Protein AF-A0A6B3SY40-F1 (afdb_monomer)

Secondary structure (DSSP, 8-state):
----EEEEEEEETTEEEEEE-SSS-EEEEEEEEE-TTS-EEEPEESS-TTEE-TT-EEEEEPPS--PPTTSS-EEEEEE-TTS-EEEEEEE-S--S----EEEEEEETTEEEEEPS-TT---B---PPP---PPPP------SPPPPPPPP--PPP---------------TT-EEEEEEEEETTEEEEEEEEEPPPTT-------GGGGGHHHHHHHHHHHHHHHHHHHHHHHHHHHS-----TT-------SSS----HHHHHHHHHHHHHHHHHHHHHT-HHHHTSSSPP-STTHHHHHHHHHHIIIIITTTT-S-EEETTSTT-EEETTSS-SHHHHHHHHHHHHH-HHHHHHHHHHHHHHHHHHHHHHIIIIIS---HHHHHHHHHHHHHHHT--S-SSS-SSHHHHHHT-HHHHHHHHHHHHHHHHHHHHHHHS--HHHHHHHHHHHHHH-HHHHHHHHHHHHTHHHH-SSHHHHHHHHHHHHHHHHHHTHHHHHHHHHHGGGS-----------HHHHS-GGGHHHHHHHHHHHHHTTSHHHHHHHTSTTHHHHHHHHHHHHHHHHHHTTGGGGT--GGGTHHHHHHHHHHHHHHHHHHHHTTS-HHHHHHHHHHHHHHHHHHHGGG--HHHHHHHHHHH-GGG-HHHHHHHTTHHHH---TTSPEEEE---GGGGGGTSTTGGGGGGGTTTT--BS--S-GGG-TTHHHHHHHHHHH-SS-----TTS------HHHHHHHHHHTTEEEEEE--HHHHHHHHHTTSEEEEEEETTEEEEEETT----SEE-S---EEEEESTTHHHHHHHHHH-HHHHHH-EEEEE-TTS--GGGG---SSPPPEEEEEE-SSEEEEEES-TTS-EEEEEE--TTEEESSSEEEEEETTTEEEEEESSSEEEEEE---HHHHHHHHHHHHHHHHHHHHHHHHHHH-S--PPP--PPPPHHHHHHHHHHHHHHHHHHHHHHHT-HHHHHHHHHHHHHTT-HHHHHHHHHHHHHH-SSHHHHHHHHHHHHHHHHHHT-HHHHHHHHHHHHHH--SSSHHHHHHHHHHHHHHTT-HHHHHHHHHHHHHHSTTSHHHHHHHT-

pLDDT: mean 79.79, std 22.2, range [21.03, 98.44]

Radius of gyration: 34.77 Å; Cα contacts (8 Å, |Δi|>4): 1954; chains: 1; bounding box: 91×91×104 Å

Structure (mmCIF, N/CA/C/O backbone):
data_AF-A0A6B3SY40-F1
#
_entry.id   AF-A0A6B3SY40-F1
#
loop_
_atom_site.group_PDB
_atom_site.id
_atom_site.type_symbol
_atom_site.label_atom_id
_atom_site.label_alt_id
_atom_site.label_comp_id
_atom_site.label_asym_id
_atom_site.label_entity_id
_atom_site.label_seq_id
_atom_site.pdbx_PDB_ins_code
_atom_site.Cartn_x
_atom_site.Cartn_y
_atom_site.Cartn_z
_atom_site.occupancy
_atom_site.B_iso_or_equiv
_atom_site.auth_seq_id
_atom_site.auth_comp_id
_atom_site.auth_asym_id
_atom_site.auth_atom_id
_atom_site.pdbx_PDB_model_num
ATOM 1 N N . MET A 1 1 ? 34.786 52.051 9.754 1.00 39.97 1 MET A N 1
ATOM 2 C CA . MET A 1 1 ? 33.375 52.284 9.380 1.00 39.97 1 MET A CA 1
ATOM 3 C C . MET A 1 1 ? 32.834 50.963 8.875 1.00 39.97 1 MET A C 1
ATOM 5 O O . MET A 1 1 ? 33.573 50.292 8.169 1.00 39.97 1 MET A O 1
ATOM 9 N N . ALA A 1 2 ? 31.640 50.554 9.300 1.00 38.72 2 ALA A N 1
ATOM 10 C CA . ALA A 1 2 ? 31.011 49.342 8.783 1.00 38.72 2 ALA A CA 1
ATOM 11 C C . ALA A 1 2 ? 30.555 49.556 7.328 1.00 38.72 2 ALA A C 1
ATOM 13 O O . ALA A 1 2 ? 30.269 50.688 6.931 1.00 38.72 2 ALA A O 1
ATOM 14 N N . ASP A 1 3 ? 30.508 48.475 6.553 1.00 42.47 3 ASP A N 1
ATOM 15 C CA . ASP A 1 3 ? 29.925 48.461 5.213 1.00 42.47 3 ASP A CA 1
ATOM 16 C C . ASP A 1 3 ? 28.398 48.584 5.336 1.00 42.47 3 ASP A C 1
ATOM 18 O O . ASP A 1 3 ? 27.732 47.722 5.909 1.00 42.47 3 ASP A O 1
ATOM 22 N N . GLN A 1 4 ? 27.860 49.687 4.829 1.00 45.41 4 GLN A N 1
ATOM 23 C CA . GLN A 1 4 ? 26.457 50.073 4.818 1.00 45.41 4 GLN A CA 1
ATOM 24 C C . GLN A 1 4 ? 25.961 50.135 3.376 1.00 45.41 4 GLN A C 1
ATOM 26 O O . GLN A 1 4 ? 26.571 50.761 2.502 1.00 45.41 4 GLN A O 1
ATOM 31 N N . VAL A 1 5 ? 24.795 49.541 3.145 1.00 49.41 5 VAL A N 1
ATOM 32 C CA . VAL A 1 5 ? 24.039 49.715 1.908 1.00 49.41 5 VAL A CA 1
ATOM 33 C C . VAL A 1 5 ? 22.834 50.591 2.239 1.00 49.41 5 VAL A C 1
ATOM 35 O O . VAL A 1 5 ? 21.989 50.223 3.052 1.00 49.41 5 VAL A O 1
ATOM 38 N N . THR A 1 6 ? 22.769 51.762 1.615 1.00 54.34 6 THR A N 1
ATOM 39 C CA . THR A 1 6 ? 21.707 52.760 1.814 1.00 54.34 6 THR A CA 1
ATOM 40 C C . THR A 1 6 ? 21.142 53.097 0.446 1.00 54.34 6 THR A C 1
ATOM 42 O O . THR A 1 6 ? 21.915 53.202 -0.507 1.00 54.34 6 THR A O 1
ATOM 45 N N . PHE A 1 7 ? 19.828 53.289 0.329 1.00 57.66 7 PHE A N 1
ATOM 46 C CA . PHE A 1 7 ? 19.201 53.715 -0.924 1.00 57.66 7 PHE A CA 1
ATOM 47 C C . PHE A 1 7 ? 18.290 54.926 -0.722 1.00 57.66 7 PHE A C 1
ATOM 49 O O . PHE A 1 7 ? 17.549 54.993 0.260 1.00 57.66 7 PHE A O 1
ATOM 56 N N . ASP A 1 8 ? 18.311 55.827 -1.701 1.00 59.66 8 ASP A N 1
ATOM 57 C CA . ASP A 1 8 ? 17.298 56.855 -1.924 1.00 59.66 8 ASP A CA 1
ATOM 58 C C . ASP A 1 8 ? 16.405 56.428 -3.087 1.00 59.66 8 ASP A C 1
ATOM 60 O O . ASP A 1 8 ? 16.897 55.978 -4.125 1.00 59.66 8 ASP A O 1
ATOM 64 N N . ILE A 1 9 ? 15.094 56.590 -2.937 1.00 59.84 9 ILE A N 1
ATOM 65 C CA . ILE A 1 9 ? 14.118 56.233 -3.967 1.00 59.84 9 ILE A CA 1
ATOM 66 C C . ILE A 1 9 ? 13.338 57.492 -4.321 1.00 59.84 9 ILE A C 1
ATOM 68 O O . ILE A 1 9 ? 12.691 58.082 -3.461 1.00 59.84 9 ILE A O 1
ATOM 72 N N . ALA A 1 10 ? 13.379 57.888 -5.589 1.00 60.66 10 ALA A N 1
ATOM 73 C CA . ALA A 1 10 ? 12.660 59.050 -6.091 1.00 60.66 10 ALA A CA 1
ATOM 74 C C . ALA A 1 10 ? 11.823 58.683 -7.322 1.00 60.66 10 ALA A C 1
ATOM 76 O O . ALA A 1 10 ? 12.243 57.888 -8.163 1.00 60.66 10 ALA A O 1
ATOM 77 N N . GLY A 1 11 ? 10.637 59.280 -7.441 1.00 59.75 11 GLY A N 1
ATOM 78 C CA . GLY A 1 11 ? 9.881 59.280 -8.693 1.00 59.75 11 GLY A CA 1
ATOM 79 C C . GLY A 1 11 ? 10.339 60.435 -9.585 1.00 59.75 11 GLY A C 1
ATOM 80 O O . GLY A 1 11 ? 10.360 61.575 -9.129 1.00 59.75 11 GLY A O 1
ATOM 81 N N . ASP A 1 12 ? 10.684 60.151 -10.840 1.00 58.41 12 ASP A N 1
ATOM 82 C CA . ASP A 1 12 ? 11.101 61.128 -11.858 1.00 58.41 12 ASP A CA 1
ATOM 83 C C . ASP A 1 12 ? 10.268 60.905 -13.136 1.00 58.41 12 ASP A C 1
ATOM 85 O O . ASP A 1 12 ? 10.605 60.098 -14.006 1.00 58.41 12 ASP A O 1
ATOM 89 N N . GLY A 1 13 ? 9.094 61.542 -13.211 1.00 64.69 13 GLY A N 1
ATOM 90 C CA . GLY A 1 13 ? 8.155 61.368 -14.326 1.00 64.69 13 GLY A CA 1
ATOM 91 C C . GLY A 1 13 ? 7.660 59.913 -14.474 1.00 64.69 13 GLY A C 1
ATOM 92 O O . GLY A 1 13 ? 7.088 59.374 -13.524 1.00 64.69 13 GLY A O 1
ATOM 93 N N . PRO A 1 14 ? 7.830 59.250 -15.641 1.00 63.88 14 PRO A N 1
ATOM 94 C CA . PRO A 1 14 ? 7.441 57.849 -15.838 1.00 63.88 14 PRO A CA 1
ATOM 95 C C . PRO A 1 14 ? 8.461 56.843 -15.268 1.00 63.88 14 PRO A C 1
ATOM 97 O O . PRO A 1 14 ? 8.340 55.643 -15.530 1.00 63.88 14 PRO A O 1
ATOM 100 N N . GLN A 1 15 ? 9.485 57.306 -14.544 1.00 65.56 15 GLN A N 1
ATOM 101 C CA . GLN A 1 15 ? 10.587 56.481 -14.058 1.00 65.56 15 GLN A CA 1
ATOM 102 C C . GLN A 1 15 ? 10.675 56.476 -12.531 1.00 65.56 15 GLN A C 1
ATOM 104 O O . GLN A 1 15 ? 10.406 57.473 -11.864 1.00 65.56 15 GLN A O 1
ATOM 109 N N . ILE A 1 16 ? 11.102 55.342 -11.980 1.00 69.81 16 ILE A N 1
ATOM 110 C CA . ILE A 1 16 ? 11.527 55.213 -10.585 1.00 69.81 16 ILE A CA 1
ATOM 111 C C . ILE A 1 16 ? 13.049 55.195 -10.572 1.00 69.81 16 ILE A C 1
ATOM 113 O O . ILE A 1 16 ? 13.654 54.381 -11.266 1.00 69.81 16 ILE A O 1
ATOM 117 N N . VAL A 1 17 ? 13.661 56.076 -9.788 1.00 71.56 17 VAL A N 1
ATOM 118 C CA . VAL A 1 17 ? 15.112 56.188 -9.645 1.00 71.56 17 VAL A CA 1
ATOM 119 C C . VAL A 1 17 ? 15.512 55.678 -8.266 1.00 71.56 17 VAL A C 1
ATOM 121 O O . VAL A 1 17 ? 15.119 56.249 -7.252 1.00 71.56 17 VAL A O 1
ATOM 124 N N . VAL A 1 18 ? 16.303 54.610 -8.228 1.00 71.19 18 VAL A N 1
ATOM 125 C CA . VAL A 1 18 ? 16.872 54.036 -7.003 1.00 71.19 18 VAL A CA 1
ATOM 126 C C . VAL A 1 18 ? 18.354 54.377 -6.967 1.00 71.19 18 VAL A C 1
ATOM 128 O O . VAL A 1 18 ? 19.119 53.869 -7.779 1.00 71.19 18 VAL A O 1
ATOM 131 N N . THR A 1 19 ? 18.761 55.250 -6.050 1.00 71.44 19 THR A N 1
ATOM 132 C CA . THR A 1 19 ? 20.148 55.711 -5.897 1.00 71.44 19 THR A CA 1
ATOM 133 C C . THR A 1 19 ? 20.783 55.059 -4.687 1.00 71.44 19 THR A C 1
ATOM 135 O O . THR A 1 19 ? 20.280 55.215 -3.581 1.00 71.44 19 THR A O 1
ATOM 138 N N . GLN A 1 20 ? 21.898 54.359 -4.862 1.00 67.88 20 GLN A N 1
ATOM 139 C CA . GLN A 1 20 ? 22.667 53.840 -3.737 1.00 67.88 20 GLN A CA 1
ATOM 140 C C . GLN A 1 20 ? 23.423 55.024 -3.085 1.00 67.88 20 GLN A C 1
ATOM 142 O O . GLN A 1 20 ? 24.113 55.787 -3.761 1.00 67.88 20 GLN A O 1
ATOM 147 N N . ARG A 1 21 ? 23.282 55.199 -1.767 1.00 65.69 21 ARG A N 1
ATOM 148 C CA . ARG A 1 21 ? 23.961 56.209 -0.928 1.00 65.69 21 ARG A CA 1
ATOM 149 C C . ARG A 1 21 ? 24.894 55.630 0.139 1.00 65.69 21 ARG A C 1
ATOM 151 O O . ARG A 1 21 ? 25.518 56.393 0.873 1.00 65.69 21 ARG A O 1
ATOM 158 N N . GLY A 1 22 ? 24.934 54.311 0.285 1.00 62.66 22 GLY A N 1
ATOM 159 C CA . GLY A 1 22 ? 25.796 53.629 1.247 1.00 62.66 22 GLY A CA 1
ATOM 160 C C . GLY A 1 22 ? 27.237 53.535 0.748 1.00 62.66 22 GLY A C 1
ATOM 161 O O . GLY A 1 22 ? 27.525 53.814 -0.410 1.00 62.66 22 GLY A O 1
ATOM 162 N N . ASN A 1 23 ? 28.156 53.091 1.592 1.00 58.19 23 ASN A N 1
ATOM 163 C CA . ASN A 1 23 ? 29.564 52.895 1.230 1.00 58.19 23 ASN A CA 1
ATOM 164 C C . ASN A 1 23 ? 29.866 51.492 0.652 1.00 58.19 23 ASN A C 1
ATOM 166 O O . ASN A 1 23 ? 30.999 51.269 0.233 1.00 58.19 23 ASN A O 1
ATOM 170 N N . ALA A 1 24 ? 28.881 50.584 0.570 1.00 59.34 24 ALA A N 1
ATOM 171 C CA . ALA A 1 24 ? 29.034 49.234 0.010 1.00 59.34 24 ALA A CA 1
ATOM 172 C C . ALA A 1 24 ? 28.159 48.974 -1.231 1.00 59.34 24 ALA A C 1
ATOM 174 O O . ALA A 1 24 ? 26.978 49.310 -1.258 1.00 59.34 24 ALA A O 1
ATOM 175 N N . THR A 1 25 ? 28.719 48.342 -2.261 1.00 62.62 25 THR A N 1
ATOM 176 C CA . THR A 1 25 ? 28.027 48.075 -3.531 1.00 62.62 25 THR A CA 1
ATOM 177 C C . THR A 1 25 ? 26.833 47.123 -3.387 1.00 62.62 25 THR A C 1
ATOM 179 O O . THR A 1 25 ? 26.921 46.108 -2.698 1.00 62.62 25 THR A O 1
ATOM 182 N N . ALA A 1 26 ? 25.730 47.417 -4.084 1.00 59.28 26 ALA A N 1
ATOM 183 C CA . ALA A 1 26 ? 24.556 46.545 -4.168 1.00 59.28 26 ALA A CA 1
ATOM 184 C C . ALA A 1 26 ? 24.457 45.874 -5.546 1.00 59.28 26 ALA A C 1
ATOM 186 O O . ALA A 1 26 ? 24.783 46.502 -6.548 1.00 59.28 26 ALA A O 1
ATOM 187 N N . PHE A 1 27 ? 23.968 44.635 -5.627 1.00 59.34 27 PHE A N 1
ATOM 188 C CA . PHE A 1 27 ? 23.836 43.908 -6.896 1.00 59.34 27 PHE A CA 1
ATOM 189 C C . PHE A 1 27 ? 22.349 43.699 -7.259 1.00 59.34 27 PHE A C 1
ATOM 191 O O . PHE A 1 27 ? 21.473 43.657 -6.395 1.00 59.34 27 PHE A O 1
ATOM 198 N N . PHE A 1 28 ? 22.053 43.671 -8.562 1.00 60.50 28 PHE A N 1
ATOM 199 C CA . PHE A 1 28 ? 20.739 43.371 -9.168 1.00 60.50 28 PHE A CA 1
ATOM 200 C C . PHE A 1 28 ? 19.474 43.886 -8.429 1.00 60.50 28 PHE A C 1
ATOM 202 O O . PHE A 1 28 ? 18.610 43.083 -8.060 1.00 60.50 28 PHE A O 1
ATOM 209 N N . PRO A 1 29 ? 19.304 45.205 -8.202 1.00 64.38 29 PRO A N 1
ATOM 210 C CA . PRO A 1 29 ? 18.047 45.712 -7.665 1.00 64.38 29 PRO A CA 1
ATOM 211 C C . PRO A 1 29 ? 16.910 45.494 -8.676 1.00 64.38 29 PRO A C 1
ATOM 213 O O . PRO A 1 29 ? 17.016 45.872 -9.843 1.00 64.38 29 PRO A O 1
ATOM 216 N N . GLU A 1 30 ? 15.804 44.908 -8.225 1.00 70.88 30 GLU A N 1
ATOM 217 C CA . GLU A 1 30 ? 14.584 44.713 -9.014 1.00 70.88 30 GLU A CA 1
ATOM 218 C C . GLU A 1 30 ? 13.439 45.523 -8.416 1.00 70.88 30 GLU A C 1
ATOM 220 O O . GLU A 1 30 ? 13.297 45.589 -7.196 1.00 70.88 30 GLU A O 1
ATOM 225 N N . ALA A 1 31 ? 12.598 46.102 -9.270 1.00 71.12 31 ALA A N 1
ATOM 226 C CA . ALA A 1 31 ? 11.416 46.842 -8.853 1.00 71.12 31 ALA A CA 1
ATOM 227 C C . ALA A 1 31 ? 10.146 46.202 -9.418 1.00 71.12 31 ALA A C 1
ATOM 229 O O . ALA A 1 31 ? 10.122 45.785 -10.576 1.00 71.12 31 ALA A O 1
ATOM 230 N N . PHE A 1 32 ? 9.084 46.161 -8.618 1.00 70.69 32 PHE A N 1
ATOM 231 C CA . PHE A 1 32 ? 7.777 45.636 -8.992 1.00 70.69 32 PHE A CA 1
ATOM 232 C C . PHE A 1 32 ? 6.675 46.609 -8.574 1.00 70.69 32 PHE A C 1
ATOM 234 O O . PHE A 1 32 ? 6.731 47.172 -7.484 1.00 70.69 32 PHE A O 1
ATOM 241 N N . LEU A 1 33 ? 5.647 46.776 -9.404 1.00 65.00 33 LEU A N 1
ATOM 242 C CA . LEU A 1 33 ? 4.432 47.516 -9.049 1.00 65.00 33 LEU A CA 1
ATOM 243 C C . LEU A 1 33 ? 3.253 46.567 -8.913 1.00 65.00 33 LEU A C 1
ATOM 245 O O . LEU A 1 33 ? 3.093 45.672 -9.736 1.00 65.00 33 LEU A O 1
ATOM 249 N N . LEU A 1 34 ? 2.407 46.790 -7.914 1.00 53.75 34 LEU A N 1
ATOM 250 C CA . LEU A 1 34 ? 1.152 46.057 -7.801 1.00 53.75 34 LEU A CA 1
ATOM 251 C C . LEU A 1 34 ? 0.134 46.635 -8.790 1.00 53.75 34 LEU A C 1
ATOM 253 O O . LEU A 1 34 ? -0.147 47.835 -8.766 1.00 53.75 34 LEU A O 1
ATOM 257 N N . ASP A 1 35 ? -0.403 45.799 -9.670 1.00 55.97 35 ASP A N 1
ATOM 258 C CA . ASP A 1 35 ? -1.432 46.206 -10.620 1.00 55.97 35 ASP A CA 1
ATOM 259 C C . ASP A 1 35 ? -2.840 46.225 -10.000 1.00 55.97 35 ASP A C 1
ATOM 261 O O . ASP A 1 35 ? -3.065 45.815 -8.858 1.00 55.97 35 ASP A O 1
ATOM 265 N N . SER A 1 36 ? -3.819 46.707 -10.769 1.00 49.25 36 SER A N 1
ATOM 266 C CA . SER A 1 36 ? -5.226 46.775 -10.352 1.00 49.25 36 SER A CA 1
ATOM 267 C C . SER A 1 36 ? -5.879 45.407 -10.110 1.00 49.25 36 SER A C 1
ATOM 269 O O . SER A 1 36 ? -6.991 45.356 -9.587 1.00 49.25 36 SER A O 1
ATOM 271 N N . HIS A 1 37 ? -5.218 44.310 -10.487 1.00 43.34 37 HIS A N 1
ATOM 272 C CA . HIS A 1 37 ? -5.659 42.933 -10.266 1.00 43.34 37 HIS A CA 1
ATOM 273 C C . HIS A 1 37 ? -4.939 42.272 -9.077 1.00 43.34 37 HIS A C 1
ATOM 275 O O . HIS A 1 37 ? -5.202 41.107 -8.775 1.00 43.34 37 HIS A O 1
ATOM 281 N N . GLY A 1 38 ? -4.070 43.009 -8.376 1.00 45.09 38 GLY A N 1
ATOM 282 C CA . GLY A 1 38 ? -3.326 42.520 -7.220 1.00 45.09 38 GLY A CA 1
ATOM 283 C C . GLY A 1 38 ? -2.104 41.670 -7.579 1.00 45.09 38 GLY A C 1
ATOM 284 O O . GLY A 1 38 ? -1.658 40.891 -6.737 1.00 45.09 38 GLY A O 1
ATOM 285 N N . GLN A 1 39 ? -1.561 41.790 -8.797 1.00 45.47 39 GLN A N 1
ATOM 286 C CA . GLN A 1 39 ? -0.329 41.112 -9.211 1.00 45.47 39 GLN A CA 1
ATOM 287 C C . GLN A 1 39 ? 0.875 42.057 -9.236 1.00 45.47 39 GLN A C 1
ATOM 289 O O . GLN A 1 39 ? 0.775 43.207 -9.657 1.00 45.47 39 GLN A O 1
ATOM 294 N N . TRP A 1 40 ? 2.037 41.568 -8.791 1.00 57.91 40 TRP A N 1
ATOM 295 C CA . TRP A 1 40 ? 3.296 42.315 -8.838 1.00 57.91 40 TRP A CA 1
ATOM 296 C C . TRP A 1 40 ? 3.915 42.239 -10.239 1.00 57.91 40 TRP A C 1
ATOM 298 O O . TRP A 1 40 ? 4.442 41.207 -10.651 1.00 57.91 40 TRP A O 1
ATOM 308 N N . LEU A 1 41 ? 3.879 43.349 -10.969 1.00 59.19 41 LEU A N 1
ATOM 309 C CA . LEU A 1 41 ? 4.477 43.510 -12.289 1.00 59.19 41 LEU A CA 1
ATOM 310 C C . LEU A 1 41 ? 5.916 44.010 -12.169 1.00 59.19 41 LEU A C 1
ATOM 312 O O . LEU A 1 41 ? 6.151 45.119 -11.689 1.00 59.19 41 LEU A O 1
ATOM 316 N N . ARG A 1 42 ? 6.878 43.216 -12.649 1.00 71.50 42 ARG A N 1
ATOM 317 C CA . ARG A 1 42 ? 8.295 43.605 -12.706 1.00 71.50 42 ARG A CA 1
ATOM 318 C C . ARG A 1 42 ? 8.492 44.783 -13.663 1.00 71.50 42 ARG A C 1
ATOM 320 O O . ARG A 1 42 ? 8.010 44.759 -14.794 1.00 71.50 42 ARG A O 1
ATOM 327 N N . LEU A 1 43 ? 9.227 45.796 -13.220 1.00 71.69 43 LEU A N 1
ATOM 328 C CA . LEU A 1 43 ? 9.577 46.964 -14.019 1.00 71.69 43 LEU A CA 1
ATOM 329 C C . LEU A 1 43 ? 10.857 46.717 -14.816 1.00 71.69 43 LEU A C 1
ATOM 331 O O . LEU A 1 43 ? 11.796 46.083 -14.336 1.00 71.69 43 LEU A O 1
ATOM 335 N N . SER A 1 44 ? 10.909 47.251 -16.036 1.00 66.75 44 SER A N 1
ATOM 336 C CA . SER A 1 44 ? 12.101 47.164 -16.885 1.00 66.75 44 SER A CA 1
ATOM 337 C C . SER A 1 44 ? 13.108 48.242 -16.481 1.00 66.75 44 SER A C 1
ATOM 339 O O . SER A 1 44 ? 12.781 49.430 -16.504 1.00 66.75 44 SER A O 1
ATOM 341 N N . GLY A 1 45 ? 14.320 47.837 -16.096 1.00 69.69 45 GLY A N 1
ATOM 342 C CA . GLY A 1 45 ? 15.421 48.762 -15.819 1.00 69.69 45 GLY A CA 1
ATOM 343 C C . GLY A 1 45 ? 16.033 49.326 -17.109 1.00 69.69 45 GLY A C 1
ATOM 344 O O . GLY A 1 45 ? 16.165 48.596 -18.086 1.00 69.69 45 GLY A O 1
ATOM 345 N N . THR A 1 46 ? 16.428 50.602 -17.130 1.00 59.12 46 THR A N 1
ATOM 346 C CA . THR A 1 46 ? 17.048 51.270 -18.298 1.00 59.12 46 THR A CA 1
ATOM 347 C C . THR A 1 46 ? 18.572 51.429 -18.198 1.00 59.12 46 THR A C 1
ATOM 349 O O . THR A 1 46 ? 19.151 52.301 -18.839 1.00 59.12 46 THR A O 1
ATOM 352 N N . GLY A 1 47 ? 19.250 50.570 -17.428 1.00 59.03 47 GLY A N 1
ATOM 353 C CA . GLY A 1 47 ? 20.714 50.550 -17.298 1.00 59.03 47 GLY A CA 1
ATOM 354 C C . GLY A 1 47 ? 21.288 49.132 -17.215 1.00 59.03 47 GLY A C 1
ATOM 355 O O . GLY A 1 47 ? 20.553 48.177 -16.967 1.00 59.03 47 GLY A O 1
ATOM 356 N N . THR A 1 48 ? 22.603 48.985 -17.416 1.00 51.72 48 THR A N 1
ATOM 357 C CA . THR A 1 48 ? 23.351 47.714 -17.318 1.00 51.72 48 THR A CA 1
ATOM 358 C C . THR A 1 48 ? 23.475 47.267 -15.854 1.00 51.72 48 THR A C 1
ATOM 360 O O . THR A 1 48 ? 24.521 47.400 -15.225 1.00 51.72 48 THR A O 1
ATOM 363 N N . GLY A 1 49 ? 22.361 46.809 -15.281 1.00 57.03 49 GLY A N 1
ATOM 364 C CA . GLY A 1 49 ? 22.182 46.523 -13.858 1.00 57.03 49 GLY A CA 1
ATOM 365 C C . GLY A 1 49 ? 22.694 45.160 -13.406 1.00 57.03 49 GLY A C 1
ATOM 366 O O . GLY A 1 49 ? 21.894 44.320 -13.007 1.00 57.03 49 GLY A O 1
ATOM 367 N N . ALA A 1 50 ? 24.010 44.951 -13.435 1.00 56.12 50 ALA A N 1
ATOM 368 C CA . ALA A 1 50 ? 24.623 43.875 -12.652 1.00 56.12 50 ALA A CA 1
ATOM 369 C C . ALA A 1 50 ? 25.100 44.374 -11.276 1.00 56.12 50 ALA A C 1
ATOM 371 O O . ALA A 1 50 ? 25.013 43.651 -10.289 1.00 56.12 50 ALA A O 1
ATOM 372 N N . GLU A 1 51 ? 25.535 45.634 -11.194 1.00 65.19 51 GLU A N 1
ATOM 373 C CA . GLU A 1 51 ? 26.195 46.214 -10.024 1.00 65.19 51 GLU A CA 1
ATOM 374 C C . GLU A 1 51 ? 25.802 47.696 -9.876 1.00 65.19 51 GLU A C 1
ATOM 376 O O . GLU A 1 51 ? 25.835 48.444 -10.853 1.00 65.19 51 GLU A O 1
ATOM 381 N N . LEU A 1 52 ? 25.395 48.115 -8.674 1.00 67.38 52 LEU A N 1
ATOM 382 C CA . LEU A 1 52 ? 25.031 49.489 -8.320 1.00 67.38 52 LEU A CA 1
ATOM 383 C C . LEU A 1 52 ? 25.981 49.997 -7.227 1.00 67.38 52 LEU A C 1
ATOM 385 O O . LEU A 1 52 ? 25.775 49.764 -6.030 1.00 67.38 52 LEU A O 1
ATOM 389 N N . ALA A 1 53 ? 27.056 50.654 -7.663 1.00 73.31 53 ALA A N 1
ATOM 390 C CA . ALA A 1 53 ? 28.108 51.164 -6.789 1.00 73.31 53 ALA A CA 1
ATOM 391 C C . ALA A 1 53 ? 27.643 52.374 -5.951 1.00 73.31 53 ALA A C 1
ATOM 393 O O . ALA A 1 53 ? 26.668 53.040 -6.320 1.00 73.31 53 ALA A O 1
ATOM 394 N N . PRO A 1 54 ? 28.360 52.710 -4.859 1.00 73.75 54 PRO A N 1
ATOM 395 C CA . PRO A 1 54 ? 28.140 53.930 -4.095 1.00 73.75 54 PRO A CA 1
ATOM 396 C C . PRO A 1 54 ? 27.933 55.188 -4.938 1.00 73.75 54 PRO A C 1
ATOM 398 O O . PRO A 1 54 ? 28.800 55.576 -5.718 1.00 73.75 54 PRO A O 1
ATOM 401 N N . GLY A 1 55 ? 26.774 55.831 -4.782 1.00 72.00 55 GLY A N 1
ATOM 402 C CA . GLY A 1 55 ? 26.400 57.055 -5.496 1.00 72.00 55 GLY A CA 1
ATOM 403 C C . GLY A 1 55 ? 25.772 56.855 -6.881 1.00 72.00 55 GLY A C 1
ATOM 404 O O . GLY A 1 55 ? 25.367 57.845 -7.490 1.00 72.00 55 GLY A O 1
ATOM 405 N N . GLN A 1 56 ? 25.666 55.622 -7.390 1.00 76.69 56 GLN A N 1
ATOM 406 C CA . GLN A 1 56 ? 25.019 55.339 -8.676 1.00 76.69 56 GLN A CA 1
ATOM 407 C C . GLN A 1 56 ? 23.504 55.149 -8.540 1.00 76.69 56 GLN A C 1
ATOM 409 O O . GLN A 1 56 ? 22.996 54.733 -7.496 1.00 76.69 56 GLN A O 1
ATOM 414 N N . SER A 1 57 ? 22.780 55.417 -9.631 1.00 74.75 57 SER A N 1
ATOM 415 C CA . SER A 1 57 ? 21.322 55.291 -9.697 1.00 74.75 57 SER A CA 1
ATOM 416 C C . SER A 1 57 ? 20.881 54.302 -10.769 1.00 74.75 57 SER A C 1
ATOM 418 O O . SER A 1 57 ? 21.367 54.348 -11.898 1.00 74.75 57 SER A O 1
ATOM 420 N N . LEU A 1 58 ? 19.900 53.464 -10.442 1.00 75.81 58 LEU A N 1
ATOM 421 C CA . LEU A 1 58 ? 19.195 52.614 -11.394 1.00 75.81 58 LEU A CA 1
ATOM 422 C C . LEU A 1 58 ? 17.804 53.186 -11.664 1.00 75.81 58 LEU A C 1
ATOM 424 O O . LEU A 1 58 ? 17.116 53.621 -10.742 1.00 75.81 58 LEU A O 1
ATOM 428 N N . ARG A 1 59 ? 17.395 53.203 -12.933 1.00 79.38 59 ARG A N 1
ATOM 429 C CA . ARG A 1 59 ? 16.109 53.758 -13.368 1.00 79.38 59 ARG A CA 1
ATOM 430 C C . ARG A 1 59 ? 15.204 52.634 -13.861 1.00 79.38 59 ARG A C 1
ATOM 432 O O . ARG A 1 59 ? 15.646 51.813 -14.660 1.00 79.38 59 ARG A O 1
ATOM 439 N N . PHE A 1 60 ? 13.954 52.607 -13.415 1.00 76.56 60 PHE A N 1
ATOM 440 C CA . PHE A 1 60 ? 12.944 51.629 -13.820 1.00 76.56 60 PHE A CA 1
ATOM 441 C C . PHE A 1 60 ? 11.781 52.325 -14.519 1.00 76.56 60 PHE A C 1
ATOM 443 O O . PHE A 1 60 ? 11.234 53.291 -13.989 1.00 76.56 60 PHE A O 1
ATOM 450 N N . LEU A 1 61 ? 11.393 51.838 -15.697 1.00 69.81 61 LEU A N 1
ATOM 451 C CA . LEU A 1 61 ? 10.259 52.368 -16.452 1.00 69.81 61 LEU A CA 1
ATOM 452 C C . LEU A 1 61 ? 8.936 51.830 -15.908 1.00 69.81 61 LEU A C 1
ATOM 454 O O . LEU A 1 61 ? 8.768 50.623 -15.721 1.00 69.81 61 LEU A O 1
ATOM 458 N N . LYS A 1 62 ? 7.971 52.729 -15.716 1.00 63.78 62 LYS A N 1
ATOM 459 C CA . LYS A 1 62 ? 6.594 52.376 -15.375 1.00 63.78 62 LYS A CA 1
ATOM 460 C C . LYS A 1 62 ? 5.844 51.834 -16.609 1.00 63.78 62 LYS A C 1
ATOM 462 O O . LYS A 1 62 ? 6.009 52.384 -17.699 1.00 63.78 62 LYS A O 1
ATOM 467 N N . PRO A 1 63 ? 4.969 50.819 -16.472 1.00 59.00 63 PRO A N 1
ATOM 468 C CA . PRO A 1 63 ? 4.008 50.478 -17.521 1.00 59.00 63 PRO A CA 1
ATOM 469 C C . PRO A 1 63 ? 3.010 51.635 -17.761 1.00 59.00 63 PRO A C 1
ATOM 471 O O . PRO A 1 63 ? 2.705 52.383 -16.830 1.00 59.00 63 PRO A O 1
ATOM 474 N N . PRO A 1 64 ? 2.470 51.810 -18.982 1.00 55.41 64 PRO A N 1
ATOM 475 C CA . PRO A 1 64 ? 1.609 52.941 -19.336 1.00 55.41 64 PRO A CA 1
ATOM 476 C C . PRO A 1 64 ? 0.197 52.778 -18.743 1.00 55.41 64 PRO A C 1
ATOM 478 O O . PRO A 1 64 ? -0.759 52.480 -19.446 1.00 55.41 64 PRO A O 1
ATOM 481 N N . THR A 1 65 ? 0.056 52.939 -17.426 1.00 52.91 65 THR A N 1
ATOM 482 C CA . THR A 1 65 ? -1.222 52.812 -16.696 1.00 52.91 65 THR A CA 1
ATOM 483 C C . THR A 1 65 ? -1.791 54.152 -16.213 1.00 52.91 65 THR A C 1
ATOM 485 O O . THR A 1 65 ? -2.773 54.176 -15.481 1.00 52.91 65 THR A O 1
ATOM 488 N N . GLY A 1 66 ? -1.207 55.290 -16.610 1.00 51.09 66 GLY A N 1
ATOM 489 C CA . GLY A 1 66 ? -1.780 56.632 -16.404 1.00 51.09 66 GLY A CA 1
ATOM 490 C C . GLY A 1 66 ? -1.803 57.182 -14.964 1.00 51.09 66 GLY A C 1
ATOM 491 O O . GLY A 1 66 ? -2.082 58.362 -14.786 1.00 51.09 66 GLY A O 1
ATOM 492 N N . ALA A 1 67 ? -1.487 56.392 -13.932 1.00 48.81 67 ALA A N 1
ATOM 493 C CA . ALA A 1 67 ? -1.443 56.866 -12.540 1.00 48.81 67 ALA A CA 1
ATOM 494 C C . ALA A 1 67 ? -0.114 57.582 -12.190 1.00 48.81 67 ALA A C 1
ATOM 496 O O . ALA A 1 67 ? 0.947 57.155 -12.645 1.00 48.81 67 ALA A O 1
ATOM 497 N N . ALA A 1 68 ? -0.127 58.612 -11.335 1.00 46.19 68 ALA A N 1
ATOM 498 C CA . ALA A 1 68 ? 1.083 59.280 -10.822 1.00 46.19 68 ALA A CA 1
ATOM 499 C C . ALA A 1 68 ? 1.667 58.563 -9.580 1.00 46.19 68 ALA A C 1
ATOM 501 O O . ALA A 1 68 ? 0.926 57.974 -8.795 1.00 46.19 68 ALA A O 1
ATOM 502 N N . PHE A 1 69 ? 2.991 58.598 -9.378 1.00 45.84 69 PHE A N 1
ATOM 503 C CA . PHE A 1 69 ? 3.622 58.157 -8.118 1.00 45.84 69 PHE A CA 1
ATOM 504 C C . PHE A 1 69 ? 3.332 59.194 -7.010 1.00 45.84 69 PHE A C 1
ATOM 506 O O . PHE A 1 69 ? 3.344 60.384 -7.332 1.00 45.84 69 PHE A O 1
ATOM 513 N N . PRO A 1 70 ? 3.048 58.817 -5.741 1.00 45.78 70 PRO A N 1
ATOM 514 C CA . PRO A 1 70 ? 3.188 57.510 -5.075 1.00 45.78 70 PRO A CA 1
ATOM 515 C C . PRO A 1 70 ? 1.925 56.626 -5.065 1.00 45.78 70 PRO A C 1
ATOM 517 O O . PRO A 1 70 ? 1.824 55.716 -4.253 1.00 45.78 70 PRO A O 1
ATOM 520 N N . ALA A 1 71 ? 0.938 56.850 -5.935 1.00 49.56 71 ALA A N 1
ATOM 521 C CA . ALA A 1 71 ? -0.381 56.206 -5.841 1.00 49.56 71 ALA A CA 1
ATOM 522 C C . ALA A 1 71 ? -0.430 54.695 -6.185 1.00 49.56 71 ALA A C 1
ATOM 524 O O . ALA A 1 71 ? -1.498 54.175 -6.495 1.00 49.56 71 ALA A O 1
ATOM 525 N N . THR A 1 72 ? 0.696 53.974 -6.193 1.00 57.16 72 THR A N 1
ATOM 526 C CA . THR A 1 72 ? 0.760 52.551 -6.573 1.00 57.16 72 THR A CA 1
ATOM 527 C C . THR A 1 72 ? 1.750 51.804 -5.673 1.00 57.16 72 THR A C 1
ATOM 529 O O . THR A 1 72 ? 2.880 52.280 -5.541 1.00 57.16 72 THR A O 1
ATOM 532 N N . PRO A 1 73 ? 1.376 50.653 -5.077 1.00 60.75 73 PRO A N 1
ATOM 533 C CA . PRO A 1 73 ? 2.288 49.884 -4.240 1.00 60.75 73 PRO A CA 1
ATOM 534 C C . PRO A 1 73 ? 3.552 49.461 -4.993 1.00 60.75 73 PRO A C 1
ATOM 536 O O . PRO A 1 73 ? 3.464 49.005 -6.136 1.00 60.75 73 PRO A O 1
ATOM 539 N N . LEU A 1 74 ? 4.712 49.599 -4.350 1.00 60.19 74 LEU A N 1
ATOM 540 C CA . LEU A 1 74 ? 6.040 49.354 -4.925 1.00 60.19 74 LEU A CA 1
ATOM 541 C C . LEU A 1 74 ? 6.789 48.321 -4.085 1.00 60.19 74 LEU A C 1
ATOM 543 O O . LEU A 1 74 ? 6.892 48.475 -2.875 1.00 60.19 74 LEU A O 1
ATOM 547 N N . LEU A 1 75 ? 7.359 47.306 -4.722 1.00 63.84 75 LEU A N 1
ATOM 548 C CA . LEU A 1 75 ? 8.248 46.333 -4.097 1.00 63.84 75 LEU A CA 1
ATOM 549 C C . LEU A 1 75 ? 9.635 46.458 -4.724 1.00 63.84 75 LEU A C 1
ATOM 551 O O . LEU A 1 75 ? 9.770 46.379 -5.942 1.00 63.84 75 LEU A O 1
ATOM 555 N N . LEU A 1 76 ? 10.662 46.627 -3.898 1.00 62.72 76 LEU A N 1
ATOM 556 C CA . LEU A 1 76 ? 12.061 46.556 -4.305 1.00 62.72 76 LEU A CA 1
ATOM 557 C C . LEU A 1 76 ? 12.698 45.299 -3.727 1.00 62.72 76 LEU A C 1
ATOM 559 O O . LEU A 1 76 ? 12.507 45.000 -2.550 1.00 62.72 76 LEU A O 1
ATOM 563 N N . ARG A 1 77 ? 13.474 44.582 -4.536 1.00 65.38 77 ARG A N 1
ATOM 564 C CA . ARG A 1 77 ? 14.231 43.397 -4.123 1.00 65.38 77 ARG A CA 1
ATOM 565 C C . ARG A 1 77 ? 15.712 43.608 -4.405 1.00 65.38 77 ARG A C 1
ATOM 567 O O . ARG A 1 77 ? 16.064 44.141 -5.452 1.00 65.38 77 ARG A O 1
ATOM 574 N N . PHE A 1 78 ? 16.561 43.169 -3.484 1.00 61.78 78 PHE A N 1
ATOM 575 C CA . PHE A 1 78 ? 18.014 43.293 -3.571 1.00 61.78 78 PHE A CA 1
ATOM 576 C C . PHE A 1 78 ? 18.654 41.910 -3.568 1.00 61.78 78 PHE A C 1
ATOM 578 O O . PHE A 1 78 ? 18.237 41.041 -2.793 1.00 61.78 78 PHE A O 1
ATOM 585 N N . GLN A 1 79 ? 19.648 41.710 -4.432 1.00 53.88 79 GLN A N 1
ATOM 586 C CA . GLN A 1 79 ? 20.344 40.435 -4.589 1.00 53.88 79 GLN A CA 1
ATOM 587 C C . GLN A 1 79 ? 21.858 40.634 -4.478 1.00 53.88 79 GLN A C 1
ATOM 589 O O . GLN A 1 79 ? 22.367 41.734 -4.671 1.00 53.88 79 GLN A O 1
ATOM 594 N N . ASP A 1 80 ? 22.596 39.586 -4.136 1.00 51.62 80 ASP A N 1
ATOM 595 C CA . ASP A 1 80 ? 24.057 39.615 -4.168 1.00 51.62 80 ASP A CA 1
ATOM 596 C C . ASP A 1 80 ? 24.606 39.320 -5.578 1.00 51.62 80 ASP A C 1
ATOM 598 O O . ASP A 1 80 ? 23.861 39.120 -6.539 1.00 51.62 80 ASP A O 1
ATOM 602 N N . LYS A 1 81 ? 25.937 39.278 -5.715 1.00 46.56 81 LYS A N 1
ATOM 603 C CA . LYS A 1 81 ? 26.628 39.022 -6.990 1.00 46.56 81 LYS A CA 1
ATOM 604 C C . LYS A 1 81 ? 26.294 37.651 -7.616 1.00 46.56 81 LYS A C 1
ATOM 606 O O . LYS A 1 81 ? 26.532 37.470 -8.807 1.00 46.56 81 LYS A O 1
ATOM 611 N N . ALA A 1 82 ? 25.752 36.705 -6.845 1.00 42.19 82 ALA A N 1
ATOM 612 C CA . ALA A 1 82 ? 25.333 35.379 -7.298 1.00 42.19 82 ALA A CA 1
ATOM 613 C C . ALA A 1 82 ? 23.822 35.294 -7.613 1.00 42.19 82 ALA A C 1
ATOM 615 O O . ALA A 1 82 ? 23.331 34.216 -7.948 1.00 42.19 82 ALA A O 1
ATOM 616 N N . GLY A 1 83 ? 23.084 36.409 -7.525 1.00 44.84 83 GLY A N 1
ATOM 617 C CA . GLY A 1 83 ? 21.635 36.457 -7.745 1.00 44.84 83 GLY A CA 1
ATOM 618 C C . GLY A 1 83 ? 20.811 36.007 -6.533 1.00 44.84 83 GLY A C 1
ATOM 619 O O . GLY A 1 83 ? 19.613 35.736 -6.654 1.00 44.84 83 GLY A O 1
ATOM 620 N N . VAL A 1 84 ? 21.423 35.911 -5.346 1.00 44.31 84 VAL A N 1
ATOM 621 C CA . VAL A 1 84 ? 20.739 35.489 -4.119 1.00 44.31 84 VAL A CA 1
ATOM 622 C C . VAL A 1 84 ? 20.092 36.699 -3.457 1.00 44.31 84 VAL A C 1
ATOM 624 O O . VAL A 1 84 ? 20.766 37.642 -3.048 1.00 44.31 84 VAL A O 1
ATOM 627 N N . GLY A 1 85 ? 18.762 36.681 -3.343 1.00 49.41 85 GLY A N 1
ATOM 628 C CA . GLY A 1 85 ? 18.008 37.751 -2.693 1.00 49.41 85 GLY A CA 1
ATOM 629 C C . GLY A 1 85 ? 18.314 37.834 -1.198 1.00 49.41 85 GLY A C 1
ATOM 630 O O . GLY A 1 85 ? 18.045 36.877 -0.477 1.00 49.41 85 GLY A O 1
ATOM 631 N N . PHE A 1 86 ? 18.821 38.974 -0.729 1.00 44.19 86 PHE A N 1
ATOM 632 C CA . PHE A 1 86 ? 19.139 39.189 0.690 1.00 44.19 86 PHE A CA 1
ATOM 633 C C . PHE A 1 86 ? 18.198 40.184 1.382 1.00 44.19 86 PHE A C 1
ATOM 635 O O . PHE A 1 86 ? 18.228 40.320 2.603 1.00 44.19 86 PHE A O 1
ATOM 642 N N . GLY A 1 87 ? 17.347 40.883 0.627 1.00 48.31 87 GLY A N 1
ATOM 643 C CA . GLY A 1 87 ? 16.387 41.819 1.201 1.00 48.31 87 GLY A CA 1
ATOM 644 C C . GLY A 1 87 ? 15.298 42.238 0.223 1.00 48.31 87 GLY A C 1
ATOM 645 O O . GLY A 1 87 ? 15.494 42.227 -0.993 1.00 48.31 87 GLY A O 1
ATOM 646 N N . GLN A 1 88 ? 14.144 42.623 0.765 1.00 54.91 88 GLN A N 1
ATOM 647 C CA . GLN A 1 88 ? 13.054 43.226 0.003 1.00 54.91 88 GLN A CA 1
ATOM 648 C C . GLN A 1 88 ? 12.321 44.290 0.827 1.00 54.91 88 GLN A C 1
ATOM 650 O O . GLN A 1 88 ? 12.254 44.193 2.052 1.00 54.91 88 GLN A O 1
ATOM 655 N N . ILE A 1 89 ? 11.770 45.295 0.149 1.00 52.19 89 ILE A N 1
ATOM 656 C CA . ILE A 1 89 ? 11.056 46.427 0.748 1.00 52.19 89 ILE A CA 1
ATOM 657 C C . ILE A 1 89 ? 9.763 46.641 -0.030 1.00 52.19 89 ILE A C 1
ATOM 659 O O . ILE A 1 89 ? 9.821 46.897 -1.230 1.00 52.19 89 ILE A O 1
ATOM 663 N N . ALA A 1 90 ? 8.615 46.548 0.642 1.00 50.62 90 ALA A N 1
ATOM 664 C CA . ALA A 1 90 ? 7.305 46.789 0.043 1.00 50.62 90 ALA A CA 1
ATOM 665 C C . ALA A 1 90 ? 6.653 48.050 0.629 1.00 50.62 90 ALA A C 1
ATOM 667 O O . ALA A 1 90 ? 6.489 48.175 1.842 1.00 50.62 90 ALA A O 1
ATOM 668 N N . PHE A 1 91 ? 6.230 48.952 -0.247 1.00 53.25 91 PHE A N 1
ATOM 669 C CA . PHE A 1 91 ? 5.435 50.134 0.054 1.00 53.25 91 PHE A CA 1
ATOM 670 C C . PHE A 1 91 ? 3.993 49.833 -0.355 1.00 53.25 91 PHE A C 1
ATOM 672 O O . PHE A 1 91 ? 3.711 49.724 -1.546 1.00 53.25 91 PHE A O 1
ATOM 679 N N . LEU A 1 92 ? 3.099 49.631 0.616 1.00 46.56 92 LEU A N 1
ATOM 680 C CA . LEU A 1 92 ? 1.705 49.227 0.367 1.00 46.56 92 LEU A CA 1
ATOM 681 C C . LEU A 1 92 ? 0.720 50.409 0.345 1.00 46.56 92 LEU A C 1
ATOM 683 O O . LEU A 1 92 ? -0.386 50.255 -0.167 1.00 46.56 92 LEU A O 1
ATOM 687 N N . GLU A 1 93 ? 1.129 51.586 0.831 1.00 41.84 93 GLU A N 1
ATOM 688 C CA . GLU A 1 93 ? 0.324 52.816 0.837 1.00 41.84 93 GLU A CA 1
ATOM 689 C C . GLU A 1 93 ? 1.027 53.976 0.101 1.00 41.84 93 GLU A C 1
ATOM 691 O O . GLU A 1 93 ? 2.260 54.072 0.149 1.00 41.84 93 GLU A O 1
ATOM 696 N N . PRO A 1 94 ? 0.277 54.891 -0.552 1.00 40.44 94 PRO A N 1
ATOM 697 C CA . PRO A 1 94 ? 0.851 56.057 -1.214 1.00 40.44 94 PRO A CA 1
ATOM 698 C C . PRO A 1 94 ? 1.504 57.007 -0.210 1.00 40.44 94 PRO A C 1
ATOM 700 O O . PRO A 1 94 ? 0.817 57.717 0.518 1.00 40.44 94 PRO A O 1
ATOM 703 N N . THR A 1 95 ? 2.833 57.069 -0.183 1.00 38.50 95 THR A N 1
ATOM 704 C CA . THR A 1 95 ? 3.574 58.035 0.642 1.00 38.50 95 THR A CA 1
ATOM 705 C C . THR A 1 95 ? 4.322 59.019 -0.249 1.00 38.50 95 THR A C 1
ATOM 707 O O . THR A 1 95 ? 5.121 58.634 -1.097 1.00 38.50 95 THR A O 1
ATOM 710 N N . SER A 1 96 ? 4.041 60.316 -0.091 1.00 38.78 96 SER A N 1
ATOM 711 C CA . SER A 1 96 ? 4.569 61.400 -0.938 1.00 38.78 96 SER A CA 1
ATOM 712 C C . SER A 1 96 ? 6.021 61.785 -0.646 1.00 38.78 96 SER A C 1
ATOM 714 O O . SER A 1 96 ? 6.549 62.678 -1.303 1.00 38.78 96 SER A O 1
ATOM 716 N N . VAL A 1 97 ? 6.690 61.115 0.296 1.00 39.88 97 VAL A N 1
ATOM 717 C CA . VAL A 1 97 ? 8.085 61.388 0.660 1.00 39.88 97 VAL A CA 1
ATOM 718 C C . VAL A 1 97 ? 8.767 60.081 1.078 1.00 39.88 97 VAL A C 1
ATOM 720 O O . VAL A 1 97 ? 8.498 59.564 2.159 1.00 39.88 97 VAL A O 1
ATOM 723 N N . VAL A 1 98 ? 9.663 59.549 0.241 1.00 42.22 98 VAL A N 1
ATOM 724 C CA . VAL A 1 98 ? 10.552 58.428 0.593 1.00 42.22 98 VAL A CA 1
ATOM 725 C C . VAL A 1 98 ? 11.971 58.981 0.689 1.00 42.22 98 VAL A C 1
ATOM 727 O O . VAL A 1 98 ? 12.609 59.204 -0.331 1.00 42.22 98 VAL A O 1
ATOM 730 N N . ASN A 1 99 ? 12.469 59.225 1.903 1.00 39.91 99 ASN A N 1
ATOM 731 C CA . ASN A 1 99 ? 13.868 59.605 2.119 1.00 39.91 99 ASN A CA 1
ATOM 732 C C . ASN A 1 99 ? 14.587 58.551 2.974 1.00 39.91 99 ASN A C 1
ATOM 734 O O . ASN A 1 99 ? 14.084 58.179 4.033 1.00 39.91 99 ASN A O 1
ATOM 738 N N . ALA A 1 100 ? 15.756 58.129 2.474 1.00 39.06 100 ALA A N 1
ATOM 739 C CA . ALA A 1 100 ? 16.867 57.382 3.074 1.00 39.06 100 ALA A CA 1
ATOM 740 C C . ALA A 1 100 ? 16.563 56.302 4.138 1.00 39.06 100 ALA A C 1
ATOM 742 O O . ALA A 1 100 ? 16.212 56.598 5.282 1.00 39.06 100 ALA A O 1
ATOM 743 N N . LEU A 1 101 ? 16.863 55.046 3.784 1.00 40.22 101 LEU A N 1
ATOM 744 C CA . LEU A 1 101 ? 16.948 53.888 4.687 1.00 40.22 101 LEU A CA 1
ATOM 745 C C . LEU A 1 101 ? 18.416 53.476 4.870 1.00 40.22 101 LEU A C 1
ATOM 747 O O . LEU A 1 101 ? 19.044 53.042 3.907 1.00 40.22 101 LEU A O 1
ATOM 751 N N . THR A 1 102 ? 18.955 53.601 6.088 1.00 38.84 102 THR A N 1
ATOM 752 C CA . THR A 1 102 ? 20.334 53.193 6.424 1.00 38.84 102 THR A CA 1
ATOM 753 C C . THR A 1 102 ? 20.336 51.793 7.043 1.00 38.84 102 THR A C 1
ATOM 755 O O . THR A 1 102 ? 19.731 51.592 8.099 1.00 38.84 102 THR A O 1
ATOM 758 N N . VAL A 1 103 ? 21.019 50.833 6.411 1.00 40.34 103 VAL A N 1
ATOM 759 C CA . VAL A 1 103 ? 21.256 49.491 6.973 1.00 40.34 103 VAL A CA 1
ATOM 760 C C . VAL A 1 103 ? 22.654 49.456 7.582 1.00 40.34 103 VAL A C 1
ATOM 762 O O . VAL A 1 103 ? 23.639 49.547 6.851 1.00 40.34 103 VAL A O 1
ATOM 765 N N . ASP A 1 104 ? 22.743 49.318 8.907 1.00 38.38 104 ASP A N 1
ATOM 766 C CA . ASP A 1 104 ? 24.011 49.079 9.603 1.00 38.38 104 ASP A CA 1
ATOM 767 C C . ASP A 1 104 ? 24.225 47.577 9.846 1.00 38.38 104 ASP A C 1
ATOM 769 O O . ASP A 1 104 ? 23.276 46.838 10.121 1.00 38.38 104 ASP A O 1
ATOM 773 N N . ARG A 1 105 ? 25.479 47.130 9.708 1.00 39.12 105 ARG A N 1
ATOM 774 C CA . ARG A 1 105 ? 25.912 45.720 9.759 1.00 39.12 105 ARG A CA 1
ATOM 775 C C . ARG A 1 105 ? 25.352 44.962 10.978 1.00 39.12 105 ARG A C 1
ATOM 777 O O . ARG A 1 105 ? 25.263 45.509 12.073 1.00 39.12 105 ARG A O 1
ATOM 784 N N . ALA A 1 106 ? 25.044 43.674 10.796 1.00 34.16 106 ALA A N 1
ATOM 785 C CA . ALA A 1 106 ? 24.664 42.763 11.876 1.00 34.16 106 ALA A CA 1
ATOM 786 C C . ALA A 1 106 ? 25.874 42.427 12.769 1.00 34.16 106 ALA A C 1
ATOM 788 O O . ALA A 1 106 ? 26.793 41.733 12.336 1.00 34.16 106 ALA A O 1
ATOM 789 N N . GLU A 1 107 ? 25.857 42.884 14.019 1.00 32.03 107 GLU A N 1
ATOM 790 C CA . GLU A 1 107 ? 26.723 42.377 15.090 1.00 32.03 107 GLU A CA 1
ATOM 791 C C . GLU A 1 107 ? 25.846 41.644 16.118 1.00 32.03 107 GLU A C 1
ATOM 793 O O . GLU A 1 107 ? 24.793 42.142 16.521 1.00 32.03 107 GLU A O 1
ATOM 798 N N . ASN A 1 108 ? 26.255 40.434 16.516 1.00 29.52 108 ASN A N 1
ATOM 799 C CA . ASN A 1 108 ? 25.568 39.571 17.493 1.00 29.52 108 ASN A CA 1
ATOM 800 C C . ASN A 1 108 ? 24.097 39.247 17.152 1.00 29.52 108 ASN A C 1
ATOM 802 O O . ASN A 1 108 ? 23.223 39.295 18.017 1.00 29.52 108 ASN A O 1
ATOM 806 N N . GLY A 1 109 ? 23.800 38.983 15.873 1.00 30.59 109 GLY A N 1
ATOM 807 C CA . GLY A 1 109 ? 22.458 38.575 15.435 1.00 30.59 109 GLY A CA 1
ATOM 808 C C . GLY A 1 109 ? 21.379 39.662 15.549 1.00 30.59 109 GLY A C 1
ATOM 809 O O . GLY A 1 109 ? 20.195 39.367 15.394 1.00 30.59 109 GLY A O 1
ATOM 810 N N . ARG A 1 110 ? 21.753 40.927 15.800 1.00 27.78 110 ARG A N 1
ATOM 811 C CA . ARG A 1 110 ? 20.825 42.066 15.863 1.00 27.78 110 ARG A CA 1
ATOM 812 C C . ARG A 1 110 ? 20.996 42.993 14.661 1.00 27.78 110 ARG A C 1
ATOM 814 O O . ARG A 1 110 ? 22.070 43.537 14.424 1.00 27.78 110 ARG A O 1
ATOM 821 N N . LEU A 1 111 ? 19.904 43.192 13.922 1.00 33.91 111 LEU A N 1
ATOM 822 C CA . LEU A 1 111 ? 19.789 44.160 12.831 1.00 33.91 111 LEU A CA 1
ATOM 823 C C . LEU A 1 111 ? 19.316 45.506 13.408 1.00 33.91 111 LEU A C 1
ATOM 825 O O . LEU A 1 111 ? 18.189 45.604 13.894 1.00 33.91 111 LEU A O 1
ATOM 829 N N . ASN A 1 112 ? 20.152 46.545 13.367 1.00 34.34 112 ASN A N 1
ATOM 830 C CA . ASN A 1 112 ? 19.778 47.883 13.836 1.00 34.34 112 ASN A CA 1
ATOM 831 C C . ASN A 1 112 ? 19.311 48.745 12.656 1.00 34.34 112 ASN A C 1
ATOM 833 O O . ASN A 1 112 ? 20.120 49.309 11.925 1.00 34.34 112 ASN A O 1
ATOM 837 N N . LEU A 1 113 ? 17.993 48.862 12.482 1.00 35.75 113 LEU A N 1
ATOM 838 C CA . LEU A 1 113 ? 17.379 49.744 11.487 1.00 35.75 113 LEU A CA 1
ATOM 839 C C . LEU A 1 113 ? 17.007 51.078 12.149 1.00 35.75 113 LEU A C 1
ATOM 841 O O . LEU A 1 113 ? 16.237 51.102 13.110 1.00 35.75 113 LEU A O 1
ATOM 845 N N . ARG A 1 114 ? 17.530 52.203 11.648 1.00 37.38 114 ARG A N 1
ATOM 846 C CA . ARG A 1 114 ? 17.129 53.543 12.115 1.00 37.38 114 ARG A CA 1
ATOM 847 C C . ARG A 1 114 ? 16.097 54.155 11.172 1.00 37.38 114 ARG A C 1
ATOM 849 O O . ARG A 1 114 ? 16.369 54.377 9.998 1.00 37.38 114 ARG A O 1
ATOM 856 N N . ARG A 1 115 ? 14.914 54.457 11.717 1.00 36.41 115 ARG A N 1
ATOM 857 C CA . ARG A 1 115 ? 13.839 55.196 11.041 1.00 36.41 115 ARG A CA 1
ATOM 858 C C . ARG A 1 115 ? 14.174 56.690 11.041 1.00 36.41 115 ARG A C 1
ATOM 860 O O . ARG A 1 115 ? 14.430 57.251 12.102 1.00 36.41 115 ARG A O 1
ATOM 867 N N . THR A 1 116 ? 14.147 57.334 9.880 1.00 36.94 116 THR A N 1
ATOM 868 C CA . THR A 1 116 ? 14.390 58.782 9.733 1.00 36.94 116 THR A CA 1
ATOM 869 C C . THR A 1 116 ? 13.103 59.615 9.727 1.00 36.94 116 THR A C 1
ATOM 871 O O . THR A 1 116 ? 13.192 60.822 9.923 1.00 36.94 116 THR A O 1
ATOM 874 N N . ASN A 1 117 ? 11.907 59.013 9.580 1.00 38.81 117 ASN A N 1
ATOM 875 C CA . ASN A 1 117 ? 10.625 59.738 9.638 1.00 38.81 117 ASN A CA 1
ATOM 876 C C . ASN A 1 117 ? 9.428 58.894 10.130 1.00 38.81 117 ASN A C 1
ATOM 878 O O . ASN A 1 117 ? 9.352 57.697 9.858 1.00 38.81 117 ASN A O 1
ATOM 882 N N . ALA A 1 118 ? 8.489 59.525 10.848 1.00 35.72 118 ALA A N 1
ATOM 883 C CA . ALA A 1 118 ? 7.457 58.868 11.667 1.00 35.72 118 ALA A CA 1
ATOM 884 C C . ALA A 1 118 ? 6.181 58.391 10.930 1.00 35.72 118 ALA A C 1
ATOM 886 O O . ALA A 1 118 ? 5.435 57.595 11.504 1.00 35.72 118 ALA A O 1
ATOM 887 N N . ASP A 1 119 ? 5.976 58.769 9.662 1.00 32.81 119 ASP A N 1
ATOM 888 C CA . ASP A 1 119 ? 4.660 58.656 8.997 1.00 32.81 119 ASP A CA 1
ATOM 889 C C . ASP A 1 119 ? 4.565 57.622 7.852 1.00 32.81 119 ASP A C 1
ATOM 891 O O . ASP A 1 119 ? 3.545 57.538 7.177 1.00 32.81 119 ASP A O 1
ATOM 895 N N . ALA A 1 120 ? 5.592 56.796 7.620 1.00 35.75 120 ALA A N 1
ATOM 896 C CA . ALA A 1 120 ? 5.528 55.712 6.626 1.00 35.75 120 ALA A CA 1
ATOM 897 C C . ALA A 1 120 ? 5.123 54.370 7.265 1.00 35.75 120 ALA A C 1
ATOM 899 O O . ALA A 1 120 ? 5.830 53.895 8.160 1.00 35.75 120 ALA A O 1
ATOM 900 N N . VAL A 1 121 ? 4.038 53.744 6.790 1.00 33.19 121 VAL A N 1
ATOM 901 C CA . VAL A 1 121 ? 3.657 52.359 7.130 1.00 33.19 121 VAL A CA 1
ATOM 902 C C . VAL A 1 121 ? 4.445 51.409 6.223 1.00 33.19 121 VAL A C 1
ATOM 904 O O . VAL A 1 121 ? 4.249 51.389 5.009 1.00 33.19 121 VAL A O 1
ATOM 907 N N . MET A 1 122 ? 5.378 50.645 6.796 1.00 36.53 122 MET A N 1
ATOM 908 C CA . MET A 1 122 ? 6.218 49.686 6.067 1.00 36.53 122 MET A CA 1
ATOM 909 C C . MET A 1 122 ? 6.084 48.303 6.700 1.00 36.53 122 MET A C 1
ATOM 911 O O . MET A 1 122 ? 6.341 48.141 7.890 1.00 36.53 122 MET A O 1
ATOM 915 N N . SER A 1 123 ? 5.712 47.297 5.908 1.00 32.91 123 SER A N 1
ATOM 916 C CA . SER A 1 123 ? 5.690 45.899 6.348 1.00 32.91 123 SER A CA 1
ATOM 917 C C . SER A 1 123 ? 6.946 45.184 5.850 1.00 32.91 123 SER A C 1
ATOM 919 O O . SER A 1 123 ? 7.235 45.192 4.654 1.00 32.91 123 SER A O 1
ATOM 921 N N . TRP A 1 124 ? 7.691 44.557 6.760 1.00 38.62 124 TRP A N 1
ATOM 922 C CA . TRP A 1 124 ? 8.953 43.879 6.455 1.00 38.62 124 TRP A CA 1
ATOM 923 C C . TRP A 1 124 ? 8.770 42.363 6.476 1.00 38.62 124 TRP A C 1
ATOM 925 O O . TRP A 1 124 ? 8.190 41.817 7.412 1.00 38.62 124 TRP A O 1
ATOM 935 N N . LEU A 1 125 ? 9.320 41.676 5.476 1.00 34.03 125 LEU A N 1
ATOM 936 C CA . LEU A 1 125 ? 9.495 40.226 5.493 1.00 34.03 125 LEU A CA 1
ATOM 937 C C . LEU A 1 125 ? 10.931 39.923 5.056 1.00 34.03 125 LEU A C 1
ATOM 939 O O . LEU A 1 125 ? 11.270 40.098 3.887 1.00 34.03 125 LEU A O 1
ATOM 943 N N . LEU A 1 126 ? 11.774 39.485 5.988 1.00 33.06 126 LEU A N 1
ATOM 944 C CA . LEU A 1 126 ? 13.087 38.921 5.678 1.00 33.06 126 LEU A CA 1
ATOM 945 C C . LEU A 1 126 ? 12.889 37.426 5.418 1.00 33.06 126 LEU A C 1
ATOM 947 O O . LEU A 1 126 ? 12.755 36.661 6.364 1.00 33.06 126 LEU A O 1
ATOM 951 N N . ALA A 1 127 ? 12.802 37.024 4.149 1.00 30.56 127 ALA A N 1
ATOM 952 C CA . ALA A 1 127 ? 12.689 35.622 3.744 1.00 30.56 127 ALA A CA 1
ATOM 953 C C . ALA A 1 127 ? 14.059 35.060 3.323 1.00 30.56 127 ALA A C 1
ATOM 955 O O . ALA A 1 127 ? 14.819 35.737 2.633 1.00 30.56 127 ALA A O 1
ATOM 956 N N . ALA A 1 128 ? 14.358 33.817 3.710 1.00 24.47 128 ALA A N 1
ATOM 957 C CA . ALA A 1 128 ? 15.463 33.031 3.151 1.00 24.47 128 ALA A CA 1
ATOM 958 C C . ALA A 1 128 ? 15.064 32.455 1.758 1.00 24.47 128 ALA A C 1
ATOM 960 O O . ALA A 1 128 ? 13.896 32.552 1.379 1.00 24.47 128 ALA A O 1
ATOM 961 N N . PRO A 1 129 ? 16.001 31.913 0.955 1.00 26.80 129 PRO A N 1
ATOM 962 C CA . PRO A 1 129 ? 15.918 31.903 -0.507 1.00 26.80 129 PRO A CA 1
ATOM 963 C C . PRO A 1 129 ? 14.808 30.992 -1.055 1.00 26.80 129 PRO A C 1
ATOM 965 O O . PRO A 1 129 ? 14.765 29.805 -0.751 1.00 26.80 129 PRO A O 1
ATOM 968 N N . ILE A 1 130 ? 13.963 31.537 -1.937 1.00 28.23 130 ILE A N 1
ATOM 969 C CA . ILE A 1 130 ? 13.175 30.765 -2.909 1.00 28.23 130 ILE A CA 1
ATOM 970 C C . ILE A 1 130 ? 13.698 31.134 -4.298 1.00 28.23 130 ILE A C 1
ATOM 972 O O . ILE A 1 130 ? 13.680 32.303 -4.701 1.00 28.23 130 ILE A O 1
ATOM 976 N N . SER A 1 131 ? 14.212 30.126 -4.992 1.00 23.97 131 SER A N 1
ATOM 977 C CA . SER A 1 131 ? 14.810 30.193 -6.320 1.00 23.97 131 SER A CA 1
ATOM 978 C C . SER A 1 131 ? 13.765 30.524 -7.398 1.00 23.97 131 SER A C 1
ATOM 980 O O . SER A 1 131 ? 12.757 29.839 -7.515 1.00 23.97 131 SER A O 1
ATOM 982 N N . VAL A 1 132 ? 14.054 31.579 -8.169 1.00 27.11 132 VAL A N 1
ATOM 983 C CA . VAL A 1 132 ? 13.706 31.850 -9.583 1.00 27.11 132 VAL A CA 1
ATOM 984 C C . VAL A 1 132 ? 12.253 31.599 -10.050 1.00 27.11 132 VAL A C 1
ATOM 986 O O . VAL A 1 132 ? 11.868 30.482 -10.368 1.00 27.11 132 VAL A O 1
ATOM 989 N N . MET A 1 133 ? 11.484 32.680 -10.249 1.00 22.23 133 MET A N 1
ATOM 990 C CA . MET A 1 133 ? 10.318 32.702 -11.155 1.00 22.23 133 MET A CA 1
ATOM 991 C C . MET A 1 133 ? 10.760 33.144 -12.564 1.00 22.23 133 MET A C 1
ATOM 993 O O . MET A 1 133 ? 11.257 34.267 -12.691 1.00 22.23 133 MET A O 1
ATOM 997 N N . PRO A 1 134 ? 10.541 32.360 -13.635 1.00 24.08 134 PRO A N 1
ATOM 998 C CA . PRO A 1 134 ? 10.565 32.877 -14.999 1.00 24.08 134 PRO A CA 1
ATOM 999 C C . PRO A 1 134 ? 9.218 33.515 -15.370 1.00 24.08 134 PRO A C 1
ATOM 1001 O O . PRO A 1 134 ? 8.150 33.092 -14.932 1.00 24.08 134 PRO A O 1
ATOM 1004 N N . SER A 1 135 ? 9.286 34.558 -16.193 1.00 22.19 135 SER A N 1
ATOM 1005 C CA . SER A 1 135 ? 8.172 35.375 -16.678 1.00 22.19 135 SER A CA 1
ATOM 1006 C C . SER A 1 135 ? 7.177 34.602 -17.554 1.00 22.19 135 SER A C 1
ATOM 1008 O O . SER A 1 135 ? 7.573 34.022 -18.562 1.00 22.19 135 SER A O 1
ATOM 1010 N N . MET A 1 136 ? 5.882 34.688 -17.233 1.00 25.09 136 MET A N 1
ATOM 1011 C CA . MET A 1 136 ? 4.778 34.213 -18.080 1.00 25.09 136 MET A CA 1
ATOM 1012 C C . MET A 1 136 ? 4.224 35.315 -18.992 1.00 25.09 136 MET A C 1
ATOM 1014 O O . MET A 1 136 ? 4.009 36.436 -18.527 1.00 25.09 136 MET A O 1
ATOM 1018 N N . ARG A 1 137 ? 3.896 34.959 -20.245 1.00 27.03 137 ARG A N 1
ATOM 1019 C CA . ARG A 1 137 ? 2.762 35.478 -21.048 1.00 27.03 137 ARG A CA 1
ATOM 1020 C C . ARG A 1 137 ? 2.532 34.602 -22.310 1.00 27.03 137 ARG A C 1
ATOM 1022 O O . ARG A 1 137 ? 3.435 33.845 -22.647 1.00 27.03 137 ARG A O 1
ATOM 1029 N N . PRO A 1 138 ? 1.337 34.621 -22.945 1.00 41.44 138 PRO A N 1
ATOM 1030 C CA . PRO A 1 138 ? 0.379 33.513 -22.804 1.00 41.44 138 PRO A CA 1
ATOM 1031 C C . PRO A 1 138 ? -0.183 32.969 -24.137 1.00 41.44 138 PRO A C 1
ATOM 1033 O O . PRO A 1 138 ? -0.078 33.634 -25.158 1.00 41.44 138 PRO A O 1
ATOM 1036 N N . GLU A 1 139 ? -0.835 31.801 -24.085 1.00 23.92 139 GLU A N 1
ATOM 1037 C CA . GLU A 1 139 ? -2.199 31.509 -24.594 1.00 23.92 139 GLU A CA 1
ATOM 1038 C C . GLU A 1 139 ? -2.445 29.987 -24.597 1.00 23.92 139 GLU A C 1
ATOM 1040 O O . GLU A 1 139 ? -1.609 29.241 -25.091 1.00 23.92 139 GLU A O 1
ATOM 1045 N N . VAL A 1 140 ? -3.562 29.538 -24.004 1.00 25.19 140 VAL A N 1
ATOM 1046 C CA . VAL A 1 140 ? -4.533 28.526 -24.493 1.00 25.19 140 VAL A CA 1
ATOM 1047 C C . VAL A 1 140 ? -5.537 28.228 -23.359 1.00 25.19 140 VAL A C 1
ATOM 1049 O O . VAL A 1 140 ? -5.198 28.161 -22.180 1.00 25.19 140 VAL A O 1
ATOM 1052 N N . ASP A 1 141 ? -6.804 28.141 -23.753 1.00 24.64 141 ASP A N 1
ATOM 1053 C CA . ASP A 1 141 ? -8.028 28.309 -22.973 1.00 24.64 141 ASP A CA 1
ATOM 1054 C C . ASP A 1 141 ? -8.396 27.235 -21.921 1.00 24.64 141 ASP A C 1
ATOM 1056 O O . ASP A 1 141 ? -8.278 26.031 -22.136 1.00 24.64 141 ASP A O 1
ATOM 1060 N N . ARG A 1 142 ? -9.027 27.750 -20.848 1.00 28.17 142 ARG A N 1
ATOM 1061 C CA . ARG A 1 142 ? -9.932 27.133 -19.844 1.00 28.17 142 ARG A CA 1
ATOM 1062 C C . ARG A 1 142 ? -9.366 26.117 -18.836 1.00 28.17 142 ARG A C 1
ATOM 1064 O O . ARG A 1 142 ? -9.793 24.969 -18.766 1.00 28.17 142 ARG A O 1
ATOM 1071 N N . LEU A 1 143 ? -8.578 26.646 -17.900 1.00 26.78 143 LEU A N 1
ATOM 1072 C CA . LEU A 1 143 ? -8.553 26.225 -16.488 1.00 26.78 143 LEU A CA 1
ATOM 1073 C C . LEU A 1 143 ? -9.522 27.108 -15.663 1.00 26.78 143 LEU A C 1
ATOM 1075 O O . LEU A 1 143 ? -9.793 28.241 -16.076 1.00 26.78 143 LEU A O 1
ATOM 1079 N N . PRO A 1 144 ? -10.080 26.637 -14.526 1.00 25.73 144 PRO A N 1
ATOM 1080 C CA . PRO A 1 144 ? -10.914 27.474 -13.665 1.00 25.73 144 PRO A CA 1
ATOM 1081 C C . PRO A 1 144 ? -10.121 28.707 -13.219 1.00 25.73 144 PRO A C 1
ATOM 1083 O O . PRO A 1 144 ? -8.955 28.599 -12.845 1.00 25.73 144 PRO A O 1
ATOM 1086 N N . ALA A 1 145 ? -10.756 29.876 -13.310 1.00 22.75 145 ALA A N 1
ATOM 1087 C CA . ALA A 1 145 ? -10.134 31.171 -13.068 1.00 22.75 145 ALA A CA 1
ATOM 1088 C C . ALA A 1 145 ? -9.289 31.181 -11.774 1.00 22.75 145 ALA A C 1
ATOM 1090 O O . ALA A 1 145 ? -9.786 30.735 -10.733 1.00 22.75 145 ALA A O 1
ATOM 1091 N N . PRO A 1 146 ? -8.050 31.714 -11.791 1.00 25.44 146 PRO A N 1
ATOM 1092 C CA . PRO A 1 146 ? -7.329 31.988 -10.555 1.00 25.44 146 PRO A CA 1
ATOM 1093 C C . PRO A 1 146 ? -8.172 32.953 -9.716 1.00 25.44 146 PRO A C 1
ATOM 1095 O O . PRO A 1 146 ? -8.527 34.042 -10.174 1.00 25.44 146 PRO A O 1
ATOM 1098 N N . MET A 1 147 ? -8.543 32.544 -8.500 1.00 26.55 147 MET A N 1
ATOM 1099 C CA . MET A 1 147 ? -9.211 33.459 -7.579 1.00 26.55 147 MET A CA 1
ATOM 1100 C C . MET A 1 147 ? -8.263 34.610 -7.207 1.00 26.55 147 MET A C 1
ATOM 1102 O O . MET A 1 147 ? -7.060 34.381 -7.046 1.00 26.55 147 MET A O 1
ATOM 1106 N N . PRO A 1 148 ? -8.788 35.836 -7.034 1.00 22.69 148 PRO A N 1
ATOM 1107 C CA . PRO A 1 148 ? -8.007 36.959 -6.535 1.00 22.69 148 PRO A CA 1
ATOM 1108 C C . PRO A 1 148 ? -7.466 36.635 -5.138 1.00 22.69 148 PRO A C 1
ATOM 1110 O O . PRO A 1 148 ? -8.151 36.007 -4.326 1.00 22.69 148 PRO A O 1
ATOM 1113 N N . ALA A 1 149 ? -6.234 37.067 -4.859 1.00 23.12 149 ALA A N 1
ATOM 1114 C CA . ALA A 1 149 ? -5.616 36.936 -3.546 1.00 23.12 149 ALA A CA 1
ATOM 1115 C C . ALA A 1 149 ? -6.568 37.471 -2.461 1.00 23.12 149 ALA A C 1
ATOM 1117 O O . ALA A 1 149 ? -6.988 38.629 -2.497 1.00 23.12 149 ALA A O 1
ATOM 1118 N N . LEU A 1 150 ? -6.936 36.620 -1.500 1.00 22.39 150 LEU A N 1
ATOM 1119 C CA . LEU A 1 150 ? -7.752 37.038 -0.365 1.00 22.39 150 LEU A CA 1
ATOM 1120 C C . LEU A 1 150 ? -6.943 38.029 0.492 1.00 22.39 150 LEU A C 1
ATOM 1122 O O . LEU A 1 150 ? -5.843 37.683 0.930 1.00 22.39 150 LEU A O 1
ATOM 1126 N N . PRO A 1 151 ? -7.466 39.233 0.785 1.00 22.97 151 PRO A N 1
ATOM 1127 C CA . PRO A 1 151 ? -6.817 40.148 1.711 1.00 22.97 151 PRO A CA 1
ATOM 1128 C C . PRO A 1 151 ? -6.800 39.528 3.112 1.00 22.97 151 PRO A C 1
ATOM 1130 O O . PRO A 1 151 ? -7.847 39.237 3.699 1.00 22.97 151 PRO A O 1
ATOM 1133 N N . ILE A 1 152 ? -5.602 39.329 3.660 1.00 25.69 152 ILE A N 1
ATOM 1134 C CA . ILE A 1 152 ? -5.406 38.835 5.023 1.00 25.69 152 ILE A CA 1
ATOM 1135 C C . ILE A 1 152 ? -5.832 39.947 5.994 1.00 25.69 152 ILE A C 1
ATOM 1137 O O . ILE A 1 152 ? -5.105 40.915 6.197 1.00 25.69 152 ILE A O 1
ATOM 1141 N N . ARG A 1 153 ? -7.020 39.830 6.600 1.00 21.03 153 ARG A N 1
ATOM 1142 C CA . ARG A 1 153 ? -7.449 40.700 7.710 1.00 21.03 153 ARG A CA 1
ATOM 1143 C C . ARG A 1 153 ? -7.123 40.036 9.047 1.00 21.03 153 ARG A C 1
ATOM 1145 O O . ARG A 1 153 ? -7.767 39.055 9.418 1.00 21.03 153 ARG A O 1
ATOM 1152 N N . TRP A 1 154 ? -6.168 40.591 9.789 1.00 30.02 154 TRP A N 1
ATOM 1153 C CA . TRP A 1 154 ? -5.894 40.192 11.173 1.00 30.02 154 TRP A CA 1
ATOM 1154 C C . TRP A 1 154 ? -6.872 40.881 12.139 1.00 30.02 154 TRP A C 1
ATOM 1156 O O . TRP A 1 154 ? -7.152 42.071 12.015 1.00 30.02 154 TRP A O 1
ATOM 1166 N N . ARG A 1 155 ? -7.439 40.106 13.076 1.00 25.72 155 ARG A N 1
ATOM 1167 C CA . ARG A 1 155 ? -8.358 40.579 14.127 1.00 25.72 155 ARG A CA 1
ATOM 1168 C C . ARG A 1 155 ? -7.597 41.314 15.242 1.00 25.72 155 ARG A C 1
ATOM 1170 O O . ARG A 1 155 ? -6.528 40.884 15.657 1.00 25.72 155 ARG A O 1
ATOM 1177 N N . ASP A 1 156 ? -8.245 42.364 15.732 1.00 25.94 156 ASP A N 1
ATOM 1178 C CA . ASP A 1 156 ? -7.883 43.340 16.770 1.00 25.94 156 ASP A CA 1
ATOM 1179 C C . ASP A 1 156 ? -7.401 42.744 18.128 1.00 25.94 156 ASP A C 1
ATOM 1181 O O . ASP A 1 156 ? -8.138 41.948 18.726 1.00 25.94 156 ASP A O 1
ATOM 1185 N N . PRO A 1 157 ? -6.203 43.099 18.656 1.00 32.59 157 PRO A N 1
ATOM 1186 C CA . PRO A 1 157 ? -5.673 42.552 19.905 1.00 32.59 157 PRO A CA 1
ATOM 1187 C C . PRO A 1 157 ? -5.721 43.546 21.083 1.00 32.59 157 PRO A C 1
ATOM 1189 O O . PRO A 1 157 ? -4.711 44.101 21.525 1.00 32.59 157 PRO A O 1
ATOM 1192 N N . GLY A 1 158 ? -6.888 43.673 21.708 1.00 23.20 158 GLY A N 1
ATOM 1193 C CA . GLY A 1 158 ? -7.018 44.229 23.055 1.00 23.20 158 GLY A CA 1
ATOM 1194 C C . GLY A 1 158 ? -6.901 43.159 24.149 1.00 23.20 158 GLY A C 1
ATOM 1195 O O . GLY A 1 158 ? -7.931 42.717 24.649 1.00 23.20 158 GLY A O 1
ATOM 1196 N N . ARG A 1 159 ? -5.680 42.739 24.533 1.00 24.80 159 ARG A N 1
ATOM 1197 C CA . ARG A 1 159 ? -5.298 42.295 25.906 1.00 24.80 159 ARG A CA 1
ATOM 1198 C C . ARG A 1 159 ? -3.844 41.808 25.982 1.00 24.80 159 ARG A C 1
ATOM 1200 O O . ARG A 1 159 ? -3.442 40.887 25.284 1.00 24.80 159 ARG A O 1
ATOM 1207 N N . SER A 1 160 ? -3.069 42.437 26.863 1.00 25.25 160 SER A N 1
ATOM 1208 C CA . SER A 1 160 ? -1.692 42.092 27.229 1.00 25.25 160 SER A CA 1
ATOM 1209 C C . SER A 1 160 ? -1.619 41.015 28.307 1.00 25.25 160 SER A C 1
ATOM 1211 O O . SER A 1 160 ? -2.342 41.116 29.296 1.00 25.25 160 SER A O 1
ATOM 1213 N N . THR A 1 161 ? -0.625 40.135 28.217 1.00 23.70 161 THR A N 1
ATOM 1214 C CA . THR A 1 161 ? 0.082 39.598 29.391 1.00 23.70 161 THR A CA 1
ATOM 1215 C C . THR A 1 161 ? 1.569 39.509 29.055 1.00 23.70 161 THR A C 1
ATOM 1217 O O . THR A 1 161 ? 1.934 38.837 28.093 1.00 23.70 161 THR A O 1
ATOM 1220 N N . GLN A 1 162 ? 2.379 40.252 29.814 1.00 25.20 162 GLN A N 1
ATOM 1221 C CA . GLN A 1 162 ? 3.841 40.178 29.868 1.00 25.20 162 GLN A CA 1
ATOM 1222 C C . GLN A 1 162 ? 4.291 38.777 30.292 1.00 25.20 162 GLN A C 1
ATOM 1224 O O . GLN A 1 162 ? 3.687 38.217 31.204 1.00 25.20 162 GLN A O 1
ATOM 1229 N N . ASP A 1 163 ? 5.371 38.270 29.695 1.00 24.44 163 ASP A N 1
ATOM 1230 C CA . ASP A 1 163 ? 6.441 37.641 30.475 1.00 24.44 163 ASP A CA 1
ATOM 1231 C C . ASP A 1 163 ? 7.750 37.583 29.671 1.00 24.44 163 ASP A C 1
ATOM 1233 O O . ASP A 1 163 ? 7.783 37.123 28.528 1.00 24.44 163 ASP A O 1
ATOM 1237 N N . ASP A 1 164 ? 8.807 38.091 30.302 1.00 25.61 164 ASP A N 1
ATOM 1238 C CA . ASP A 1 164 ? 10.198 38.168 29.855 1.00 25.61 164 ASP A CA 1
ATOM 1239 C C . ASP A 1 164 ? 10.871 36.790 29.930 1.00 25.61 164 ASP A C 1
ATOM 1241 O O . ASP A 1 164 ? 10.960 36.216 31.018 1.00 25.61 164 ASP A O 1
ATOM 1245 N N . ARG A 1 165 ? 11.429 36.296 28.814 1.00 24.31 165 ARG A N 1
ATOM 1246 C CA . ARG A 1 165 ? 12.622 35.425 28.807 1.00 24.31 165 ARG A CA 1
ATOM 1247 C C . ARG A 1 165 ? 13.460 35.695 27.561 1.00 24.31 165 ARG A C 1
ATOM 1249 O O . ARG A 1 165 ? 13.045 35.421 26.440 1.00 24.31 165 ARG A O 1
ATOM 1256 N N . THR A 1 166 ? 14.648 36.225 27.806 1.00 24.36 166 THR A N 1
ATOM 1257 C CA . THR A 1 166 ? 15.748 36.442 26.868 1.00 24.36 166 THR A CA 1
ATOM 1258 C C . THR A 1 166 ? 16.266 35.111 26.317 1.00 24.36 166 THR A C 1
ATOM 1260 O O . THR A 1 166 ? 16.647 34.230 27.088 1.00 24.36 166 THR A O 1
ATOM 1263 N N . VAL A 1 167 ? 16.284 34.968 24.990 1.00 26.56 167 VAL A N 1
ATOM 1264 C CA . VAL A 1 167 ? 17.075 33.955 24.279 1.00 26.56 167 VAL A CA 1
ATOM 1265 C C . VAL A 1 167 ? 18.274 34.693 23.693 1.00 26.56 167 VAL A C 1
ATOM 1267 O O . VAL A 1 167 ? 18.102 35.555 22.832 1.00 26.56 167 VAL A O 1
ATOM 1270 N N . ASP A 1 168 ? 19.458 34.414 24.229 1.00 26.77 168 ASP A N 1
ATOM 1271 C CA . ASP A 1 168 ? 20.726 34.913 23.709 1.00 26.77 168 ASP A CA 1
ATOM 1272 C C . ASP A 1 168 ? 21.168 34.049 22.513 1.00 26.77 168 ASP A C 1
ATOM 1274 O O . ASP A 1 168 ? 21.172 32.822 22.600 1.00 26.77 168 ASP A O 1
ATOM 1278 N N . ASP A 1 169 ? 21.548 34.738 21.432 1.00 29.88 169 ASP A N 1
ATOM 1279 C CA . ASP A 1 169 ? 22.218 34.272 20.203 1.00 29.88 169 ASP A CA 1
ATOM 1280 C C . ASP A 1 169 ? 21.388 33.466 19.163 1.00 29.88 169 ASP A C 1
ATOM 1282 O O . ASP A 1 169 ? 21.354 32.233 19.197 1.00 29.88 169 ASP A O 1
ATOM 1286 N N . PRO A 1 170 ? 20.743 34.131 18.175 1.00 29.91 170 PRO A N 1
ATOM 1287 C CA . PRO A 1 170 ? 20.216 33.462 16.991 1.00 29.91 170 PRO A CA 1
ATOM 1288 C C . PRO A 1 170 ? 21.370 33.201 16.010 1.00 29.91 170 PRO A C 1
ATOM 1290 O O . PRO A 1 170 ? 21.930 34.126 15.417 1.00 29.91 170 PRO A O 1
ATOM 1293 N N . GLY A 1 171 ? 21.739 31.931 15.828 1.00 29.09 171 GLY A N 1
ATOM 1294 C CA . GLY A 1 171 ? 22.760 31.531 14.857 1.00 29.09 171 GLY A CA 1
ATOM 1295 C C . GLY A 1 171 ? 22.445 32.002 13.421 1.00 29.09 171 GLY A C 1
ATOM 1296 O O . GLY A 1 171 ? 21.300 32.340 13.100 1.00 29.09 171 GLY A O 1
ATOM 1297 N N . PRO A 1 172 ? 23.438 32.020 12.511 1.00 26.45 172 PRO A N 1
ATOM 1298 C CA . PRO A 1 172 ? 23.271 32.563 11.167 1.00 26.45 172 PRO A CA 1
ATOM 1299 C C . PRO A 1 172 ? 22.287 31.703 10.361 1.00 26.45 172 PRO A C 1
ATOM 1301 O O . PRO A 1 172 ? 22.630 30.634 9.858 1.00 26.45 172 PRO A O 1
ATOM 1304 N N . GLY A 1 173 ? 21.039 32.167 10.246 1.00 32.00 173 GLY A N 1
ATOM 1305 C CA . GLY A 1 173 ? 20.016 31.513 9.430 1.00 32.00 173 GLY A CA 1
ATOM 1306 C C . GLY A 1 173 ? 18.564 31.612 9.903 1.00 32.00 173 GLY A C 1
ATOM 1307 O O . GLY A 1 173 ? 17.696 31.114 9.191 1.00 32.00 173 GLY A O 1
ATOM 1308 N N . GLU A 1 174 ? 18.240 32.221 11.042 1.00 28.62 174 GLU A N 1
ATOM 1309 C CA . GLU A 1 174 ? 16.834 32.337 11.456 1.00 28.62 174 GLU A CA 1
ATOM 1310 C C . GLU A 1 174 ? 16.057 33.364 10.613 1.00 28.62 174 GLU A C 1
ATOM 1312 O O . GLU A 1 174 ? 16.489 34.495 10.397 1.00 28.62 174 GLU A O 1
ATOM 1317 N N . THR A 1 175 ? 14.882 32.965 10.117 1.00 31.91 175 THR A N 1
ATOM 1318 C CA . THR A 1 175 ? 13.869 33.916 9.637 1.00 31.91 175 THR A CA 1
ATOM 1319 C C . THR A 1 175 ? 13.272 34.576 10.880 1.00 31.91 175 THR A C 1
ATOM 1321 O O . THR A 1 175 ? 12.961 33.890 11.849 1.00 31.91 175 THR A O 1
ATOM 1324 N N . VAL A 1 176 ? 13.103 35.896 10.893 1.00 31.50 176 VAL A N 1
ATOM 1325 C CA . VAL A 1 176 ? 12.507 36.614 12.031 1.00 31.50 176 VAL A CA 1
ATOM 1326 C C . VAL A 1 176 ? 11.264 37.340 11.542 1.00 31.50 176 VAL A C 1
ATOM 1328 O O . VAL A 1 176 ? 11.339 38.124 10.595 1.00 31.50 176 VAL A O 1
ATOM 1331 N N . LEU A 1 177 ? 10.116 37.094 12.181 1.00 32.75 177 LEU A N 1
ATOM 1332 C CA . LEU A 1 177 ? 8.932 37.917 11.954 1.00 32.75 177 LEU A CA 1
ATOM 1333 C C . LEU A 1 177 ? 9.032 39.144 12.868 1.00 32.75 177 LEU A C 1
ATOM 1335 O O . LEU A 1 177 ? 9.048 39.010 14.093 1.00 32.75 177 LEU A O 1
ATOM 1339 N N . LEU A 1 178 ? 9.095 40.335 12.276 1.00 31.81 178 LEU A N 1
ATOM 1340 C CA . LEU A 1 178 ? 8.956 41.601 12.993 1.00 31.81 178 LEU A CA 1
ATOM 1341 C C . LEU A 1 178 ? 7.466 41.919 13.099 1.00 31.81 178 LEU A C 1
ATOM 1343 O O . LEU A 1 178 ? 6.844 42.336 12.123 1.00 31.81 178 LEU A O 1
ATOM 1347 N N . HIS A 1 179 ? 6.880 41.684 14.273 1.00 32.41 179 HIS A N 1
ATOM 1348 C CA . HIS A 1 179 ? 5.491 42.057 14.518 1.00 32.41 179 HIS A CA 1
ATOM 1349 C C . HIS A 1 179 ? 5.429 43.502 15.018 1.00 32.41 179 HIS A C 1
ATOM 1351 O O . HIS A 1 179 ? 6.002 43.835 16.059 1.00 32.41 179 HIS A O 1
ATOM 1357 N N . GLU A 1 180 ? 4.709 44.351 14.289 1.00 34.03 180 GLU A N 1
ATOM 1358 C CA . GLU A 1 180 ? 4.435 45.727 14.690 1.00 34.03 180 GLU A CA 1
ATOM 1359 C C . GLU A 1 180 ? 3.278 45.742 15.696 1.00 34.03 180 GLU A C 1
ATOM 1361 O O . GLU A 1 180 ? 2.178 45.273 15.401 1.00 34.03 180 GLU A O 1
ATOM 1366 N N . MET A 1 181 ? 3.506 46.244 16.911 1.00 31.94 181 MET A N 1
ATOM 1367 C CA . MET A 1 181 ? 2.423 46.536 17.850 1.00 31.94 181 MET A CA 1
ATOM 1368 C C . MET A 1 181 ? 2.374 48.030 18.130 1.00 31.94 181 MET A C 1
ATOM 1370 O O . MET A 1 181 ? 3.352 48.634 18.568 1.00 31.94 181 MET A O 1
ATOM 1374 N N . HIS A 1 182 ? 1.201 48.620 17.910 1.00 33.28 182 HIS A N 1
ATOM 1375 C CA . HIS A 1 182 ? 0.956 50.021 18.210 1.00 33.28 182 HIS A CA 1
ATOM 1376 C C . HIS A 1 182 ? 0.296 50.139 19.587 1.00 33.28 182 HIS A C 1
ATOM 1378 O O . HIS A 1 182 ? -0.853 49.731 19.774 1.00 33.28 182 HIS A O 1
ATOM 1384 N N . ARG A 1 183 ? 1.019 50.673 20.577 1.00 31.91 183 ARG A N 1
ATOM 1385 C CA . ARG A 1 183 ? 0.474 50.968 21.911 1.00 31.91 183 ARG A CA 1
ATOM 1386 C C . ARG A 1 183 ? 0.914 52.346 22.374 1.00 31.91 183 ARG A C 1
ATOM 1388 O O . ARG A 1 183 ? 2.091 52.676 22.350 1.00 31.91 183 ARG A O 1
ATOM 1395 N N . ASN A 1 184 ? -0.045 53.142 22.844 1.00 28.47 184 ASN A N 1
ATOM 1396 C CA . ASN A 1 184 ? 0.198 54.445 23.474 1.00 28.47 184 ASN A CA 1
ATOM 1397 C C . ASN A 1 184 ? 1.082 55.396 22.639 1.00 28.47 184 ASN A C 1
ATOM 1399 O O . ASN A 1 184 ? 1.966 56.058 23.181 1.00 28.47 184 ASN A O 1
ATOM 1403 N N . GLY A 1 185 ? 0.873 55.441 21.318 1.00 29.47 185 GLY A N 1
ATOM 1404 C CA . GLY A 1 185 ? 1.629 56.318 20.413 1.00 29.47 185 GLY A CA 1
ATOM 1405 C C . GLY A 1 185 ? 3.104 55.940 20.236 1.00 29.47 185 GLY A C 1
ATOM 1406 O O . GLY A 1 185 ? 3.876 56.732 19.701 1.00 29.47 185 GLY A O 1
ATOM 1407 N N . LYS A 1 186 ? 3.511 54.745 20.684 1.00 26.64 186 LYS A N 1
ATOM 1408 C CA . LYS A 1 186 ? 4.819 54.153 20.410 1.00 26.64 186 LYS A CA 1
ATOM 1409 C C . LYS A 1 186 ? 4.633 52.849 19.641 1.00 26.64 186 LYS A C 1
ATOM 1411 O O . LYS A 1 186 ? 3.801 52.012 19.995 1.00 26.64 186 LYS A O 1
ATOM 1416 N N . THR A 1 187 ? 5.424 52.688 18.586 1.00 32.94 187 THR A N 1
ATOM 1417 C CA . THR A 1 187 ? 5.551 51.419 17.874 1.00 32.94 187 THR A CA 1
ATOM 1418 C C . THR A 1 187 ? 6.588 50.570 18.599 1.00 32.94 187 THR A C 1
ATOM 1420 O O . THR A 1 187 ? 7.770 50.914 18.612 1.00 32.94 187 THR A O 1
ATOM 1423 N N . GLU A 1 188 ? 6.149 49.480 19.224 1.00 30.88 188 GLU A N 1
ATOM 1424 C CA . GLU A 1 188 ? 7.040 48.463 19.783 1.00 30.88 188 GLU A CA 1
ATOM 1425 C C . GLU A 1 188 ? 7.175 47.322 18.770 1.00 30.88 188 GLU A C 1
ATOM 1427 O O . GLU A 1 188 ? 6.181 46.812 18.246 1.00 30.88 188 GLU A O 1
ATOM 1432 N N . PHE A 1 189 ? 8.416 46.931 18.480 1.00 33.62 189 PHE A N 1
ATOM 1433 C CA . PHE A 1 189 ? 8.722 45.823 17.581 1.00 33.62 189 PHE A CA 1
ATOM 1434 C C . PHE A 1 189 ? 9.036 44.582 18.411 1.00 33.62 189 PHE A C 1
ATOM 1436 O O . PHE A 1 189 ? 10.002 44.573 19.175 1.00 33.62 189 PHE A O 1
ATOM 1443 N N . ALA A 1 190 ? 8.226 43.534 18.266 1.00 31.00 190 ALA A N 1
ATOM 1444 C CA . ALA A 1 190 ? 8.505 42.242 18.879 1.00 31.00 190 ALA A CA 1
ATOM 1445 C C . ALA A 1 190 ? 9.200 41.329 17.861 1.00 31.00 190 ALA A C 1
ATOM 1447 O O . ALA A 1 190 ? 8.667 41.065 16.782 1.00 31.00 190 ALA A O 1
ATOM 1448 N N . ILE A 1 191 ? 10.390 40.851 18.224 1.00 31.61 191 ILE A N 1
ATOM 1449 C CA . ILE A 1 191 ? 11.125 39.806 17.508 1.00 31.61 191 ILE A CA 1
ATOM 1450 C C . ILE A 1 191 ? 10.507 38.475 17.930 1.00 31.61 191 ILE A C 1
ATOM 1452 O O . ILE A 1 191 ? 10.670 38.060 19.077 1.00 31.61 191 ILE A O 1
ATOM 1456 N N . GLN A 1 192 ? 9.779 37.812 17.031 1.00 31.03 192 GLN A N 1
ATOM 1457 C CA . GLN A 1 192 ? 9.430 36.407 17.232 1.00 31.03 192 GLN A CA 1
ATOM 1458 C C . GLN A 1 192 ? 10.461 35.534 16.509 1.00 31.03 192 GLN A C 1
ATOM 1460 O O . GLN A 1 192 ? 10.530 35.602 15.277 1.00 31.03 192 GLN A O 1
ATOM 1465 N N . PRO A 1 193 ? 11.262 34.728 17.234 1.00 29.70 193 PRO A N 1
ATOM 1466 C CA . PRO A 1 193 ? 12.138 33.756 16.598 1.00 29.70 193 PRO A CA 1
ATOM 1467 C C . PRO A 1 193 ? 11.274 32.724 15.872 1.00 29.70 193 PRO A C 1
ATOM 1469 O O . PRO A 1 193 ? 10.417 32.070 16.474 1.00 29.70 193 PRO A O 1
ATOM 1472 N N . ILE A 1 194 ? 11.473 32.601 14.562 1.00 32.56 194 ILE A N 1
ATOM 1473 C CA . ILE A 1 194 ? 10.892 31.518 13.777 1.00 32.56 194 ILE A CA 1
ATOM 1474 C C . ILE A 1 194 ? 11.955 30.434 13.786 1.00 32.56 194 ILE A C 1
ATOM 1476 O O . ILE A 1 194 ? 12.931 30.498 13.040 1.00 32.56 194 ILE A O 1
ATOM 1480 N N . SER A 1 195 ? 11.792 29.444 14.659 1.00 29.14 195 SER A N 1
ATOM 1481 C CA . SER A 1 195 ? 12.669 28.281 14.626 1.00 29.14 195 SER A CA 1
ATOM 1482 C C . SER A 1 195 ? 12.560 27.629 13.243 1.00 29.14 195 SER A C 1
ATOM 1484 O O . SER A 1 195 ? 11.482 27.161 12.863 1.00 29.14 195 SER A O 1
ATOM 1486 N N . ARG A 1 196 ? 13.667 27.598 12.489 1.00 28.62 196 ARG A N 1
ATOM 1487 C CA . ARG A 1 196 ? 13.814 26.769 11.286 1.00 28.62 196 ARG A CA 1
ATOM 1488 C C . ARG A 1 196 ? 13.532 25.305 11.650 1.00 28.62 196 ARG A C 1
ATOM 1490 O O . ARG A 1 196 ? 14.289 24.709 12.409 1.00 28.62 196 ARG A O 1
ATOM 1497 N N . GLN A 1 197 ? 12.505 24.704 11.058 1.00 30.14 197 GLN A N 1
ATOM 1498 C CA . GLN A 1 197 ? 12.594 23.303 10.634 1.00 30.14 197 GLN A CA 1
ATOM 1499 C C . GLN A 1 197 ? 13.006 23.301 9.159 1.00 30.14 197 GLN A C 1
ATOM 1501 O O . GLN A 1 197 ? 12.692 24.247 8.438 1.00 30.14 197 GLN A O 1
ATOM 1506 N N . ALA A 1 198 ? 13.777 22.294 8.751 1.00 27.94 198 ALA A N 1
ATOM 1507 C CA . ALA A 1 198 ? 14.640 22.286 7.566 1.00 27.94 198 ALA A CA 1
ATOM 1508 C C . ALA A 1 198 ? 13.967 22.585 6.204 1.00 27.94 198 ALA A C 1
ATOM 1510 O O . ALA A 1 198 ? 14.685 22.837 5.243 1.00 27.94 198 ALA A O 1
ATOM 1511 N N . ASP A 1 199 ? 12.634 22.679 6.129 1.00 29.23 199 ASP A N 1
ATOM 1512 C CA . ASP A 1 199 ? 11.888 22.647 4.863 1.00 29.23 199 ASP A CA 1
ATOM 1513 C C . ASP A 1 199 ? 11.056 23.912 4.552 1.00 29.23 199 ASP A C 1
ATOM 1515 O O . ASP A 1 199 ? 10.145 23.880 3.731 1.00 29.23 199 ASP A O 1
ATOM 1519 N N . GLY A 1 200 ? 11.352 25.064 5.163 1.00 30.94 200 GLY A N 1
ATOM 1520 C CA . GLY A 1 200 ? 10.983 26.371 4.583 1.00 30.94 200 GLY A CA 1
ATOM 1521 C C . GLY A 1 200 ? 9.502 26.801 4.589 1.00 30.94 200 GLY A C 1
ATOM 1522 O O . GLY A 1 200 ? 9.188 27.832 3.996 1.00 30.94 200 GLY A O 1
ATOM 1523 N N . TYR A 1 201 ? 8.589 26.111 5.283 1.00 31.41 201 TYR A N 1
ATOM 1524 C CA . TYR A 1 201 ? 7.189 26.551 5.416 1.00 31.41 201 TYR A CA 1
ATOM 1525 C C . TYR A 1 201 ? 6.847 27.001 6.841 1.00 31.41 201 TYR A C 1
ATOM 1527 O O . TYR A 1 201 ? 7.098 26.293 7.815 1.00 31.41 201 TYR A O 1
ATOM 1535 N N . PHE A 1 202 ? 6.185 28.157 6.967 1.00 35.69 202 PHE A N 1
ATOM 1536 C CA . PHE A 1 202 ? 5.459 28.506 8.188 1.00 35.69 202 PHE A CA 1
ATOM 1537 C C . PHE A 1 202 ? 4.293 27.529 8.354 1.00 35.69 202 PHE A C 1
ATOM 1539 O O . PHE A 1 202 ? 3.292 27.606 7.636 1.00 35.69 202 PHE A O 1
ATOM 1546 N N . ILE A 1 203 ? 4.416 26.603 9.299 1.00 43.69 203 ILE A N 1
ATOM 1547 C CA . ILE A 1 203 ? 3.333 25.685 9.642 1.00 43.69 203 ILE A CA 1
ATOM 1548 C C . ILE A 1 203 ? 2.476 26.373 10.699 1.00 43.69 203 ILE A C 1
ATOM 1550 O O . ILE A 1 203 ? 2.927 26.614 11.821 1.00 43.69 203 ILE A O 1
ATOM 1554 N N . GLN A 1 204 ? 1.222 26.692 10.363 1.00 49.47 204 GLN A N 1
ATOM 1555 C CA . GLN A 1 204 ? 0.223 27.003 11.386 1.00 49.47 204 GLN A CA 1
ATOM 1556 C C . GLN A 1 204 ? -0.019 25.738 12.211 1.00 49.47 204 GLN A C 1
ATOM 1558 O O . GLN A 1 204 ? -0.892 24.933 11.897 1.00 49.47 204 GLN A O 1
ATOM 1563 N N . GLN A 1 205 ? 0.773 25.549 13.265 1.00 62.03 205 GLN A N 1
ATOM 1564 C CA . GLN A 1 205 ? 0.543 24.487 14.231 1.00 62.03 205 GLN A CA 1
ATOM 1565 C C . GLN A 1 205 ? -0.865 24.654 14.829 1.00 62.03 205 GLN A C 1
ATOM 1567 O O . GLN A 1 205 ? -1.235 25.770 15.221 1.00 62.03 205 GLN A O 1
ATOM 1572 N N . PRO A 1 206 ? -1.664 23.575 14.920 1.00 76.19 206 PRO A N 1
ATOM 1573 C CA . PRO A 1 206 ? -2.946 23.612 15.601 1.00 76.19 206 PRO A CA 1
ATOM 1574 C C . PRO A 1 206 ? -2.804 24.258 16.978 1.00 76.19 206 PRO A C 1
ATOM 1576 O O . PRO A 1 206 ? -1.926 23.892 17.756 1.00 76.19 206 PRO A O 1
ATOM 1579 N N . PHE A 1 207 ? -3.696 25.196 17.303 1.00 79.06 207 PHE A N 1
ATOM 1580 C CA . PHE A 1 207 ? -3.605 25.995 18.530 1.00 79.06 207 PHE A CA 1
ATOM 1581 C C . PHE A 1 207 ? -3.362 25.151 19.787 1.00 79.06 207 PHE A C 1
ATOM 1583 O O . PHE 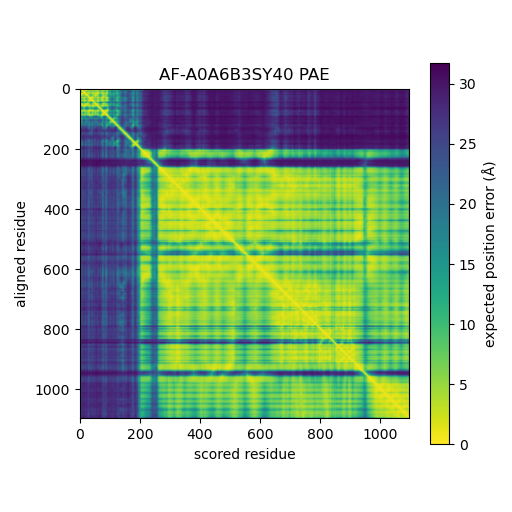A 1 207 ? -2.596 25.560 20.654 1.00 79.06 207 PHE A O 1
ATOM 1590 N N . TRP A 1 208 ? -3.999 23.980 19.887 1.00 85.00 208 TRP A N 1
ATOM 1591 C CA . TRP A 1 208 ? -3.898 23.113 21.057 1.00 85.00 208 TRP A CA 1
ATOM 1592 C C . TRP A 1 208 ? -2.532 22.423 21.201 1.00 85.00 208 TRP A C 1
ATOM 1594 O O . TRP A 1 208 ? -2.147 22.149 22.336 1.00 85.00 208 TRP A O 1
ATOM 1604 N N . LEU A 1 209 ? -1.764 22.216 20.123 1.00 86.06 209 LEU A N 1
ATOM 1605 C CA . LEU A 1 209 ? -0.409 21.647 20.218 1.00 86.06 209 LEU A CA 1
ATOM 1606 C C . LEU A 1 209 ? 0.530 22.558 21.026 1.00 86.06 209 LEU A C 1
ATOM 1608 O O . LEU A 1 209 ? 1.358 22.084 21.798 1.00 86.06 209 LEU A O 1
ATOM 1612 N N . ASN A 1 210 ? 0.299 23.873 20.972 1.00 83.19 210 ASN A N 1
ATOM 1613 C CA . ASN A 1 210 ? 1.065 24.881 21.711 1.00 83.19 210 ASN A CA 1
ATOM 1614 C C . ASN A 1 210 ? 0.525 25.156 23.129 1.00 83.19 210 ASN A C 1
ATOM 1616 O O . ASN A 1 210 ? 0.941 26.112 23.787 1.00 83.19 210 ASN A O 1
ATOM 1620 N N . LYS A 1 211 ? -0.438 24.361 23.618 1.00 86.56 211 LYS A N 1
ATOM 1621 C CA . LYS A 1 211 ? -1.097 24.551 24.927 1.00 86.56 211 LYS A CA 1
ATOM 1622 C C . LYS A 1 211 ? -0.745 23.479 25.952 1.00 86.56 211 LYS A C 1
ATOM 1624 O O . LYS A 1 211 ? -1.495 23.257 26.901 1.00 86.56 211 LYS A O 1
ATOM 1629 N N . THR A 1 212 ? 0.432 22.873 25.831 1.00 84.81 212 THR A N 1
ATOM 1630 C CA . THR A 1 212 ? 0.942 21.864 26.772 1.00 84.81 212 THR A CA 1
ATOM 1631 C C . THR A 1 212 ? 0.842 22.302 28.236 1.00 84.81 212 THR A C 1
ATOM 1633 O O . THR A 1 212 ? 0.318 21.556 29.061 1.00 84.81 212 THR A O 1
ATOM 1636 N N . SER A 1 213 ? 1.247 23.535 28.564 1.00 83.12 213 SER A N 1
ATOM 1637 C CA . SER A 1 213 ? 1.168 24.072 29.932 1.00 83.12 213 SER A CA 1
ATOM 1638 C C . SER A 1 213 ? -0.270 24.166 30.454 1.00 83.12 213 SER A C 1
ATOM 1640 O O . SER A 1 213 ? -0.538 23.822 31.604 1.00 83.12 213 SER A O 1
ATOM 1642 N N . TRP A 1 214 ? -1.227 24.556 29.608 1.00 87.50 214 TRP A N 1
ATOM 1643 C CA . TRP A 1 214 ? -2.648 24.594 29.967 1.00 87.50 214 TRP A CA 1
ATOM 1644 C C . TRP A 1 214 ? -3.184 23.198 30.285 1.00 87.50 214 TRP A C 1
ATOM 1646 O O . TRP A 1 214 ? -3.886 23.016 31.280 1.00 87.50 214 TRP A O 1
ATOM 1656 N N . PHE A 1 215 ? -2.829 22.197 29.478 1.00 90.31 215 PHE A N 1
ATOM 1657 C CA . PHE A 1 215 ? -3.227 20.815 29.732 1.00 90.31 215 PHE A CA 1
ATOM 1658 C C . PHE A 1 215 ? -2.576 20.239 30.996 1.00 90.31 215 PHE A C 1
ATOM 1660 O O . PHE A 1 215 ? -3.243 19.525 31.746 1.00 90.31 215 PHE A O 1
ATOM 1667 N N . GLN A 1 216 ? -1.323 20.591 31.298 1.00 88.12 216 GLN A N 1
ATOM 1668 C CA . GLN A 1 216 ? -0.673 20.227 32.564 1.00 88.12 216 GLN A CA 1
ATOM 1669 C C . GLN A 1 216 ? -1.434 20.802 33.767 1.00 88.12 216 GLN A C 1
ATOM 1671 O O . GLN A 1 216 ? -1.780 20.054 34.684 1.00 88.12 216 GLN A O 1
ATOM 1676 N N . TRP A 1 217 ? -1.792 22.091 33.730 1.00 90.75 217 TRP A N 1
ATOM 1677 C CA . TRP A 1 217 ? -2.613 22.715 34.773 1.00 90.75 217 TRP A CA 1
ATOM 1678 C C . TRP A 1 217 ? -3.976 22.037 34.922 1.00 90.75 217 TRP A C 1
ATOM 1680 O O . TRP A 1 217 ? -4.369 21.693 36.035 1.00 90.75 217 TRP A O 1
ATOM 1690 N N . LEU A 1 218 ? -4.679 21.772 33.816 1.00 89.75 218 LEU A N 1
ATOM 1691 C CA . LEU A 1 218 ? -5.965 21.064 33.837 1.00 89.75 218 LEU A CA 1
ATOM 1692 C C . LEU A 1 218 ? -5.847 19.650 34.419 1.00 89.75 218 LEU A C 1
ATOM 1694 O O . LEU A 1 218 ? -6.748 19.211 35.137 1.00 89.75 218 LEU A O 1
ATOM 1698 N N . THR A 1 219 ? -4.740 18.957 34.149 1.00 91.06 219 THR A N 1
ATOM 1699 C CA . THR A 1 219 ? -4.445 17.630 34.707 1.00 91.06 219 THR A CA 1
ATOM 1700 C C . THR A 1 219 ? -4.307 17.699 36.221 1.00 91.06 219 THR A C 1
ATOM 1702 O O . THR A 1 219 ? -4.975 16.948 36.933 1.00 91.06 219 THR A O 1
ATOM 1705 N N . VAL A 1 220 ? -3.491 18.635 36.719 1.00 90.44 220 VAL A N 1
ATOM 1706 C CA . VAL A 1 220 ? -3.261 18.835 38.156 1.00 90.44 220 VAL A CA 1
ATOM 1707 C C . VAL A 1 220 ? -4.551 19.256 38.859 1.00 90.44 220 VAL A C 1
ATOM 1709 O O . VAL A 1 220 ? -4.929 18.637 39.851 1.00 90.44 220 VAL A O 1
ATOM 1712 N N . LEU A 1 221 ? -5.274 20.246 38.329 1.00 89.50 221 LEU A N 1
ATOM 1713 C CA . LEU A 1 221 ? -6.526 20.740 38.913 1.00 89.50 221 LEU A CA 1
ATOM 1714 C C . LEU A 1 221 ? -7.606 19.651 38.964 1.00 89.50 221 LEU A C 1
ATOM 1716 O O . LEU A 1 221 ? -8.240 19.452 40.003 1.00 89.50 221 LEU A O 1
ATOM 1720 N N . SER A 1 222 ? -7.785 18.902 37.872 1.00 87.44 222 SER A N 1
ATOM 1721 C CA . SER A 1 222 ? -8.754 17.800 37.819 1.00 87.44 222 SER A CA 1
ATOM 1722 C C . SER A 1 222 ? -8.349 16.653 38.749 1.00 87.44 222 SER A C 1
ATOM 1724 O O . SER A 1 222 ? -9.200 16.085 39.436 1.00 87.44 222 SER A O 1
ATOM 1726 N N . GLY A 1 223 ? -7.052 16.342 38.830 1.00 84.12 223 GLY A N 1
ATOM 1727 C CA . GLY A 1 223 ? -6.504 15.336 39.739 1.00 84.12 223 GLY A CA 1
ATOM 1728 C C . GLY A 1 223 ? -6.703 15.699 41.212 1.00 84.12 223 GLY A C 1
ATOM 1729 O O . GLY A 1 223 ? -7.242 14.896 41.975 1.00 84.12 223 GLY A O 1
ATOM 1730 N N . LEU A 1 224 ? -6.354 16.927 41.609 1.00 86.62 224 LEU A N 1
ATOM 1731 C CA . LEU A 1 224 ? -6.575 17.439 42.966 1.00 86.62 224 LEU A CA 1
ATOM 1732 C C . LEU A 1 224 ? -8.066 17.462 43.321 1.00 86.62 224 LEU A C 1
ATOM 1734 O O . LEU A 1 224 ? -8.442 17.037 44.414 1.00 86.62 224 LEU A O 1
ATOM 1738 N N . GLY A 1 225 ? -8.931 17.871 42.388 1.00 83.62 225 GLY A N 1
ATOM 1739 C CA . GLY A 1 225 ? -10.382 17.809 42.565 1.00 83.62 225 GLY A CA 1
ATOM 1740 C C . GLY A 1 225 ? -10.895 16.376 42.765 1.00 83.62 225 GLY A C 1
ATOM 1741 O O . GLY A 1 225 ? -11.718 16.120 43.650 1.00 83.62 225 GLY A O 1
ATOM 1742 N N . ALA A 1 226 ? -10.385 15.407 41.997 1.00 83.75 226 ALA A N 1
ATOM 1743 C CA . ALA A 1 226 ? -10.728 13.997 42.174 1.00 83.75 226 ALA A CA 1
ATOM 1744 C C . ALA A 1 226 ? -10.314 13.489 43.567 1.00 83.75 226 ALA A C 1
ATOM 1746 O O . ALA A 1 226 ? -11.125 12.881 44.265 1.00 83.75 226 ALA A O 1
ATOM 1747 N N . VAL A 1 227 ? -9.095 13.799 44.018 1.00 84.62 227 VAL A N 1
ATOM 1748 C CA . VAL A 1 227 ? -8.611 13.430 45.359 1.00 84.62 227 VAL A CA 1
ATOM 1749 C C . VAL A 1 227 ? -9.450 14.094 46.454 1.00 84.62 227 VAL A C 1
ATOM 1751 O O . VAL A 1 227 ? -9.921 13.410 47.365 1.00 84.62 227 VAL A O 1
ATOM 1754 N N . GLY A 1 228 ? -9.716 15.397 46.346 1.00 80.88 228 GLY A N 1
ATOM 1755 C CA . GLY A 1 228 ? -10.538 16.139 47.303 1.00 80.88 228 GLY A CA 1
ATOM 1756 C C . GLY A 1 228 ? -11.943 15.550 47.439 1.00 80.88 228 GLY A C 1
ATOM 1757 O O . GLY A 1 228 ? -12.407 15.282 48.548 1.00 80.88 228 GLY A O 1
ATOM 1758 N N . THR A 1 229 ? -12.599 15.239 46.318 1.00 82.69 229 THR A N 1
ATOM 1759 C CA . THR A 1 229 ? -13.933 14.619 46.342 1.00 82.69 229 THR A CA 1
ATOM 1760 C C . THR A 1 229 ? -13.926 13.190 46.905 1.00 82.69 229 THR A C 1
ATOM 1762 O O . THR A 1 229 ? -14.918 12.756 47.496 1.00 82.69 229 THR A O 1
ATOM 1765 N N . LEU A 1 230 ? -12.830 12.436 46.772 1.00 79.50 230 LEU A N 1
ATOM 1766 C CA . LEU A 1 230 ? -12.666 11.134 47.431 1.00 79.50 230 LEU A CA 1
ATOM 1767 C C . LEU A 1 230 ? -12.466 11.275 48.951 1.00 79.50 230 LEU A C 1
ATOM 1769 O O . LEU A 1 230 ? -13.054 10.504 49.715 1.00 79.50 230 LEU A O 1
ATOM 1773 N N . LEU A 1 231 ? -11.694 12.271 49.400 1.00 78.94 231 LEU A N 1
ATOM 1774 C CA . LEU A 1 231 ? -11.412 12.534 50.818 1.00 78.94 231 LEU A CA 1
ATOM 1775 C C . LEU A 1 231 ? -12.641 13.047 51.586 1.00 78.94 231 LEU A C 1
ATOM 1777 O O . LEU A 1 231 ? -12.930 12.552 52.679 1.00 78.94 231 LEU A O 1
ATOM 1781 N N . VAL A 1 232 ? -13.408 13.975 51.003 1.00 73.69 232 VAL A N 1
ATOM 1782 C CA . VAL A 1 232 ? -14.645 14.514 51.605 1.00 73.69 232 VAL A CA 1
ATOM 1783 C C . VAL A 1 232 ? -15.682 13.406 51.818 1.00 73.69 232 VAL A C 1
ATOM 1785 O O . VAL A 1 232 ? -16.311 13.324 52.872 1.00 73.69 232 VAL A O 1
ATOM 1788 N N . ASN A 1 233 ? -15.805 12.479 50.865 1.00 61.66 233 ASN A N 1
ATOM 1789 C CA . ASN A 1 233 ? -16.748 11.365 50.966 1.00 61.66 233 ASN A CA 1
ATOM 1790 C C . ASN A 1 233 ? -16.301 10.290 51.985 1.00 61.66 233 ASN A C 1
ATOM 1792 O O . ASN A 1 233 ? -17.132 9.628 52.605 1.00 61.66 233 ASN A O 1
ATOM 1796 N N . ARG A 1 234 ? -14.989 10.143 52.235 1.00 56.84 234 ARG A N 1
ATOM 1797 C CA . ARG A 1 234 ? -14.478 9.296 53.331 1.00 56.84 234 ARG A CA 1
ATOM 1798 C C . ARG A 1 234 ? -14.874 9.845 54.707 1.00 56.84 234 ARG A C 1
ATOM 1800 O O . ARG A 1 234 ? -15.316 9.060 55.540 1.00 56.84 234 ARG A O 1
ATOM 1807 N N . ARG A 1 235 ? -14.797 11.168 54.915 1.00 49.31 235 ARG A N 1
ATOM 1808 C CA . ARG A 1 235 ? -15.260 11.835 56.153 1.00 49.31 235 ARG A CA 1
ATOM 1809 C C . ARG A 1 235 ? -16.778 11.738 56.347 1.00 49.31 235 ARG A C 1
ATOM 1811 O O . ARG A 1 235 ? -17.235 11.522 57.466 1.00 49.31 235 ARG A O 1
ATOM 1818 N N . ALA A 1 236 ? -17.553 11.810 55.265 1.00 46.72 236 ALA A N 1
ATOM 1819 C CA . ALA A 1 236 ? -19.009 11.657 55.312 1.00 46.72 236 ALA A CA 1
ATOM 1820 C C . ALA A 1 236 ? -19.476 10.221 55.641 1.00 46.72 236 ALA A C 1
ATOM 1822 O O . ALA A 1 236 ? -20.594 10.038 56.104 1.00 46.72 236 ALA A O 1
ATOM 1823 N N . ARG A 1 237 ? -18.637 9.190 55.443 1.00 44.31 237 ARG A N 1
ATOM 1824 C CA . ARG A 1 237 ? -18.934 7.804 55.863 1.00 44.31 237 ARG A CA 1
ATOM 1825 C C . ARG A 1 237 ? -18.661 7.529 57.346 1.00 44.31 237 ARG A C 1
ATOM 1827 O O . ARG A 1 237 ? -19.212 6.571 57.877 1.00 44.31 237 ARG A O 1
ATOM 1834 N N . THR A 1 238 ? -17.823 8.332 58.004 1.00 44.69 238 THR A N 1
ATOM 1835 C CA . THR A 1 238 ? -17.491 8.184 59.435 1.00 44.69 238 THR A CA 1
ATOM 1836 C C . THR A 1 238 ? -18.451 8.919 60.370 1.00 44.69 238 THR A C 1
ATOM 1838 O O . THR A 1 238 ? -18.490 8.615 61.556 1.00 44.69 238 THR A O 1
ATOM 1841 N N . GLN A 1 239 ? -19.269 9.837 59.854 1.00 39.66 239 GLN A N 1
ATOM 1842 C CA . GLN A 1 239 ? -20.373 10.439 60.598 1.00 39.66 239 GLN A CA 1
ATOM 1843 C C . GLN A 1 239 ? -21.690 9.860 60.077 1.00 39.66 239 GLN A C 1
ATOM 1845 O O . GLN A 1 239 ? -21.954 9.902 58.879 1.00 39.66 239 GLN A O 1
ATOM 1850 N N . ARG A 1 240 ? -22.527 9.309 60.968 1.00 39.50 240 ARG A N 1
ATOM 1851 C CA . ARG A 1 240 ? -23.934 8.994 60.670 1.00 39.50 240 ARG A CA 1
ATOM 1852 C C . ARG A 1 240 ? -24.676 10.306 60.389 1.00 39.50 240 ARG A C 1
ATOM 1854 O O . ARG A 1 240 ? -25.384 10.814 61.247 1.00 39.50 240 ARG A O 1
ATOM 1861 N N . MET A 1 241 ? -24.512 10.864 59.198 1.00 32.97 241 MET A N 1
ATOM 1862 C CA . MET A 1 241 ? -25.436 11.850 58.657 1.00 32.97 241 MET A CA 1
ATOM 1863 C C . MET A 1 241 ? -26.195 11.202 57.507 1.00 32.97 241 MET A C 1
ATOM 1865 O O . MET A 1 241 ? -25.622 10.528 56.650 1.00 32.97 241 MET A O 1
ATOM 1869 N N . ALA A 1 242 ? -27.516 11.347 57.572 1.00 33.34 242 ALA A N 1
ATOM 1870 C CA . ALA A 1 242 ? -28.480 10.780 56.648 1.00 33.34 242 ALA A CA 1
ATOM 1871 C C . ALA A 1 242 ? -28.146 11.121 55.179 1.00 33.34 242 ALA A C 1
ATOM 1873 O O . ALA A 1 242 ? -27.489 12.126 54.900 1.00 33.34 242 ALA A O 1
ATOM 1874 N N . PRO A 1 243 ? -28.559 10.272 54.223 1.00 39.12 243 PRO A N 1
ATOM 1875 C CA . PRO A 1 243 ? -27.998 10.252 52.883 1.00 39.12 243 PRO A CA 1
ATOM 1876 C C . PRO A 1 243 ? -28.330 11.526 52.109 1.00 39.12 243 PRO A C 1
ATOM 1878 O O . PRO A 1 243 ? -29.463 11.996 52.110 1.00 39.12 243 PRO A O 1
ATOM 1881 N N . TRP A 1 244 ? -27.352 11.988 51.338 1.00 33.97 244 TRP A N 1
ATOM 1882 C CA . TRP A 1 244 ? -27.432 12.918 50.209 1.00 33.97 244 TRP A CA 1
ATOM 1883 C C . TRP A 1 244 ? -28.324 12.367 49.071 1.00 33.97 244 TRP A C 1
ATOM 1885 O O . TRP A 1 244 ? -27.935 12.284 47.910 1.00 33.97 244 TRP A O 1
ATOM 1895 N N . ALA A 1 245 ? -29.562 11.994 49.391 1.00 31.95 245 ALA A N 1
ATOM 1896 C CA . ALA A 1 245 ? -30.575 11.482 48.475 1.00 31.95 245 ALA A CA 1
ATOM 1897 C C . ALA A 1 245 ? -31.159 12.552 47.527 1.00 31.95 245 ALA A C 1
ATOM 1899 O O . ALA A 1 245 ? -32.110 12.266 46.807 1.00 31.95 245 ALA A O 1
ATOM 1900 N N . VAL A 1 246 ? -30.595 13.763 47.480 1.00 33.00 246 VAL A N 1
ATOM 1901 C CA . VAL A 1 246 ? -31.181 14.906 46.754 1.00 33.00 246 VAL A CA 1
ATOM 1902 C C . VAL A 1 246 ? -30.597 15.115 45.345 1.00 33.00 246 VAL A C 1
ATOM 1904 O O . VAL A 1 246 ? -31.155 15.869 44.566 1.00 33.00 246 VAL A O 1
ATOM 1907 N N . TRP A 1 247 ? -29.572 14.363 44.923 1.00 31.55 247 TRP A N 1
ATOM 1908 C CA . TRP A 1 247 ? -29.094 14.376 43.521 1.00 31.55 247 TRP A CA 1
ATOM 1909 C C . TRP A 1 247 ? -29.452 13.098 42.745 1.00 31.55 247 TRP A C 1
ATOM 1911 O O . TRP A 1 247 ? -28.682 12.587 41.931 1.00 31.55 247 TRP A O 1
ATOM 1921 N N . LYS A 1 248 ? -30.659 12.567 42.972 1.00 29.75 248 LYS A N 1
ATOM 1922 C CA . LYS A 1 248 ? -31.391 11.861 41.912 1.00 29.75 248 LYS A CA 1
ATOM 1923 C C . LYS A 1 248 ? -32.191 12.917 41.154 1.00 29.75 248 LYS A C 1
ATOM 1925 O O . LYS A 1 248 ? -33.378 13.083 41.410 1.00 29.75 248 LYS A O 1
ATOM 1930 N N . GLU A 1 249 ? -31.561 13.609 40.209 1.00 35.12 249 GLU A N 1
ATOM 1931 C CA . GLU A 1 249 ? -32.304 14.348 39.185 1.00 35.12 249 GLU A CA 1
ATOM 1932 C C . GLU A 1 249 ? -33.044 13.343 38.292 1.00 35.12 249 GLU A C 1
ATOM 1934 O O . GLU A 1 249 ? -32.604 12.921 37.224 1.00 35.12 249 GLU A O 1
ATOM 1939 N N . GLN A 1 250 ? -34.205 12.918 38.781 1.00 31.22 250 GLN A N 1
ATOM 1940 C CA . GLN A 1 250 ? -35.353 12.674 37.939 1.00 31.22 250 GLN A CA 1
ATOM 1941 C C . GLN A 1 250 ? -35.900 14.051 37.557 1.00 31.22 250 GLN A C 1
ATOM 1943 O O . GLN A 1 250 ? -36.691 14.632 38.292 1.00 31.22 250 GLN A O 1
ATOM 1948 N N . ILE A 1 251 ? -35.497 14.573 36.400 1.00 30.05 251 ILE A N 1
ATOM 1949 C CA . ILE A 1 251 ? -36.227 15.672 35.766 1.00 30.05 251 ILE A CA 1
ATOM 1950 C C . ILE A 1 251 ? -37.569 15.085 35.296 1.00 30.05 251 ILE A C 1
ATOM 1952 O O . ILE A 1 251 ? -37.680 14.480 34.227 1.00 30.05 251 ILE A O 1
ATOM 1956 N N . TYR A 1 252 ? -38.589 15.187 36.153 1.00 31.69 252 TYR A N 1
ATOM 1957 C CA . TYR A 1 252 ? -39.993 15.047 35.778 1.00 31.69 252 TYR A CA 1
ATOM 1958 C C . TYR A 1 252 ? -40.415 16.350 35.091 1.00 31.69 252 TYR A C 1
ATOM 1960 O O . TYR A 1 252 ? -40.932 17.258 35.729 1.00 31.69 252 TYR A O 1
ATOM 1968 N N . LEU A 1 253 ? -40.207 16.433 33.778 1.00 29.70 253 LEU A N 1
ATOM 1969 C CA . LEU A 1 253 ? -41.056 17.271 32.934 1.00 29.70 253 LEU A CA 1
ATOM 1970 C C . LEU A 1 253 ? -42.264 16.421 32.522 1.00 29.70 253 LEU A C 1
ATOM 1972 O O . LEU A 1 253 ? -42.128 15.244 32.160 1.00 29.70 253 LEU A O 1
ATOM 1976 N N . GLY A 1 254 ? -43.453 16.988 32.713 1.00 32.31 254 GLY A N 1
ATOM 1977 C CA . GLY A 1 254 ? -44.735 16.350 32.442 1.00 32.31 254 GLY A CA 1
ATOM 1978 C C . GLY A 1 254 ? -44.868 15.887 30.989 1.00 32.31 254 GLY A C 1
ATOM 1979 O O . GLY A 1 254 ? -44.300 16.472 30.075 1.00 32.31 254 GLY A O 1
ATOM 1980 N N . SER A 1 255 ? -45.660 14.828 30.807 1.00 35.72 255 SER A N 1
ATOM 1981 C CA . SER A 1 255 ? -46.088 14.213 29.540 1.00 35.72 255 SER A CA 1
ATOM 1982 C C . SER A 1 255 ? -45.008 13.553 28.653 1.00 35.72 255 SER A C 1
ATOM 1984 O O . SER A 1 255 ? -44.221 14.186 27.963 1.00 35.72 255 SER A O 1
ATOM 1986 N N . GLY A 1 256 ? -45.026 12.214 28.645 1.00 34.78 256 GLY A N 1
ATOM 1987 C CA . GLY A 1 256 ? -44.836 11.368 27.452 1.00 34.78 256 GLY A CA 1
ATOM 1988 C C . GLY A 1 256 ? -43.459 11.220 26.789 1.00 34.78 256 GLY A C 1
ATOM 1989 O O . GLY A 1 256 ? -43.209 10.163 26.217 1.00 34.78 256 GLY A O 1
ATOM 1990 N N . LEU A 1 257 ? -42.547 12.194 26.872 1.00 34.12 257 LEU A N 1
ATOM 1991 C CA . LEU A 1 257 ? -41.316 12.213 26.065 1.00 34.12 257 LEU A CA 1
ATOM 1992 C C . LEU A 1 257 ? -40.068 12.544 26.913 1.00 34.12 257 LEU A C 1
ATOM 1994 O O . LEU A 1 257 ? -39.458 13.603 26.806 1.00 34.12 257 LEU A O 1
ATOM 1998 N N . ARG A 1 258 ? -39.671 11.640 27.818 1.00 31.95 258 ARG A N 1
ATOM 1999 C CA . ARG A 1 258 ? -38.544 11.888 28.742 1.00 31.95 258 ARG A CA 1
ATOM 2000 C C . ARG A 1 258 ? -37.167 11.628 28.112 1.00 31.95 258 ARG A C 1
ATOM 2002 O O . ARG A 1 258 ? -36.754 10.482 27.961 1.00 31.95 258 ARG A O 1
ATOM 2009 N N . LEU A 1 259 ? -36.458 12.719 27.798 1.00 35.72 259 LEU A N 1
ATOM 2010 C CA . LEU A 1 259 ? -34.994 12.925 27.857 1.00 35.72 259 LEU A CA 1
ATOM 2011 C C . LEU A 1 259 ? -34.089 11.685 27.649 1.00 35.72 259 LEU A C 1
ATOM 2013 O O . LEU A 1 259 ? -33.381 11.241 28.550 1.00 35.72 259 LEU A O 1
ATOM 2017 N N . ARG A 1 260 ? -34.019 11.182 26.410 1.00 41.72 260 ARG A N 1
ATOM 2018 C CA . ARG A 1 260 ? -32.853 10.417 25.903 1.00 41.72 260 ARG A CA 1
ATOM 2019 C C . ARG A 1 260 ? -31.821 11.297 25.177 1.00 41.72 260 ARG A C 1
ATOM 2021 O O . ARG A 1 260 ? -30.722 10.829 24.893 1.00 41.72 260 ARG A O 1
ATOM 2028 N N . LEU A 1 261 ? -32.155 12.566 24.920 1.00 44.31 261 LEU A N 1
ATOM 2029 C CA . LEU A 1 261 ? -31.337 13.515 24.154 1.00 44.31 261 LEU A CA 1
ATOM 2030 C C . LEU A 1 261 ? -30.016 13.902 24.847 1.00 44.31 261 LEU A C 1
ATOM 2032 O O . LEU A 1 261 ? -29.005 14.014 24.168 1.00 44.31 261 LEU A O 1
ATOM 2036 N N . GLY A 1 262 ? -29.973 14.027 26.181 1.00 58.97 262 GLY A N 1
ATOM 2037 C CA . GLY A 1 262 ? -28.774 14.512 26.890 1.00 58.97 262 GLY A CA 1
ATOM 2038 C C . GLY A 1 262 ? -27.556 13.578 26.827 1.00 58.97 262 GLY A C 1
ATOM 2039 O O . GLY A 1 262 ? -26.429 14.035 26.655 1.00 58.97 262 GLY A O 1
ATOM 2040 N N . CYS A 1 263 ? -27.754 12.258 26.918 1.00 66.62 263 CYS A N 1
ATOM 2041 C CA . CYS A 1 263 ? -26.643 11.305 26.812 1.00 66.62 263 CYS A CA 1
ATOM 2042 C C . CYS A 1 263 ? -26.109 11.182 25.382 1.00 66.62 263 CYS A C 1
ATOM 2044 O O . CYS A 1 263 ? -24.896 11.145 25.208 1.00 66.62 263 CYS A O 1
ATOM 2046 N N . ALA A 1 264 ? -27.002 11.137 24.389 1.00 74.50 264 ALA A N 1
ATOM 2047 C CA . ALA A 1 264 ? -26.615 11.066 22.982 1.00 74.50 264 ALA A CA 1
ATOM 2048 C C . ALA A 1 264 ? -25.925 12.361 22.521 1.00 74.50 264 ALA A C 1
ATOM 2050 O O . ALA A 1 264 ? -24.945 12.300 21.789 1.00 74.50 264 ALA A O 1
ATOM 2051 N N . ALA A 1 265 ? -26.381 13.521 23.011 1.00 81.31 265 ALA A N 1
ATOM 2052 C CA . ALA A 1 265 ? -25.721 14.801 22.769 1.00 81.31 265 ALA A CA 1
ATOM 2053 C C . ALA A 1 265 ? -24.293 14.819 23.331 1.00 81.31 265 ALA A C 1
ATOM 2055 O O . ALA A 1 265 ? -23.377 15.238 22.636 1.00 81.31 265 ALA A O 1
ATOM 2056 N N . MET A 1 266 ? -24.076 14.309 24.550 1.00 86.25 266 MET A N 1
ATOM 2057 C CA . MET A 1 266 ? -22.728 14.220 25.123 1.00 86.25 266 MET A CA 1
ATOM 2058 C C . MET A 1 266 ? -21.818 13.265 24.335 1.00 86.25 266 MET A C 1
ATOM 2060 O O . MET A 1 266 ? -20.659 13.589 24.102 1.00 86.25 266 MET A O 1
ATOM 2064 N N . ASP A 1 267 ? -22.332 12.111 23.898 1.00 89.56 267 ASP A N 1
ATOM 2065 C CA . ASP A 1 267 ? -21.568 11.189 23.045 1.00 89.56 267 ASP A CA 1
ATOM 2066 C C . ASP A 1 267 ? -21.178 11.854 21.718 1.00 89.56 267 ASP A C 1
ATOM 2068 O O . ASP A 1 267 ? -20.028 11.751 21.293 1.00 89.56 267 ASP A O 1
ATOM 2072 N N . GLY A 1 268 ? -22.112 12.592 21.110 1.00 90.19 268 GLY A N 1
ATOM 2073 C CA . GLY A 1 268 ? -21.863 13.395 19.915 1.00 90.19 268 GLY A CA 1
ATOM 2074 C C . GLY A 1 268 ? -20.826 14.496 20.142 1.00 90.19 268 GLY A C 1
ATOM 2075 O O . GLY A 1 268 ? -19.948 14.671 19.306 1.00 90.19 268 GLY A O 1
ATOM 2076 N N . LEU A 1 269 ? -20.864 15.189 21.285 1.00 93.00 269 LEU A N 1
ATOM 2077 C CA . LEU A 1 269 ? -19.880 16.216 21.644 1.00 93.00 269 LEU A CA 1
ATOM 2078 C C . LEU A 1 269 ? -18.477 15.632 21.838 1.00 93.00 269 LEU A C 1
ATOM 2080 O O . LEU A 1 269 ? -17.508 16.228 21.380 1.00 93.00 269 LEU A O 1
ATOM 2084 N N . VAL A 1 270 ? -18.350 14.469 22.485 1.00 93.00 270 VAL A N 1
ATOM 2085 C CA . VAL A 1 270 ? -17.049 13.800 22.657 1.00 93.00 270 VAL A CA 1
ATOM 2086 C C . VAL A 1 270 ? -16.515 13.293 21.317 1.00 93.00 270 VAL A C 1
ATOM 2088 O O . VAL A 1 270 ? -15.331 13.461 21.033 1.00 93.00 270 VAL A O 1
ATOM 2091 N N . ALA A 1 271 ? -17.373 12.713 20.475 1.00 94.12 271 ALA A N 1
ATOM 2092 C CA . ALA A 1 271 ? -16.988 12.311 19.124 1.00 94.12 271 ALA A CA 1
ATOM 2093 C C . ALA A 1 271 ? -16.526 13.520 18.292 1.00 94.12 271 ALA A C 1
ATOM 2095 O O . ALA A 1 271 ? -15.469 13.465 17.667 1.00 94.12 271 ALA A O 1
ATOM 2096 N N . LEU A 1 272 ? -17.270 14.630 18.349 1.00 95.69 272 LEU A N 1
ATOM 2097 C CA . LEU A 1 272 ? -16.921 15.881 17.679 1.00 95.69 272 LEU A CA 1
ATOM 2098 C C . LEU A 1 272 ? -15.608 16.465 18.211 1.00 95.69 272 LEU A C 1
ATOM 2100 O O . LEU A 1 272 ? -14.796 16.918 17.417 1.00 95.69 272 LEU A O 1
ATOM 2104 N N . LEU A 1 273 ? -15.366 16.421 19.524 1.00 95.44 273 LEU A N 1
ATOM 2105 C CA . LEU A 1 273 ? -14.114 16.886 20.124 1.00 95.44 273 LEU A CA 1
ATOM 2106 C C . LEU A 1 273 ? -12.906 16.156 19.524 1.00 95.44 273 LEU A C 1
ATOM 2108 O O . LEU A 1 273 ? -11.974 16.811 19.064 1.00 95.44 273 LEU A O 1
ATOM 2112 N N . PHE A 1 274 ? -12.922 14.820 19.494 1.00 97.06 274 PHE A N 1
ATOM 2113 C CA . PHE A 1 274 ? -11.824 14.050 18.900 1.00 97.06 274 PHE A CA 1
ATOM 2114 C C . PHE A 1 274 ? -11.692 14.299 17.396 1.00 97.06 274 PHE A C 1
ATOM 2116 O O . PHE A 1 274 ? -10.576 14.482 16.914 1.00 97.06 274 PHE A O 1
ATOM 2123 N N . ALA A 1 275 ? -12.812 14.376 16.671 1.00 96.38 275 ALA A N 1
ATOM 2124 C CA . ALA A 1 275 ? -12.800 14.707 15.250 1.00 96.38 275 ALA A CA 1
ATOM 2125 C C . ALA A 1 275 ? -12.184 16.092 14.994 1.00 96.38 275 ALA A C 1
ATOM 2127 O O . ALA A 1 275 ? -11.388 16.231 14.077 1.00 96.38 275 ALA A O 1
ATOM 2128 N N . VAL A 1 276 ? -12.479 17.101 15.821 1.00 95.25 276 VAL A N 1
ATOM 2129 C CA . VAL A 1 276 ? -11.899 18.451 15.712 1.00 95.25 276 VAL A CA 1
ATOM 2130 C C . VAL A 1 276 ? -10.407 18.454 16.047 1.00 95.25 276 VAL A C 1
ATOM 2132 O O . VAL A 1 276 ? -9.635 19.095 15.337 1.00 95.25 276 VAL A O 1
ATOM 2135 N N . LEU A 1 277 ? -9.978 17.723 17.083 1.00 94.75 277 LEU A N 1
ATOM 2136 C CA . LEU A 1 277 ? -8.555 17.585 17.414 1.00 94.75 277 LEU A CA 1
ATOM 2137 C C . LEU A 1 277 ? -7.778 16.981 16.238 1.00 94.75 277 LEU A C 1
ATOM 2139 O O . LEU A 1 277 ? -6.773 17.551 15.820 1.00 94.75 277 LEU A O 1
ATOM 2143 N N . ILE A 1 278 ? -8.281 15.894 15.650 1.00 96.50 278 ILE A N 1
ATOM 2144 C CA . ILE A 1 278 ? -7.656 15.248 14.489 1.00 96.50 278 ILE A CA 1
ATOM 2145 C C . ILE A 1 278 ? -7.727 16.151 13.251 1.00 96.50 278 ILE A C 1
ATOM 2147 O O . ILE A 1 278 ? -6.712 16.387 12.606 1.00 96.50 278 ILE A O 1
ATOM 2151 N N . ALA A 1 279 ? -8.898 16.708 12.931 1.00 94.31 279 ALA A N 1
ATOM 2152 C CA . ALA A 1 279 ? -9.074 17.580 11.771 1.00 94.31 279 ALA A CA 1
ATOM 2153 C C . ALA A 1 279 ? -8.147 18.794 11.835 1.00 94.31 279 ALA A C 1
ATOM 2155 O O . ALA A 1 279 ? -7.614 19.200 10.811 1.00 94.31 279 ALA A O 1
ATOM 2156 N N . SER A 1 280 ? -7.912 19.349 13.029 1.00 90.81 280 SER A N 1
ATOM 2157 C CA . SER A 1 280 ? -6.997 20.478 13.190 1.00 90.81 280 SER A CA 1
ATOM 2158 C C . SER A 1 280 ? -5.561 20.133 12.781 1.00 90.81 280 SER A C 1
ATOM 2160 O O . SER A 1 280 ? -4.940 20.952 12.113 1.00 90.81 280 SER A O 1
ATOM 2162 N N . VAL A 1 281 ? -5.078 18.917 13.082 1.00 91.38 281 VAL A N 1
ATOM 2163 C CA . VAL A 1 281 ? -3.773 18.394 12.622 1.00 91.38 281 VAL A CA 1
ATOM 2164 C C . VAL A 1 281 ? -3.733 18.264 11.096 1.00 91.38 281 VAL A C 1
ATOM 2166 O O . VAL A 1 281 ? -2.688 18.450 10.493 1.00 91.38 281 VAL A O 1
ATOM 2169 N N . LEU A 1 282 ? -4.875 18.000 10.460 1.00 92.12 282 LEU A N 1
ATOM 2170 C CA . LEU A 1 282 ? -4.993 17.776 9.017 1.00 92.12 282 LEU A CA 1
ATOM 2171 C C . LEU A 1 282 ? -5.251 19.049 8.190 1.00 92.12 282 LEU A C 1
ATOM 2173 O O . LEU A 1 282 ? -5.527 18.944 6.999 1.00 92.12 282 LEU A O 1
ATOM 2177 N N . HIS A 1 283 ? -5.182 20.241 8.793 1.00 84.44 283 HIS A N 1
ATOM 2178 C CA . HIS A 1 283 ? -5.404 21.533 8.127 1.00 84.44 283 HIS A CA 1
ATOM 2179 C C . HIS A 1 283 ? -6.731 21.609 7.328 1.00 84.44 283 HIS A C 1
ATOM 2181 O O . HIS A 1 283 ? -6.725 21.570 6.095 1.00 84.44 283 HIS A O 1
ATOM 2187 N N . PRO A 1 284 ? -7.892 21.823 7.985 1.00 86.62 284 PRO A N 1
ATOM 2188 C CA . PRO A 1 284 ? -9.212 21.757 7.340 1.00 86.62 284 PRO A CA 1
ATOM 2189 C C . PRO A 1 284 ? -9.412 22.721 6.165 1.00 86.62 284 PRO A C 1
ATOM 2191 O O . PRO A 1 284 ? -10.224 22.464 5.279 1.00 86.62 284 PRO A O 1
ATOM 2194 N N . VAL A 1 285 ? -8.677 23.834 6.141 1.00 84.62 285 VAL A N 1
ATOM 2195 C CA . VAL A 1 285 ? -8.693 24.780 5.016 1.00 84.62 285 VAL A CA 1
ATOM 2196 C C . VAL A 1 285 ? -8.133 24.127 3.747 1.00 84.62 285 VAL A C 1
ATOM 2198 O O . VAL A 1 285 ? -8.721 24.276 2.681 1.00 84.62 285 VAL A O 1
ATOM 2201 N N . LEU A 1 286 ? -7.055 23.345 3.863 1.00 85.06 286 LEU A N 1
ATOM 2202 C CA . LEU A 1 286 ? -6.426 22.643 2.739 1.00 85.06 286 LEU A CA 1
ATOM 2203 C C . LEU A 1 286 ? -7.218 21.404 2.302 1.00 85.06 286 LEU A C 1
ATOM 2205 O O . LEU A 1 286 ? -7.200 21.047 1.126 1.00 85.06 286 LEU A O 1
ATOM 2209 N N . LEU A 1 287 ? -7.975 20.776 3.210 1.00 89.44 287 LEU A N 1
ATOM 2210 C CA . LEU A 1 287 ? -8.912 19.705 2.839 1.00 89.44 287 LEU A CA 1
ATOM 2211 C C . LEU A 1 287 ? -9.979 20.185 1.845 1.00 89.44 287 LEU A C 1
ATOM 2213 O O . LEU A 1 287 ? -10.430 19.410 1.009 1.00 89.44 287 LEU A O 1
ATOM 2217 N N . ASN A 1 288 ? -10.362 21.462 1.921 1.00 86.81 288 ASN A N 1
ATOM 2218 C CA . ASN A 1 288 ? -11.359 22.067 1.039 1.00 86.81 288 ASN A CA 1
ATOM 2219 C C . ASN A 1 288 ? -10.747 22.812 -0.159 1.00 86.81 288 ASN A C 1
ATOM 2221 O O . ASN A 1 288 ? -11.492 23.391 -0.948 1.00 86.81 288 ASN A O 1
ATOM 2225 N N . SER A 1 289 ? -9.417 22.836 -0.312 1.00 84.94 289 SER A N 1
ATOM 2226 C CA . SER A 1 289 ? -8.796 23.476 -1.473 1.00 84.94 289 SER A CA 1
ATOM 2227 C C . SER A 1 289 ? -8.932 22.605 -2.723 1.00 84.94 289 SER A C 1
ATOM 2229 O O . SER A 1 289 ? -8.889 21.373 -2.656 1.00 84.94 289 SER A O 1
ATOM 2231 N N . ALA A 1 290 ? -9.026 23.262 -3.881 1.00 84.88 290 ALA A N 1
ATOM 2232 C CA . ALA A 1 290 ? -9.137 22.615 -5.188 1.00 84.88 290 ALA A CA 1
ATOM 2233 C C . ALA A 1 290 ? -7.824 21.981 -5.693 1.00 84.88 290 ALA A C 1
ATOM 2235 O O . ALA A 1 290 ? -7.815 21.405 -6.774 1.00 84.88 290 ALA A O 1
ATOM 2236 N N . SER A 1 291 ? -6.736 22.084 -4.927 1.00 86.69 291 SER A N 1
ATOM 2237 C CA . SER A 1 291 ? -5.421 21.565 -5.302 1.00 86.69 291 SER A CA 1
ATOM 2238 C C . SER A 1 291 ? -5.340 20.042 -5.201 1.00 86.69 291 SER A C 1
ATOM 2240 O O . SER A 1 291 ? -5.805 19.461 -4.215 1.00 86.69 291 SER A O 1
ATOM 2242 N N . LEU A 1 292 ? -4.749 19.382 -6.192 1.00 92.81 292 LEU A N 1
ATOM 2243 C CA . LEU A 1 292 ? -4.644 17.922 -6.230 1.00 92.81 292 LEU A CA 1
ATOM 2244 C C . LEU A 1 292 ? -3.698 17.409 -5.133 1.00 92.81 292 LEU A C 1
ATOM 2246 O O . LEU A 1 292 ? -2.551 17.851 -5.086 1.00 92.81 292 LEU A O 1
ATOM 2250 N N . PRO A 1 293 ? -4.141 16.499 -4.240 1.00 94.25 293 PRO A N 1
ATOM 2251 C CA . PRO A 1 293 ? -3.318 16.061 -3.116 1.00 94.25 293 PRO A CA 1
ATOM 2252 C C . PRO A 1 293 ? -2.073 15.275 -3.556 1.00 94.25 293 PRO A C 1
ATOM 2254 O O . PRO A 1 293 ? -2.124 14.487 -4.496 1.00 94.25 293 PRO A O 1
ATOM 2257 N N . THR A 1 294 ? -0.970 15.457 -2.829 1.00 91.62 294 THR A N 1
ATOM 2258 C CA . THR A 1 294 ? 0.318 14.769 -3.044 1.00 91.62 294 THR A CA 1
ATOM 2259 C C . THR A 1 294 ? 0.715 13.916 -1.833 1.00 91.62 294 THR A C 1
ATOM 2261 O O . THR A 1 294 ? -0.102 13.685 -0.943 1.00 91.62 294 THR A O 1
ATOM 2264 N N . GLY A 1 295 ? 1.976 13.469 -1.783 1.00 88.75 295 GLY A N 1
ATOM 2265 C CA . GLY A 1 295 ? 2.575 12.775 -0.643 1.00 88.75 295 GLY A CA 1
ATOM 2266 C C . GLY A 1 295 ? 2.423 11.261 -0.682 1.00 88.75 295 GLY A C 1
ATOM 2267 O O . GLY A 1 295 ? 1.329 10.744 -0.899 1.00 88.75 295 GLY A O 1
ATOM 2268 N N . GLY A 1 296 ? 3.534 10.553 -0.466 1.00 88.81 296 GLY A N 1
ATOM 2269 C CA . GLY A 1 296 ? 3.579 9.090 -0.521 1.00 88.81 296 GLY A CA 1
ATOM 2270 C C . GLY A 1 296 ? 2.888 8.535 -1.771 1.00 88.81 296 GLY A C 1
ATOM 2271 O O . GLY A 1 296 ? 3.050 9.066 -2.876 1.00 88.81 296 GLY A O 1
ATOM 2272 N N . ASP A 1 297 ? 2.056 7.521 -1.568 1.00 93.25 297 ASP A N 1
ATOM 2273 C CA . ASP A 1 297 ? 1.262 6.854 -2.599 1.00 93.25 297 ASP A CA 1
ATOM 2274 C C . ASP A 1 297 ? 0.050 7.682 -3.051 1.00 93.25 297 ASP A C 1
ATOM 2276 O O . ASP A 1 297 ? -0.505 7.435 -4.122 1.00 93.25 297 ASP A O 1
ATOM 2280 N N . THR A 1 298 ? -0.352 8.703 -2.284 1.00 93.50 298 THR A N 1
ATOM 2281 C CA . THR A 1 298 ? -1.493 9.574 -2.619 1.00 93.50 298 THR A CA 1
ATOM 2282 C C . THR A 1 298 ? -1.326 10.226 -3.989 1.00 93.50 298 THR A C 1
ATOM 2284 O O . THR A 1 298 ? -2.284 10.289 -4.759 1.00 93.50 298 THR A O 1
ATOM 2287 N N . ALA A 1 299 ? -0.107 10.670 -4.314 1.00 92.94 299 ALA A N 1
ATOM 2288 C CA . ALA A 1 299 ? 0.188 11.304 -5.598 1.00 92.94 299 ALA A CA 1
ATOM 2289 C C . ALA A 1 299 ? -0.069 10.357 -6.785 1.00 92.94 299 ALA A C 1
ATOM 2291 O O . ALA A 1 299 ? -0.553 10.792 -7.823 1.00 92.94 299 ALA A O 1
ATOM 2292 N N . SER A 1 300 ? 0.185 9.058 -6.615 1.00 94.62 300 SER A N 1
ATOM 2293 C CA . SER A 1 300 ? -0.114 8.053 -7.638 1.00 94.62 300 SER A CA 1
ATOM 2294 C C . SER A 1 300 ? -1.598 7.661 -7.639 1.00 94.62 300 SER A C 1
ATOM 2296 O O . SER A 1 300 ? -2.216 7.521 -8.696 1.00 94.62 300 SER A O 1
ATOM 2298 N N . HIS A 1 301 ? -2.231 7.601 -6.457 1.00 96.12 301 HIS A N 1
ATOM 2299 C CA . HIS A 1 301 ? -3.672 7.364 -6.303 1.00 96.12 301 HIS A CA 1
ATOM 2300 C C . HIS A 1 301 ? -4.561 8.338 -7.094 1.00 96.12 301 HIS A C 1
ATOM 2302 O O . HIS A 1 301 ? -5.688 7.959 -7.422 1.00 96.12 301 HIS A O 1
ATOM 2308 N N . LEU A 1 302 ? -4.072 9.539 -7.436 1.00 96.31 302 LEU A N 1
ATOM 2309 C CA . LEU A 1 302 ? -4.780 10.520 -8.266 1.00 96.31 302 LEU A CA 1
ATOM 2310 C C . LEU A 1 302 ? -5.335 9.903 -9.553 1.00 96.31 302 LEU A C 1
ATOM 2312 O O . LEU A 1 302 ? -6.531 10.027 -9.819 1.00 96.31 302 LEU A O 1
ATOM 2316 N N . LEU A 1 303 ? -4.496 9.194 -10.313 1.00 96.06 303 LEU A N 1
ATOM 2317 C CA . LEU A 1 303 ? -4.881 8.604 -11.596 1.00 96.06 303 LEU A CA 1
ATOM 2318 C C . LEU A 1 303 ? -5.986 7.554 -11.416 1.00 96.06 303 LEU A C 1
ATOM 2320 O O . LEU A 1 303 ? -7.007 7.580 -12.102 1.00 96.06 303 LEU A O 1
ATOM 2324 N N . TYR A 1 304 ? -5.810 6.657 -10.446 1.00 96.25 304 TYR A N 1
ATOM 2325 C CA . TYR A 1 304 ? -6.758 5.580 -10.160 1.00 96.25 304 TYR A CA 1
ATOM 2326 C C . TYR A 1 304 ? -8.100 6.111 -9.662 1.00 96.25 304 TYR A C 1
ATOM 2328 O O . TYR A 1 304 ? -9.150 5.658 -10.112 1.00 96.25 304 TYR A O 1
ATOM 2336 N N . ALA A 1 305 ? -8.075 7.080 -8.744 1.00 96.75 305 ALA A N 1
ATOM 2337 C CA . ALA A 1 305 ? -9.282 7.703 -8.223 1.00 96.75 305 ALA A CA 1
ATOM 2338 C C . ALA A 1 305 ? -10.016 8.504 -9.300 1.00 96.75 305 ALA A C 1
ATOM 2340 O O . ALA A 1 305 ? -11.246 8.470 -9.335 1.00 96.75 305 ALA A O 1
ATOM 2341 N N . TRP A 1 306 ? -9.283 9.176 -10.191 1.00 95.94 306 TRP A N 1
ATOM 2342 C CA . TRP A 1 306 ? -9.861 9.920 -11.304 1.00 95.94 306 TRP A CA 1
ATOM 2343 C C . TRP A 1 306 ? -10.574 8.996 -12.288 1.00 95.94 306 TRP A C 1
ATOM 2345 O O . TRP A 1 306 ? -11.777 9.145 -12.498 1.00 95.94 306 TRP A O 1
ATOM 2355 N N . ILE A 1 307 ? -9.866 7.998 -12.828 1.00 94.88 307 ILE A N 1
ATOM 2356 C CA . ILE A 1 307 ? -10.431 7.023 -13.774 1.00 94.88 307 ILE A CA 1
ATOM 2357 C C . ILE A 1 307 ? -11.600 6.270 -13.137 1.00 94.88 307 ILE A C 1
ATOM 2359 O O . ILE A 1 307 ? -12.631 6.040 -13.776 1.00 94.88 307 ILE A O 1
ATOM 2363 N N . PHE A 1 308 ? -11.482 5.903 -11.859 1.00 96.38 308 PHE A N 1
ATOM 2364 C CA . PHE A 1 308 ? -12.575 5.240 -11.170 1.00 96.38 308 PHE A CA 1
ATOM 2365 C C . PHE A 1 308 ? -13.806 6.144 -11.063 1.00 96.38 308 PHE A C 1
ATOM 2367 O O . PHE A 1 308 ? -14.884 5.738 -11.482 1.00 96.38 308 PHE A O 1
ATOM 2374 N N . ALA A 1 309 ? -13.663 7.368 -10.551 1.00 95.38 309 ALA A N 1
ATOM 2375 C CA . ALA A 1 309 ? -14.795 8.266 -10.339 1.00 95.38 309 ALA A CA 1
ATOM 2376 C C . ALA A 1 309 ? -15.441 8.738 -11.652 1.00 95.38 309 ALA A C 1
ATOM 2378 O O . ALA A 1 309 ? -16.666 8.805 -11.739 1.00 95.38 309 ALA A O 1
ATOM 2379 N N . LYS A 1 310 ? -14.630 9.062 -12.666 1.00 92.56 310 LYS A N 1
ATOM 2380 C CA . LYS A 1 310 ? -15.087 9.689 -13.915 1.00 92.56 310 LYS A CA 1
ATOM 2381 C C . LYS A 1 310 ? -15.499 8.704 -14.999 1.00 92.56 310 LYS A C 1
ATOM 2383 O O . LYS A 1 310 ? -16.339 9.055 -15.822 1.00 92.56 310 LYS A O 1
ATOM 2388 N N . GLU A 1 311 ? -14.947 7.493 -14.998 1.00 92.06 311 GLU A N 1
ATOM 2389 C CA . GLU A 1 311 ? -15.200 6.516 -16.060 1.00 92.06 311 GLU A CA 1
ATOM 2390 C C . GLU A 1 311 ? -15.810 5.225 -15.513 1.00 92.06 311 GLU A C 1
ATOM 2392 O O . GLU A 1 311 ? -16.928 4.870 -15.878 1.00 92.06 311 GLU A O 1
ATOM 2397 N N . THR A 1 312 ? -15.117 4.533 -14.604 1.00 92.81 312 THR A N 1
ATOM 2398 C CA . THR A 1 312 ? -15.510 3.170 -14.185 1.00 92.81 312 THR A CA 1
ATOM 2399 C C . THR A 1 312 ? -16.804 3.171 -13.365 1.00 92.81 312 THR A C 1
ATOM 2401 O O . THR A 1 312 ? -17.774 2.500 -13.715 1.00 92.81 312 THR A O 1
ATOM 2404 N N . PHE A 1 313 ? -16.857 3.972 -12.302 1.00 94.38 313 PHE A N 1
ATOM 2405 C CA . PHE A 1 313 ? -18.023 4.083 -11.427 1.00 94.38 313 PHE A CA 1
ATOM 2406 C C . PHE A 1 313 ? -19.195 4.779 -12.126 1.00 94.38 313 PHE A C 1
ATOM 2408 O O . PHE A 1 313 ? -20.344 4.375 -11.950 1.00 9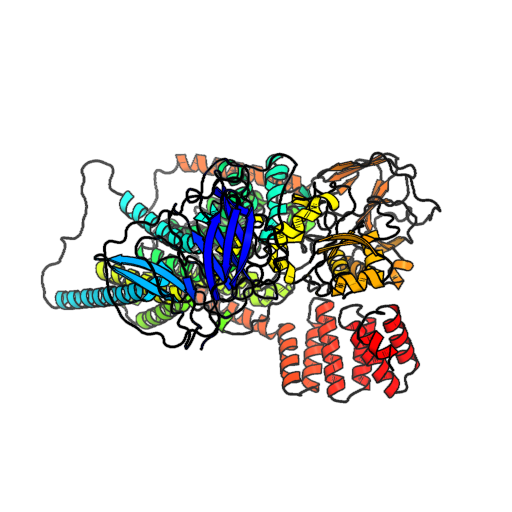4.38 313 PHE A O 1
ATOM 2415 N N . ALA A 1 314 ? -18.911 5.774 -12.974 1.00 90.75 314 ALA A N 1
ATOM 2416 C CA . ALA A 1 314 ? -19.915 6.448 -13.797 1.00 90.75 314 ALA A CA 1
ATOM 2417 C C . ALA A 1 314 ? -20.599 5.489 -14.792 1.00 90.75 314 ALA A C 1
ATOM 2419 O O . ALA A 1 314 ? -21.792 5.630 -15.058 1.00 90.75 314 ALA A O 1
ATOM 2420 N N . ALA A 1 315 ? -19.877 4.476 -15.282 1.00 89.94 315 ALA A N 1
ATOM 2421 C CA . ALA A 1 315 ? -20.423 3.394 -16.103 1.00 89.94 315 ALA A CA 1
ATOM 2422 C C . ALA A 1 315 ? -21.186 2.318 -15.296 1.00 89.94 315 ALA A C 1
ATOM 2424 O O . ALA A 1 315 ? -21.708 1.369 -15.880 1.00 89.94 315 ALA A O 1
ATOM 2425 N N . GLY A 1 316 ? -21.273 2.446 -13.966 1.00 89.81 316 GLY A N 1
ATOM 2426 C CA . GLY A 1 316 ? -21.913 1.464 -13.087 1.00 89.81 316 GLY A CA 1
ATOM 2427 C C . GLY A 1 316 ? -21.057 0.225 -12.810 1.00 89.81 316 GLY A C 1
ATOM 2428 O O . GLY A 1 316 ? -21.584 -0.799 -12.370 1.00 89.81 316 GLY A O 1
ATOM 2429 N N . GLU A 1 317 ? -19.749 0.298 -13.061 1.00 88.44 317 GLU A N 1
ATOM 2430 C CA . GLU A 1 317 ? -18.807 -0.804 -12.876 1.00 88.44 317 GLU A CA 1
ATOM 2431 C C . GLU A 1 317 ? -17.962 -0.617 -11.604 1.00 88.44 317 GLU A C 1
ATOM 2433 O O . GLU A 1 317 ? -17.730 0.496 -11.130 1.00 88.44 317 GLU A O 1
ATOM 2438 N N . LEU A 1 318 ? -17.492 -1.730 -11.029 1.00 89.12 318 LEU A N 1
ATOM 2439 C CA . LEU A 1 318 ? -16.574 -1.728 -9.877 1.00 89.12 318 LEU A CA 1
ATOM 2440 C C . LEU A 1 318 ? -15.116 -1.983 -10.272 1.00 89.12 318 LEU A C 1
ATOM 2442 O O . LEU A 1 318 ? -14.212 -1.665 -9.505 1.00 89.12 318 LEU A O 1
ATOM 2446 N N . THR A 1 319 ? -14.893 -2.587 -11.438 1.00 90.62 319 THR A N 1
ATOM 2447 C CA . THR A 1 319 ? -13.572 -2.943 -11.962 1.00 90.62 319 THR A CA 1
ATOM 2448 C C . THR A 1 319 ? -13.552 -2.708 -13.466 1.00 90.62 319 THR A C 1
ATOM 2450 O O . THR A 1 319 ? -14.584 -2.845 -14.119 1.00 90.62 319 THR A O 1
ATOM 2453 N N . SER A 1 320 ? -12.392 -2.368 -14.019 1.00 90.69 320 SER A N 1
ATOM 2454 C CA . SER A 1 320 ? -12.204 -2.125 -15.455 1.00 90.69 320 SER A CA 1
ATOM 2455 C C . SER A 1 320 ? -10.766 -2.452 -15.872 1.00 90.69 320 SER A C 1
ATOM 2457 O O . SER A 1 320 ? -9.920 -2.746 -15.024 1.00 90.69 320 SER A O 1
ATOM 2459 N N . TRP A 1 321 ? -10.471 -2.453 -17.175 1.00 94.12 321 TRP A N 1
ATOM 2460 C CA . TRP A 1 321 ? -9.086 -2.511 -17.647 1.00 94.12 321 TRP A CA 1
ATOM 2461 C C . TRP A 1 321 ? -8.465 -1.114 -17.684 1.00 94.12 321 TRP A C 1
ATOM 2463 O O . TRP A 1 321 ? -9.087 -0.156 -18.158 1.00 94.12 321 TRP A O 1
ATOM 2473 N N . MET A 1 322 ? -7.223 -1.013 -17.219 1.00 94.25 322 MET A N 1
ATOM 2474 C CA . MET A 1 322 ? -6.479 0.241 -17.150 1.00 94.25 322 MET A CA 1
ATOM 2475 C C . MET A 1 322 ? -5.182 0.146 -17.963 1.00 94.25 322 MET A C 1
ATOM 2477 O O . MET A 1 322 ? -4.188 -0.349 -17.429 1.00 94.25 322 MET A O 1
ATOM 2481 N N . PRO A 1 323 ? -5.181 0.546 -19.253 1.00 94.44 323 PRO A N 1
ATOM 2482 C CA . PRO A 1 323 ? -3.999 0.494 -20.122 1.00 94.44 323 PRO A CA 1
ATOM 2483 C C . PRO A 1 323 ? -2.914 1.536 -19.798 1.00 94.44 323 PRO A C 1
ATOM 2485 O O . PRO A 1 323 ? -1.802 1.417 -20.312 1.00 94.44 323 PRO A O 1
ATOM 2488 N N . GLU A 1 324 ? -3.228 2.546 -18.984 1.00 95.44 324 GLU A N 1
ATOM 2489 C CA . GLU A 1 324 ? -2.411 3.743 -18.750 1.00 95.44 324 GLU A CA 1
ATOM 2490 C C . GLU A 1 324 ? -1.108 3.479 -17.987 1.00 95.44 324 GLU A C 1
ATOM 2492 O O . GLU A 1 324 ? -0.187 4.283 -18.074 1.00 95.44 324 GLU A O 1
ATOM 2497 N N . VAL A 1 325 ? -1.031 2.376 -17.244 1.00 96.00 325 VAL A N 1
ATOM 2498 C CA . VAL A 1 325 ? 0.136 1.988 -16.441 1.00 96.00 325 VAL A CA 1
ATOM 2499 C C . VAL A 1 325 ? 0.374 0.491 -16.563 1.00 96.00 325 VAL A C 1
ATOM 2501 O O . VAL A 1 325 ? -0.542 -0.281 -16.860 1.00 96.00 325 VAL A O 1
ATOM 2504 N N . PHE A 1 326 ? 1.611 0.062 -16.330 1.00 95.75 326 PHE A N 1
ATOM 2505 C CA . PHE A 1 326 ? 2.032 -1.336 -16.347 1.00 95.75 326 PHE A CA 1
ATOM 2506 C C . PHE A 1 326 ? 1.715 -2.119 -17.628 1.00 95.75 326 PHE A C 1
ATOM 2508 O O . PHE A 1 326 ? 1.582 -3.341 -17.615 1.00 95.75 326 PHE A O 1
ATOM 2515 N N . GLY A 1 327 ? 1.550 -1.423 -18.752 1.00 94.12 327 GLY A N 1
ATOM 2516 C CA . GLY A 1 327 ? 1.081 -2.045 -19.984 1.00 94.12 327 GLY A CA 1
ATOM 2517 C C . GLY A 1 327 ? -0.303 -2.688 -19.867 1.00 94.12 327 GLY A C 1
ATOM 2518 O O . GLY A 1 327 ? -0.617 -3.562 -20.670 1.00 94.12 327 GLY A O 1
ATOM 2519 N N . GLY A 1 328 ? -1.131 -2.265 -18.910 1.00 94.12 328 GLY A N 1
ATOM 2520 C CA . GLY A 1 328 ? -2.460 -2.809 -18.667 1.00 94.12 328 GLY A CA 1
ATOM 2521 C C . GLY A 1 328 ? -2.551 -3.645 -17.394 1.00 94.12 328 GLY A C 1
ATOM 2522 O O . GLY A 1 328 ? -1.773 -4.571 -17.197 1.00 94.12 328 GLY A O 1
ATOM 2523 N N . PHE A 1 329 ? -3.534 -3.368 -16.540 1.00 93.31 329 PHE A N 1
ATOM 2524 C CA . PHE A 1 329 ? -3.872 -4.242 -15.413 1.00 93.31 329 PHE A CA 1
ATOM 2525 C C . PHE A 1 329 ? -5.361 -4.094 -15.022 1.00 93.31 329 PHE A C 1
ATOM 2527 O O . PHE A 1 329 ? -6.030 -3.147 -15.459 1.00 93.31 329 PHE A O 1
ATOM 2534 N N . PRO A 1 330 ? -5.919 -5.028 -14.228 1.00 92.44 330 PRO A N 1
ATOM 2535 C CA . PRO A 1 330 ? -7.336 -5.025 -13.880 1.00 92.44 330 PRO A CA 1
ATOM 2536 C C . PRO A 1 330 ? -7.619 -4.115 -12.665 1.00 92.44 330 PRO A C 1
ATOM 2538 O O . PRO A 1 330 ? -7.519 -4.527 -11.504 1.00 92.44 330 PRO A O 1
ATOM 2541 N N . LEU A 1 331 ? -8.005 -2.864 -12.932 1.00 92.75 331 LEU A N 1
ATOM 2542 C CA . LEU A 1 331 ? -8.268 -1.823 -11.934 1.00 92.75 331 LEU A CA 1
ATOM 2543 C C . LEU A 1 331 ? -9.253 -2.300 -10.857 1.00 92.75 331 LEU A C 1
ATOM 2545 O O . LEU A 1 331 ? -10.351 -2.763 -11.167 1.00 92.75 331 LEU A O 1
ATOM 2549 N N . LEU A 1 332 ? -8.837 -2.183 -9.589 1.00 91.12 332 LEU A N 1
ATOM 2550 C CA . LEU A 1 332 ? -9.585 -2.573 -8.381 1.00 91.12 332 LEU A CA 1
ATOM 2551 C C . LEU A 1 332 ? -10.092 -4.029 -8.360 1.00 91.12 332 LEU A C 1
ATOM 2553 O O . LEU A 1 332 ? -10.922 -4.383 -7.526 1.00 91.12 332 LEU A O 1
ATOM 2557 N N . SER A 1 333 ? -9.570 -4.906 -9.226 1.00 90.38 333 SER A N 1
ATOM 2558 C CA . SER A 1 333 ? -9.878 -6.344 -9.159 1.00 90.38 333 SER A CA 1
ATOM 2559 C C . SER A 1 333 ? -9.117 -7.042 -8.030 1.00 90.38 333 SER A C 1
ATOM 2561 O O . SER A 1 333 ? -9.620 -8.004 -7.464 1.00 90.38 333 SER A O 1
ATOM 2563 N N . TYR A 1 334 ? -7.946 -6.514 -7.662 1.00 90.19 334 TYR A N 1
ATOM 2564 C CA . TYR A 1 334 ? -7.110 -6.991 -6.551 1.00 90.19 334 TYR A CA 1
ATOM 2565 C C . TYR A 1 334 ? -6.921 -5.925 -5.455 1.00 90.19 334 TYR A C 1
ATOM 2567 O O . TYR A 1 334 ? -6.066 -6.063 -4.586 1.00 90.19 334 TYR A O 1
ATOM 2575 N N . TYR A 1 335 ? -7.716 -4.849 -5.490 1.00 91.50 335 TYR A N 1
ATOM 2576 C CA . TYR A 1 335 ? -7.653 -3.746 -4.528 1.00 91.50 335 TYR A CA 1
ATOM 2577 C C . TYR A 1 335 ? -9.055 -3.304 -4.095 1.00 91.50 335 TYR A C 1
ATOM 2579 O O . TYR A 1 335 ? -10.051 -3.647 -4.727 1.00 91.50 335 TYR A O 1
ATOM 2587 N N . PHE A 1 336 ? -9.147 -2.572 -2.988 1.00 94.12 336 PHE A N 1
ATOM 2588 C CA . PHE A 1 336 ? -10.400 -2.396 -2.251 1.00 94.12 336 PHE A CA 1
ATOM 2589 C C . PHE A 1 336 ? -11.270 -1.269 -2.826 1.00 94.12 336 PHE A C 1
ATOM 2591 O O . PHE A 1 336 ? -10.811 -0.126 -2.875 1.00 94.12 336 PHE A O 1
ATOM 2598 N N . PRO A 1 337 ? -12.526 -1.535 -3.230 1.00 95.31 337 PRO A N 1
ATOM 2599 C CA . PRO A 1 337 ? -13.319 -0.553 -3.965 1.00 95.31 337 PRO A CA 1
ATOM 2600 C C . PRO A 1 337 ? -13.998 0.506 -3.087 1.00 95.31 337 PRO A C 1
ATOM 2602 O O . PRO A 1 337 ? -14.231 1.615 -3.566 1.00 95.31 337 PRO A O 1
ATOM 2605 N N . LEU A 1 338 ? -14.329 0.225 -1.816 1.00 96.19 338 LEU A N 1
ATOM 2606 C CA . LEU A 1 338 ? -15.159 1.147 -1.022 1.00 96.19 338 LEU A CA 1
ATOM 2607 C C . LEU A 1 338 ? -14.557 2.554 -0.862 1.00 96.19 338 LEU A C 1
ATOM 2609 O O . LEU A 1 338 ? -15.295 3.520 -1.050 1.00 96.19 338 LEU A O 1
ATOM 2613 N N . PRO A 1 339 ? -13.256 2.718 -0.566 1.00 95.50 339 PRO A N 1
ATOM 2614 C CA . PRO A 1 339 ? -12.657 4.045 -0.458 1.00 95.50 339 PRO A CA 1
ATOM 2615 C C . PRO A 1 339 ? -12.773 4.871 -1.751 1.00 95.50 339 PRO A C 1
ATOM 2617 O O . PRO A 1 339 ? -13.051 6.066 -1.693 1.00 95.50 339 PRO A O 1
ATOM 2620 N N . PHE A 1 340 ? -12.650 4.232 -2.920 1.00 97.06 340 PHE A N 1
ATOM 2621 C CA . PHE A 1 340 ? -12.816 4.886 -4.223 1.00 97.06 340 PHE A CA 1
ATOM 2622 C C . PHE A 1 340 ? -14.278 5.224 -4.522 1.00 97.06 340 PHE A C 1
ATOM 2624 O O . PHE A 1 340 ? -14.557 6.282 -5.084 1.00 97.06 340 PHE A O 1
ATOM 2631 N N . ILE A 1 341 ? -15.218 4.375 -4.090 1.00 97.38 341 ILE A N 1
ATOM 2632 C CA . ILE A 1 341 ? -16.657 4.674 -4.136 1.00 97.38 341 ILE A CA 1
ATOM 2633 C C . ILE A 1 341 ? -16.959 5.922 -3.303 1.00 97.38 341 ILE A C 1
ATOM 2635 O O . ILE A 1 341 ? -17.686 6.794 -3.766 1.00 97.38 341 ILE A O 1
ATOM 2639 N N . VAL A 1 342 ? -16.380 6.054 -2.105 1.00 97.62 342 VAL A N 1
ATOM 2640 C CA . VAL A 1 342 ? -16.562 7.263 -1.285 1.00 97.62 342 VAL A CA 1
ATOM 2641 C C . VAL A 1 342 ? -16.033 8.501 -2.012 1.00 97.62 342 VAL A C 1
ATOM 2643 O O . VAL A 1 342 ? -16.750 9.497 -2.077 1.00 97.62 342 VAL A O 1
ATOM 2646 N N . THR A 1 343 ? -14.845 8.437 -2.624 1.00 97.00 343 THR A N 1
ATOM 2647 C CA . THR A 1 343 ? -14.323 9.540 -3.451 1.00 97.00 343 THR A CA 1
ATOM 2648 C C . THR A 1 343 ? -15.287 9.905 -4.582 1.00 97.00 343 THR A C 1
ATOM 2650 O O . THR A 1 343 ? -15.632 11.075 -4.732 1.00 97.00 343 THR A O 1
ATOM 2653 N N . ALA A 1 344 ? -15.774 8.916 -5.336 1.00 97.25 344 ALA A N 1
ATOM 2654 C CA . ALA A 1 344 ? -16.699 9.131 -6.448 1.00 97.25 344 ALA A CA 1
ATOM 2655 C C . ALA A 1 344 ? -18.052 9.716 -6.002 1.00 97.25 344 ALA A C 1
ATOM 2657 O O . ALA A 1 344 ? -18.660 10.488 -6.736 1.00 97.25 344 ALA A O 1
ATOM 2658 N N . LEU A 1 345 ? -18.517 9.391 -4.791 1.00 97.12 345 LEU A N 1
ATOM 2659 C CA . LEU A 1 345 ? -19.746 9.948 -4.220 1.00 97.12 345 LEU A CA 1
ATOM 2660 C C . LEU A 1 345 ? -19.573 11.378 -3.688 1.00 97.12 345 LEU A C 1
ATOM 2662 O O . LEU A 1 345 ? -20.541 12.136 -3.680 1.00 97.12 345 LEU A O 1
ATOM 2666 N N . LEU A 1 346 ? -18.377 11.750 -3.223 1.00 96.69 346 LEU A N 1
ATOM 2667 C CA . LEU A 1 346 ? -18.084 13.100 -2.723 1.00 96.69 346 LEU A CA 1
ATOM 2668 C C . LEU A 1 346 ? -17.745 14.086 -3.846 1.00 96.69 346 LEU A C 1
ATOM 2670 O O . LEU A 1 346 ? -18.012 15.283 -3.712 1.00 96.69 346 LEU A O 1
ATOM 2674 N N . GLU A 1 347 ? -17.175 13.590 -4.943 1.00 95.00 347 GLU A N 1
ATOM 2675 C CA . GLU A 1 347 ? -16.703 14.396 -6.068 1.00 95.00 347 GLU A CA 1
ATOM 2676 C C . GLU A 1 347 ? -17.757 15.374 -6.625 1.00 95.00 347 GLU A C 1
ATOM 2678 O O . GLU A 1 347 ? -17.423 16.554 -6.736 1.00 95.00 347 GLU A O 1
ATOM 2683 N N . PRO A 1 348 ? -19.028 14.989 -6.870 1.00 94.75 348 PRO A N 1
ATOM 2684 C CA . PRO A 1 348 ? -20.033 15.909 -7.410 1.00 94.75 348 PRO A CA 1
ATOM 2685 C C . PRO A 1 348 ? -20.386 17.088 -6.491 1.00 94.75 348 PRO A C 1
ATOM 2687 O O . PRO A 1 348 ? -20.950 18.076 -6.956 1.00 94.75 348 PRO A O 1
ATOM 2690 N N . PHE A 1 349 ? -20.094 16.990 -5.189 1.00 95.44 349 PHE A N 1
ATOM 2691 C CA . PHE A 1 349 ? -20.459 18.004 -4.193 1.00 95.44 349 PHE A CA 1
ATOM 2692 C C . PHE A 1 349 ? -19.288 18.900 -3.791 1.00 95.44 349 PHE A C 1
ATOM 2694 O O . PHE A 1 349 ? -19.494 20.073 -3.486 1.00 95.44 349 PHE A O 1
ATOM 2701 N N . LEU A 1 350 ? -18.074 18.347 -3.752 1.00 94.62 350 LEU A N 1
ATOM 2702 C CA . LEU A 1 350 ? -16.878 19.033 -3.252 1.00 94.62 350 LEU A CA 1
ATOM 2703 C C . LEU A 1 350 ? -15.857 19.340 -4.359 1.00 94.62 350 LEU A C 1
ATOM 2705 O O . LEU A 1 350 ? -14.905 20.080 -4.126 1.00 94.62 350 LEU A O 1
ATOM 2709 N N . GLY A 1 351 ? -16.037 18.775 -5.555 1.00 95.19 351 GLY A N 1
ATOM 2710 C CA . GLY A 1 351 ? -14.997 18.674 -6.575 1.00 95.19 351 GLY A CA 1
ATOM 2711 C C . GLY A 1 351 ? -14.032 17.520 -6.289 1.00 95.19 351 GLY A C 1
ATOM 2712 O O . GLY A 1 351 ? -13.933 17.028 -5.163 1.00 95.19 351 GLY A O 1
ATOM 2713 N N . PHE A 1 352 ? -13.300 17.075 -7.314 1.00 95.44 352 PHE A N 1
ATOM 2714 C CA . PHE A 1 352 ? -12.446 15.883 -7.226 1.00 95.44 352 PHE A CA 1
ATOM 2715 C C . PHE A 1 352 ? -11.362 15.985 -6.149 1.00 95.44 352 PHE A C 1
ATOM 2717 O O . PHE A 1 352 ? -11.248 15.093 -5.312 1.00 95.44 352 PHE A O 1
ATOM 2724 N N . ALA A 1 353 ? -10.607 17.086 -6.128 1.00 94.25 353 ALA A N 1
ATOM 2725 C CA . ALA A 1 353 ? -9.506 17.279 -5.189 1.00 94.25 353 ALA A CA 1
ATOM 2726 C C . ALA A 1 353 ? -9.967 17.232 -3.723 1.00 94.25 353 ALA A C 1
ATOM 2728 O O . ALA A 1 353 ? -9.462 16.431 -2.936 1.00 94.25 353 ALA A O 1
ATOM 2729 N N . ALA A 1 354 ? -10.958 18.051 -3.356 1.00 95.25 354 ALA A N 1
ATOM 2730 C CA . ALA A 1 354 ? -11.493 18.065 -1.998 1.00 95.25 354 ALA A CA 1
ATOM 2731 C C . ALA A 1 354 ? -12.233 16.758 -1.666 1.00 95.25 354 ALA A C 1
ATOM 2733 O O . ALA A 1 354 ? -12.084 16.234 -0.563 1.00 95.25 354 ALA A O 1
ATOM 2734 N N . GLY A 1 355 ? -12.975 16.187 -2.622 1.00 96.81 355 GLY A N 1
ATOM 2735 C CA . GLY A 1 355 ? -13.647 14.896 -2.470 1.00 96.81 355 GLY A CA 1
ATOM 2736 C C . GLY A 1 355 ? -12.677 13.764 -2.129 1.00 96.81 355 GLY A C 1
ATOM 2737 O O . GLY A 1 355 ? -12.926 13.020 -1.181 1.00 96.81 355 GLY A O 1
ATOM 2738 N N . LEU A 1 356 ? -11.537 13.681 -2.825 1.00 97.12 356 LEU A N 1
ATOM 2739 C CA . LEU A 1 356 ? -10.482 12.709 -2.537 1.00 97.12 356 LEU A CA 1
ATOM 2740 C C . LEU A 1 356 ? -9.838 12.958 -1.166 1.00 97.12 356 LEU A C 1
ATOM 2742 O O . LEU A 1 356 ? -9.753 12.030 -0.366 1.00 97.12 356 LEU A O 1
ATOM 2746 N N . LYS A 1 357 ? -9.454 14.203 -0.846 1.00 97.00 357 LYS A N 1
ATOM 2747 C CA . LYS A 1 357 ? -8.870 14.555 0.465 1.00 97.00 357 LYS A CA 1
ATOM 2748 C C . LYS A 1 357 ? -9.786 14.154 1.622 1.00 97.00 357 LYS A C 1
ATOM 2750 O O . LYS A 1 357 ? -9.339 13.517 2.575 1.00 97.00 357 LYS A O 1
ATOM 2755 N N . TRP A 1 358 ? -11.076 14.481 1.527 1.00 96.88 358 TRP A N 1
ATOM 2756 C CA . TRP A 1 358 ? -12.066 14.103 2.534 1.00 96.88 358 TRP A CA 1
ATOM 2757 C C . TRP A 1 358 ? -12.276 12.593 2.601 1.00 96.88 358 TRP A C 1
ATOM 2759 O O . TRP A 1 358 ? -12.285 12.043 3.703 1.00 96.88 358 TRP A O 1
ATOM 2769 N N . ALA A 1 359 ? -12.386 11.914 1.454 1.00 96.94 359 ALA A N 1
ATOM 2770 C CA . ALA A 1 359 ? -12.496 10.460 1.410 1.00 96.94 359 ALA A CA 1
ATOM 2771 C C . ALA A 1 359 ? -11.312 9.783 2.113 1.00 96.94 359 ALA A C 1
ATOM 2773 O O . ALA A 1 359 ? -11.525 8.817 2.843 1.00 96.94 359 ALA A O 1
ATOM 2774 N N . MET A 1 360 ? -10.093 10.307 1.965 1.00 96.00 360 MET A N 1
ATOM 2775 C CA . MET A 1 360 ? -8.903 9.750 2.608 1.00 96.00 360 MET A CA 1
ATOM 2776 C C . MET A 1 360 ? -8.937 9.854 4.140 1.00 96.00 360 MET A C 1
ATOM 2778 O O . MET A 1 360 ? -8.595 8.895 4.833 1.00 96.00 360 MET A O 1
ATOM 2782 N N . VAL A 1 361 ? -9.341 11.007 4.686 1.00 96.94 361 VAL A N 1
ATOM 2783 C CA . VAL A 1 361 ? -9.203 11.298 6.129 1.00 96.94 361 VAL A CA 1
ATOM 2784 C C . VAL A 1 361 ? -10.432 10.942 6.968 1.00 96.94 361 VAL A C 1
ATOM 2786 O O . VAL A 1 361 ? -10.318 10.762 8.184 1.00 96.94 361 VAL A O 1
ATOM 2789 N N . LEU A 1 362 ? -11.605 10.807 6.342 1.00 96.62 362 LEU A N 1
ATOM 2790 C CA . LEU A 1 362 ? -12.873 10.488 7.004 1.00 96.62 362 LEU A CA 1
ATOM 2791 C C . LEU A 1 362 ? -12.805 9.304 7.993 1.00 96.62 362 LEU A C 1
ATOM 2793 O O . LEU A 1 362 ? -13.290 9.464 9.117 1.00 96.62 362 LEU A O 1
ATOM 2797 N N . PRO A 1 363 ? -12.210 8.138 7.664 1.00 97.12 363 PRO A N 1
ATOM 2798 C CA . PRO A 1 363 ? -12.172 7.016 8.601 1.00 97.12 363 PRO A CA 1
ATOM 2799 C C . PRO A 1 363 ? -11.388 7.333 9.878 1.00 97.12 363 PRO A C 1
ATOM 2801 O O . PRO A 1 363 ? -11.851 6.994 10.968 1.00 97.12 363 PRO A O 1
ATOM 2804 N N . ALA A 1 364 ? -10.265 8.051 9.778 1.00 97.00 364 ALA A N 1
ATOM 2805 C CA . ALA A 1 364 ? -9.485 8.466 10.942 1.00 97.00 364 ALA A CA 1
ATOM 2806 C C . ALA A 1 364 ? -10.268 9.452 11.827 1.00 97.00 364 ALA A C 1
ATOM 2808 O O . ALA A 1 364 ? -10.282 9.309 13.049 1.00 97.00 364 ALA A O 1
ATOM 2809 N N . LEU A 1 365 ? -10.988 10.404 11.218 1.00 97.19 365 LEU A N 1
ATOM 2810 C CA . LEU A 1 365 ? -11.849 11.353 11.937 1.00 97.19 365 LEU A CA 1
ATOM 2811 C C . LEU A 1 365 ? -12.994 10.653 12.683 1.00 97.19 365 LEU A C 1
ATOM 2813 O O . LEU A 1 365 ? -13.347 11.040 13.799 1.00 97.19 365 LEU A O 1
ATOM 2817 N N . CYS A 1 366 ? -13.583 9.621 12.075 1.00 97.56 366 CYS A N 1
ATOM 2818 C CA . CYS A 1 366 ? -14.735 8.915 12.629 1.00 97.56 366 CYS A CA 1
ATOM 2819 C C . CYS A 1 366 ? -14.370 7.838 13.662 1.00 97.56 366 CYS A C 1
ATOM 2821 O O . CYS A 1 366 ? -15.211 7.516 14.508 1.00 97.56 366 CYS A O 1
ATOM 2823 N N . LEU A 1 367 ? -13.157 7.276 13.623 1.00 98.12 367 LEU A N 1
ATOM 2824 C CA . LEU A 1 367 ? -12.782 6.096 14.410 1.00 98.12 367 LEU A CA 1
ATOM 2825 C C . LEU A 1 367 ? -12.985 6.262 15.932 1.00 98.12 367 LEU A C 1
ATOM 2827 O O . LEU A 1 367 ? -13.666 5.410 16.515 1.00 98.12 367 LEU A O 1
ATOM 2831 N N . PRO A 1 368 ? -12.543 7.351 16.598 1.00 98.06 368 PRO A N 1
ATOM 2832 C CA . PRO A 1 368 ? -12.807 7.533 18.029 1.00 98.06 368 PRO A CA 1
ATOM 2833 C C . PRO A 1 368 ? -14.306 7.622 18.346 1.00 98.06 368 PRO A C 1
ATOM 2835 O O . PRO A 1 368 ? -14.771 7.073 19.346 1.00 98.06 368 PRO A O 1
ATOM 2838 N N . GLY A 1 369 ? -15.087 8.266 17.473 1.00 96.75 369 GLY A N 1
ATOM 2839 C CA . GLY A 1 369 ? -16.543 8.353 17.595 1.00 96.75 369 GLY A CA 1
ATOM 2840 C C . GLY A 1 369 ? -17.222 6.988 17.468 1.00 96.75 369 GLY A C 1
ATOM 2841 O O . GLY A 1 369 ? -18.086 6.649 18.279 1.00 96.75 369 GLY A O 1
ATOM 2842 N N . VAL A 1 370 ? -16.782 6.159 16.515 1.00 96.62 370 VAL A N 1
ATOM 2843 C CA . VAL A 1 370 ? -17.232 4.764 16.387 1.00 96.62 370 VAL A CA 1
ATOM 2844 C C . VAL A 1 370 ? -16.907 3.977 17.654 1.00 96.62 370 VAL A C 1
ATOM 2846 O O . VAL A 1 370 ? -17.786 3.284 18.167 1.00 96.62 370 VAL A O 1
ATOM 2849 N N . VAL A 1 371 ? -15.713 4.141 18.232 1.00 98.12 371 VAL A N 1
ATOM 2850 C CA . VAL A 1 371 ? -15.353 3.507 19.511 1.00 98.12 371 VAL A CA 1
ATOM 2851 C C . VAL A 1 371 ? -16.308 3.930 20.631 1.00 98.12 371 VAL A C 1
ATOM 2853 O O . VAL A 1 371 ? -16.773 3.059 21.372 1.00 98.12 371 VAL A O 1
ATOM 2856 N N . VAL A 1 372 ? -16.679 5.215 20.741 1.00 96.38 372 VAL A N 1
ATOM 2857 C CA . VAL A 1 372 ? -17.687 5.674 21.721 1.00 96.38 372 VAL A CA 1
ATOM 2858 C C . VAL A 1 372 ? -19.029 4.979 21.490 1.00 96.38 372 VAL A C 1
ATOM 2860 O O . VAL A 1 372 ? -19.584 4.369 22.412 1.00 96.38 372 VAL A O 1
ATOM 2863 N N . LEU A 1 373 ? -19.545 5.047 20.261 1.00 93.00 373 LEU A N 1
ATOM 2864 C CA . LEU A 1 373 ? -20.868 4.534 19.907 1.00 93.00 373 LEU A CA 1
ATOM 2865 C C . LEU A 1 373 ? -20.967 3.025 20.136 1.00 93.00 373 LEU A C 1
ATOM 2867 O O . LEU A 1 373 ? -21.912 2.545 20.764 1.00 93.00 373 LEU A O 1
ATOM 2871 N N . VAL A 1 374 ? -19.966 2.276 19.684 1.00 93.00 374 VAL A N 1
ATOM 2872 C CA . VAL A 1 374 ? -19.901 0.821 19.812 1.00 93.00 374 VAL A CA 1
ATOM 2873 C C . VAL A 1 374 ? -19.754 0.405 21.271 1.00 93.00 374 VAL A C 1
ATOM 2875 O O . VAL A 1 374 ? -20.511 -0.445 21.752 1.00 93.00 374 VAL A O 1
ATOM 2878 N N . SER A 1 375 ? -18.859 1.058 22.016 1.00 94.12 375 SER A N 1
ATOM 2879 C CA . SER A 1 375 ? -18.687 0.799 23.447 1.00 94.12 375 SER A CA 1
ATOM 2880 C C . SER A 1 375 ? -20.009 0.956 24.196 1.00 94.12 375 SER A C 1
ATOM 2882 O O . SER A 1 375 ? -20.380 0.098 24.997 1.00 94.12 375 SER A O 1
ATOM 2884 N N . ARG A 1 376 ? -20.760 2.025 23.922 1.00 88.56 376 ARG A N 1
ATOM 2885 C CA . ARG A 1 376 ? -21.992 2.343 24.653 1.00 88.56 376 ARG A CA 1
ATOM 2886 C C . ARG A 1 376 ? -23.207 1.555 24.193 1.00 88.56 376 ARG A C 1
ATOM 2888 O O . ARG A 1 376 ? -23.927 1.007 25.025 1.00 88.56 376 ARG A O 1
ATOM 2895 N N . HIS A 1 377 ? -23.459 1.531 22.891 1.00 85.19 377 HIS A N 1
ATOM 2896 C CA . HIS A 1 377 ? -24.733 1.079 22.335 1.00 85.19 377 HIS A CA 1
ATOM 2897 C C . HIS A 1 377 ? -24.709 -0.379 21.879 1.00 85.19 377 HIS A C 1
ATOM 2899 O O . HIS A 1 377 ? -25.761 -1.014 21.855 1.00 85.19 377 HIS A O 1
ATOM 2905 N N . VAL A 1 378 ? -23.531 -0.929 21.570 1.00 88.06 378 VAL A N 1
ATOM 2906 C CA . VAL A 1 378 ? -23.376 -2.336 21.164 1.00 88.06 378 VAL A CA 1
ATOM 2907 C C . VAL A 1 378 ? -22.910 -3.185 22.347 1.00 88.06 378 VAL A C 1
ATOM 2909 O O . VAL A 1 378 ? -23.521 -4.207 22.663 1.00 88.06 378 VAL A O 1
ATOM 2912 N N . LEU A 1 379 ? -21.862 -2.737 23.040 1.00 89.12 379 LEU A N 1
ATOM 2913 C CA . LEU A 1 379 ? -21.209 -3.492 24.117 1.00 89.12 379 LEU A CA 1
ATOM 2914 C C . LEU A 1 379 ? -21.767 -3.155 25.510 1.00 89.12 379 LEU A C 1
ATOM 2916 O O . LEU A 1 379 ? -21.586 -3.914 26.465 1.00 89.12 379 LEU A O 1
ATOM 2920 N N . GLY A 1 380 ? -22.509 -2.051 25.630 1.00 85.06 380 GLY A N 1
ATOM 2921 C CA . GLY A 1 380 ? -23.211 -1.668 26.853 1.00 85.06 380 GLY A CA 1
ATOM 2922 C C . GLY A 1 380 ? -22.306 -1.106 27.949 1.00 85.06 380 GLY A C 1
ATOM 2923 O O . GLY A 1 380 ? -22.673 -1.193 29.125 1.00 85.06 380 GLY A O 1
ATOM 2924 N N . PHE A 1 381 ? -21.125 -0.577 27.619 1.00 87.69 381 PHE A N 1
ATOM 2925 C CA . PHE A 1 381 ? -20.260 0.153 28.548 1.00 87.69 381 PHE A CA 1
ATOM 2926 C C . PHE A 1 381 ? -20.887 1.482 28.991 1.00 87.69 381 PHE A C 1
ATOM 2928 O O . PHE A 1 381 ? -21.773 2.040 28.345 1.00 87.69 381 PHE A O 1
ATOM 2935 N N . ARG A 1 382 ? -20.426 1.999 30.136 1.00 88.31 382 ARG A N 1
ATOM 2936 C CA . ARG A 1 382 ? -20.828 3.326 30.626 1.00 88.31 382 ARG A CA 1
ATOM 2937 C C . ARG A 1 382 ? -20.022 4.425 29.930 1.00 88.31 382 ARG A C 1
ATOM 2939 O O . ARG A 1 382 ? -18.918 4.178 29.463 1.00 88.31 382 ARG A O 1
ATOM 2946 N N . SER A 1 383 ? -20.546 5.649 29.954 1.00 88.12 383 SER A N 1
ATOM 2947 C CA . SER A 1 383 ? -19.996 6.840 29.285 1.00 88.12 383 SER A CA 1
ATOM 2948 C C . SER A 1 383 ? -18.497 7.033 29.490 1.00 88.12 383 SER A C 1
ATOM 2950 O O . SER A 1 383 ? -17.745 6.975 28.531 1.00 88.12 383 SER A O 1
ATOM 2952 N N . MET A 1 384 ? -18.047 7.158 30.744 1.00 89.62 384 MET A N 1
ATOM 2953 C CA . MET A 1 384 ? -16.624 7.387 31.040 1.00 89.62 384 MET A CA 1
ATOM 2954 C C . MET A 1 384 ? -15.737 6.250 30.524 1.00 89.62 384 MET A C 1
ATOM 2956 O O . MET A 1 384 ? -14.633 6.486 30.062 1.00 89.62 384 MET A O 1
ATOM 2960 N N . THR A 1 385 ? -16.247 5.015 30.535 1.00 92.38 385 THR A N 1
ATOM 2961 C CA . THR A 1 385 ? -15.531 3.857 29.992 1.00 92.38 385 THR A CA 1
ATOM 2962 C C . THR A 1 385 ? -15.375 3.932 28.478 1.00 92.38 385 THR A C 1
ATOM 2964 O O . THR A 1 385 ? -14.305 3.638 27.960 1.00 92.38 385 THR A O 1
ATOM 2967 N N . ALA A 1 386 ? -16.419 4.370 27.777 1.00 94.50 386 ALA A N 1
ATOM 2968 C CA . ALA A 1 386 ? -16.361 4.606 26.342 1.00 94.50 386 ALA A CA 1
ATOM 2969 C C . ALA A 1 386 ? -15.419 5.770 25.983 1.00 94.50 386 ALA A C 1
ATOM 2971 O O . ALA A 1 386 ? -14.684 5.673 25.008 1.00 94.50 386 ALA A O 1
ATOM 2972 N N . TYR A 1 387 ? -15.391 6.837 26.789 1.00 96.00 387 TYR A N 1
ATOM 2973 C CA . TYR A 1 387 ? -14.526 7.997 26.545 1.00 96.00 387 TYR A CA 1
ATOM 2974 C C . TYR A 1 387 ? -13.045 7.673 26.763 1.00 96.00 387 TYR A C 1
ATOM 2976 O O . TYR A 1 387 ? -12.215 8.079 25.957 1.00 96.00 387 TYR A O 1
ATOM 2984 N N . CYS A 1 388 ? -12.704 6.882 27.787 1.00 96.69 388 CYS A N 1
ATOM 2985 C CA . CYS A 1 388 ? -11.336 6.388 27.970 1.00 96.69 388 CYS A CA 1
ATOM 2986 C C . CYS A 1 388 ? -10.879 5.493 26.801 1.00 96.69 388 CYS A C 1
ATOM 2988 O O . CYS A 1 388 ? -9.726 5.572 26.393 1.00 96.69 388 CYS A O 1
ATOM 2990 N N . ALA A 1 389 ? -11.767 4.669 26.233 1.00 97.50 389 ALA A N 1
ATOM 2991 C CA . ALA A 1 389 ? -11.450 3.870 25.044 1.00 97.50 389 ALA A CA 1
ATOM 2992 C C . ALA A 1 389 ? -11.270 4.723 23.780 1.00 97.50 389 ALA A C 1
ATOM 2994 O O . ALA A 1 389 ? -10.354 4.473 23.001 1.00 97.50 389 ALA A O 1
ATOM 2995 N N . ALA A 1 390 ? -12.094 5.757 23.600 1.00 98.12 390 ALA A N 1
ATOM 2996 C CA . ALA A 1 390 ? -11.927 6.720 22.514 1.00 98.12 390 ALA A CA 1
ATOM 2997 C C . ALA A 1 390 ? -10.612 7.505 22.635 1.00 98.12 390 ALA A C 1
ATOM 2999 O O . ALA A 1 390 ? -9.957 7.741 21.626 1.00 98.12 390 ALA A O 1
ATOM 3000 N N . LEU A 1 391 ? -10.180 7.827 23.860 1.00 98.12 391 LEU A N 1
ATOM 3001 C CA . LEU A 1 391 ? -8.860 8.405 24.113 1.00 98.12 391 LEU A CA 1
ATOM 3002 C C . LEU A 1 391 ? -7.727 7.444 23.721 1.00 98.12 391 LEU A C 1
ATOM 3004 O O . LEU A 1 391 ? -6.762 7.880 23.109 1.00 98.12 391 LEU A O 1
ATOM 3008 N N . GLY A 1 392 ? -7.866 6.142 24.001 1.00 97.38 392 GLY A N 1
ATOM 3009 C CA . GLY A 1 392 ? -6.925 5.120 23.523 1.00 97.38 392 GLY A CA 1
ATOM 3010 C C . GLY A 1 392 ? -6.823 5.050 22.008 1.00 97.38 392 GLY A C 1
ATOM 3011 O O . GLY A 1 392 ? -5.726 5.064 21.455 1.00 97.38 392 GLY A O 1
ATOM 3012 N N . CYS A 1 393 ? -7.968 5.071 21.336 1.00 98.06 393 CYS A N 1
ATOM 3013 C CA . CYS A 1 393 ? -8.026 5.167 19.887 1.00 98.06 393 CYS A CA 1
ATOM 3014 C C . CYS A 1 393 ? -7.373 6.455 19.351 1.00 98.06 393 CYS A C 1
ATOM 3016 O O . CYS A 1 393 ? -6.649 6.400 18.361 1.00 98.06 393 CYS A O 1
ATOM 3018 N N . PHE A 1 394 ? -7.614 7.605 19.985 1.00 98.00 394 PHE A N 1
ATOM 3019 C CA . PHE A 1 394 ? -6.992 8.873 19.601 1.00 98.00 394 PHE A CA 1
ATOM 3020 C C . PHE A 1 394 ? -5.467 8.822 19.750 1.00 98.00 394 PHE A C 1
ATOM 3022 O O . PHE A 1 394 ? -4.763 9.178 18.813 1.00 98.00 394 PHE A O 1
ATOM 3029 N N . SER A 1 395 ? -4.956 8.322 20.881 1.00 96.88 395 SER A N 1
ATOM 3030 C CA . SER A 1 395 ? -3.515 8.154 21.108 1.00 96.88 395 SER A CA 1
ATOM 3031 C C . SER A 1 395 ? -2.858 7.255 20.060 1.00 96.88 395 SER A C 1
ATOM 3033 O O . SER A 1 395 ? -1.740 7.540 19.642 1.00 96.88 395 SER A O 1
ATOM 3035 N N . PHE A 1 396 ? -3.546 6.204 19.608 1.00 96.62 396 PHE A N 1
ATOM 3036 C CA . PHE A 1 396 ? -3.093 5.392 18.479 1.00 96.62 396 PHE A CA 1
ATOM 3037 C C . PHE A 1 396 ? -3.065 6.201 17.172 1.00 96.62 396 PHE A C 1
ATOM 3039 O O . PHE A 1 396 ? -2.067 6.198 16.469 1.00 96.62 396 PHE A O 1
ATOM 3046 N N . LEU A 1 397 ? -4.114 6.954 16.843 1.00 97.44 397 LEU A N 1
ATOM 3047 C CA . LEU A 1 397 ? -4.141 7.692 15.575 1.00 97.44 397 LEU A CA 1
ATOM 3048 C C . LEU A 1 397 ? -3.008 8.721 15.447 1.00 97.44 397 LEU A C 1
ATOM 3050 O O . LEU A 1 397 ? -2.478 8.898 14.356 1.00 97.44 397 LEU A O 1
ATOM 3054 N N . VAL A 1 398 ? -2.632 9.392 16.536 1.00 95.62 398 VAL A N 1
ATOM 3055 C CA . VAL A 1 398 ? -1.675 10.516 16.506 1.00 95.62 398 VAL A CA 1
ATOM 3056 C C . VAL A 1 398 ? -0.211 10.121 16.731 1.00 95.62 398 VAL A C 1
ATOM 3058 O O . VAL A 1 398 ? 0.622 11.002 16.919 1.00 95.62 398 VAL A O 1
ATOM 3061 N N . HIS A 1 399 ? 0.115 8.828 16.780 1.00 92.44 399 HIS A N 1
ATOM 3062 C CA . HIS A 1 399 ? 1.499 8.393 16.985 1.00 92.44 399 HIS A CA 1
ATOM 3063 C C . HIS A 1 399 ? 2.335 8.565 15.702 1.00 92.44 399 HIS A C 1
ATOM 3065 O O . HIS A 1 399 ? 1.807 8.401 14.601 1.00 92.44 399 HIS A O 1
ATOM 3071 N N . GLU A 1 400 ? 3.628 8.870 15.835 1.00 90.69 400 GLU A N 1
ATOM 3072 C CA . GLU A 1 400 ? 4.518 9.243 14.713 1.00 90.69 400 GLU A CA 1
ATOM 3073 C C . GLU A 1 400 ? 5.726 8.299 14.549 1.00 90.69 400 GLU A C 1
ATOM 3075 O O . GLU A 1 400 ? 6.561 8.498 13.675 1.00 90.69 400 GLU A O 1
ATOM 3080 N N . GLU A 1 401 ? 5.815 7.234 15.351 1.00 86.00 401 GLU A N 1
ATOM 3081 C CA . GLU A 1 401 ? 6.946 6.294 15.377 1.00 86.00 401 GLU A CA 1
ATOM 3082 C C . GLU A 1 401 ? 7.118 5.479 14.087 1.00 86.00 401 GLU A C 1
ATOM 3084 O O . GLU A 1 401 ? 8.203 4.969 13.822 1.00 86.00 401 GLU A O 1
ATOM 3089 N N . ASN A 1 402 ? 6.068 5.364 13.274 1.00 82.94 402 ASN A N 1
ATOM 3090 C CA . ASN A 1 402 ? 6.113 4.703 11.977 1.00 82.94 402 ASN A CA 1
ATOM 3091 C C . ASN A 1 402 ? 5.085 5.319 11.023 1.00 82.94 402 ASN A C 1
ATOM 3093 O O . ASN A 1 402 ? 3.963 5.638 11.417 1.00 82.94 402 ASN A O 1
ATOM 3097 N N . ALA A 1 403 ? 5.443 5.400 9.744 1.00 81.69 403 ALA A N 1
ATOM 3098 C CA . ALA A 1 403 ? 4.521 5.767 8.667 1.00 81.69 403 ALA A CA 1
ATOM 3099 C C . ALA A 1 403 ? 4.094 4.557 7.816 1.00 81.69 403 ALA A C 1
ATOM 3101 O O . ALA A 1 403 ? 2.989 4.549 7.293 1.00 81.69 403 ALA A O 1
ATOM 3102 N N . ILE A 1 404 ? 4.937 3.517 7.733 1.00 78.19 404 ILE A N 1
ATOM 3103 C CA . ILE A 1 404 ? 4.780 2.394 6.786 1.00 78.19 404 ILE A CA 1
ATOM 3104 C C . ILE A 1 404 ? 3.826 1.301 7.298 1.00 78.19 404 ILE A C 1
ATOM 3106 O O . ILE A 1 404 ? 3.161 0.640 6.511 1.00 78.19 404 ILE A O 1
ATOM 3110 N N . TRP A 1 405 ? 3.744 1.060 8.615 1.00 84.81 405 TRP A N 1
ATOM 3111 C CA . TRP A 1 405 ? 2.922 -0.057 9.127 1.00 84.81 405 TRP A CA 1
ATOM 3112 C C . TRP A 1 405 ? 1.423 0.220 8.978 1.00 84.81 405 TRP A C 1
ATOM 3114 O O . TRP A 1 405 ? 0.630 -0.694 8.732 1.00 84.81 405 TRP A O 1
ATOM 3124 N N . GLY A 1 406 ? 1.067 1.501 9.059 1.00 85.56 406 GLY A N 1
ATOM 3125 C CA . GLY A 1 406 ? -0.238 2.006 8.689 1.00 85.56 406 GLY A CA 1
ATOM 3126 C C . GLY A 1 406 ? -1.221 2.216 9.819 1.00 85.56 406 GLY A C 1
ATOM 3127 O O . GLY A 1 406 ? -1.063 1.748 10.945 1.00 85.56 406 GLY A O 1
ATOM 3128 N N . GLY A 1 407 ? -2.292 2.924 9.474 1.00 87.31 407 GLY A N 1
ATOM 3129 C CA . GLY A 1 407 ? -3.475 3.084 10.307 1.00 87.31 407 GLY A CA 1
ATOM 3130 C C . GLY A 1 407 ? -3.481 4.290 11.253 1.00 87.31 407 GLY A C 1
ATOM 3131 O O . GLY A 1 407 ? -4.556 4.758 11.632 1.00 87.31 407 GLY A O 1
ATOM 3132 N N . ASN A 1 408 ? -2.316 4.837 11.584 1.00 94.69 408 ASN A N 1
ATOM 3133 C CA . ASN A 1 408 ? -2.186 6.161 12.191 1.00 94.69 408 ASN A CA 1
ATOM 3134 C C . ASN A 1 408 ? -2.324 7.276 11.131 1.00 94.69 408 ASN A C 1
ATOM 3136 O O . ASN A 1 408 ? -2.492 7.015 9.937 1.00 94.69 408 ASN A O 1
ATOM 3140 N N . LEU A 1 409 ? -2.252 8.540 11.559 1.00 95.81 409 LEU A N 1
ATOM 3141 C CA . LEU A 1 409 ? -2.354 9.687 10.653 1.00 95.81 409 LEU A CA 1
ATOM 3142 C C . LEU A 1 409 ? -1.223 9.724 9.620 1.00 95.81 409 LEU A C 1
ATOM 3144 O O . LEU A 1 409 ? -1.494 10.065 8.471 1.00 95.81 409 LEU A O 1
ATOM 3148 N N . LEU A 1 410 ? 0.002 9.328 9.985 1.00 94.25 410 LEU A N 1
ATOM 3149 C CA . LEU A 1 410 ? 1.105 9.248 9.024 1.00 94.25 410 LEU A CA 1
ATOM 3150 C C . LEU A 1 410 ? 0.830 8.218 7.925 1.00 94.25 410 LEU A C 1
ATOM 3152 O O . LEU A 1 410 ? 1.021 8.539 6.761 1.00 94.25 410 LEU A O 1
ATOM 3156 N N . GLY A 1 411 ? 0.305 7.034 8.257 1.00 93.50 411 GLY A N 1
ATOM 3157 C CA . GLY A 1 411 ? -0.091 6.039 7.255 1.00 93.50 411 GLY A CA 1
ATOM 3158 C C . GLY A 1 411 ? -1.211 6.533 6.332 1.00 93.50 411 GLY A C 1
ATOM 3159 O O . GLY A 1 411 ? -1.146 6.352 5.119 1.00 93.50 411 GLY A O 1
ATOM 3160 N N . VAL A 1 412 ? -2.215 7.238 6.873 1.00 95.06 412 VAL A N 1
ATOM 3161 C CA . VAL A 1 412 ? -3.267 7.870 6.049 1.00 95.06 412 VAL A CA 1
ATOM 3162 C C . VAL A 1 412 ? -2.669 8.890 5.077 1.00 95.06 412 VAL A C 1
ATOM 3164 O O . VAL A 1 412 ? -3.023 8.889 3.899 1.00 95.06 412 VAL A O 1
ATOM 3167 N N . LEU A 1 413 ? -1.750 9.735 5.553 1.00 93.88 413 LEU A N 1
ATOM 3168 C CA . LEU A 1 413 ? -1.059 10.740 4.741 1.00 93.88 413 LEU A CA 1
ATOM 3169 C C . LEU A 1 413 ? -0.049 10.114 3.761 1.00 93.88 413 LEU A C 1
ATOM 3171 O O . LEU A 1 413 ? 0.203 10.684 2.704 1.00 93.88 413 LEU A O 1
ATOM 3175 N N . ALA A 1 414 ? 0.476 8.925 4.051 1.00 92.12 414 ALA A N 1
ATOM 3176 C CA . ALA A 1 414 ? 1.296 8.153 3.122 1.00 92.12 414 ALA A CA 1
ATOM 3177 C C . ALA A 1 414 ? 0.483 7.531 1.971 1.00 92.12 414 ALA A C 1
ATOM 3179 O O . ALA A 1 414 ? 1.083 7.067 1.008 1.00 92.12 414 ALA A O 1
ATOM 3180 N N . GLY A 1 415 ? -0.855 7.546 2.034 1.00 92.31 415 GLY A N 1
ATOM 3181 C CA . GLY A 1 415 ? -1.744 6.998 1.002 1.00 92.31 415 GLY A CA 1
ATOM 3182 C C . GLY A 1 415 ? -2.482 5.719 1.410 1.00 92.31 415 GLY A C 1
ATOM 3183 O O . GLY A 1 415 ? -3.272 5.188 0.637 1.00 92.31 415 GLY A O 1
ATOM 3184 N N . GLU A 1 416 ? -2.342 5.249 2.651 1.00 92.19 416 GLU A N 1
ATOM 3185 C CA . GLU A 1 416 ? -2.952 3.997 3.126 1.00 92.19 416 GLU A CA 1
ATOM 3186 C C . GLU A 1 416 ? -4.392 4.180 3.636 1.00 92.19 416 GLU A C 1
ATOM 3188 O O . GLU A 1 416 ? -4.844 3.562 4.607 1.00 92.19 416 GLU A O 1
ATOM 3193 N N . PHE A 1 417 ? -5.155 5.060 2.992 1.00 93.94 417 PHE A N 1
ATOM 3194 C CA . PHE A 1 417 ? -6.495 5.425 3.449 1.00 93.94 417 PHE A CA 1
ATOM 3195 C C . PHE A 1 417 ? -7.474 4.240 3.422 1.00 93.94 417 PHE A C 1
ATOM 3197 O O . PHE A 1 417 ? -8.321 4.129 4.310 1.00 93.94 417 PHE A O 1
ATOM 3204 N N . ALA A 1 418 ? -7.327 3.300 2.479 1.00 95.56 418 ALA A N 1
ATOM 3205 C CA . ALA A 1 418 ? -8.118 2.066 2.444 1.00 95.56 418 ALA A CA 1
ATOM 3206 C C . ALA A 1 418 ? -7.952 1.225 3.722 1.00 95.56 418 ALA A C 1
ATOM 3208 O O . ALA A 1 418 ? -8.927 0.711 4.280 1.00 95.56 418 ALA A O 1
ATOM 3209 N N . TYR A 1 419 ? -6.727 1.158 4.249 1.00 95.94 419 TYR A N 1
ATOM 3210 C CA . TYR A 1 419 ? -6.437 0.464 5.498 1.00 95.94 419 TYR A CA 1
ATOM 3211 C C . TYR A 1 419 ? -7.115 1.136 6.701 1.00 95.94 419 TYR A C 1
ATOM 3213 O O . TYR A 1 419 ? -7.684 0.452 7.555 1.00 95.94 419 TYR A O 1
ATOM 3221 N N . SER A 1 420 ? -7.164 2.472 6.719 1.00 96.19 420 SER A N 1
ATOM 3222 C CA . SER A 1 420 ? -7.886 3.244 7.740 1.00 96.19 420 SER A CA 1
ATOM 3223 C C . SER A 1 420 ? -9.392 2.939 7.754 1.00 96.19 420 SER A C 1
ATOM 3225 O O . SER A 1 420 ? -9.969 2.706 8.821 1.00 96.19 420 SER A O 1
ATOM 3227 N N . TYR A 1 421 ? -10.029 2.814 6.580 1.00 97.69 421 TYR A N 1
ATOM 3228 C CA . TYR A 1 421 ? -11.408 2.310 6.484 1.00 97.69 421 TYR A CA 1
ATOM 3229 C C . TYR A 1 421 ? -11.541 0.879 7.025 1.00 97.69 421 TYR A C 1
ATOM 3231 O O . TYR A 1 421 ? -12.472 0.584 7.779 1.00 97.69 421 TYR A O 1
ATOM 3239 N N . GLY A 1 422 ? -10.601 -0.009 6.683 1.00 97.44 422 GLY A N 1
ATOM 3240 C CA . GLY A 1 422 ? -10.561 -1.377 7.202 1.00 97.44 422 GLY A CA 1
ATOM 3241 C C . GLY A 1 422 ? -10.535 -1.426 8.734 1.00 97.44 422 GLY A C 1
ATOM 3242 O O . GLY A 1 422 ? -11.292 -2.179 9.352 1.00 97.44 422 GLY A O 1
ATOM 3243 N N . MET A 1 423 ? -9.734 -0.573 9.374 1.00 97.12 423 MET A N 1
ATOM 3244 C CA . MET A 1 423 ? -9.677 -0.481 10.836 1.00 97.12 423 MET A CA 1
ATOM 3245 C C . MET A 1 423 ? -10.958 0.092 11.458 1.00 97.12 423 MET A C 1
ATOM 3247 O O . MET A 1 423 ? -11.448 -0.443 12.454 1.00 97.12 423 MET A O 1
ATOM 3251 N N . LEU A 1 424 ? -11.548 1.127 10.851 1.00 97.88 424 LEU A N 1
ATOM 3252 C CA . LEU A 1 424 ? -12.846 1.675 11.264 1.00 97.88 424 LEU A CA 1
ATOM 3253 C C . LEU A 1 424 ? -13.922 0.593 11.325 1.00 97.88 424 LEU A C 1
ATOM 3255 O O . LEU A 1 424 ? -14.596 0.424 12.348 1.00 97.88 424 LEU A O 1
ATOM 3259 N N . PHE A 1 425 ? -14.079 -0.144 10.228 1.00 98.06 425 PHE A N 1
ATOM 3260 C CA . PHE A 1 425 ? -15.112 -1.161 10.140 1.00 98.06 425 PHE A CA 1
ATOM 3261 C C . PHE A 1 425 ? -14.779 -2.400 10.963 1.00 98.06 425 PHE A C 1
ATOM 3263 O O . PHE A 1 425 ? -15.683 -2.935 11.591 1.00 98.06 425 PHE A O 1
ATOM 3270 N N . SER A 1 426 ? -13.520 -2.825 11.063 1.00 97.88 426 SER A N 1
ATOM 3271 C CA . SER A 1 426 ? -13.169 -4.004 11.867 1.00 97.88 426 SER A CA 1
ATOM 3272 C C . SER A 1 426 ? -13.478 -3.824 13.357 1.00 97.88 426 SER A C 1
ATOM 3274 O O . SER A 1 426 ? -14.052 -4.731 13.959 1.00 97.88 426 SER A O 1
ATOM 3276 N N . VAL A 1 427 ? -13.211 -2.652 13.952 1.00 98.00 427 VAL A N 1
ATOM 3277 C CA . VAL A 1 427 ? -13.584 -2.363 15.353 1.00 98.00 427 VAL A CA 1
ATOM 3278 C C . VAL A 1 427 ? -15.098 -2.476 15.556 1.00 98.00 427 VAL A C 1
ATOM 3280 O O . VAL A 1 427 ? -15.564 -3.092 16.522 1.00 98.00 427 VAL A O 1
ATOM 3283 N N . LEU A 1 428 ? -15.878 -1.911 14.631 1.00 97.06 428 LEU A N 1
ATOM 3284 C CA . LEU A 1 428 ? -17.336 -1.997 14.647 1.00 97.06 428 LEU A CA 1
ATOM 3285 C C . LEU A 1 428 ? -17.817 -3.447 14.491 1.00 97.06 428 LEU A C 1
ATOM 3287 O O . LEU A 1 428 ? -18.645 -3.915 15.278 1.00 97.06 428 LEU A O 1
ATOM 3291 N N . THR A 1 429 ? -17.274 -4.173 13.518 1.00 98.19 429 THR A N 1
ATOM 3292 C CA . THR A 1 429 ? -17.662 -5.544 13.192 1.00 98.19 429 THR A CA 1
ATOM 3293 C C . THR A 1 429 ? -17.313 -6.519 14.315 1.00 98.19 429 THR A C 1
ATOM 3295 O O . THR A 1 429 ? -18.169 -7.307 14.709 1.00 98.19 429 THR A O 1
ATOM 3298 N N . LEU A 1 430 ? -16.122 -6.427 14.919 1.00 98.12 430 LEU A N 1
ATOM 3299 C CA . LEU A 1 430 ? -15.722 -7.259 16.064 1.00 98.12 430 LEU A CA 1
ATOM 3300 C C . LEU A 1 430 ? -16.686 -7.102 17.248 1.00 98.12 430 LEU A C 1
ATOM 3302 O O . LEU A 1 430 ? -17.081 -8.083 17.883 1.00 98.12 430 LEU A O 1
ATOM 3306 N N . ALA A 1 431 ? -17.128 -5.878 17.532 1.00 96.06 431 ALA A N 1
ATOM 3307 C CA . ALA A 1 431 ? -18.094 -5.638 18.596 1.00 96.06 431 ALA A CA 1
ATOM 3308 C C . ALA A 1 431 ? -19.504 -6.150 18.261 1.00 96.06 431 ALA A C 1
ATOM 3310 O O . ALA A 1 431 ? -20.200 -6.679 19.137 1.00 96.06 431 ALA A O 1
ATOM 3311 N N . LEU A 1 432 ? -19.933 -6.018 17.001 1.00 95.69 432 LEU A N 1
ATOM 3312 C CA . LEU A 1 432 ? -21.186 -6.604 16.523 1.00 95.69 432 LEU A CA 1
ATOM 3313 C C . LEU A 1 432 ? -21.146 -8.132 16.601 1.00 95.69 432 LEU A C 1
ATOM 3315 O O . LEU A 1 432 ? -22.135 -8.728 17.033 1.00 95.69 432 LEU A O 1
ATOM 3319 N N . TRP A 1 433 ? -20.011 -8.751 16.273 1.00 96.94 433 TRP A N 1
ATOM 3320 C CA . TRP A 1 433 ? -19.803 -10.188 16.409 1.00 96.94 433 TRP A CA 1
ATOM 3321 C C . TRP A 1 433 ? -19.863 -10.651 17.853 1.00 96.94 433 TRP A C 1
ATOM 3323 O O . TRP A 1 433 ? -20.598 -11.593 18.153 1.00 96.94 433 TRP A O 1
ATOM 3333 N N . PHE A 1 434 ? -19.186 -9.948 18.764 1.00 93.75 434 PHE A N 1
ATOM 3334 C CA . PHE A 1 434 ? -19.278 -10.238 20.192 1.00 93.75 434 PHE A CA 1
ATOM 3335 C C . PHE A 1 434 ? -20.740 -10.224 20.665 1.00 93.75 434 PHE A C 1
ATOM 3337 O O . PHE A 1 434 ? -21.204 -11.156 21.326 1.00 93.75 434 PHE A O 1
ATOM 3344 N N . ARG A 1 435 ? -21.506 -9.191 20.282 1.00 89.56 435 ARG A N 1
ATOM 3345 C CA . ARG A 1 435 ? -22.931 -9.085 20.628 1.00 89.56 435 ARG A CA 1
ATOM 3346 C C . ARG A 1 435 ? -23.762 -10.202 19.995 1.00 89.56 435 ARG A C 1
ATOM 3348 O O . ARG A 1 435 ? -24.612 -10.774 20.673 1.00 89.56 435 ARG A O 1
ATOM 3355 N N . ALA A 1 436 ? -23.524 -10.520 18.724 1.00 90.81 436 ALA A N 1
ATOM 3356 C CA . ALA A 1 436 ? -24.251 -11.558 18.004 1.00 90.81 436 ALA A CA 1
ATOM 3357 C C . ALA A 1 436 ? -24.011 -12.950 18.598 1.00 90.81 436 ALA A C 1
ATOM 3359 O O . ALA A 1 436 ? -24.971 -13.692 18.799 1.00 90.81 436 ALA A O 1
ATOM 3360 N N . ALA A 1 437 ? -22.764 -13.273 18.945 1.00 90.50 437 ALA A N 1
ATOM 3361 C CA . ALA A 1 437 ? -22.404 -14.535 19.579 1.00 90.50 437 ALA A CA 1
ATOM 3362 C C . ALA A 1 437 ? -23.007 -14.668 20.988 1.00 90.50 437 ALA A C 1
ATOM 3364 O O . ALA A 1 437 ? -23.495 -15.740 21.345 1.00 90.50 437 ALA A O 1
ATOM 3365 N N . ARG A 1 438 ? -23.032 -13.575 21.765 1.00 84.75 438 ARG A N 1
ATOM 3366 C CA . ARG A 1 438 ? -23.600 -13.560 23.121 1.00 84.75 438 ARG A CA 1
ATOM 3367 C C . ARG A 1 438 ? -25.126 -13.640 23.127 1.00 84.75 438 ARG A C 1
ATOM 3369 O O . ARG A 1 438 ? -25.705 -14.435 23.863 1.00 84.75 438 ARG A O 1
ATOM 3376 N N . ASP A 1 439 ? -25.782 -12.801 22.329 1.00 81.88 439 ASP A N 1
ATOM 3377 C CA . ASP A 1 439 ? -27.236 -12.615 22.381 1.00 81.88 439 ASP A CA 1
ATOM 3378 C C . ASP A 1 439 ? -27.979 -13.560 21.407 1.00 81.88 439 ASP A C 1
ATOM 3380 O O . ASP A 1 439 ? -29.202 -13.698 21.477 1.00 81.88 439 ASP A O 1
ATOM 3384 N N . GLY A 1 440 ? -27.265 -14.199 20.469 1.00 78.88 440 GLY A N 1
ATOM 3385 C CA . GLY A 1 440 ? -27.832 -15.025 19.394 1.00 78.88 440 GLY A CA 1
ATOM 3386 C C . GLY A 1 440 ? -28.632 -14.236 18.350 1.00 78.88 440 GLY A C 1
ATOM 3387 O O . GLY A 1 440 ? -29.395 -14.815 17.577 1.00 78.88 440 GLY A O 1
ATOM 3388 N N . ARG A 1 441 ? -28.523 -12.901 18.351 1.00 80.69 441 ARG A N 1
ATOM 3389 C CA . ARG A 1 441 ? -29.278 -11.977 17.488 1.00 80.69 441 ARG A CA 1
ATOM 3390 C C . ARG A 1 441 ? -28.362 -10.888 16.941 1.00 80.69 441 ARG A C 1
ATOM 3392 O O . ARG A 1 441 ? -27.435 -10.460 17.614 1.00 80.69 441 ARG A O 1
ATOM 3399 N N . GLY A 1 442 ? -28.679 -10.366 15.757 1.00 87.06 442 GLY A N 1
ATOM 3400 C CA . GLY A 1 442 ? -27.898 -9.290 15.127 1.00 87.06 442 GLY A CA 1
ATOM 3401 C C . GLY A 1 442 ? -26.742 -9.766 14.245 1.00 87.06 442 GLY A C 1
ATOM 3402 O O . GLY A 1 442 ? -26.006 -8.925 13.743 1.00 87.06 442 GLY A O 1
ATOM 3403 N N . TRP A 1 443 ? -26.632 -11.077 14.001 1.00 93.81 443 TRP A N 1
ATOM 3404 C CA . TRP A 1 443 ? -25.657 -11.671 13.079 1.00 93.81 443 TRP A CA 1
ATOM 3405 C C . TRP A 1 443 ? -25.786 -11.144 11.639 1.00 93.81 443 TRP A C 1
ATOM 3407 O O . TRP A 1 443 ? -24.786 -11.066 10.942 1.00 93.81 443 TRP A O 1
ATOM 3417 N N . VAL A 1 444 ? -26.984 -10.716 11.208 1.00 95.75 444 VAL A N 1
ATOM 3418 C CA . VAL A 1 444 ? -27.185 -10.084 9.887 1.00 95.75 444 VAL A CA 1
ATOM 3419 C C . VAL A 1 444 ? -26.379 -8.793 9.777 1.00 95.75 444 VAL A C 1
ATOM 3421 O O . VAL A 1 444 ? -25.647 -8.604 8.815 1.00 95.75 444 VAL A O 1
ATOM 3424 N N . TRP A 1 445 ? -26.468 -7.920 10.784 1.00 94.38 445 TRP A N 1
ATOM 3425 C CA . TRP A 1 445 ? -25.700 -6.676 10.797 1.00 94.38 445 TRP A CA 1
ATOM 3426 C C . TRP A 1 445 ? -24.204 -6.937 10.959 1.00 94.38 445 TRP A C 1
ATOM 3428 O O . TRP A 1 445 ? -23.420 -6.260 10.310 1.00 94.38 445 TRP A O 1
ATOM 3438 N N . ALA A 1 446 ? -23.808 -7.931 11.761 1.00 96.00 446 ALA A N 1
ATOM 3439 C CA . ALA A 1 446 ? -22.405 -8.336 11.838 1.00 96.00 446 ALA A CA 1
ATOM 3440 C C . ALA A 1 446 ? -21.870 -8.773 10.459 1.00 96.00 446 ALA A C 1
ATOM 3442 O O . ALA A 1 446 ? -20.844 -8.261 10.032 1.00 96.00 446 ALA A O 1
ATOM 3443 N N . GLY A 1 447 ? -22.619 -9.598 9.716 1.00 97.94 447 GLY A N 1
ATOM 3444 C CA . GLY A 1 447 ? -22.256 -10.012 8.356 1.00 97.94 447 GLY A CA 1
ATOM 3445 C C . GLY A 1 447 ? -22.234 -8.866 7.334 1.00 97.94 447 GLY A C 1
ATOM 3446 O O . GLY A 1 447 ? -21.336 -8.806 6.502 1.00 97.94 447 GLY A O 1
ATOM 3447 N N . VAL A 1 448 ? -23.167 -7.908 7.410 1.00 98.12 448 VAL A N 1
ATOM 3448 C CA . VAL A 1 448 ? -23.148 -6.706 6.546 1.00 98.12 448 VAL A CA 1
ATOM 3449 C C . VAL A 1 448 ? -21.903 -5.858 6.805 1.00 98.12 448 VAL A C 1
ATOM 3451 O O . VAL A 1 448 ? -21.238 -5.438 5.862 1.00 98.12 448 VAL A O 1
ATOM 3454 N N . PHE A 1 449 ? -21.569 -5.605 8.071 1.00 97.75 449 PHE A N 1
ATOM 3455 C CA . PHE A 1 449 ? -20.389 -4.811 8.408 1.00 97.75 449 PHE A CA 1
ATOM 3456 C C . PHE A 1 449 ? -19.078 -5.563 8.152 1.00 97.75 449 PHE A C 1
ATOM 3458 O O . PHE A 1 449 ? -18.089 -4.926 7.802 1.00 97.75 449 PHE A O 1
ATOM 3465 N N . GLU A 1 450 ? -19.072 -6.896 8.220 1.00 98.44 450 GLU A N 1
ATOM 3466 C CA . GLU A 1 450 ? -17.952 -7.714 7.746 1.00 98.44 450 GLU A CA 1
ATOM 3467 C C . GLU A 1 450 ? -17.757 -7.598 6.234 1.00 98.44 450 GLU A C 1
ATOM 3469 O O . GLU A 1 450 ? -16.629 -7.406 5.785 1.00 98.44 450 GLU A O 1
ATOM 3474 N N . ALA A 1 451 ? -18.840 -7.614 5.449 1.00 98.31 451 ALA A N 1
ATOM 3475 C CA . ALA A 1 451 ? -18.757 -7.343 4.017 1.00 98.31 451 ALA A CA 1
ATOM 3476 C C . ALA A 1 451 ? -18.199 -5.937 3.747 1.00 98.31 451 ALA A C 1
ATOM 3478 O O . ALA A 1 451 ? -17.304 -5.780 2.922 1.00 98.31 451 ALA A O 1
ATOM 3479 N N . LEU A 1 452 ? -18.641 -4.918 4.496 1.00 97.56 452 LEU A N 1
ATOM 3480 C CA . LEU A 1 452 ? -18.047 -3.579 4.411 1.00 97.56 452 LEU A CA 1
ATOM 3481 C C . LEU A 1 452 ? -16.564 -3.588 4.796 1.00 97.56 452 LEU A C 1
ATOM 3483 O O . LEU A 1 452 ? -15.776 -2.946 4.114 1.00 97.56 452 LEU A O 1
ATOM 3487 N N . THR A 1 453 ? -16.154 -4.345 5.822 1.00 98.31 453 THR A N 1
ATOM 3488 C CA . THR A 1 453 ? -14.729 -4.514 6.154 1.00 98.31 453 THR A CA 1
ATOM 3489 C C . THR A 1 453 ? -13.956 -5.097 4.964 1.00 98.31 453 THR A C 1
ATOM 3491 O O . THR A 1 453 ? -12.906 -4.564 4.613 1.00 98.31 453 THR A O 1
ATOM 3494 N N . GLY A 1 454 ? -14.496 -6.124 4.298 1.00 96.81 454 GLY A N 1
ATOM 3495 C CA . GLY A 1 454 ? -13.890 -6.742 3.114 1.00 96.81 454 GLY A CA 1
ATOM 3496 C C . GLY A 1 454 ? -13.756 -5.805 1.914 1.00 96.81 454 GLY A C 1
ATOM 3497 O O . GLY A 1 454 ? -12.709 -5.793 1.275 1.00 96.81 454 GLY A O 1
ATOM 3498 N N . LEU A 1 455 ? -14.761 -4.962 1.656 1.00 96.75 455 LEU A N 1
ATOM 3499 C CA . LEU A 1 455 ? -14.701 -3.938 0.602 1.00 96.75 455 LEU A CA 1
ATOM 3500 C C . LEU A 1 455 ? -13.719 -2.795 0.917 1.00 96.75 455 LEU A C 1
ATOM 3502 O O . LEU A 1 455 ? -13.437 -1.988 0.030 1.00 96.75 455 LEU A O 1
ATOM 3506 N N . CYS A 1 456 ? -13.230 -2.700 2.159 1.00 96.38 456 CYS A N 1
ATOM 3507 C CA . CYS A 1 456 ? -12.256 -1.695 2.589 1.00 96.38 456 CYS A CA 1
ATOM 3508 C C . CYS A 1 456 ? -10.824 -2.213 2.610 1.00 96.38 456 CYS A C 1
ATOM 3510 O O . CYS A 1 456 ? -9.926 -1.484 2.199 1.00 96.38 456 CYS A O 1
ATOM 3512 N N . HIS A 1 457 ? -10.596 -3.409 3.169 1.00 95.75 457 HIS A N 1
ATOM 3513 C CA . HIS A 1 457 ? -9.250 -3.960 3.302 1.00 95.75 457 HIS A CA 1
ATOM 3514 C C . HIS A 1 457 ? -9.218 -5.463 3.627 1.00 95.75 457 HIS A C 1
ATOM 3516 O O . HIS A 1 457 ? -9.864 -5.931 4.567 1.00 95.75 457 HIS A O 1
ATOM 3522 N N . GLY A 1 458 ? -8.355 -6.211 2.937 1.00 93.94 458 GLY A N 1
ATOM 3523 C CA . GLY A 1 458 ? -8.194 -7.661 3.090 1.00 93.94 458 GLY A CA 1
ATOM 3524 C C . GLY A 1 458 ? -7.650 -8.061 4.462 1.00 93.94 458 GLY A C 1
ATOM 3525 O O . GLY A 1 458 ? -8.228 -8.911 5.131 1.00 93.94 458 GLY A O 1
ATOM 3526 N N . TYR A 1 459 ? -6.606 -7.384 4.953 1.00 94.88 459 TYR A N 1
ATOM 3527 C CA . TYR A 1 459 ? -6.061 -7.646 6.298 1.00 94.88 459 TYR A CA 1
ATOM 3528 C C . TYR A 1 459 ? -7.095 -7.403 7.408 1.00 94.88 459 TYR A C 1
ATOM 3530 O O . TYR A 1 459 ? -7.158 -8.159 8.376 1.00 94.88 459 TYR A O 1
ATOM 3538 N N . ALA A 1 460 ? -7.960 -6.397 7.242 1.00 97.06 460 ALA A N 1
ATOM 3539 C CA . ALA A 1 460 ? -9.046 -6.138 8.181 1.00 97.06 460 ALA A CA 1
ATOM 3540 C C . ALA A 1 460 ? -10.082 -7.270 8.172 1.00 97.06 460 ALA A C 1
ATOM 3542 O O . ALA A 1 460 ? -10.533 -7.705 9.232 1.00 97.06 460 ALA A O 1
ATOM 3543 N N . LEU A 1 461 ? -10.418 -7.786 6.983 1.00 97.38 461 LEU A N 1
ATOM 3544 C CA . LEU A 1 461 ? -11.310 -8.933 6.826 1.00 97.38 461 LEU A CA 1
ATOM 3545 C C . LEU A 1 461 ? -10.735 -10.192 7.485 1.00 97.38 461 LEU A C 1
ATOM 3547 O O . LEU A 1 461 ? -11.467 -10.881 8.190 1.00 97.38 461 LEU A O 1
ATOM 3551 N N . LEU A 1 462 ? -9.432 -10.457 7.333 1.00 96.75 462 LEU A N 1
ATOM 3552 C CA . LEU A 1 462 ? -8.763 -11.575 8.010 1.00 96.75 462 LEU A CA 1
ATOM 3553 C C . LEU A 1 462 ? -8.846 -11.436 9.538 1.00 96.75 462 LEU A C 1
ATOM 3555 O O . LEU A 1 462 ? -9.201 -12.397 10.222 1.00 96.75 462 LEU A O 1
ATOM 3559 N N . MET A 1 463 ? -8.583 -10.240 10.078 1.00 97.50 463 MET A N 1
ATOM 3560 C CA . MET A 1 463 ? -8.676 -9.985 11.521 1.00 97.50 463 MET A CA 1
ATOM 3561 C C . MET A 1 463 ? -10.097 -10.145 12.059 1.00 97.50 463 MET A C 1
ATOM 3563 O O . MET A 1 463 ? -10.286 -10.736 13.121 1.00 97.50 463 MET A O 1
ATOM 3567 N N . VAL A 1 464 ? -11.109 -9.674 11.330 1.00 98.12 464 VAL A N 1
ATOM 3568 C CA . VAL A 1 464 ? -12.515 -9.864 11.709 1.00 98.12 464 VAL A CA 1
ATOM 3569 C C . VAL A 1 464 ? -12.920 -11.334 11.621 1.00 98.12 464 VAL A C 1
ATOM 3571 O O . VAL A 1 464 ? -13.492 -11.859 12.578 1.00 98.12 464 VAL A O 1
ATOM 3574 N N . GLY A 1 465 ? -12.610 -11.998 10.506 1.00 96.88 465 GLY A N 1
ATOM 3575 C CA . GLY A 1 465 ? -12.969 -13.388 10.246 1.00 96.88 465 GLY A CA 1
ATOM 3576 C C . GLY A 1 465 ? -12.392 -14.316 11.309 1.00 96.88 465 GLY A C 1
ATOM 3577 O O . GLY A 1 465 ? -13.141 -14.893 12.097 1.00 96.88 465 GLY A O 1
ATOM 3578 N N . PHE A 1 466 ? -11.062 -14.391 11.414 1.00 96.62 466 PHE A N 1
ATOM 3579 C CA . PHE A 1 466 ? -10.401 -15.236 12.413 1.00 96.62 466 PHE A CA 1
ATOM 3580 C C . PHE A 1 466 ? -10.646 -14.757 13.846 1.00 96.62 466 PHE A C 1
ATOM 3582 O O . PHE A 1 466 ? -10.858 -15.579 14.737 1.00 96.62 466 PHE A O 1
ATOM 3589 N N . GLY A 1 467 ? -10.684 -13.441 14.077 1.00 96.69 467 GLY A N 1
ATOM 3590 C CA . GLY A 1 467 ? -10.958 -12.878 15.395 1.00 96.69 467 GLY A CA 1
ATOM 3591 C C . GLY A 1 467 ? -12.330 -13.286 15.923 1.00 96.69 467 GLY A C 1
ATOM 3592 O O . GLY A 1 467 ? -12.444 -13.703 17.071 1.00 96.69 467 GLY A O 1
ATOM 3593 N N . SER A 1 468 ? -13.373 -13.255 15.091 1.00 96.62 468 SER A N 1
ATOM 3594 C CA . SER A 1 468 ? -14.727 -13.648 15.498 1.00 96.62 468 SER A CA 1
ATOM 3595 C C . SER A 1 468 ? -14.835 -15.127 15.910 1.00 96.62 468 SER A C 1
ATOM 3597 O O . SER A 1 468 ? -15.575 -15.443 16.846 1.00 96.62 468 SER A O 1
ATOM 3599 N N . LEU A 1 469 ? -14.043 -16.029 15.312 1.00 95.12 469 LEU A N 1
ATOM 3600 C CA . LEU A 1 469 ? -13.994 -17.449 15.692 1.00 95.12 469 LEU A CA 1
ATOM 3601 C C . LEU A 1 469 ? -13.483 -17.652 17.127 1.00 95.12 469 LEU A C 1
ATOM 3603 O O . LEU A 1 469 ? -13.920 -18.582 17.811 1.00 95.12 469 LEU A O 1
ATOM 3607 N N . LEU A 1 470 ? -12.634 -16.748 17.632 1.00 94.44 470 LEU A N 1
ATOM 3608 C CA . LEU A 1 470 ? -12.125 -16.792 19.010 1.00 94.44 470 LEU A CA 1
ATOM 3609 C C . LEU A 1 470 ? -13.241 -16.613 20.050 1.00 94.44 470 LEU A C 1
ATOM 3611 O O . LEU A 1 470 ? -13.079 -17.015 21.201 1.00 94.44 470 LEU A O 1
ATOM 3615 N N . LEU A 1 471 ? -14.415 -16.096 19.664 1.00 92.69 471 LEU A N 1
ATOM 3616 C CA . LEU A 1 471 ? -15.584 -16.035 20.548 1.00 92.69 471 LEU A CA 1
ATOM 3617 C C . LEU A 1 471 ? -16.004 -17.429 21.040 1.00 92.69 471 LEU A C 1
ATOM 3619 O O . LEU A 1 471 ? -16.505 -17.556 22.158 1.00 92.69 471 LEU A O 1
ATOM 3623 N N . LEU A 1 472 ? -15.745 -18.493 20.275 1.00 91.31 472 LEU A N 1
ATOM 3624 C CA . LEU A 1 472 ? -16.071 -19.867 20.676 1.00 91.31 472 LEU A CA 1
ATOM 3625 C C . LEU A 1 472 ? -15.323 -20.326 21.943 1.00 91.31 472 LEU A C 1
ATOM 3627 O O . LEU A 1 472 ? -15.809 -21.223 22.638 1.00 91.31 472 LEU A O 1
ATOM 3631 N N . ILE A 1 473 ? -14.201 -19.684 22.292 1.00 87.25 473 ILE A N 1
ATOM 3632 C CA . ILE A 1 473 ? -13.429 -19.962 23.513 1.00 87.25 473 ILE A CA 1
ATOM 3633 C C . ILE A 1 473 ? -14.278 -19.671 24.761 1.00 87.25 473 ILE A C 1
ATOM 3635 O O . ILE A 1 473 ? -14.383 -20.518 25.656 1.00 87.25 473 ILE A O 1
ATOM 3639 N N . GLY A 1 474 ? -14.916 -18.493 24.804 1.00 79.38 474 GLY A N 1
ATOM 3640 C CA . GLY A 1 474 ? -15.554 -17.943 26.008 1.00 79.38 474 GLY A CA 1
ATOM 3641 C C . GLY A 1 474 ? -17.088 -17.954 26.048 1.00 79.38 474 GLY A C 1
ATOM 3642 O O . GLY A 1 474 ? -17.669 -17.720 27.116 1.00 79.38 474 GLY A O 1
ATOM 3643 N N . MET A 1 475 ? -17.771 -18.206 24.925 1.00 84.56 475 MET A N 1
ATOM 3644 C CA . MET A 1 475 ? -19.243 -18.195 24.880 1.00 84.56 475 MET A CA 1
ATOM 3645 C C . MET A 1 475 ? -19.858 -19.413 25.586 1.00 84.56 475 MET A C 1
ATOM 3647 O O . MET A 1 475 ? -19.373 -20.532 25.442 1.00 84.56 475 MET A O 1
ATOM 3651 N N . GLN A 1 476 ? -20.953 -19.200 26.334 1.00 80.88 476 GLN A N 1
ATOM 3652 C CA . GLN A 1 476 ? -21.654 -20.282 27.058 1.00 80.88 476 GLN A CA 1
ATOM 3653 C C . GLN A 1 476 ? -22.322 -21.263 26.094 1.00 80.88 476 GLN A C 1
ATOM 3655 O O . GLN A 1 476 ? -22.099 -22.466 26.169 1.00 80.88 476 GLN A O 1
ATOM 3660 N N . ASP A 1 477 ? -23.130 -20.744 25.170 1.00 86.12 477 ASP A N 1
ATOM 3661 C CA . ASP A 1 477 ? -23.799 -21.543 24.145 1.00 86.12 477 ASP A CA 1
ATOM 3662 C C . ASP A 1 477 ? -22.953 -21.531 22.865 1.00 86.12 477 ASP A C 1
ATOM 3664 O O . ASP A 1 477 ? -23.214 -20.784 21.918 1.00 86.12 477 ASP A O 1
ATOM 3668 N N . ARG A 1 478 ? -21.891 -22.348 22.860 1.00 89.31 478 ARG A N 1
ATOM 3669 C CA . ARG A 1 478 ? -20.955 -22.458 21.727 1.00 89.31 478 ARG A CA 1
ATOM 3670 C C . ARG A 1 478 ? -21.660 -22.834 20.426 1.00 89.31 478 ARG A C 1
ATOM 3672 O O . ARG A 1 478 ? -21.297 -22.322 19.373 1.00 89.31 478 ARG A O 1
ATOM 3679 N N . LYS A 1 479 ? -22.698 -23.676 20.493 1.00 90.50 479 LYS A N 1
ATOM 3680 C CA . LYS A 1 479 ? -23.478 -24.092 19.319 1.00 90.50 479 LYS A CA 1
ATOM 3681 C C . LYS A 1 479 ? -24.230 -22.908 18.714 1.00 90.50 479 LYS A C 1
ATOM 3683 O O . LYS A 1 479 ? -24.173 -22.697 17.505 1.00 90.50 479 LYS A O 1
ATOM 3688 N N . ARG A 1 480 ? -24.911 -22.103 19.535 1.00 89.69 480 ARG A N 1
ATOM 3689 C CA . ARG A 1 480 ? -25.606 -20.893 19.065 1.00 89.69 480 ARG A CA 1
ATOM 3690 C C . ARG A 1 480 ? -24.646 -19.829 18.548 1.00 89.69 480 ARG A C 1
ATOM 3692 O O . ARG A 1 480 ? -24.960 -19.185 17.543 1.00 89.69 480 ARG A O 1
ATOM 3699 N N . ALA A 1 481 ? -23.502 -19.655 19.209 1.00 91.00 481 ALA A N 1
ATOM 3700 C CA . ALA A 1 481 ? -22.451 -18.756 18.749 1.00 91.00 481 ALA A CA 1
ATOM 3701 C C . ALA A 1 481 ? -21.940 -19.195 17.369 1.00 91.00 481 ALA A C 1
ATOM 3703 O O . ALA A 1 481 ? -22.007 -18.408 16.429 1.00 91.00 481 ALA A O 1
ATOM 3704 N N . PHE A 1 482 ? -21.567 -20.469 17.212 1.00 94.69 482 PHE A N 1
ATOM 3705 C CA . PHE A 1 482 ? -21.135 -21.046 15.937 1.00 94.69 482 PHE A CA 1
ATOM 3706 C C . PHE A 1 482 ? -22.179 -20.869 14.829 1.00 94.69 482 PHE A C 1
ATOM 3708 O O . PHE A 1 482 ? -21.849 -20.405 13.745 1.00 94.69 482 PHE A O 1
ATOM 3715 N N . LEU A 1 483 ? -23.456 -21.160 15.099 1.00 93.56 483 LEU A N 1
ATOM 3716 C CA . LEU A 1 483 ? -24.523 -20.983 14.108 1.00 93.56 483 LEU A CA 1
ATOM 3717 C C . LEU A 1 483 ? -24.730 -19.514 13.714 1.00 93.56 483 LEU A C 1
ATOM 3719 O O . LEU A 1 483 ? -25.042 -19.235 12.559 1.00 93.56 483 LEU A O 1
ATOM 3723 N N . SER A 1 484 ? -24.587 -18.576 14.655 1.00 93.06 484 SER A N 1
ATOM 3724 C CA . SER A 1 484 ? -24.658 -17.137 14.361 1.00 93.06 484 SER A CA 1
ATOM 3725 C C . SER A 1 484 ? -23.483 -16.685 13.496 1.00 93.06 484 SER A C 1
ATOM 3727 O O . SER A 1 484 ? -23.703 -15.976 12.516 1.00 93.06 484 SER A O 1
ATOM 3729 N N . LEU A 1 485 ? -22.269 -17.133 13.836 1.00 95.56 485 LEU A N 1
ATOM 3730 C CA . LEU A 1 485 ? -21.046 -16.877 13.074 1.00 95.56 485 LEU A CA 1
ATOM 3731 C C . LEU A 1 485 ? -21.172 -17.434 11.656 1.00 95.56 485 LEU A C 1
ATOM 3733 O O . LEU A 1 485 ? -21.114 -16.673 10.699 1.00 95.56 485 LEU A O 1
ATOM 3737 N N . ALA A 1 486 ? -21.471 -18.727 11.510 1.00 96.62 486 ALA A N 1
ATOM 3738 C CA . ALA A 1 486 ? -21.606 -19.380 10.211 1.00 96.62 486 ALA A CA 1
ATOM 3739 C C . ALA A 1 486 ? -22.613 -18.659 9.299 1.00 96.62 486 ALA A C 1
ATOM 3741 O O . ALA A 1 486 ? -22.301 -18.355 8.152 1.00 96.62 486 ALA A O 1
ATOM 3742 N N . LYS A 1 487 ? -23.801 -18.311 9.815 1.00 96.31 487 LYS A N 1
ATOM 3743 C CA . LYS A 1 487 ? -24.815 -17.582 9.037 1.00 96.31 487 LYS A CA 1
ATOM 3744 C C . LYS A 1 487 ? -24.343 -16.196 8.603 1.00 96.31 487 LYS A C 1
ATOM 3746 O O . LYS A 1 487 ? -24.582 -15.811 7.462 1.00 96.31 487 LYS A O 1
ATOM 3751 N N . GLY A 1 488 ? -23.714 -15.436 9.501 1.00 97.06 488 GLY A N 1
ATOM 3752 C CA . GLY A 1 488 ? -23.249 -14.089 9.174 1.00 97.06 488 GLY A CA 1
ATOM 3753 C C . GLY A 1 488 ? -22.020 -14.081 8.261 1.00 97.06 488 GLY A C 1
ATOM 3754 O O . GLY A 1 488 ? -21.994 -13.259 7.355 1.00 97.06 488 GLY A O 1
ATOM 3755 N N . HIS A 1 489 ? -21.080 -15.024 8.400 1.00 98.00 489 HIS A N 1
ATOM 3756 C CA . HIS A 1 489 ? -19.952 -15.176 7.470 1.00 98.00 489 HIS A CA 1
ATOM 3757 C C . HIS A 1 489 ? -20.415 -15.615 6.080 1.00 98.00 489 HIS A C 1
ATOM 3759 O O . HIS A 1 489 ? -19.963 -15.053 5.090 1.00 98.00 489 HIS A O 1
ATOM 3765 N N . ILE A 1 490 ? -21.366 -16.556 5.979 1.00 98.12 490 ILE A N 1
ATOM 3766 C CA . ILE A 1 490 ? -21.966 -16.931 4.684 1.00 98.12 490 ILE A CA 1
ATOM 3767 C C . ILE A 1 490 ? -22.639 -15.715 4.043 1.00 98.12 490 ILE A C 1
ATOM 3769 O O . ILE A 1 490 ? -22.474 -15.479 2.846 1.00 98.12 490 ILE A O 1
ATOM 3773 N N . LEU A 1 491 ? -23.368 -14.919 4.832 1.00 98.38 491 LEU A N 1
ATOM 3774 C CA . LEU A 1 491 ? -23.961 -13.676 4.348 1.00 98.38 491 LEU A CA 1
ATOM 3775 C C . LEU A 1 491 ? -22.888 -12.689 3.870 1.00 98.38 491 LEU A C 1
ATOM 3777 O O . LEU A 1 491 ? -23.030 -12.150 2.778 1.00 98.38 491 LEU A O 1
ATOM 3781 N N . ALA A 1 492 ? -21.827 -12.467 4.649 1.00 98.38 492 ALA A N 1
ATOM 3782 C CA . ALA A 1 492 ? -20.737 -11.557 4.300 1.00 98.38 492 ALA A CA 1
ATOM 3783 C C . ALA A 1 492 ? -20.028 -11.991 3.009 1.00 98.38 492 ALA A C 1
ATOM 3785 O O . ALA A 1 492 ? -19.878 -11.192 2.087 1.00 98.38 492 ALA A O 1
ATOM 3786 N N . PHE A 1 493 ? -19.678 -13.275 2.910 1.00 98.25 493 PHE A N 1
ATOM 3787 C CA . PHE A 1 493 ? -19.066 -13.879 1.729 1.00 98.25 493 PHE A CA 1
ATOM 3788 C C . PHE A 1 493 ? -19.963 -13.775 0.491 1.00 98.25 493 PHE A C 1
ATOM 3790 O O . PHE A 1 493 ? -19.468 -13.527 -0.605 1.00 98.25 493 PHE A O 1
ATOM 3797 N N . SER A 1 494 ? -21.281 -13.914 0.667 1.00 98.44 494 SER A N 1
ATOM 3798 C CA . SER A 1 494 ? -22.254 -13.749 -0.419 1.00 98.44 494 SER A CA 1
ATOM 3799 C C . SER A 1 494 ? -22.401 -12.284 -0.831 1.00 98.44 494 SER A C 1
ATOM 3801 O O . SER A 1 494 ? -22.415 -11.996 -2.018 1.00 98.44 494 SER A O 1
ATOM 3803 N N . LEU A 1 495 ? -22.459 -11.340 0.119 1.00 98.38 495 LEU A N 1
ATOM 3804 C CA . LEU A 1 495 ? -22.500 -9.898 -0.167 1.00 98.38 495 LEU A CA 1
ATOM 3805 C C . LEU A 1 495 ? -21.257 -9.444 -0.937 1.00 98.38 495 LEU A C 1
ATOM 3807 O O . LEU A 1 495 ? -21.379 -8.678 -1.890 1.00 98.38 495 LEU A O 1
ATOM 3811 N N . LEU A 1 496 ? -20.089 -9.967 -0.566 1.00 97.19 496 LEU A N 1
ATOM 3812 C CA . LEU A 1 496 ? -18.818 -9.735 -1.249 1.00 97.19 496 LEU A CA 1
ATOM 3813 C C . LEU A 1 496 ? -18.704 -10.455 -2.600 1.00 97.19 496 LEU A C 1
ATOM 3815 O O . LEU A 1 496 ? -17.762 -10.176 -3.336 1.00 97.19 496 LEU A O 1
ATOM 3819 N N . GLY A 1 497 ? -19.634 -11.354 -2.941 1.00 96.38 497 GLY A N 1
ATOM 3820 C CA . GLY A 1 497 ? -19.522 -12.278 -4.069 1.00 96.38 497 GLY A CA 1
ATOM 3821 C C . GLY A 1 497 ? -19.175 -11.620 -5.400 1.00 96.38 497 GLY A C 1
ATOM 3822 O O . GLY A 1 497 ? -18.257 -12.068 -6.078 1.00 96.38 497 GLY A O 1
ATOM 3823 N N . GLY A 1 498 ? -19.841 -10.516 -5.741 1.00 93.12 498 GLY A N 1
ATOM 3824 C CA . GLY A 1 498 ? -19.635 -9.787 -6.994 1.00 93.12 498 GLY A CA 1
ATOM 3825 C C . GLY A 1 498 ? -18.258 -9.132 -7.169 1.00 93.12 498 GLY A C 1
ATOM 3826 O O . GLY A 1 498 ? -17.987 -8.625 -8.252 1.00 93.12 498 GLY A O 1
ATOM 3827 N N . TRP A 1 499 ? -17.406 -9.126 -6.139 1.00 94.38 499 TRP A N 1
ATOM 3828 C CA . TRP A 1 499 ? -16.036 -8.600 -6.201 1.00 94.38 499 TRP A CA 1
ATOM 3829 C C . TRP A 1 499 ? -14.995 -9.604 -5.681 1.00 94.38 499 TRP A C 1
ATOM 3831 O O . TRP A 1 499 ? -13.992 -9.855 -6.343 1.00 94.38 499 TRP A O 1
ATOM 3841 N N . LEU A 1 500 ? -15.241 -10.233 -4.527 1.00 95.44 500 LEU A N 1
ATOM 3842 C CA . LEU A 1 500 ? -14.282 -11.130 -3.879 1.00 95.44 500 LEU A CA 1
ATOM 3843 C C . LEU A 1 500 ? -14.128 -12.466 -4.613 1.00 95.44 500 LEU A C 1
ATOM 3845 O O . LEU A 1 500 ? -13.028 -13.005 -4.642 1.00 95.44 500 LEU A O 1
ATOM 3849 N N . TRP A 1 501 ? -15.192 -13.040 -5.182 1.00 95.31 501 TRP A N 1
ATOM 3850 C CA . TRP A 1 501 ? -15.070 -14.356 -5.824 1.00 95.31 501 TRP A CA 1
ATOM 3851 C C . TRP A 1 501 ? -14.210 -14.307 -7.098 1.00 95.31 501 TRP A C 1
ATOM 3853 O O . TRP A 1 501 ? -13.318 -15.149 -7.210 1.00 95.31 501 TRP A O 1
ATOM 3863 N N . PRO A 1 502 ? -14.379 -13.317 -8.001 1.00 92.19 502 PRO A N 1
ATOM 3864 C CA . PRO A 1 502 ? -13.460 -13.120 -9.127 1.00 92.19 502 PRO A CA 1
ATOM 3865 C C . PRO A 1 502 ? -12.017 -12.858 -8.687 1.00 92.19 502 PRO A C 1
ATOM 3867 O O . PRO A 1 502 ? -11.081 -13.384 -9.284 1.00 92.19 502 PRO A O 1
ATOM 3870 N N . LEU A 1 503 ? -11.825 -12.092 -7.605 1.00 92.25 503 LEU A N 1
ATOM 3871 C CA . LEU A 1 503 ? -10.501 -11.872 -7.017 1.00 92.25 503 LEU A CA 1
ATOM 3872 C C . LEU A 1 503 ? -9.853 -13.207 -6.614 1.00 92.25 503 LEU A C 1
ATOM 3874 O O . LEU A 1 503 ? -8.698 -13.452 -6.953 1.00 92.25 503 LEU A O 1
ATOM 3878 N N . LEU A 1 504 ? -10.593 -14.088 -5.929 1.00 92.81 504 LEU A N 1
ATOM 3879 C CA . LEU A 1 504 ? -10.099 -15.404 -5.502 1.00 92.81 504 LEU A CA 1
ATOM 3880 C C . LEU A 1 504 ? -9.783 -16.328 -6.688 1.00 92.81 504 LEU A C 1
ATOM 3882 O O . LEU A 1 504 ? -8.754 -17.006 -6.670 1.00 92.81 504 LEU A O 1
ATOM 3886 N N . GLU A 1 505 ? -10.636 -16.334 -7.718 1.00 91.69 505 GLU A N 1
ATOM 3887 C CA . GLU A 1 505 ? -10.410 -17.084 -8.963 1.00 91.69 505 GLU A CA 1
ATOM 3888 C C . GLU A 1 505 ? -9.075 -16.686 -9.610 1.00 91.69 505 GLU A C 1
ATOM 3890 O O . GLU A 1 505 ? -8.302 -17.545 -10.036 1.00 91.69 505 GLU A O 1
ATOM 3895 N N . MET A 1 506 ? -8.772 -15.387 -9.622 1.00 87.62 506 MET A N 1
ATOM 3896 C CA . MET A 1 506 ? -7.649 -14.832 -10.376 1.00 87.62 506 MET A CA 1
ATOM 3897 C C . MET A 1 506 ? -6.412 -14.501 -9.527 1.00 87.62 506 MET A C 1
ATOM 3899 O O . MET A 1 506 ? -5.439 -13.962 -10.049 1.00 87.62 506 MET A O 1
ATOM 3903 N N . HIS A 1 507 ? -6.383 -14.858 -8.239 1.00 86.56 507 HIS A N 1
ATOM 3904 C CA . HIS A 1 507 ? -5.283 -14.485 -7.336 1.00 86.56 507 HIS A CA 1
ATOM 3905 C C . HIS A 1 507 ? -3.892 -14.964 -7.812 1.00 86.56 507 HIS A C 1
ATOM 3907 O O . HIS A 1 507 ? -2.883 -14.330 -7.511 1.00 86.56 507 HIS A O 1
ATOM 3913 N N . ALA A 1 508 ? -3.829 -16.042 -8.606 1.00 85.75 508 ALA A N 1
ATOM 3914 C CA . ALA A 1 508 ? -2.592 -16.584 -9.179 1.00 85.75 508 ALA A CA 1
ATOM 3915 C C . ALA A 1 508 ? -1.882 -15.626 -10.164 1.00 85.75 508 ALA A C 1
ATOM 3917 O O . ALA A 1 508 ? -0.749 -15.884 -10.569 1.00 85.75 508 ALA A O 1
ATOM 3918 N N . TYR A 1 509 ? -2.544 -14.534 -10.558 1.00 87.00 509 TYR A N 1
ATOM 3919 C CA . TYR A 1 509 ? -2.019 -13.484 -11.435 1.00 87.00 509 TYR A CA 1
ATOM 3920 C C . TYR A 1 509 ? -1.516 -12.252 -10.672 1.00 87.00 509 TYR A C 1
ATOM 3922 O O . TYR A 1 509 ? -1.284 -11.207 -11.275 1.00 87.00 509 TYR A O 1
ATOM 3930 N N . THR A 1 510 ? -1.343 -12.370 -9.357 1.00 89.25 510 THR A N 1
ATOM 3931 C CA . THR A 1 510 ? -0.729 -11.343 -8.506 1.00 89.25 510 THR A CA 1
ATOM 3932 C C . THR A 1 510 ? 0.689 -11.745 -8.108 1.00 89.25 510 THR A C 1
ATOM 3934 O O . THR A 1 510 ? 1.044 -12.926 -8.120 1.00 89.25 510 THR A O 1
ATOM 3937 N N . ILE A 1 511 ? 1.513 -10.758 -7.768 1.00 86.50 511 ILE A N 1
ATOM 3938 C CA . ILE A 1 511 ? 2.851 -10.964 -7.220 1.00 86.50 511 ILE A CA 1
ATOM 3939 C C . ILE A 1 511 ? 2.729 -10.984 -5.688 1.00 86.50 511 ILE A C 1
ATOM 3941 O O . ILE A 1 511 ? 2.247 -10.006 -5.117 1.00 86.50 511 ILE A O 1
ATOM 3945 N N . PRO A 1 512 ? 3.154 -12.064 -5.005 1.00 81.38 512 PRO A N 1
ATOM 3946 C CA . PRO A 1 512 ? 3.123 -12.122 -3.545 1.00 81.38 512 PRO A CA 1
ATOM 3947 C C . PRO A 1 512 ? 3.993 -11.041 -2.895 1.00 81.38 512 PRO A C 1
ATOM 3949 O O . PRO A 1 512 ? 5.124 -10.821 -3.331 1.00 81.38 512 PRO A O 1
ATOM 3952 N N . ASN A 1 513 ? 3.497 -10.451 -1.805 1.00 76.94 513 ASN A N 1
ATOM 3953 C CA . ASN A 1 513 ? 4.267 -9.558 -0.941 1.00 76.94 513 ASN A CA 1
ATOM 3954 C C . ASN A 1 513 ? 4.820 -10.342 0.253 1.00 76.94 513 ASN A C 1
ATOM 3956 O O . ASN A 1 513 ? 4.189 -10.441 1.306 1.00 76.94 513 ASN A O 1
ATOM 3960 N N . ASP A 1 514 ? 5.984 -10.955 0.064 1.00 68.00 514 ASP A N 1
ATOM 3961 C CA . ASP A 1 514 ? 6.683 -11.757 1.071 1.00 68.00 514 ASP A CA 1
ATOM 3962 C C . ASP A 1 514 ? 7.858 -11.011 1.729 1.00 68.00 514 ASP A C 1
ATOM 3964 O O . ASP A 1 514 ? 8.721 -11.635 2.352 1.00 68.00 514 ASP A O 1
ATOM 3968 N N . GLY A 1 515 ? 7.884 -9.677 1.615 1.00 68.25 515 GLY A N 1
ATOM 3969 C CA . GLY A 1 515 ? 8.849 -8.829 2.306 1.00 68.25 515 GLY A CA 1
ATOM 3970 C C . GLY A 1 515 ? 8.691 -8.903 3.828 1.00 68.25 515 GLY A C 1
ATOM 3971 O O . GLY A 1 515 ? 7.578 -8.951 4.349 1.00 68.25 515 GLY A O 1
ATOM 3972 N N . VAL A 1 516 ? 9.819 -8.899 4.542 1.00 71.44 516 VAL A N 1
ATOM 3973 C CA . VAL A 1 516 ? 9.863 -8.835 6.010 1.00 71.44 516 VAL A CA 1
ATOM 3974 C C . VAL A 1 516 ? 10.411 -7.483 6.415 1.00 71.44 516 VAL A C 1
ATOM 3976 O O . VAL A 1 516 ? 11.480 -7.085 5.953 1.00 71.44 516 VAL A O 1
ATOM 3979 N N . THR A 1 517 ? 9.698 -6.781 7.292 1.00 70.00 517 THR A N 1
ATOM 3980 C CA . THR A 1 517 ? 10.191 -5.505 7.821 1.00 70.00 517 THR A CA 1
ATOM 3981 C C . THR A 1 517 ? 10.966 -5.748 9.113 1.00 70.00 517 THR A C 1
ATOM 3983 O O . THR A 1 517 ? 10.380 -6.230 10.087 1.00 70.00 517 THR A O 1
ATOM 3986 N N . PRO A 1 518 ? 12.272 -5.430 9.168 1.00 67.69 518 PRO A N 1
ATOM 3987 C CA . PRO A 1 518 ? 13.032 -5.571 10.399 1.00 67.69 518 PRO A CA 1
ATOM 3988 C C . PRO A 1 518 ? 12.538 -4.564 11.443 1.00 67.69 518 PRO A C 1
ATOM 3990 O O . PRO A 1 518 ? 12.305 -3.396 11.136 1.00 67.69 518 PRO A O 1
ATOM 3993 N N . VAL A 1 519 ? 12.407 -5.020 12.689 1.00 75.94 519 VAL A N 1
ATOM 3994 C CA . VAL A 1 519 ? 12.184 -4.143 13.844 1.00 75.94 519 VAL A CA 1
ATOM 3995 C C . VAL A 1 519 ? 13.548 -3.727 14.371 1.00 75.94 519 VAL A C 1
ATOM 3997 O O . VAL A 1 519 ? 14.279 -4.564 14.905 1.00 75.94 519 VAL A O 1
ATOM 4000 N N . ASN A 1 520 ? 13.893 -2.447 14.238 1.00 70.00 520 ASN A N 1
ATOM 4001 C CA . ASN A 1 520 ? 15.219 -1.966 14.638 1.00 70.00 520 ASN A CA 1
ATOM 4002 C C . ASN A 1 520 ? 15.263 -1.577 16.122 1.00 70.00 520 ASN A C 1
ATOM 4004 O O . ASN A 1 520 ? 16.328 -1.561 16.740 1.00 70.00 520 ASN A O 1
ATOM 4008 N N . SER A 1 521 ? 14.109 -1.274 16.726 1.00 77.19 521 SER A N 1
ATOM 4009 C CA . SER A 1 521 ? 14.013 -0.906 18.138 1.00 77.19 521 SER A CA 1
ATOM 4010 C C . SER A 1 521 ? 12.717 -1.373 18.790 1.00 77.19 521 SER A C 1
ATOM 4012 O O . SER A 1 521 ? 11.635 -1.252 18.227 1.00 77.19 521 SER A O 1
ATOM 4014 N N . VAL A 1 522 ? 12.790 -1.766 20.067 1.00 78.38 522 VAL A N 1
ATOM 4015 C CA . VAL A 1 522 ? 11.602 -2.019 20.908 1.00 78.38 522 VAL A CA 1
ATOM 4016 C C . VAL A 1 522 ? 10.697 -0.781 21.006 1.00 78.38 522 VAL A C 1
ATOM 4018 O O . VAL A 1 522 ? 9.496 -0.909 21.234 1.00 78.38 522 VAL A O 1
ATOM 4021 N N . ARG A 1 523 ? 11.248 0.425 20.805 1.00 77.62 523 ARG A N 1
ATOM 4022 C CA . ARG A 1 523 ? 10.464 1.668 20.788 1.00 77.62 523 ARG A CA 1
ATOM 4023 C C . ARG A 1 523 ? 9.474 1.727 19.628 1.00 77.62 523 ARG A C 1
ATOM 4025 O O . ARG A 1 523 ? 8.413 2.311 19.812 1.00 77.62 523 ARG A O 1
ATOM 4032 N N . GLU A 1 524 ? 9.777 1.088 18.497 1.00 81.00 524 GLU A N 1
ATOM 4033 C CA . GLU A 1 524 ? 8.839 0.979 17.372 1.00 81.00 524 GLU A CA 1
ATOM 4034 C C . GLU A 1 524 ? 7.590 0.201 17.793 1.00 81.00 524 GLU A C 1
ATOM 4036 O O . GLU A 1 524 ? 6.491 0.569 17.417 1.00 81.00 524 GLU A O 1
ATOM 4041 N N . LEU A 1 525 ? 7.731 -0.807 18.663 1.00 87.12 525 LEU A N 1
ATOM 4042 C CA . LEU A 1 525 ? 6.621 -1.634 19.152 1.00 87.12 525 LEU A CA 1
ATOM 4043 C C . LEU A 1 525 ? 5.772 -0.946 20.238 1.00 87.12 525 LEU A C 1
ATOM 4045 O O . LEU A 1 525 ? 4.653 -1.388 20.513 1.00 87.12 525 LEU A O 1
ATOM 4049 N N . LEU A 1 526 ? 6.282 0.122 20.863 1.00 88.25 526 LEU A N 1
ATOM 4050 C CA . LEU A 1 526 ? 5.662 0.823 21.996 1.00 88.25 526 LEU A CA 1
ATOM 4051 C C . LEU A 1 526 ? 5.606 2.351 21.770 1.00 88.25 526 LEU A C 1
ATOM 4053 O O . LEU A 1 526 ? 6.345 3.097 22.428 1.00 88.25 526 LEU A O 1
ATOM 4057 N N . PRO A 1 527 ? 4.685 2.829 20.905 1.00 90.50 527 PRO A N 1
ATOM 4058 C CA . PRO A 1 527 ? 4.534 4.246 20.586 1.00 90.50 527 PRO A CA 1
ATOM 4059 C C . PRO A 1 527 ? 4.379 5.138 21.825 1.00 90.50 527 PRO A C 1
ATOM 4061 O O . PRO A 1 527 ? 3.601 4.840 22.740 1.00 90.50 527 PRO A O 1
ATOM 4064 N N . GLN A 1 528 ? 5.094 6.262 21.855 1.00 92.00 528 GLN A N 1
ATOM 4065 C CA . GLN A 1 528 ? 5.151 7.194 22.982 1.00 92.00 528 GLN A CA 1
ATOM 4066 C C . GLN A 1 528 ? 3.803 7.826 23.290 1.00 92.00 528 GLN A C 1
ATOM 4068 O O . GLN A 1 528 ? 3.506 8.110 24.453 1.00 92.00 528 GLN A O 1
ATOM 4073 N N . SER A 1 529 ? 2.966 8.036 22.276 1.00 93.06 529 SER A N 1
ATOM 4074 C CA . SER A 1 529 ? 1.628 8.601 22.454 1.00 93.06 529 SER A CA 1
ATOM 4075 C C . SER A 1 529 ? 0.719 7.738 23.344 1.00 93.06 529 SER A C 1
ATOM 4077 O O . SER A 1 529 ? -0.222 8.254 23.955 1.00 93.06 529 SER A O 1
ATOM 4079 N N . LEU A 1 530 ? 1.012 6.436 23.451 1.00 92.88 530 LEU A N 1
ATOM 4080 C CA . LEU A 1 530 ? 0.250 5.459 24.229 1.00 92.88 530 LEU A CA 1
ATOM 4081 C C . LEU A 1 530 ? 0.765 5.302 25.668 1.00 92.88 530 LEU A C 1
ATOM 4083 O O . LEU A 1 530 ? 0.070 4.728 26.509 1.00 92.88 530 LEU A O 1
ATOM 4087 N N . TRP A 1 531 ? 1.943 5.842 26.001 1.00 93.81 531 TRP A N 1
ATOM 4088 C CA . TRP A 1 531 ? 2.557 5.671 27.324 1.00 93.81 531 TRP A CA 1
ATOM 4089 C C . TRP A 1 531 ? 1.687 6.152 28.495 1.00 93.81 531 TRP A C 1
ATOM 4091 O O . TRP A 1 531 ? 1.598 5.411 29.477 1.00 93.81 531 TRP A O 1
ATOM 4101 N N . PRO A 1 532 ? 0.996 7.314 28.440 1.00 92.88 532 PRO A N 1
ATOM 4102 C CA . PRO A 1 532 ? 0.125 7.743 29.536 1.00 92.88 532 PRO A CA 1
ATOM 4103 C C . PRO A 1 532 ? -0.983 6.730 29.836 1.00 92.88 532 PRO A C 1
ATOM 4105 O O . PRO A 1 532 ? -1.320 6.490 30.996 1.00 92.88 532 PRO A O 1
ATOM 4108 N N . LEU A 1 533 ? -1.520 6.093 28.794 1.00 91.56 533 LEU A N 1
ATOM 4109 C CA . LEU A 1 533 ? -2.566 5.086 28.921 1.00 91.56 533 LEU A CA 1
ATOM 4110 C C . LEU A 1 533 ? -2.013 3.770 29.456 1.00 91.56 533 LEU A C 1
ATOM 4112 O O . LEU A 1 533 ? -2.611 3.200 30.364 1.00 91.56 533 LEU A O 1
ATOM 4116 N N . TYR A 1 534 ? -0.868 3.301 28.959 1.00 88.69 534 TYR A N 1
ATOM 4117 C CA . TYR A 1 534 ? -0.237 2.082 29.471 1.00 88.69 534 TYR A CA 1
ATOM 4118 C C . TYR A 1 534 ? 0.239 2.238 30.920 1.00 88.69 534 TYR A C 1
ATOM 4120 O O . TYR A 1 534 ? 0.017 1.344 31.738 1.00 88.69 534 TYR A O 1
ATOM 4128 N N . GLY A 1 535 ? 0.785 3.401 31.284 1.00 88.31 535 GLY A N 1
ATOM 4129 C CA . GLY A 1 535 ? 1.111 3.739 32.670 1.00 88.31 535 GLY A CA 1
ATOM 4130 C C . GLY A 1 535 ? -0.132 3.757 33.564 1.00 88.31 535 GLY A C 1
ATOM 4131 O O . GLY A 1 535 ? -0.152 3.116 34.618 1.00 88.31 535 GLY A O 1
ATOM 4132 N N . ALA A 1 536 ? -1.215 4.404 33.115 1.00 86.94 536 ALA A N 1
ATOM 4133 C CA . ALA A 1 536 ? -2.496 4.382 33.819 1.00 86.94 536 ALA A CA 1
ATOM 4134 C C . ALA A 1 536 ? -3.046 2.951 33.964 1.00 86.94 536 ALA A C 1
ATOM 4136 O O . ALA A 1 536 ? -3.513 2.583 35.042 1.00 86.94 536 ALA A O 1
ATOM 4137 N N . ALA A 1 537 ? -2.928 2.109 32.935 1.00 83.50 537 ALA A N 1
ATOM 4138 C CA . ALA A 1 537 ? -3.314 0.700 32.988 1.00 83.50 537 ALA A CA 1
ATOM 4139 C C . ALA A 1 537 ? -2.537 -0.069 34.063 1.00 83.50 537 ALA A C 1
ATOM 4141 O O . ALA A 1 537 ? -3.146 -0.787 34.854 1.00 83.50 537 ALA A O 1
ATOM 4142 N N . GLY A 1 538 ? -1.217 0.129 34.145 1.00 83.06 538 GLY A N 1
ATOM 4143 C CA . GLY A 1 538 ? -0.374 -0.476 35.178 1.00 83.06 538 GLY A CA 1
ATOM 4144 C C . GLY A 1 538 ? -0.839 -0.105 36.589 1.00 83.06 538 GLY A C 1
ATOM 4145 O O . GLY A 1 538 ? -1.036 -0.981 37.432 1.00 83.06 538 GLY A O 1
ATOM 4146 N N . THR A 1 539 ? -1.134 1.178 36.832 1.00 79.56 539 THR A N 1
ATOM 4147 C CA . THR A 1 539 ? -1.686 1.621 38.129 1.00 79.56 539 THR A CA 1
ATOM 4148 C C . THR A 1 539 ? -3.066 1.029 38.419 1.00 79.56 539 THR A C 1
ATOM 4150 O O . THR A 1 539 ? -3.362 0.678 39.560 1.00 79.56 539 THR A O 1
ATOM 4153 N N . VAL A 1 540 ? -3.898 0.852 37.391 1.00 80.06 540 VAL A N 1
ATOM 4154 C CA . VAL A 1 540 ? -5.215 0.214 37.493 1.00 80.06 540 VAL A CA 1
ATOM 4155 C C . VAL A 1 540 ? -5.097 -1.275 37.820 1.00 80.06 540 VAL A C 1
ATOM 4157 O O . VAL A 1 540 ? -5.861 -1.772 38.646 1.00 80.06 540 VAL A O 1
ATOM 4160 N N . MET A 1 541 ? -4.133 -1.984 37.231 1.00 75.00 541 MET A N 1
ATOM 4161 C CA . MET A 1 541 ? -3.866 -3.389 37.547 1.00 75.00 541 MET A CA 1
ATOM 4162 C C . MET A 1 541 ? -3.408 -3.556 38.999 1.00 75.00 541 MET A C 1
ATOM 4164 O O . MET A 1 541 ? -3.940 -4.414 39.702 1.00 75.00 541 MET A O 1
ATOM 4168 N N . LEU A 1 542 ? -2.513 -2.686 39.480 1.00 76.75 542 LEU A N 1
ATOM 4169 C CA . LEU A 1 542 ? -2.101 -2.650 40.890 1.00 76.75 542 LEU A CA 1
ATOM 4170 C C . LEU A 1 542 ? -3.283 -2.316 41.818 1.00 76.75 542 LEU A C 1
ATOM 4172 O O . LEU A 1 542 ? -3.485 -2.971 42.839 1.00 76.75 542 LEU A O 1
ATOM 4176 N N . ALA A 1 543 ? -4.130 -1.356 41.431 1.00 71.38 543 ALA A N 1
ATOM 4177 C CA . ALA A 1 543 ? -5.355 -1.019 42.156 1.00 71.38 543 ALA A CA 1
ATOM 4178 C C . ALA A 1 543 ? -6.421 -2.134 42.106 1.00 71.38 543 ALA A C 1
ATOM 4180 O O . ALA A 1 543 ? -7.323 -2.172 42.944 1.00 71.38 543 ALA A O 1
ATOM 4181 N N . GLY A 1 544 ? -6.310 -3.084 41.174 1.00 66.44 544 GLY A N 1
ATOM 4182 C CA . GLY A 1 544 ? -7.122 -4.301 41.117 1.00 66.44 544 GLY A CA 1
ATOM 4183 C C . GLY A 1 544 ? -6.967 -5.213 42.342 1.00 66.44 544 GLY A C 1
ATOM 4184 O O . GLY A 1 544 ? -7.824 -6.069 42.565 1.00 66.44 544 GLY A O 1
ATOM 4185 N N . ALA A 1 545 ? -5.940 -4.998 43.177 1.00 61.91 545 ALA A N 1
ATOM 4186 C CA . ALA A 1 545 ? -5.805 -5.634 44.488 1.00 61.91 545 ALA A CA 1
ATOM 4187 C C . ALA A 1 545 ? -6.900 -5.197 45.486 1.00 61.91 545 ALA A C 1
ATOM 4189 O O . ALA A 1 545 ? -7.203 -5.927 46.431 1.00 61.91 545 ALA A O 1
ATOM 4190 N N . PHE A 1 546 ? -7.539 -4.038 45.277 1.00 65.44 546 PHE A N 1
ATOM 4191 C CA . PHE A 1 546 ? -8.618 -3.566 46.143 1.00 65.44 546 PHE A CA 1
ATOM 4192 C C . PHE A 1 546 ? -9.951 -4.274 45.823 1.00 65.44 546 PHE A C 1
ATOM 4194 O O . PHE A 1 546 ? -10.392 -4.268 44.668 1.00 65.44 546 PHE A O 1
ATOM 4201 N N . PRO A 1 547 ? -10.675 -4.815 46.827 1.00 68.50 547 PRO A N 1
ATOM 4202 C CA . PRO A 1 547 ? -11.925 -5.554 46.609 1.00 68.50 547 PRO A CA 1
ATOM 4203 C C . PRO A 1 547 ? -13.018 -4.773 45.860 1.00 68.50 547 PRO A C 1
ATOM 4205 O O . PRO A 1 547 ? -13.777 -5.351 45.078 1.00 68.50 547 PRO A O 1
ATOM 4208 N N . SER A 1 548 ? -13.092 -3.453 46.061 1.00 64.38 548 SER A N 1
ATOM 4209 C CA . SER A 1 548 ? -14.049 -2.562 45.392 1.00 64.38 548 SER A CA 1
ATOM 4210 C C . SER A 1 548 ? -13.806 -2.457 43.884 1.00 64.38 548 SER A C 1
ATOM 4212 O O . SER A 1 548 ? -14.760 -2.517 43.109 1.00 64.38 548 SER A O 1
ATOM 4214 N N . VAL A 1 549 ? -12.540 -2.361 43.470 1.00 66.44 549 VAL A N 1
ATOM 4215 C CA . VAL A 1 549 ? -12.1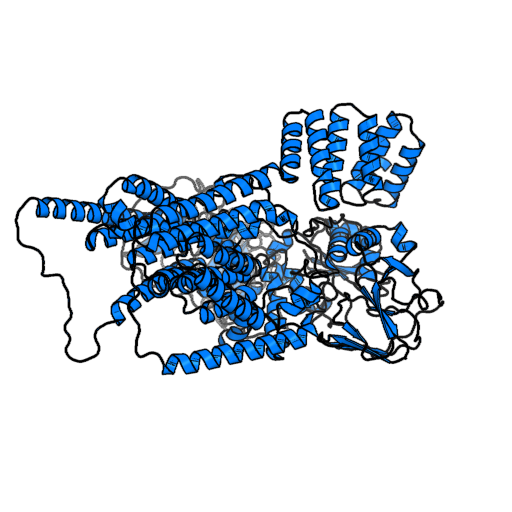21 -2.336 42.060 1.00 66.44 549 VAL A CA 1
ATOM 4216 C C . VAL A 1 549 ? -12.296 -3.723 41.446 1.00 66.44 549 VAL A C 1
ATOM 4218 O O . VAL A 1 549 ? -12.901 -3.864 40.386 1.00 66.44 549 VAL A O 1
ATOM 4221 N N . ARG A 1 550 ? -11.877 -4.772 42.165 1.00 67.81 550 ARG A N 1
ATOM 4222 C CA . ARG A 1 550 ? -12.008 -6.171 41.740 1.00 67.81 550 ARG A CA 1
ATOM 4223 C C . ARG A 1 550 ? -13.455 -6.565 41.434 1.00 67.81 550 ARG A C 1
ATOM 4225 O O . ARG A 1 550 ? -13.717 -7.184 40.407 1.00 67.81 550 ARG A O 1
ATOM 4232 N N . THR A 1 551 ? -14.406 -6.165 42.277 1.00 65.19 551 THR A N 1
ATOM 4233 C CA . THR A 1 551 ? -15.839 -6.460 42.079 1.00 65.19 551 THR A CA 1
ATOM 4234 C C . THR A 1 551 ? -16.379 -5.825 40.794 1.00 65.19 551 THR A C 1
ATOM 4236 O O . THR A 1 551 ? -17.174 -6.435 40.080 1.00 65.19 551 THR A O 1
ATOM 4239 N N . TYR A 1 552 ? -15.923 -4.615 40.463 1.00 62.66 552 TYR A N 1
ATOM 4240 C CA . TYR A 1 552 ? -16.364 -3.901 39.268 1.00 62.66 552 TYR A CA 1
ATOM 4241 C C . TYR A 1 552 ? -15.675 -4.420 37.990 1.00 62.66 552 TYR A C 1
ATOM 4243 O O . TYR A 1 552 ? -16.308 -4.552 36.934 1.00 62.66 552 TYR A O 1
ATOM 4251 N N . CYS A 1 553 ? -14.401 -4.806 38.105 1.00 61.88 553 CYS A N 1
ATOM 4252 C CA . CYS A 1 553 ? -13.629 -5.448 37.043 1.00 61.88 553 CYS A CA 1
ATOM 4253 C C . CYS A 1 553 ? -14.091 -6.885 36.738 1.00 61.88 553 CYS A C 1
ATOM 4255 O O . CYS A 1 553 ? -13.957 -7.318 35.601 1.00 61.88 553 CYS A O 1
ATOM 4257 N N . HIS A 1 554 ? -14.733 -7.593 37.675 1.00 59.47 554 HIS A N 1
ATOM 4258 C CA . HIS A 1 554 ? -15.345 -8.917 37.443 1.00 59.47 554 HIS A CA 1
ATOM 4259 C C . HIS A 1 554 ? -16.749 -8.882 36.801 1.00 59.47 554 HIS A C 1
ATOM 4261 O O . HIS A 1 554 ? -17.469 -9.883 36.794 1.00 59.47 554 HIS A O 1
ATOM 4267 N N . SER A 1 555 ? -17.170 -7.747 36.235 1.00 66.12 555 SER A N 1
ATOM 4268 C CA . SER A 1 555 ? -18.432 -7.677 35.486 1.00 66.12 555 SER A CA 1
ATOM 4269 C C . SER A 1 555 ? -18.379 -8.482 34.178 1.00 66.12 555 SER A C 1
ATOM 4271 O O . SER A 1 555 ? -17.310 -8.683 33.609 1.00 66.12 555 SER A O 1
ATOM 4273 N N . ALA A 1 556 ? -19.540 -8.859 33.627 1.00 64.00 556 ALA A N 1
ATOM 4274 C CA . ALA A 1 556 ? -19.651 -9.522 32.316 1.00 64.00 556 ALA A CA 1
ATOM 4275 C C . ALA A 1 556 ? -18.964 -8.760 31.158 1.00 64.00 556 ALA A C 1
ATOM 4277 O O . ALA A 1 556 ? -18.729 -9.316 30.092 1.00 64.00 556 ALA A O 1
ATOM 4278 N N . ARG A 1 557 ? -18.625 -7.479 31.357 1.00 79.88 557 ARG A N 1
ATOM 4279 C CA . ARG A 1 557 ? -17.941 -6.644 30.364 1.00 79.88 557 ARG A CA 1
ATOM 4280 C C . ARG A 1 557 ? -16.447 -6.945 30.238 1.00 79.88 557 ARG A C 1
ATOM 4282 O O . ARG A 1 557 ? -15.865 -6.591 29.220 1.00 79.88 557 ARG A O 1
ATOM 4289 N N . ILE A 1 558 ? -15.834 -7.620 31.214 1.00 84.81 558 ILE A N 1
ATOM 4290 C CA . ILE A 1 558 ? -14.428 -8.032 31.106 1.00 84.81 558 ILE A CA 1
ATOM 4291 C C . ILE A 1 558 ? -14.225 -9.087 30.009 1.00 84.81 558 ILE A C 1
ATOM 4293 O O . ILE A 1 558 ? -13.154 -9.133 29.421 1.00 84.81 558 ILE A O 1
ATOM 4297 N N . GLU A 1 559 ? -15.259 -9.869 29.659 1.00 86.94 559 GLU A N 1
ATOM 4298 C CA . GLU A 1 559 ? -15.209 -10.776 28.499 1.00 86.94 559 GLU A CA 1
ATOM 4299 C C . GLU A 1 559 ? -14.931 -10.010 27.198 1.00 86.94 559 GLU A C 1
ATOM 4301 O O . GLU A 1 559 ? -14.215 -10.515 26.343 1.00 86.94 559 GLU A O 1
ATOM 4306 N N . VAL A 1 560 ? -15.450 -8.784 27.057 1.00 91.31 560 VAL A N 1
ATOM 4307 C CA . VAL A 1 560 ? -15.212 -7.941 25.874 1.00 91.31 560 VAL A CA 1
ATOM 4308 C C . VAL A 1 560 ? -13.757 -7.481 25.816 1.00 91.31 560 VAL A C 1
ATOM 4310 O O . VAL A 1 560 ? -13.138 -7.524 24.757 1.00 91.31 560 VAL A O 1
ATOM 4313 N N . VAL A 1 561 ? -13.206 -7.067 26.963 1.00 92.38 561 VAL A N 1
ATOM 4314 C CA . VAL A 1 561 ? -11.797 -6.662 27.085 1.00 92.38 561 VAL A CA 1
ATOM 4315 C C . VAL A 1 561 ? -10.889 -7.839 26.732 1.00 92.38 561 VAL A C 1
ATOM 4317 O O . VAL A 1 561 ? -10.002 -7.699 25.899 1.00 92.38 561 VAL A O 1
ATOM 4320 N N . LEU A 1 562 ? -11.153 -9.017 27.310 1.00 91.88 562 LEU A N 1
ATOM 4321 C CA . LEU A 1 562 ? -10.404 -10.239 27.016 1.00 91.88 562 LEU A CA 1
ATOM 4322 C C . LEU A 1 562 ? -10.528 -10.639 25.547 1.00 91.88 562 LEU A C 1
ATOM 4324 O O . LEU A 1 562 ? -9.521 -10.994 24.948 1.00 91.88 562 LEU A O 1
ATOM 4328 N N . PHE A 1 563 ? -11.715 -10.530 24.947 1.00 94.06 563 PHE A N 1
ATOM 4329 C CA . PHE A 1 563 ? -11.912 -10.797 23.526 1.00 94.06 563 PHE A CA 1
ATOM 4330 C C . PHE A 1 563 ? -11.032 -9.893 22.652 1.00 94.06 563 PHE A C 1
ATOM 4332 O O . PHE A 1 563 ? -10.268 -10.406 21.841 1.00 94.06 563 PHE A O 1
ATOM 4339 N N . PHE A 1 564 ? -11.061 -8.572 22.859 1.00 96.50 564 PHE A N 1
ATOM 4340 C CA . PHE A 1 564 ? -10.235 -7.633 22.087 1.00 96.50 564 PHE A CA 1
ATOM 4341 C C . PHE A 1 564 ? -8.734 -7.868 22.294 1.00 96.50 564 PHE A C 1
ATOM 4343 O O . PHE A 1 564 ? -7.985 -7.843 21.323 1.00 96.50 564 PHE A O 1
ATOM 4350 N N . LEU A 1 565 ? -8.291 -8.169 23.521 1.00 96.06 565 LEU A N 1
ATOM 4351 C CA . LEU A 1 565 ? -6.896 -8.549 23.786 1.00 96.06 565 LEU A CA 1
ATOM 4352 C C . LEU A 1 565 ? -6.517 -9.874 23.112 1.00 96.06 565 LEU A C 1
ATOM 4354 O O . LEU A 1 565 ? -5.394 -10.034 22.641 1.00 96.06 565 LEU A O 1
ATOM 4358 N N . THR A 1 566 ? -7.453 -10.818 23.023 1.00 96.06 566 THR A N 1
ATOM 4359 C CA . THR A 1 566 ? -7.239 -12.101 22.342 1.00 96.06 566 THR A CA 1
ATOM 4360 C C . THR A 1 566 ? -7.108 -11.889 20.833 1.00 96.06 566 THR A C 1
ATOM 4362 O O . THR A 1 566 ? -6.207 -12.454 20.226 1.00 96.06 566 THR A O 1
ATOM 4365 N N . VAL A 1 567 ? -7.914 -11.005 20.233 1.00 97.69 567 VAL A N 1
ATOM 4366 C CA . VAL A 1 567 ? -7.771 -10.612 18.817 1.00 97.69 567 VAL A CA 1
ATOM 4367 C C . VAL A 1 567 ? -6.482 -9.812 18.580 1.00 97.69 567 VAL A C 1
ATOM 4369 O O . VAL A 1 567 ? -5.801 -10.044 17.588 1.00 97.69 567 VAL A O 1
ATOM 4372 N N . ALA A 1 568 ? -6.078 -8.938 19.505 1.00 97.69 568 ALA A N 1
ATOM 4373 C CA . ALA A 1 568 ? -4.769 -8.281 19.443 1.00 97.69 568 ALA A CA 1
ATOM 4374 C C . ALA A 1 568 ? -3.615 -9.300 19.480 1.00 97.69 568 ALA A C 1
ATOM 4376 O O . ALA A 1 568 ? -2.638 -9.170 18.751 1.00 97.69 568 ALA A O 1
ATOM 4377 N N . THR A 1 569 ? -3.746 -10.356 20.286 1.00 96.88 569 THR A N 1
ATOM 4378 C CA . THR A 1 569 ? -2.759 -11.446 20.341 1.00 96.88 569 THR A CA 1
ATOM 4379 C C . THR A 1 569 ? -2.759 -12.277 19.055 1.00 96.88 569 THR A C 1
ATOM 4381 O O . THR A 1 569 ? -1.695 -12.681 18.595 1.00 96.88 569 THR A O 1
ATOM 4384 N N . LEU A 1 570 ? -3.925 -12.491 18.433 1.00 97.19 570 LEU A N 1
ATOM 4385 C CA . LEU A 1 570 ? -4.019 -13.095 17.101 1.00 97.19 570 LEU A CA 1
ATOM 4386 C C . LEU A 1 570 ? -3.284 -12.246 16.054 1.00 97.19 570 LEU A C 1
ATOM 4388 O O . LEU A 1 570 ? -2.578 -12.801 15.220 1.00 97.19 570 LEU A O 1
ATOM 4392 N N . ALA A 1 571 ? -3.416 -10.920 16.107 1.00 97.00 571 ALA A N 1
ATOM 4393 C CA . ALA A 1 571 ? -2.696 -10.022 15.208 1.00 97.00 571 ALA A CA 1
ATOM 4394 C C . ALA A 1 571 ? -1.172 -10.122 15.396 1.00 97.00 571 ALA A C 1
ATOM 4396 O O . ALA A 1 571 ? -0.435 -10.189 14.416 1.00 97.00 571 ALA A O 1
ATOM 4397 N N . LEU A 1 572 ? -0.699 -10.231 16.643 1.00 95.12 572 LEU A N 1
ATOM 4398 C CA . LEU A 1 572 ? 0.715 -10.481 16.938 1.00 95.12 572 LEU A CA 1
ATOM 4399 C C . LEU A 1 572 ? 1.187 -11.845 16.402 1.00 95.12 572 LEU A C 1
ATOM 4401 O O . LEU A 1 572 ? 2.258 -11.940 15.814 1.00 95.12 572 LEU A O 1
ATOM 4405 N N . PHE A 1 573 ? 0.375 -12.892 16.566 1.00 94.69 573 PHE A N 1
ATOM 4406 C CA . PHE A 1 573 ? 0.655 -14.215 16.004 1.00 94.69 573 PHE A CA 1
ATOM 4407 C C . PHE A 1 573 ? 0.737 -14.181 14.472 1.00 94.69 573 PHE A C 1
ATOM 4409 O O . PHE A 1 573 ? 1.653 -14.763 13.894 1.00 94.69 573 PHE A O 1
ATOM 4416 N N . ALA A 1 574 ? -0.189 -13.473 13.819 1.00 94.31 574 ALA A N 1
ATOM 4417 C CA . ALA A 1 574 ? -0.193 -13.297 12.372 1.00 94.31 574 ALA A CA 1
ATOM 4418 C C . ALA A 1 574 ? 1.044 -12.524 11.895 1.00 94.31 574 ALA A C 1
ATOM 4420 O O . ALA A 1 574 ? 1.693 -12.964 10.952 1.00 94.31 574 ALA A O 1
ATOM 4421 N N . TRP A 1 575 ? 1.428 -11.446 12.584 1.00 91.94 575 TRP A N 1
ATOM 4422 C CA . TRP A 1 575 ? 2.666 -10.710 12.308 1.00 91.94 575 TRP A CA 1
ATOM 4423 C C . TRP A 1 575 ? 3.897 -11.633 12.313 1.00 91.94 575 TRP A C 1
ATOM 4425 O O . TRP A 1 575 ? 4.710 -11.574 11.401 1.00 91.94 575 TRP A O 1
ATOM 4435 N N . SER A 1 576 ? 3.998 -12.578 13.255 1.00 89.50 576 SER A N 1
ATOM 4436 C CA . SER A 1 576 ? 5.133 -13.518 13.316 1.00 89.50 576 SER A CA 1
ATOM 4437 C C . SER A 1 576 ? 5.165 -14.594 12.214 1.00 89.50 576 SER A C 1
ATOM 4439 O O . SER A 1 576 ? 6.152 -15.326 12.126 1.00 89.50 576 SER A O 1
ATOM 4441 N N . GLY A 1 577 ? 4.108 -14.748 11.406 1.00 87.50 577 GLY A N 1
ATOM 4442 C CA . GLY A 1 577 ? 3.997 -15.839 10.424 1.00 87.50 577 GLY A CA 1
ATOM 4443 C C . GLY A 1 577 ? 3.469 -15.466 9.035 1.00 87.50 577 GLY A C 1
ATOM 4444 O O . GLY A 1 577 ? 3.481 -16.320 8.151 1.00 87.50 577 GLY A O 1
ATOM 4445 N N . ALA A 1 578 ? 3.006 -14.235 8.822 1.00 87.88 578 ALA A N 1
ATOM 4446 C CA . ALA A 1 578 ? 2.348 -13.791 7.591 1.00 87.88 578 ALA A CA 1
ATOM 4447 C C . ALA A 1 578 ? 3.231 -13.906 6.338 1.00 87.88 578 ALA A C 1
ATOM 4449 O O . ALA A 1 578 ? 2.768 -14.371 5.295 1.00 87.88 578 ALA A O 1
ATOM 4450 N N . ASN A 1 579 ? 4.518 -13.580 6.458 1.00 81.31 579 ASN A N 1
ATOM 4451 C CA . ASN A 1 579 ? 5.481 -13.687 5.361 1.00 81.31 579 ASN A CA 1
ATOM 4452 C C . ASN A 1 579 ? 5.600 -15.124 4.811 1.00 81.31 579 ASN A C 1
ATOM 4454 O O . ASN A 1 579 ? 5.868 -15.328 3.628 1.00 81.31 579 ASN A O 1
ATOM 4458 N N . ARG A 1 580 ? 5.346 -16.144 5.648 1.00 82.19 580 ARG A N 1
ATOM 4459 C CA . ARG A 1 580 ? 5.390 -17.564 5.258 1.00 82.19 580 ARG A CA 1
ATOM 4460 C C . ARG A 1 580 ? 4.270 -17.955 4.300 1.00 82.19 580 ARG A C 1
ATOM 4462 O O . ARG A 1 580 ? 4.379 -18.979 3.635 1.00 82.19 580 ARG A O 1
ATOM 4469 N N . ILE A 1 581 ? 3.208 -17.157 4.244 1.00 83.00 581 ILE A N 1
ATOM 4470 C CA . ILE A 1 581 ? 2.054 -17.358 3.363 1.00 83.00 581 ILE A CA 1
ATOM 4471 C C . ILE A 1 581 ? 1.920 -16.236 2.322 1.00 83.00 581 ILE A C 1
ATOM 4473 O O . ILE A 1 581 ? 0.863 -16.098 1.714 1.00 83.00 581 ILE A O 1
ATOM 4477 N N . GLY A 1 582 ? 2.981 -15.446 2.104 1.00 78.69 582 GLY A N 1
ATOM 4478 C CA . GLY A 1 582 ? 3.021 -14.396 1.081 1.00 78.69 582 GLY A CA 1
ATOM 4479 C C . GLY A 1 582 ? 2.215 -13.138 1.418 1.00 78.69 582 GLY A C 1
ATOM 4480 O O . GLY A 1 582 ? 1.744 -12.465 0.502 1.00 78.69 582 GLY A O 1
ATOM 4481 N N . LEU A 1 583 ? 2.019 -12.853 2.711 1.00 86.38 583 LEU A N 1
ATOM 4482 C CA . LEU A 1 583 ? 1.385 -11.628 3.201 1.00 86.38 583 LEU A CA 1
ATOM 4483 C C . LEU A 1 583 ? 2.407 -10.729 3.909 1.00 86.38 583 LEU A C 1
ATOM 4485 O O . LEU A 1 583 ? 3.245 -11.219 4.667 1.00 86.38 583 LEU A O 1
ATOM 4489 N N . ALA A 1 584 ? 2.253 -9.414 3.749 1.00 85.75 584 ALA A N 1
ATOM 4490 C CA . ALA A 1 584 ? 3.049 -8.411 4.444 1.00 85.75 584 ALA A CA 1
ATOM 4491 C C . ALA A 1 584 ? 2.755 -8.452 5.950 1.00 85.75 584 ALA A C 1
ATOM 4493 O O . ALA A 1 584 ? 1.644 -8.159 6.406 1.00 85.75 584 ALA A O 1
ATOM 4494 N N . ASP A 1 585 ? 3.766 -8.810 6.732 1.00 86.88 585 ASP A N 1
ATOM 4495 C CA . ASP A 1 585 ? 3.672 -8.988 8.179 1.00 86.88 585 ASP A CA 1
ATOM 4496 C C . ASP A 1 585 ? 3.266 -7.706 8.915 1.00 86.88 585 ASP A C 1
ATOM 4498 O O . ASP A 1 585 ? 2.343 -7.720 9.737 1.00 86.88 585 ASP A O 1
ATOM 4502 N N . LEU A 1 586 ? 3.895 -6.583 8.572 1.00 87.56 586 LEU A N 1
ATOM 4503 C CA . LEU A 1 586 ? 3.720 -5.267 9.189 1.00 87.56 586 LEU A CA 1
ATOM 4504 C C . LEU A 1 586 ? 2.255 -4.817 9.270 1.00 87.56 586 LEU A C 1
ATOM 4506 O O . LEU A 1 586 ? 1.887 -4.080 10.181 1.00 87.56 586 LEU A O 1
ATOM 4510 N N . ARG A 1 587 ? 1.388 -5.297 8.368 1.00 91.06 587 ARG A N 1
ATOM 4511 C CA . ARG A 1 587 ? -0.035 -4.931 8.305 1.00 91.06 587 ARG A CA 1
ATOM 4512 C C . ARG A 1 587 ? -0.872 -5.531 9.431 1.00 91.06 587 ARG A C 1
ATOM 4514 O O . ARG A 1 587 ? -2.001 -5.101 9.637 1.00 91.06 587 ARG A O 1
ATOM 4521 N N . PHE A 1 588 ? -0.357 -6.506 10.175 1.00 94.25 588 PHE A N 1
ATOM 4522 C CA . PHE A 1 588 ? -1.067 -7.059 11.328 1.00 94.25 588 PHE A CA 1
ATOM 4523 C C . PHE A 1 588 ? -0.773 -6.286 12.618 1.00 94.25 588 PHE A C 1
ATOM 4525 O O . PHE A 1 588 ? -1.651 -6.160 13.471 1.00 94.25 588 PHE A O 1
ATOM 4532 N N . PHE A 1 589 ? 0.421 -5.709 12.767 1.00 93.81 589 PHE A N 1
ATOM 4533 C CA . PHE A 1 589 ? 0.837 -5.103 14.032 1.00 93.81 589 PHE A CA 1
ATOM 4534 C C . PHE A 1 589 ? 0.018 -3.869 14.472 1.00 93.81 589 PHE A C 1
ATOM 4536 O O . PHE A 1 589 ? -0.270 -3.764 15.665 1.00 93.81 589 PHE A O 1
ATOM 4543 N N . PRO A 1 590 ? -0.473 -2.978 13.584 1.00 95.50 590 PRO A N 1
ATOM 4544 C CA . PRO A 1 590 ? -1.329 -1.863 14.003 1.00 95.50 590 PRO A CA 1
ATOM 4545 C C . PRO A 1 590 ? -2.607 -2.293 14.740 1.00 95.50 590 PRO A C 1
ATOM 4547 O O . PRO A 1 590 ? -3.097 -1.560 15.600 1.00 95.50 590 PRO A O 1
ATOM 4550 N N . TYR A 1 591 ? -3.122 -3.505 14.489 1.00 97.00 591 TYR A N 1
ATOM 4551 C CA . TYR A 1 591 ? -4.231 -4.064 15.271 1.00 97.00 591 TYR A CA 1
ATOM 4552 C C . TYR A 1 591 ? -3.837 -4.377 16.712 1.00 97.00 591 TYR A C 1
ATOM 4554 O O . TYR A 1 591 ? -4.680 -4.262 17.604 1.00 97.00 591 TYR A O 1
ATOM 4562 N N . VAL A 1 592 ? -2.572 -4.728 16.962 1.00 95.94 592 VAL A N 1
ATOM 4563 C CA . VAL A 1 592 ? -2.039 -4.864 18.321 1.00 95.94 592 VAL A CA 1
ATOM 4564 C C . VAL A 1 592 ? -2.191 -3.526 19.035 1.00 95.94 592 VAL A C 1
ATOM 4566 O O . VAL A 1 592 ? -2.837 -3.482 20.079 1.00 95.94 592 VAL A O 1
ATOM 4569 N N . TRP A 1 593 ? -1.707 -2.420 18.461 1.00 95.38 593 TRP A N 1
ATOM 4570 C CA . TRP A 1 593 ? -1.831 -1.094 19.080 1.00 95.38 593 TRP A CA 1
ATOM 4571 C C . TRP A 1 593 ? -3.277 -0.643 19.251 1.00 95.38 593 TRP A C 1
ATOM 4573 O O . TRP A 1 593 ? -3.681 -0.303 20.361 1.00 95.38 593 TRP A O 1
ATOM 4583 N N . LEU A 1 594 ? -4.075 -0.668 18.184 1.00 97.25 594 LEU A N 1
ATOM 4584 C CA . LEU A 1 594 ? -5.442 -0.158 18.215 1.00 97.25 594 LEU A CA 1
ATOM 4585 C C . LEU A 1 594 ? -6.311 -0.925 19.221 1.00 97.25 594 LEU A C 1
ATOM 4587 O O . LEU A 1 594 ? -6.974 -0.322 20.070 1.00 97.25 594 LEU A O 1
ATOM 4591 N N . LEU A 1 595 ? -6.310 -2.261 19.154 1.00 97.88 595 LEU A N 1
ATOM 4592 C CA . LEU A 1 595 ? -7.184 -3.082 19.992 1.00 97.88 595 LEU A CA 1
ATOM 4593 C C . LEU A 1 595 ? -6.716 -3.103 21.452 1.00 97.88 595 LEU A C 1
ATOM 4595 O O . LEU A 1 595 ? -7.561 -3.069 22.351 1.00 97.88 595 LEU A O 1
ATOM 4599 N N . THR A 1 596 ? -5.402 -3.102 21.712 1.00 96.50 596 THR A N 1
ATOM 4600 C CA . THR A 1 596 ? -4.884 -2.991 23.088 1.00 96.50 596 THR A CA 1
ATOM 4601 C C . THR A 1 596 ? -5.155 -1.615 23.682 1.00 96.50 596 THR A C 1
ATOM 4603 O O . THR A 1 596 ? -5.592 -1.547 24.829 1.00 96.50 596 THR A O 1
ATOM 4606 N N . ALA A 1 597 ? -5.005 -0.528 22.919 1.00 96.81 597 ALA A N 1
ATOM 4607 C CA . ALA A 1 597 ? -5.308 0.824 23.383 1.00 96.81 597 ALA A CA 1
ATOM 4608 C C . ALA A 1 597 ? -6.794 0.989 23.744 1.00 96.81 597 ALA A C 1
ATOM 4610 O O . ALA A 1 597 ? -7.123 1.529 24.805 1.00 96.81 597 ALA A O 1
ATOM 4611 N N . ILE A 1 598 ? -7.702 0.460 22.914 1.00 97.81 598 ILE A N 1
ATOM 4612 C CA . ILE A 1 598 ? -9.144 0.424 23.204 1.00 97.81 598 ILE A CA 1
ATOM 4613 C C . ILE A 1 598 ? -9.423 -0.406 24.469 1.00 97.81 598 ILE A C 1
ATOM 4615 O O . ILE A 1 598 ? -10.132 0.056 25.369 1.00 97.81 598 ILE A O 1
ATOM 4619 N N . ALA A 1 599 ? -8.845 -1.608 24.572 1.00 95.81 599 ALA A N 1
ATOM 4620 C CA . ALA A 1 599 ? -9.035 -2.505 25.711 1.00 95.81 599 ALA A CA 1
ATOM 4621 C C . ALA A 1 599 ? -8.512 -1.905 27.030 1.00 95.81 599 ALA A C 1
ATOM 4623 O O . ALA A 1 599 ? -9.189 -1.977 28.061 1.00 95.81 599 ALA A O 1
ATOM 4624 N N . VAL A 1 600 ? -7.346 -1.256 26.993 1.00 94.56 600 VAL A N 1
ATOM 4625 C CA . VAL A 1 600 ? -6.760 -0.512 28.114 1.00 94.56 600 VAL A CA 1
ATOM 4626 C C . VAL A 1 600 ? -7.659 0.652 28.522 1.00 94.56 600 VAL A C 1
ATOM 4628 O O . VAL A 1 600 ? -7.951 0.814 29.709 1.00 94.56 600 VAL A O 1
ATOM 4631 N N . GLY A 1 601 ? -8.170 1.423 27.560 1.00 95.62 601 GLY A N 1
ATOM 4632 C CA . GLY A 1 601 ? -9.118 2.499 27.834 1.00 95.62 601 GLY A CA 1
ATOM 4633 C C . GLY A 1 601 ? -10.395 1.995 28.518 1.00 95.62 601 GLY A C 1
ATOM 4634 O O . GLY A 1 601 ? -10.849 2.591 29.500 1.00 95.62 601 GLY A O 1
ATOM 4635 N N . TRP A 1 602 ? -10.939 0.850 28.086 1.00 94.12 602 TRP A N 1
ATOM 4636 C CA . TRP A 1 602 ? -12.048 0.205 28.794 1.00 94.12 602 TRP A CA 1
ATOM 4637 C C . TRP A 1 602 ? -11.6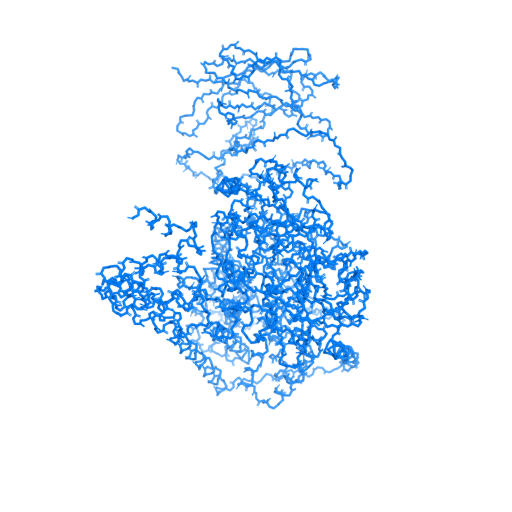74 -0.198 30.219 1.00 94.12 602 TRP A C 1
ATOM 4639 O O . TRP A 1 602 ? -12.450 0.066 31.136 1.00 94.12 602 TRP A O 1
ATOM 4649 N N . LEU A 1 603 ? -10.501 -0.795 30.439 1.00 91.62 603 LEU A N 1
ATOM 4650 C CA . LEU A 1 603 ? -10.056 -1.218 31.769 1.00 91.62 603 LEU A CA 1
ATOM 4651 C C . LEU A 1 603 ? -9.914 -0.029 32.735 1.00 91.62 603 LEU A C 1
ATOM 4653 O O . LEU A 1 603 ? -10.434 -0.074 33.855 1.00 91.62 603 LEU A O 1
ATOM 4657 N N . ILE A 1 604 ? -9.278 1.060 32.293 1.00 91.88 604 ILE A N 1
ATOM 4658 C CA . ILE A 1 604 ? -9.133 2.294 33.081 1.00 91.88 604 ILE A CA 1
ATOM 4659 C C . ILE A 1 604 ? -10.508 2.858 33.431 1.00 91.88 604 ILE A C 1
ATOM 4661 O O . ILE A 1 604 ? -10.828 3.103 34.597 1.00 91.88 604 ILE A O 1
ATOM 4665 N N . GLY A 1 605 ? -11.369 3.000 32.427 1.00 91.69 605 GLY A N 1
ATOM 4666 C CA . GLY A 1 605 ? -12.691 3.556 32.632 1.00 91.69 605 GLY A CA 1
ATOM 4667 C C . GLY A 1 605 ? -13.611 2.655 33.461 1.00 91.69 605 GLY A C 1
ATOM 4668 O O . GLY A 1 605 ? -14.459 3.167 34.186 1.00 91.69 605 GLY A O 1
ATOM 4669 N N . MET A 1 606 ? -13.474 1.325 33.399 1.00 87.62 606 MET A N 1
ATOM 4670 C CA . MET A 1 606 ? -14.158 0.393 34.309 1.00 87.62 606 MET A CA 1
ATOM 4671 C C . MET A 1 606 ? -13.711 0.614 35.753 1.00 87.62 606 MET A C 1
ATOM 4673 O O . MET A 1 606 ? -14.550 0.643 36.651 1.00 87.62 606 MET A O 1
ATOM 4677 N N . THR A 1 607 ? -12.424 0.858 35.977 1.00 86.75 607 THR A N 1
ATOM 4678 C CA . THR A 1 607 ? -11.899 1.179 37.307 1.00 86.75 607 THR A CA 1
ATOM 4679 C C . THR A 1 607 ? -12.439 2.508 37.818 1.00 86.75 607 THR A C 1
ATOM 4681 O O . THR A 1 607 ? -12.936 2.563 38.944 1.00 86.75 607 THR A O 1
ATOM 4684 N N . PHE A 1 608 ? -12.481 3.548 36.977 1.00 87.81 608 PHE A N 1
ATOM 4685 C CA . PHE A 1 608 ? -13.055 4.850 37.343 1.00 87.81 608 PHE A CA 1
ATOM 4686 C C . PHE A 1 608 ? -14.525 4.744 37.771 1.00 87.81 608 PHE A C 1
ATOM 4688 O O . PHE A 1 608 ? -14.978 5.464 38.657 1.00 87.81 608 PHE A O 1
ATOM 4695 N N . GLN A 1 609 ? -15.281 3.802 37.205 1.00 84.81 609 GLN A N 1
ATOM 4696 C CA . GLN A 1 609 ? -16.679 3.570 37.580 1.00 84.81 609 GLN A CA 1
ATOM 4697 C C . GLN A 1 609 ? -16.878 3.013 38.996 1.00 84.81 609 GLN A C 1
ATOM 4699 O O . GLN A 1 609 ? -18.006 3.064 39.492 1.00 84.81 609 GLN A O 1
ATOM 4704 N N . SER A 1 610 ? -15.816 2.521 39.638 1.00 81.81 610 SER A N 1
ATOM 4705 C CA . SER A 1 610 ? -15.831 2.101 41.045 1.00 81.81 610 SER A CA 1
ATOM 4706 C C . SER A 1 610 ? -15.915 3.293 42.006 1.00 81.81 610 SER A C 1
ATOM 4708 O O . SER A 1 610 ? -16.254 3.120 43.177 1.00 81.81 610 SER A O 1
ATOM 4710 N N . PHE A 1 611 ? -15.633 4.505 41.519 1.00 83.00 611 PHE A N 1
ATOM 4711 C CA . PHE A 1 611 ? -15.723 5.748 42.278 1.00 83.00 611 PHE A CA 1
ATOM 4712 C C . PHE A 1 611 ? -17.055 6.473 42.027 1.00 83.00 611 PHE A C 1
ATOM 4714 O O . PHE A 1 611 ? -17.798 6.195 41.079 1.00 83.00 611 PHE A O 1
ATOM 4721 N N . HIS A 1 612 ? -17.381 7.416 42.914 1.00 82.88 612 HIS A N 1
ATOM 4722 C CA . HIS A 1 612 ? -18.596 8.229 42.810 1.00 82.88 612 HIS A CA 1
ATOM 4723 C C . HIS A 1 612 ? -18.553 9.176 41.591 1.00 82.88 612 HIS A C 1
ATOM 4725 O O . HIS A 1 612 ? -17.509 9.358 40.962 1.00 82.88 612 HIS A O 1
ATOM 4731 N N . PHE A 1 613 ? -19.708 9.735 41.205 1.00 83.75 613 PHE A N 1
ATOM 4732 C CA . PHE A 1 613 ? -19.856 10.434 39.920 1.00 83.75 613 PHE A CA 1
ATOM 4733 C C . PHE A 1 613 ? -18.914 11.640 39.733 1.00 83.75 613 PHE A C 1
ATOM 4735 O O . PHE A 1 613 ? -18.247 11.672 38.698 1.00 83.75 613 PHE A O 1
ATOM 4742 N N . PRO A 1 614 ? -18.787 12.579 40.690 1.00 86.69 614 PRO A N 1
ATOM 4743 C CA . PRO A 1 614 ? -17.827 13.675 40.559 1.00 86.69 614 PRO A CA 1
ATOM 4744 C C . PRO A 1 614 ? -16.381 13.196 40.377 1.00 86.69 614 PRO A C 1
ATOM 4746 O O . PRO A 1 614 ? -15.705 13.641 39.452 1.00 86.69 614 PRO A O 1
ATOM 4749 N N . ALA A 1 615 ? -15.925 12.233 41.189 1.00 86.62 615 ALA A N 1
ATOM 4750 C CA . ALA A 1 615 ? -14.552 11.732 41.107 1.00 86.62 615 ALA A CA 1
ATOM 4751 C C . ALA A 1 615 ? -14.270 11.091 39.746 1.00 86.62 615 ALA A C 1
ATOM 4753 O O . ALA A 1 615 ? -13.276 11.423 39.114 1.00 86.62 615 ALA A O 1
ATOM 4754 N N . ARG A 1 616 ? -15.156 10.222 39.242 1.00 88.62 616 ARG A N 1
ATOM 4755 C CA . ARG A 1 616 ? -14.910 9.543 37.957 1.00 88.62 616 ARG A CA 1
ATOM 4756 C C . ARG A 1 616 ? -14.892 10.496 36.759 1.00 88.62 616 ARG A C 1
ATOM 4758 O O . ARG A 1 616 ? -14.161 10.238 35.808 1.00 88.62 616 ARG A O 1
ATOM 4765 N N . VAL A 1 617 ? -15.673 11.581 36.791 1.00 89.88 617 VAL A N 1
ATOM 4766 C CA . VAL A 1 617 ? -15.628 12.623 35.750 1.00 89.88 617 VAL A CA 1
ATOM 4767 C C . VAL A 1 617 ? -14.287 13.348 35.807 1.00 89.88 617 VAL A C 1
ATOM 4769 O O . VAL A 1 617 ? -13.595 13.411 34.797 1.00 89.88 617 VAL A O 1
ATOM 4772 N N . LEU A 1 618 ? -13.879 13.809 36.993 1.00 91.75 618 LEU A N 1
ATOM 4773 C CA . LEU A 1 618 ? -12.610 14.514 37.188 1.00 91.75 618 LEU A CA 1
ATOM 4774 C C . LEU A 1 618 ? -11.393 13.641 36.853 1.00 91.75 618 LEU A C 1
ATOM 4776 O O . LEU A 1 618 ? -10.464 14.118 36.216 1.00 91.75 618 LEU A O 1
ATOM 4780 N N . MET A 1 619 ? -11.418 12.348 37.185 1.00 91.50 619 MET A N 1
ATOM 4781 C CA . MET A 1 619 ? -10.370 11.397 36.790 1.00 91.50 619 MET A CA 1
ATOM 4782 C C . MET A 1 619 ? -10.310 11.200 35.270 1.00 91.50 619 MET A C 1
ATOM 4784 O O . MET A 1 619 ? -9.223 11.119 34.705 1.00 91.50 619 MET A O 1
ATOM 4788 N N . THR A 1 620 ? -11.463 11.153 34.593 1.00 92.94 620 THR A N 1
ATOM 4789 C CA . THR A 1 620 ? -11.519 11.045 33.123 1.00 92.94 620 THR A CA 1
ATOM 4790 C C . THR A 1 620 ? -10.975 12.312 32.459 1.00 92.94 620 THR A C 1
ATOM 4792 O O . THR A 1 620 ? -10.211 12.217 31.504 1.00 92.94 620 THR A O 1
ATOM 4795 N N . LEU A 1 621 ? -11.308 13.492 32.995 1.00 94.25 621 LEU A N 1
ATOM 4796 C CA . LEU A 1 621 ? -10.767 14.774 32.535 1.00 94.25 621 LEU A CA 1
ATOM 4797 C C . LEU A 1 621 ? -9.264 14.895 32.802 1.00 94.25 621 LEU A C 1
ATOM 4799 O O . LEU A 1 621 ? -8.538 15.348 31.924 1.00 94.25 621 LEU A O 1
ATOM 4803 N N . ALA A 1 622 ? -8.788 14.442 33.965 1.00 94.00 622 ALA A N 1
ATOM 4804 C CA . ALA A 1 622 ? -7.364 14.402 34.285 1.00 94.00 622 ALA A CA 1
ATOM 4805 C C . ALA A 1 622 ? -6.602 13.481 33.321 1.00 94.00 622 ALA A C 1
ATOM 4807 O O . ALA A 1 622 ? -5.542 13.855 32.835 1.00 94.00 622 ALA A O 1
ATOM 4808 N N . LEU A 1 623 ? -7.158 12.309 32.992 1.00 95.12 623 LEU A N 1
ATOM 4809 C CA . LEU A 1 623 ? -6.561 11.398 32.014 1.00 95.12 623 LEU A CA 1
ATOM 4810 C C . LEU A 1 623 ? -6.516 12.017 30.610 1.00 95.12 623 LEU A C 1
ATOM 4812 O O . LEU A 1 623 ? -5.483 11.938 29.948 1.00 95.12 623 LEU A O 1
ATOM 4816 N N . LEU A 1 624 ? -7.610 12.648 30.165 1.00 95.69 624 LEU A N 1
ATOM 4817 C CA . LEU A 1 624 ? -7.674 13.348 28.879 1.00 95.69 624 LEU A CA 1
ATOM 4818 C C . LEU A 1 624 ? -6.638 14.474 28.815 1.00 95.69 624 LEU A C 1
ATOM 4820 O O . LEU A 1 624 ? -5.808 14.484 27.912 1.00 95.69 624 LEU A O 1
ATOM 4824 N N . ALA A 1 625 ? -6.650 15.385 29.789 1.00 95.12 625 ALA A N 1
ATOM 4825 C CA . ALA A 1 625 ? -5.719 16.506 29.844 1.00 95.12 625 ALA A CA 1
ATOM 4826 C C . ALA A 1 625 ? -4.264 16.027 29.954 1.00 95.12 625 ALA A C 1
ATOM 4828 O O . ALA A 1 625 ? -3.406 16.549 29.252 1.00 95.12 625 ALA A O 1
ATOM 4829 N N . GLY A 1 626 ? -3.987 14.991 30.751 1.00 95.69 626 GLY A N 1
ATOM 4830 C CA . GLY A 1 626 ? -2.635 14.457 30.918 1.00 95.69 626 GLY A CA 1
ATOM 4831 C C . GLY A 1 626 ? -2.117 13.797 29.644 1.00 95.69 626 GLY A C 1
ATOM 4832 O O . GLY A 1 626 ? -0.963 13.989 29.266 1.00 95.69 626 GLY A O 1
ATOM 4833 N N . THR A 1 627 ? -2.991 13.080 28.934 1.00 95.69 627 THR A N 1
ATOM 4834 C CA . THR A 1 627 ? -2.657 12.479 27.637 1.00 95.69 627 THR A CA 1
ATOM 4835 C C . THR A 1 627 ? -2.423 13.556 26.580 1.00 95.69 627 THR A C 1
ATOM 4837 O O . THR A 1 627 ? -1.447 13.465 25.843 1.00 95.69 627 THR A O 1
ATOM 4840 N N . LEU A 1 628 ? -3.247 14.610 26.530 1.00 95.19 628 LEU A N 1
ATOM 4841 C CA . LEU A 1 628 ? -3.040 15.745 25.619 1.00 95.19 628 LEU A CA 1
ATOM 4842 C C . LEU A 1 628 ? -1.755 16.517 25.945 1.00 95.19 628 LEU A C 1
ATOM 4844 O O . LEU A 1 628 ? -0.986 16.806 25.038 1.00 95.19 628 LEU A O 1
ATOM 4848 N N . ALA A 1 629 ? -1.467 16.777 27.224 1.00 94.88 629 ALA A N 1
ATOM 4849 C CA . ALA A 1 629 ? -0.214 17.398 27.661 1.00 94.88 629 ALA A CA 1
ATOM 4850 C C . ALA A 1 629 ? 1.018 16.579 27.245 1.00 94.88 629 ALA A C 1
ATOM 4852 O O . ALA A 1 629 ? 2.061 17.136 26.917 1.00 94.88 629 ALA A O 1
ATOM 4853 N N . TRP A 1 630 ? 0.908 15.250 27.268 1.00 95.12 630 TRP A N 1
ATOM 4854 C CA . TRP A 1 630 ? 1.988 14.362 26.856 1.00 95.12 630 TRP A CA 1
ATOM 4855 C C . TRP A 1 630 ? 2.142 14.277 25.332 1.00 95.12 630 TRP A C 1
ATOM 4857 O O . TRP A 1 630 ? 3.260 14.299 24.822 1.00 95.12 630 TRP A O 1
ATOM 4867 N N . THR A 1 631 ? 1.033 14.160 24.604 1.00 93.19 631 THR A N 1
ATOM 4868 C CA . THR A 1 631 ? 1.030 13.906 23.153 1.00 93.19 631 THR A CA 1
ATOM 4869 C C . THR A 1 631 ? 1.253 15.164 22.324 1.00 93.19 631 THR A C 1
ATOM 4871 O O . THR A 1 631 ? 2.000 15.100 21.358 1.00 93.19 631 THR A O 1
ATOM 4874 N N . ALA A 1 632 ? 0.689 16.309 22.721 1.00 91.38 632 ALA A N 1
ATOM 4875 C CA . ALA A 1 632 ? 0.787 17.574 21.990 1.00 91.38 632 ALA A CA 1
ATOM 4876 C C . ALA A 1 632 ? 2.215 17.941 21.522 1.00 91.38 632 ALA A C 1
ATOM 4878 O O . ALA A 1 632 ? 2.395 18.132 20.325 1.00 91.38 632 ALA A O 1
ATOM 4879 N N . PRO A 1 633 ? 3.256 17.971 22.382 1.00 88.75 633 PRO A N 1
ATOM 4880 C CA . PRO A 1 633 ? 4.607 18.349 21.944 1.00 88.75 633 PRO A CA 1
ATOM 4881 C C . PRO A 1 633 ? 5.302 17.304 21.050 1.00 88.75 633 PRO A C 1
ATOM 4883 O O . PRO A 1 633 ? 6.371 17.577 20.505 1.00 88.75 633 PRO A O 1
ATOM 4886 N N . ARG A 1 634 ? 4.735 16.096 20.940 1.00 88.88 634 ARG A N 1
ATOM 4887 C CA . ARG A 1 634 ? 5.288 14.971 20.170 1.00 88.88 634 ARG A CA 1
ATOM 4888 C C . ARG A 1 634 ? 4.680 14.840 18.777 1.00 88.88 634 ARG A C 1
ATOM 4890 O O . ARG A 1 634 ? 5.212 14.075 17.990 1.00 88.88 634 ARG A O 1
ATOM 4897 N N . ILE A 1 635 ? 3.589 15.549 18.493 1.00 89.56 635 ILE A N 1
ATOM 4898 C CA . ILE A 1 635 ? 2.969 15.587 17.167 1.00 89.56 635 ILE A CA 1
ATOM 4899 C C . ILE A 1 635 ? 3.654 16.704 16.385 1.00 89.56 635 ILE A C 1
ATOM 4901 O O . ILE A 1 635 ? 3.424 17.883 16.661 1.00 89.56 635 ILE A O 1
ATOM 4905 N N . GLN A 1 636 ? 4.523 16.343 15.447 1.00 84.88 636 GLN A N 1
ATOM 4906 C CA . GLN A 1 636 ? 5.300 17.302 14.660 1.00 84.88 636 GLN A CA 1
ATOM 4907 C C . GLN A 1 636 ? 5.210 17.008 13.165 1.00 84.88 636 GLN A C 1
ATOM 4909 O O . GLN A 1 636 ? 5.009 17.930 12.374 1.00 84.88 636 GLN A O 1
ATOM 4914 N N . VAL A 1 637 ? 5.298 15.735 12.785 1.00 87.94 637 VAL A N 1
ATOM 4915 C CA . VAL A 1 637 ? 5.365 15.290 11.390 1.00 87.94 637 VAL A CA 1
ATOM 4916 C C . VAL A 1 637 ? 3.987 15.300 10.727 1.00 87.94 637 VAL A C 1
ATOM 4918 O O . VAL A 1 637 ? 3.858 15.727 9.581 1.00 87.94 637 VAL A O 1
ATOM 4921 N N . ALA A 1 638 ? 2.925 14.889 11.426 1.00 90.31 638 ALA A N 1
ATOM 4922 C CA . ALA A 1 638 ? 1.596 14.775 10.823 1.00 90.31 638 ALA A CA 1
ATOM 4923 C C . ALA A 1 638 ? 1.027 16.115 10.298 1.00 90.31 638 ALA A C 1
ATOM 4925 O O . ALA A 1 638 ? 0.535 16.124 9.166 1.00 90.31 638 ALA A O 1
ATOM 4926 N N . PRO A 1 639 ? 1.116 17.255 11.024 1.00 86.88 639 PRO A N 1
ATOM 4927 C CA . PRO A 1 639 ? 0.731 18.558 10.476 1.00 86.88 639 PRO A CA 1
ATOM 4928 C C . PRO A 1 639 ? 1.545 18.957 9.239 1.00 86.88 639 PRO A C 1
ATOM 4930 O O . PRO A 1 639 ? 0.986 19.451 8.262 1.00 86.88 639 PRO A O 1
ATOM 4933 N N . GLN A 1 640 ? 2.857 18.695 9.249 1.00 83.19 640 GLN A N 1
ATOM 4934 C CA . GLN A 1 640 ? 3.747 19.006 8.127 1.00 83.19 640 GLN A CA 1
ATOM 4935 C C . GLN A 1 640 ? 3.374 18.216 6.877 1.00 83.19 640 GLN A C 1
ATOM 4937 O O . GLN A 1 640 ? 3.226 18.793 5.802 1.00 83.19 640 GLN A O 1
ATOM 4942 N N . TRP A 1 641 ? 3.165 16.908 7.021 1.00 90.00 641 TRP A N 1
ATOM 4943 C CA . TRP A 1 641 ? 2.737 16.047 5.925 1.00 90.00 641 TRP A CA 1
ATOM 4944 C C . TRP A 1 641 ? 1.352 16.440 5.419 1.00 90.00 641 TRP A C 1
ATOM 4946 O O . TRP A 1 641 ? 1.148 16.525 4.215 1.00 90.00 641 TRP A O 1
ATOM 4956 N N . ALA A 1 642 ? 0.407 16.764 6.304 1.00 89.50 642 ALA A N 1
ATOM 4957 C CA . ALA A 1 642 ? -0.904 17.251 5.885 1.00 89.50 642 ALA A CA 1
ATOM 4958 C C . ALA A 1 642 ? -0.800 18.556 5.079 1.00 89.50 642 ALA A C 1
ATOM 4960 O O . ALA A 1 642 ? -1.442 18.688 4.036 1.00 89.50 642 ALA A O 1
ATOM 4961 N N . GLN A 1 643 ? 0.040 19.502 5.507 1.00 83.12 643 GLN A N 1
ATOM 4962 C CA . GLN A 1 643 ? 0.297 20.728 4.754 1.00 83.12 643 GLN A CA 1
ATOM 4963 C C . GLN A 1 643 ? 0.970 20.443 3.405 1.00 83.12 643 GLN A C 1
ATOM 4965 O O . GLN A 1 643 ? 0.524 20.953 2.373 1.00 83.12 643 GLN A O 1
ATOM 4970 N N . TRP A 1 644 ? 2.013 19.611 3.390 1.00 83.62 644 TRP A N 1
ATOM 4971 C CA . TRP A 1 644 ? 2.718 19.221 2.173 1.00 83.62 644 TRP A CA 1
ATOM 4972 C C . TRP A 1 644 ? 1.773 18.564 1.165 1.00 83.62 644 TRP A C 1
ATOM 4974 O O . TRP A 1 644 ? 1.705 19.013 0.022 1.00 83.62 644 TRP A O 1
ATOM 4984 N N . ASN A 1 645 ? 0.999 17.577 1.611 1.00 90.12 645 ASN A N 1
ATOM 4985 C CA . ASN A 1 645 ? 0.101 16.787 0.781 1.00 90.12 645 ASN A CA 1
ATOM 4986 C C . ASN A 1 645 ? -1.075 17.615 0.269 1.00 90.12 645 ASN A C 1
ATOM 4988 O O . ASN A 1 645 ? -1.377 17.597 -0.920 1.00 90.12 645 ASN A O 1
ATOM 4992 N N . PHE A 1 646 ? -1.765 18.338 1.154 1.00 90.50 646 PHE A N 1
ATOM 4993 C CA . PHE A 1 646 ? -3.024 18.997 0.803 1.00 90.50 646 PHE A CA 1
ATOM 4994 C C . PHE A 1 646 ? -2.847 20.390 0.198 1.00 90.50 646 PHE A C 1
ATOM 4996 O O . PHE A 1 646 ? -3.796 20.899 -0.400 1.00 90.50 646 PHE A O 1
ATOM 5003 N N . SER A 1 647 ? -1.656 20.994 0.295 1.00 82.44 647 SER A N 1
ATOM 5004 C CA . SER A 1 647 ? -1.316 22.174 -0.517 1.00 82.44 647 SER A CA 1
ATOM 5005 C C . SER A 1 647 ? -1.320 21.848 -2.013 1.00 82.44 647 SER A C 1
ATOM 5007 O O . SER A 1 647 ? -1.801 22.663 -2.794 1.00 82.44 647 SER A O 1
ATOM 5009 N N . GLY A 1 648 ? -0.942 20.617 -2.366 1.00 83.19 648 GLY A N 1
ATOM 5010 C CA . GLY A 1 648 ? -1.154 19.991 -3.667 1.00 83.19 648 GLY A CA 1
ATOM 5011 C C . GLY A 1 648 ? -0.060 20.231 -4.706 1.00 83.19 648 GLY A C 1
ATOM 5012 O O . GLY A 1 648 ? 0.926 20.915 -4.433 1.00 83.19 648 GLY A O 1
ATOM 5013 N N . LEU A 1 649 ? -0.218 19.622 -5.886 1.00 83.44 649 LEU A N 1
ATOM 5014 C CA . LEU A 1 649 ? 0.758 19.665 -6.988 1.00 83.44 649 LEU A CA 1
ATOM 5015 C C . LEU A 1 649 ? 1.008 21.086 -7.488 1.00 83.44 649 LEU A C 1
ATOM 5017 O O . LEU A 1 649 ? 2.134 21.475 -7.779 1.00 83.44 649 LEU A O 1
ATOM 5021 N N . GLU A 1 650 ? -0.052 21.882 -7.547 1.00 83.06 650 GLU A N 1
ATOM 5022 C CA . GLU A 1 650 ? -0.073 23.186 -8.196 1.00 83.06 650 GLU A CA 1
ATOM 5023 C C . GLU A 1 650 ? 0.868 24.189 -7.522 1.00 83.06 650 GLU A C 1
ATOM 5025 O O . GLU A 1 650 ? 1.352 25.110 -8.176 1.00 83.06 650 GLU A O 1
ATOM 5030 N N . VAL A 1 651 ? 1.170 24.002 -6.235 1.00 78.31 651 VAL A N 1
ATOM 5031 C CA . VAL A 1 651 ? 2.096 24.873 -5.500 1.00 78.31 651 VAL A CA 1
ATOM 5032 C C . VAL A 1 651 ? 3.547 24.390 -5.548 1.00 78.31 651 VAL A C 1
ATOM 5034 O O . VAL A 1 651 ? 4.428 25.094 -5.055 1.00 78.31 651 VAL A O 1
ATOM 5037 N N . LYS A 1 652 ? 3.818 23.195 -6.091 1.00 79.81 652 LYS A N 1
ATOM 5038 C CA . LYS A 1 652 ? 5.171 22.629 -6.131 1.00 79.81 652 LYS A CA 1
ATOM 5039 C C . LYS A 1 652 ? 5.965 23.287 -7.267 1.00 79.81 652 LYS A C 1
ATOM 5041 O O . LYS A 1 652 ? 5.543 23.196 -8.421 1.00 79.81 652 LYS A O 1
ATOM 5046 N N . PRO A 1 653 ? 7.119 23.927 -6.996 1.00 80.12 653 PRO A N 1
ATOM 5047 C CA . PRO A 1 653 ? 7.868 24.640 -8.031 1.00 80.12 653 PRO A CA 1
ATOM 5048 C C . PRO A 1 653 ? 8.281 23.742 -9.199 1.00 80.12 653 PRO A C 1
ATOM 5050 O O . PRO A 1 653 ? 8.032 24.087 -10.351 1.00 80.12 653 PRO A O 1
ATOM 5053 N N . GLN A 1 654 ? 8.835 22.559 -8.915 1.00 85.38 654 GLN A N 1
ATOM 5054 C CA . GLN A 1 654 ? 9.268 21.650 -9.979 1.00 85.38 654 GLN A CA 1
ATOM 5055 C C . GLN A 1 654 ? 8.105 21.054 -10.769 1.00 85.38 654 GLN A C 1
ATOM 5057 O O . GLN A 1 654 ? 8.287 20.693 -11.927 1.00 85.38 654 GLN A O 1
ATOM 5062 N N . TRP A 1 655 ? 6.901 20.994 -10.191 1.00 88.06 655 TRP A N 1
ATOM 5063 C CA . TRP A 1 655 ? 5.717 20.577 -10.936 1.00 88.06 655 TRP A CA 1
ATOM 5064 C C . TRP A 1 655 ? 5.396 21.594 -12.030 1.00 88.06 655 TRP A C 1
ATOM 5066 O O . TRP A 1 655 ? 5.191 21.217 -13.179 1.00 88.06 655 TRP A O 1
ATOM 5076 N N . GLN A 1 656 ? 5.454 22.889 -11.708 1.00 86.31 656 GLN A N 1
ATOM 5077 C CA . GLN A 1 656 ? 5.262 23.954 -12.695 1.00 86.31 656 GLN A CA 1
ATOM 5078 C C . GLN A 1 656 ? 6.322 23.894 -13.799 1.00 86.31 656 GLN A C 1
ATOM 5080 O O . GLN A 1 656 ? 5.986 23.993 -14.976 1.00 86.31 656 GLN A O 1
ATOM 5085 N N . VAL A 1 657 ? 7.584 23.641 -13.440 1.00 88.81 657 VAL A N 1
ATOM 5086 C CA . VAL A 1 657 ? 8.667 23.434 -14.415 1.00 88.81 657 VAL A CA 1
ATOM 5087 C C . VAL A 1 657 ? 8.358 22.247 -15.333 1.00 88.81 657 VAL A C 1
ATOM 5089 O O . VAL A 1 657 ? 8.368 22.402 -16.553 1.00 88.81 657 VAL A O 1
ATOM 5092 N N . LEU A 1 658 ? 8.005 21.090 -14.770 1.00 92.62 658 LEU A N 1
ATOM 5093 C CA . LEU A 1 658 ? 7.684 19.878 -15.523 1.00 92.62 658 LEU A CA 1
ATOM 5094 C C . LEU A 1 658 ? 6.488 20.069 -16.471 1.00 92.62 658 LEU A C 1
ATOM 5096 O O . LEU A 1 658 ? 6.526 19.594 -17.605 1.00 92.62 658 LEU A O 1
ATOM 5100 N N . THR A 1 659 ? 5.446 20.793 -16.049 1.00 93.12 659 THR A N 1
ATOM 5101 C CA . THR A 1 659 ? 4.241 20.999 -16.877 1.00 93.12 659 THR A CA 1
ATOM 5102 C C . THR A 1 659 ? 4.528 21.717 -18.197 1.00 93.12 659 THR A C 1
ATOM 5104 O O . THR A 1 659 ? 3.801 21.515 -19.169 1.00 93.12 659 THR A O 1
ATOM 5107 N N . THR A 1 660 ? 5.622 22.484 -18.289 1.00 95.25 660 THR A N 1
ATOM 5108 C CA . THR A 1 660 ? 6.051 23.122 -19.548 1.00 95.25 660 THR A CA 1
ATOM 5109 C C . THR A 1 660 ? 6.441 22.111 -20.633 1.00 95.25 660 THR A C 1
ATOM 5111 O O . THR A 1 660 ? 6.374 22.432 -21.817 1.00 95.25 660 THR A O 1
ATOM 5114 N N . LEU A 1 661 ? 6.783 20.875 -20.250 1.00 96.12 661 LEU A N 1
ATOM 5115 C CA . LEU A 1 661 ? 7.122 19.780 -21.162 1.00 96.12 661 LEU A CA 1
ATOM 5116 C C . LEU A 1 661 ? 5.892 18.970 -21.610 1.00 96.12 661 LEU A C 1
ATOM 5118 O O . LEU A 1 661 ? 5.992 18.168 -22.539 1.00 96.12 661 LEU A O 1
ATOM 5122 N N . PHE A 1 662 ? 4.720 19.166 -20.993 1.00 96.31 662 PHE A N 1
ATOM 5123 C CA . PHE A 1 662 ? 3.517 18.380 -21.299 1.00 96.31 662 PHE A CA 1
ATOM 5124 C C . PHE A 1 662 ? 3.052 18.476 -22.755 1.00 96.31 662 PHE A C 1
ATOM 5126 O O . PHE A 1 662 ? 2.665 17.436 -23.290 1.00 96.31 662 PHE A O 1
ATOM 5133 N N . PRO A 1 663 ? 3.113 19.634 -23.444 1.00 94.62 663 PRO A N 1
ATOM 5134 C CA . PRO A 1 663 ? 2.773 19.695 -24.864 1.00 94.62 663 PRO A CA 1
ATOM 5135 C C . PRO A 1 663 ? 3.621 18.751 -25.729 1.00 94.62 663 PRO A C 1
ATOM 5137 O O . PRO A 1 663 ? 3.098 18.154 -26.665 1.00 94.62 663 PRO A O 1
ATOM 5140 N N . THR A 1 664 ? 4.899 18.562 -25.383 1.00 94.81 664 THR A N 1
ATOM 5141 C CA . THR A 1 664 ? 5.808 17.634 -26.077 1.00 94.81 664 THR A CA 1
ATOM 5142 C C . THR A 1 664 ? 5.514 16.176 -25.729 1.00 94.81 664 THR A C 1
ATOM 5144 O O . THR A 1 664 ? 5.619 15.303 -26.584 1.00 94.81 664 THR A O 1
ATOM 5147 N N . LEU A 1 665 ? 5.147 15.909 -24.474 1.00 96.44 665 LEU A N 1
ATOM 5148 C CA . LEU A 1 665 ? 4.936 14.556 -23.951 1.00 96.44 665 LEU A CA 1
ATOM 5149 C C . LEU A 1 665 ? 3.520 14.012 -24.192 1.00 96.44 665 LEU A C 1
ATOM 5151 O O . LEU A 1 665 ? 3.291 12.816 -24.008 1.00 96.44 665 LEU A O 1
ATOM 5155 N N . SER A 1 666 ? 2.562 14.860 -24.562 1.00 96.50 666 SER A N 1
ATOM 5156 C CA . SER A 1 666 ? 1.154 14.479 -24.700 1.00 96.50 666 SER A CA 1
ATOM 5157 C C . SER A 1 666 ? 0.921 13.469 -25.823 1.00 96.50 666 SER A C 1
ATOM 5159 O O . SER A 1 666 ? 1.598 13.463 -26.848 1.00 96.50 666 SER A O 1
ATOM 5161 N N . GLY A 1 667 ? -0.081 12.615 -25.642 1.00 95.06 667 GLY A N 1
ATOM 5162 C CA . GLY A 1 667 ? -0.462 11.604 -26.619 1.00 95.06 667 GLY A CA 1
ATOM 5163 C C . GLY A 1 667 ? -1.857 11.060 -26.346 1.00 95.06 667 GLY A C 1
ATOM 5164 O O . GLY A 1 667 ? -2.674 11.710 -25.704 1.00 95.06 667 GLY A O 1
ATOM 5165 N N . SER A 1 668 ? -2.125 9.859 -26.846 1.00 93.00 668 SER A N 1
ATOM 5166 C CA . SER A 1 668 ? -3.381 9.131 -26.643 1.00 93.00 668 SER A CA 1
ATOM 5167 C C . SER A 1 668 ? -3.112 7.783 -25.974 1.00 93.00 668 SER A C 1
ATOM 5169 O O . SER A 1 668 ? -1.966 7.340 -25.910 1.00 93.00 668 SER A O 1
ATOM 5171 N N . MET A 1 669 ? -4.160 7.067 -25.555 1.00 90.94 669 MET A N 1
ATOM 5172 C CA . MET A 1 669 ? -4.022 5.732 -24.946 1.00 90.94 669 MET A CA 1
ATOM 5173 C C . MET A 1 669 ? -3.310 4.692 -25.829 1.00 90.94 669 MET A C 1
ATOM 5175 O O . MET A 1 669 ? -2.849 3.674 -25.319 1.00 90.94 669 MET A O 1
ATOM 5179 N N . THR A 1 670 ? -3.244 4.906 -27.147 1.00 92.56 670 THR A N 1
ATOM 5180 C CA . THR A 1 670 ? -2.572 4.001 -28.095 1.00 92.56 670 THR A CA 1
ATOM 5181 C C . THR A 1 670 ? -1.186 4.486 -28.509 1.00 92.56 670 THR A C 1
ATOM 5183 O O . THR A 1 670 ? -0.506 3.797 -29.268 1.00 92.56 670 THR A O 1
ATOM 5186 N N . SER A 1 671 ? -0.771 5.667 -28.047 1.00 94.31 671 SER A N 1
ATOM 5187 C CA . SER A 1 671 ? 0.583 6.173 -28.262 1.00 94.31 671 SER A CA 1
ATOM 5188 C C . SER A 1 671 ? 1.611 5.267 -27.569 1.00 94.31 671 SER A C 1
ATOM 5190 O O . SER A 1 671 ? 1.279 4.607 -26.577 1.00 94.31 671 SER A O 1
ATOM 5192 N N . PRO A 1 672 ? 2.865 5.231 -28.054 1.00 95.56 672 PRO A N 1
ATOM 5193 C CA . PRO A 1 672 ? 3.951 4.616 -27.308 1.00 95.56 672 PRO A CA 1
ATOM 5194 C C . PRO A 1 672 ? 4.047 5.188 -25.888 1.00 95.56 672 PRO A C 1
ATOM 5196 O O . PRO A 1 672 ? 3.727 6.355 -25.630 1.00 95.56 672 PRO A O 1
ATOM 5199 N N . ARG A 1 673 ? 4.444 4.328 -24.956 1.00 96.94 673 ARG A N 1
ATOM 5200 C CA . ARG A 1 673 ? 4.475 4.630 -23.528 1.00 96.94 673 ARG A CA 1
ATOM 5201 C C . ARG A 1 673 ? 5.629 5.569 -23.211 1.00 96.94 673 ARG A C 1
ATOM 5203 O O . ARG A 1 673 ? 6.713 5.432 -23.770 1.00 96.94 673 ARG A O 1
ATOM 5210 N N . LEU A 1 674 ? 5.404 6.473 -22.268 1.00 97.62 674 LEU A N 1
ATOM 5211 C CA . LEU A 1 674 ? 6.466 7.284 -21.689 1.00 97.62 674 LEU A CA 1
ATOM 5212 C C . LEU A 1 674 ? 7.117 6.521 -20.526 1.00 97.62 674 LEU A C 1
ATOM 5214 O O . LEU A 1 674 ? 6.438 6.089 -19.590 1.00 97.62 674 LEU A O 1
ATOM 5218 N N . LEU A 1 675 ? 8.436 6.360 -20.582 1.00 97.44 675 LEU A N 1
ATOM 5219 C CA . LEU A 1 675 ? 9.250 5.972 -19.434 1.00 97.44 675 LEU A CA 1
ATOM 5220 C C . LEU A 1 675 ? 9.660 7.237 -18.671 1.00 97.44 675 LEU A C 1
ATOM 5222 O O . LEU A 1 675 ? 9.832 8.303 -19.260 1.00 97.44 675 LEU A O 1
ATOM 5226 N N . PHE A 1 676 ? 9.843 7.136 -17.364 1.00 96.94 676 PHE A N 1
ATOM 5227 C CA . PHE A 1 676 ? 10.448 8.200 -16.578 1.00 96.94 676 PHE A CA 1
ATOM 5228 C C . PHE A 1 676 ? 11.494 7.612 -15.638 1.00 96.94 676 PHE A C 1
ATOM 5230 O O . PHE A 1 676 ? 11.419 6.447 -15.262 1.00 96.94 676 PHE A O 1
ATOM 5237 N N . GLU A 1 677 ? 12.491 8.415 -15.293 1.00 96.12 677 GLU A N 1
ATOM 5238 C CA . GLU A 1 677 ? 13.499 8.049 -14.311 1.00 96.12 677 GLU A CA 1
ATOM 5239 C C . GLU A 1 677 ? 12.902 8.073 -12.904 1.00 96.12 677 GLU A C 1
ATOM 5241 O O . GLU A 1 677 ? 12.249 9.043 -12.493 1.00 96.12 677 GLU A O 1
ATOM 5246 N N . HIS A 1 678 ? 13.193 7.025 -12.139 1.00 94.12 678 HIS A N 1
ATOM 5247 C CA . HIS A 1 678 ? 13.044 7.095 -10.699 1.00 94.12 678 HIS A CA 1
ATOM 5248 C C . HIS A 1 678 ? 14.250 7.815 -10.102 1.00 94.12 678 HIS A C 1
ATOM 5250 O O . HIS A 1 678 ? 15.390 7.379 -10.250 1.00 94.12 678 HIS A O 1
ATOM 5256 N N . ASP A 1 679 ? 13.980 8.893 -9.378 1.00 93.38 679 ASP A N 1
ATOM 5257 C CA . ASP A 1 679 ? 14.985 9.654 -8.655 1.00 93.38 679 ASP A CA 1
ATOM 5258 C C . ASP A 1 679 ? 14.393 10.169 -7.335 1.00 93.38 679 ASP A C 1
ATOM 5260 O O . ASP A 1 679 ? 13.196 10.468 -7.248 1.00 93.38 679 ASP A O 1
ATOM 5264 N N . ALA A 1 680 ? 15.219 10.255 -6.291 1.00 88.50 680 ALA A N 1
ATOM 5265 C CA . ALA A 1 680 ? 14.792 10.753 -4.986 1.00 88.50 680 ALA A CA 1
ATOM 5266 C C . ALA A 1 680 ? 14.371 12.232 -5.044 1.00 88.50 680 ALA A C 1
ATOM 5268 O O . ALA A 1 680 ? 13.442 12.631 -4.336 1.00 88.50 680 ALA A O 1
ATOM 5269 N N . ASP A 1 681 ? 14.977 13.022 -5.933 1.00 88.94 681 ASP A N 1
ATOM 5270 C CA . ASP A 1 681 ? 14.672 14.439 -6.114 1.00 88.94 681 ASP A CA 1
ATOM 5271 C C . ASP A 1 681 ? 13.272 14.665 -6.683 1.00 88.94 681 ASP A C 1
ATOM 5273 O O . ASP A 1 681 ? 12.702 15.734 -6.476 1.00 88.94 681 ASP A O 1
ATOM 5277 N N . ASN A 1 682 ? 12.648 13.651 -7.300 1.00 91.50 682 ASN A N 1
ATOM 5278 C CA . ASN A 1 682 ? 11.233 13.721 -7.677 1.00 91.50 682 ASN A CA 1
ATOM 5279 C C . ASN A 1 682 ? 10.321 13.964 -6.458 1.00 91.50 682 ASN A C 1
ATOM 5281 O O . ASN A 1 682 ? 9.164 14.346 -6.630 1.00 91.50 682 ASN A O 1
ATOM 5285 N N . HIS A 1 683 ? 10.808 13.787 -5.220 1.00 84.88 683 HIS A N 1
ATOM 5286 C CA . HIS A 1 683 ? 10.084 14.177 -4.011 1.00 84.88 683 HIS A CA 1
ATOM 5287 C C . HIS A 1 683 ? 9.593 15.632 -4.060 1.00 84.88 683 HIS A C 1
ATOM 5289 O O . HIS A 1 683 ? 8.474 15.901 -3.621 1.00 84.88 683 HIS A O 1
ATOM 5295 N N . ASP A 1 684 ? 10.365 16.558 -4.640 1.00 83.69 684 ASP A N 1
ATOM 5296 C CA . ASP A 1 684 ? 10.022 17.986 -4.698 1.00 83.69 684 ASP A CA 1
ATOM 5297 C C . ASP A 1 684 ? 8.865 18.332 -5.652 1.00 83.69 684 ASP A C 1
ATOM 5299 O O . ASP A 1 684 ? 8.300 19.428 -5.581 1.00 83.69 684 ASP A O 1
ATOM 5303 N N . LEU A 1 685 ? 8.429 17.366 -6.464 1.00 85.38 685 LEU A N 1
ATOM 5304 C CA . LEU A 1 685 ? 7.183 17.419 -7.224 1.00 85.38 685 LEU A CA 1
ATOM 5305 C C . LEU A 1 685 ? 5.943 17.140 -6.358 1.00 85.38 685 LEU A C 1
ATOM 5307 O O . LEU A 1 685 ? 4.816 17.198 -6.841 1.00 85.38 685 LEU A O 1
ATOM 5311 N N . GLY A 1 686 ? 6.130 16.825 -5.075 1.00 83.56 686 GLY A N 1
ATOM 5312 C CA . GLY A 1 686 ? 5.075 16.479 -4.124 1.00 83.56 686 GLY A CA 1
ATOM 5313 C C . GLY A 1 686 ? 5.119 15.021 -3.667 1.00 83.56 686 GLY A C 1
ATOM 5314 O O . GLY A 1 686 ? 4.562 14.703 -2.615 1.00 83.56 686 GLY A O 1
ATOM 5315 N N . SER A 1 687 ? 5.762 14.141 -4.434 1.00 91.81 687 SER A N 1
ATOM 5316 C CA . SER A 1 687 ? 6.089 12.752 -4.092 1.00 91.81 687 SER A CA 1
ATOM 5317 C C . SER A 1 687 ? 7.012 12.187 -5.170 1.00 91.81 687 SER A C 1
ATOM 5319 O O . SER A 1 687 ? 6.811 12.482 -6.347 1.00 91.81 687 SER A O 1
ATOM 5321 N N . THR A 1 688 ? 7.927 11.287 -4.804 1.00 90.19 688 THR A N 1
ATOM 5322 C CA . THR A 1 688 ? 8.744 10.537 -5.775 1.00 90.19 688 THR A CA 1
ATOM 5323 C C . THR A 1 688 ? 7.897 9.733 -6.766 1.00 90.19 688 THR A C 1
ATOM 5325 O O . THR A 1 688 ? 8.353 9.422 -7.860 1.00 90.19 688 THR A O 1
ATOM 5328 N N . ARG A 1 689 ? 6.639 9.441 -6.408 1.00 92.81 689 ARG A N 1
ATOM 5329 C CA . ARG A 1 689 ? 5.688 8.637 -7.190 1.00 92.81 689 ARG A CA 1
ATOM 5330 C C . ARG A 1 689 ? 4.731 9.444 -8.061 1.00 92.81 689 ARG A C 1
ATOM 5332 O O . ARG A 1 689 ? 3.834 8.877 -8.675 1.00 92.81 689 ARG A O 1
ATOM 5339 N N . VAL A 1 690 ? 4.859 10.770 -8.100 1.00 94.44 690 VAL A N 1
ATOM 5340 C CA . VAL A 1 690 ? 3.910 11.621 -8.835 1.00 94.44 690 VAL A CA 1
ATOM 5341 C C . VAL A 1 690 ? 3.851 11.292 -10.329 1.00 94.44 690 VAL A C 1
ATOM 5343 O O . VAL A 1 690 ? 2.786 11.391 -10.937 1.00 94.44 690 VAL A O 1
ATOM 5346 N N . LEU A 1 691 ? 4.978 10.872 -10.915 1.00 96.31 691 LEU A N 1
ATOM 5347 C CA . LEU A 1 691 ? 5.107 10.653 -12.354 1.00 96.31 691 LEU A CA 1
ATOM 5348 C C . LEU A 1 691 ? 4.255 9.467 -12.841 1.00 96.31 691 LEU A C 1
ATOM 5350 O O . LEU A 1 691 ? 3.811 9.448 -13.985 1.00 96.31 691 LEU A O 1
ATOM 5354 N N . GLU A 1 692 ? 3.905 8.547 -11.939 1.00 96.62 692 GLU A N 1
ATOM 5355 C CA . GLU A 1 692 ? 2.953 7.456 -12.184 1.00 96.62 692 GLU A CA 1
ATOM 5356 C C . GLU A 1 692 ? 1.549 7.974 -12.566 1.00 96.62 692 GLU A C 1
ATOM 5358 O O . GLU A 1 692 ? 0.773 7.273 -13.212 1.00 96.62 692 GLU A O 1
ATOM 5363 N N . SER A 1 693 ? 1.217 9.217 -12.192 1.00 96.56 693 SER A N 1
ATOM 5364 C CA . SER A 1 693 ? -0.068 9.857 -12.496 1.00 96.56 693 SER A CA 1
ATOM 5365 C C . SER A 1 693 ? -0.070 10.704 -13.774 1.00 96.56 693 SER A C 1
ATOM 5367 O O . SER A 1 693 ? -1.121 11.226 -14.149 1.00 96.56 693 SER A O 1
ATOM 5369 N N . LEU A 1 694 ? 1.062 10.806 -14.489 1.00 97.19 694 LEU A N 1
ATOM 5370 C CA . LEU A 1 694 ? 1.184 11.592 -15.724 1.00 97.19 694 LEU A CA 1
ATOM 5371 C C . LEU A 1 694 ? 0.106 11.326 -16.789 1.00 97.19 694 LEU A C 1
ATOM 5373 O O . LEU A 1 694 ? -0.299 12.300 -17.427 1.00 97.19 694 LEU A O 1
ATOM 5377 N N . PRO A 1 695 ? -0.430 10.101 -16.982 1.00 97.19 695 PRO A N 1
ATOM 5378 C CA . PRO A 1 695 ? -1.505 9.880 -17.951 1.00 97.19 695 PRO A CA 1
ATOM 5379 C C . PRO A 1 695 ? -2.729 10.787 -17.745 1.00 97.19 695 PRO A C 1
ATOM 5381 O O . PRO A 1 695 ? -3.408 11.118 -18.717 1.00 97.19 695 PRO A O 1
ATOM 5384 N N . LEU A 1 696 ? -2.973 11.252 -16.511 1.00 95.06 696 LEU A N 1
ATOM 5385 C CA . LEU A 1 696 ? -4.026 12.220 -16.185 1.00 95.06 696 LEU A CA 1
ATOM 5386 C C . LEU A 1 696 ? -3.835 13.570 -16.898 1.00 95.06 696 LEU A C 1
ATOM 5388 O O . LEU A 1 696 ? -4.810 14.258 -17.192 1.00 95.06 696 LEU A O 1
ATOM 5392 N N . PHE A 1 697 ? -2.584 13.945 -17.169 1.00 95.50 697 PHE A N 1
ATOM 5393 C CA . PHE A 1 697 ? -2.196 15.251 -17.701 1.00 95.50 697 PHE A CA 1
ATOM 5394 C C . PHE A 1 697 ? -1.728 15.198 -19.163 1.00 95.50 697 PHE A C 1
ATOM 5396 O O . PHE A 1 697 ? -1.738 16.220 -19.841 1.00 95.50 697 PHE A O 1
ATOM 5403 N N . LEU A 1 698 ? -1.345 14.020 -19.666 1.00 96.88 698 LEU A N 1
ATOM 5404 C CA . LEU A 1 698 ? -0.741 13.830 -20.994 1.00 96.88 698 LEU A CA 1
ATOM 5405 C C . LEU A 1 698 ? -1.733 13.334 -22.060 1.00 96.88 698 LEU A C 1
ATOM 5407 O O . LEU A 1 698 ? -1.372 12.538 -22.929 1.00 96.88 698 LEU A O 1
ATOM 5411 N N . GLY A 1 699 ? -3.001 13.746 -21.976 1.00 91.25 699 GLY A N 1
ATOM 5412 C CA . GLY A 1 699 ? -4.045 13.330 -22.927 1.00 91.25 699 GLY A CA 1
ATOM 5413 C C . GLY A 1 699 ? -4.384 11.831 -22.880 1.00 91.25 699 GLY A C 1
ATOM 5414 O O . GLY A 1 699 ? -4.949 11.289 -23.828 1.00 91.25 699 GLY A O 1
ATOM 5415 N N . GLY A 1 700 ? -4.034 11.145 -21.785 1.00 92.75 700 GLY A N 1
ATOM 5416 C CA . GLY A 1 700 ? -4.185 9.697 -21.647 1.00 92.75 700 GLY A CA 1
ATOM 5417 C C . GLY A 1 700 ? -3.027 8.880 -22.224 1.00 92.75 700 GLY A C 1
ATOM 5418 O O . GLY A 1 700 ? -3.161 7.660 -22.319 1.00 92.75 700 GLY A O 1
ATOM 5419 N N . ARG A 1 701 ? -1.897 9.503 -22.607 1.00 96.62 701 ARG A N 1
ATOM 5420 C CA . ARG A 1 701 ? -0.684 8.757 -22.982 1.00 96.62 701 ARG A CA 1
ATOM 5421 C C . ARG A 1 701 ? -0.251 7.845 -21.827 1.00 96.62 701 ARG A C 1
ATOM 5423 O O . ARG A 1 701 ? -0.042 8.352 -20.723 1.00 96.62 701 ARG A O 1
ATOM 5430 N N . PRO A 1 702 ? -0.092 6.529 -22.052 1.00 97.38 702 PRO A N 1
ATOM 5431 C CA . PRO A 1 702 ? 0.325 5.622 -20.995 1.00 97.38 702 PRO A CA 1
ATOM 5432 C C . PRO A 1 702 ? 1.765 5.875 -20.541 1.00 97.38 702 PRO A C 1
ATOM 5434 O O . PRO A 1 702 ? 2.631 6.233 -21.342 1.00 97.38 702 PRO A O 1
ATOM 5437 N N . VAL A 1 703 ? 2.030 5.585 -19.272 1.00 97.62 703 VAL A N 1
ATOM 5438 C CA . VAL A 1 703 ? 3.377 5.432 -18.713 1.00 97.62 703 VAL A CA 1
ATOM 5439 C C . VAL A 1 703 ? 3.638 3.963 -18.371 1.00 97.62 703 VAL A C 1
ATOM 5441 O O . VAL A 1 703 ? 2.739 3.119 -18.443 1.00 97.62 703 VAL A O 1
ATOM 5444 N N . LEU A 1 704 ? 4.882 3.616 -18.045 1.00 95.31 704 LEU A N 1
ATOM 5445 C CA . LEU A 1 704 ? 5.219 2.240 -17.671 1.00 95.31 704 LEU A CA 1
ATOM 5446 C C . LEU A 1 704 ? 4.923 1.930 -16.198 1.00 95.31 704 LEU A C 1
ATOM 5448 O O . LEU A 1 704 ? 4.263 0.932 -15.917 1.00 95.31 704 LEU A O 1
ATOM 5452 N N . GLU A 1 705 ? 5.374 2.760 -15.263 1.00 92.94 705 GLU A N 1
ATOM 5453 C CA . GLU A 1 705 ? 5.220 2.508 -13.823 1.00 92.94 705 GLU A CA 1
ATOM 5454 C C . GLU A 1 705 ? 3.859 2.951 -13.261 1.00 92.94 705 GLU A C 1
ATOM 5456 O O . GLU A 1 705 ? 3.145 3.758 -13.853 1.00 92.94 705 GLU A O 1
ATOM 5461 N N . GLY A 1 706 ? 3.494 2.407 -12.098 1.00 93.94 706 GLY A N 1
ATOM 5462 C CA . GLY A 1 706 ? 2.247 2.705 -11.399 1.00 93.94 706 GLY A CA 1
ATOM 5463 C C . GLY A 1 706 ? 2.250 2.233 -9.941 1.00 93.94 706 GLY A C 1
ATOM 5464 O O . GLY A 1 706 ? 3.206 1.625 -9.461 1.00 93.94 706 GLY A O 1
ATOM 5465 N N . LEU A 1 707 ? 1.137 2.453 -9.240 1.00 93.12 707 LEU A N 1
ATOM 5466 C CA . LEU A 1 707 ? 0.991 2.156 -7.818 1.00 93.12 707 LEU A CA 1
ATOM 5467 C C . LEU A 1 707 ? 0.887 0.663 -7.505 1.00 93.12 707 LEU A C 1
ATOM 5469 O O . LEU A 1 707 ? 1.633 0.133 -6.683 1.00 93.12 707 LEU A O 1
ATOM 5473 N N . TYR A 1 708 ? -0.068 -0.017 -8.144 1.00 92.69 708 TYR A N 1
ATOM 5474 C CA . TYR A 1 708 ? -0.473 -1.384 -7.799 1.00 92.69 708 TYR A CA 1
ATOM 5475 C C . TYR A 1 708 ? 0.409 -2.452 -8.456 1.00 92.69 708 TYR A C 1
ATOM 5477 O O . TYR A 1 708 ? -0.073 -3.339 -9.160 1.00 92.69 708 TYR A O 1
ATOM 5485 N N . MET A 1 709 ? 1.714 -2.371 -8.213 1.00 91.38 709 MET A N 1
ATOM 5486 C CA . MET A 1 709 ? 2.725 -3.281 -8.760 1.00 91.38 709 MET A CA 1
ATOM 5487 C C . MET A 1 709 ? 2.450 -4.764 -8.482 1.00 91.38 709 MET A C 1
ATOM 5489 O O . MET A 1 709 ? 2.589 -5.593 -9.374 1.00 91.38 709 MET A O 1
ATOM 5493 N N . GLU A 1 710 ? 1.975 -5.109 -7.285 1.00 89.06 710 GLU A N 1
ATOM 5494 C CA . GLU A 1 710 ? 1.651 -6.497 -6.917 1.00 89.06 710 GLU A CA 1
ATOM 5495 C C . GLU A 1 710 ? 0.437 -7.050 -7.674 1.00 89.06 710 GLU A C 1
ATOM 5497 O O . GLU A 1 710 ? 0.243 -8.256 -7.785 1.00 89.06 710 GLU A O 1
ATOM 5502 N N . SER A 1 711 ? -0.386 -6.161 -8.225 1.00 89.56 711 SER A N 1
ATOM 5503 C CA . SER A 1 711 ? -1.576 -6.487 -9.014 1.00 89.56 711 SER A CA 1
ATOM 5504 C C . SER A 1 711 ? -1.300 -6.511 -10.520 1.00 89.56 711 SER A C 1
ATOM 5506 O O . SER A 1 711 ? -2.239 -6.586 -11.315 1.00 89.56 711 SER A O 1
ATOM 5508 N N . SER A 1 712 ? -0.031 -6.403 -10.918 1.00 92.00 712 SER A N 1
ATOM 5509 C CA . SER A 1 712 ? 0.391 -6.239 -12.303 1.00 92.00 712 SER A CA 1
ATOM 5510 C C . SER A 1 712 ? 1.408 -7.302 -12.716 1.00 92.00 712 SER A C 1
ATOM 5512 O O . SER A 1 712 ? 2.458 -7.466 -12.100 1.00 92.00 712 SER A O 1
ATOM 5514 N N . LEU A 1 713 ? 1.122 -7.992 -13.824 1.00 92.38 713 LEU A N 1
ATOM 5515 C CA . LEU A 1 713 ? 1.996 -9.041 -14.359 1.00 92.38 713 LEU A CA 1
ATOM 5516 C C . LEU A 1 713 ? 3.309 -8.509 -14.933 1.00 92.38 713 LEU A C 1
ATOM 5518 O O . LEU A 1 713 ? 4.317 -9.208 -14.890 1.00 92.38 713 LEU A O 1
ATOM 5522 N N . LEU A 1 714 ? 3.295 -7.298 -15.495 1.00 95.12 714 LEU A N 1
ATOM 5523 C CA . LEU A 1 714 ? 4.471 -6.704 -16.131 1.00 95.12 714 LEU A CA 1
ATOM 5524 C C . LEU A 1 714 ? 5.336 -5.908 -15.150 1.00 95.12 714 LEU A C 1
ATOM 5526 O O . LEU A 1 714 ? 6.395 -5.427 -15.547 1.00 95.12 714 LEU A O 1
ATOM 5530 N N . ALA A 1 715 ? 4.926 -5.779 -13.883 1.00 94.69 715 ALA A N 1
ATOM 5531 C CA . ALA A 1 715 ? 5.621 -4.943 -12.911 1.00 94.69 715 ALA A CA 1
ATOM 5532 C C . ALA A 1 715 ? 7.103 -5.319 -12.757 1.00 94.69 715 ALA A C 1
ATOM 5534 O O . ALA A 1 715 ? 7.949 -4.434 -12.786 1.00 94.69 715 ALA A O 1
ATOM 5535 N N . SER A 1 716 ? 7.446 -6.610 -12.677 1.00 92.44 716 SER A N 1
ATOM 5536 C CA . SER A 1 716 ? 8.845 -7.043 -12.536 1.00 92.44 716 SER A CA 1
ATOM 5537 C C . SER A 1 716 ? 9.716 -6.638 -13.730 1.00 92.44 716 SER A C 1
ATOM 5539 O O . SER A 1 716 ? 10.799 -6.092 -13.539 1.00 92.44 716 SER A O 1
ATOM 5541 N N . ALA A 1 717 ? 9.235 -6.833 -14.960 1.00 94.94 717 ALA A N 1
ATOM 5542 C CA . ALA A 1 717 ? 9.938 -6.403 -16.169 1.00 94.94 717 ALA A CA 1
ATOM 5543 C C . ALA A 1 717 ? 10.058 -4.873 -16.258 1.00 94.94 717 ALA A C 1
ATOM 5545 O O . ALA A 1 717 ? 11.089 -4.348 -16.667 1.00 94.94 717 ALA A O 1
ATOM 5546 N N . ILE A 1 718 ? 9.026 -4.149 -15.829 1.00 96.06 718 ILE A N 1
ATOM 5547 C CA . ILE A 1 718 ? 9.017 -2.686 -15.848 1.00 96.06 718 ILE A CA 1
ATOM 5548 C C . ILE A 1 718 ? 9.994 -2.101 -14.827 1.00 96.06 718 ILE A C 1
ATOM 5550 O O . ILE A 1 718 ? 10.751 -1.207 -15.188 1.00 96.06 718 ILE A O 1
ATOM 5554 N N . TYR A 1 719 ? 10.061 -2.633 -13.603 1.00 94.38 719 TYR A N 1
ATOM 5555 C CA . TYR A 1 719 ? 11.066 -2.200 -12.623 1.00 94.38 719 TYR A CA 1
ATOM 5556 C C . TYR A 1 719 ? 12.490 -2.588 -13.026 1.00 94.38 719 TYR A C 1
ATOM 5558 O O . TYR A 1 719 ? 13.435 -1.881 -12.685 1.00 94.38 719 TYR A O 1
ATOM 5566 N N . GLN A 1 720 ? 12.661 -3.671 -13.789 1.00 93.81 720 GLN A N 1
ATOM 5567 C CA . GLN A 1 720 ? 13.947 -3.968 -14.411 1.00 93.81 720 GLN A CA 1
ATOM 5568 C C . GLN A 1 720 ? 14.332 -2.894 -15.437 1.00 93.81 720 GLN A C 1
ATOM 5570 O O . GLN A 1 720 ? 15.431 -2.361 -15.340 1.00 93.81 720 GLN A O 1
ATOM 5575 N N . LEU A 1 721 ? 13.433 -2.521 -16.355 1.00 95.94 721 LEU A N 1
ATOM 5576 C CA . LEU A 1 721 ? 13.698 -1.442 -17.316 1.00 95.94 721 LEU A CA 1
ATOM 5577 C C . LEU A 1 721 ? 13.916 -0.087 -16.625 1.00 95.94 721 LEU A C 1
ATOM 5579 O O . LEU A 1 721 ? 14.810 0.662 -17.011 1.00 95.94 721 LEU A O 1
ATOM 5583 N N . GLN A 1 722 ? 13.144 0.238 -15.588 1.00 95.12 722 GLN A N 1
ATOM 5584 C CA . GLN A 1 722 ? 13.370 1.476 -14.847 1.00 95.12 722 GLN A CA 1
ATOM 5585 C C . GLN A 1 722 ? 14.774 1.503 -14.225 1.00 95.12 722 GLN A C 1
ATOM 5587 O O . GLN A 1 722 ? 15.443 2.540 -14.275 1.00 95.12 722 GLN A O 1
ATOM 5592 N N . ALA A 1 723 ? 15.264 0.363 -13.730 1.00 92.88 723 ALA A N 1
ATOM 5593 C CA . ALA A 1 723 ? 16.619 0.288 -13.209 1.00 92.88 723 ALA A CA 1
ATOM 5594 C C . ALA A 1 723 ? 17.698 0.526 -14.268 1.00 92.88 723 ALA A C 1
ATOM 5596 O O . ALA A 1 723 ? 18.730 1.121 -13.974 1.00 92.88 723 ALA A O 1
ATOM 5597 N N . GLU A 1 724 ? 17.435 0.122 -15.508 1.00 94.50 724 GLU A N 1
ATOM 5598 C CA . GLU A 1 724 ? 18.352 0.288 -16.637 1.00 94.50 724 GLU A CA 1
ATOM 5599 C C . GLU A 1 724 ? 18.466 1.747 -17.112 1.00 94.50 724 GLU A C 1
ATOM 5601 O O . GLU A 1 724 ? 19.443 2.080 -17.783 1.00 94.50 724 GLU A O 1
ATOM 5606 N N . VAL A 1 725 ? 17.521 2.627 -16.750 1.00 95.75 725 VAL A N 1
ATOM 5607 C CA . VAL A 1 725 ? 17.558 4.063 -17.100 1.00 95.75 725 VAL A CA 1
ATOM 5608 C C . VAL A 1 725 ? 17.843 5.000 -15.932 1.00 95.75 725 VAL A C 1
ATOM 5610 O O . VAL A 1 725 ? 18.162 6.161 -16.171 1.00 95.75 725 VAL A O 1
ATOM 5613 N N . SER A 1 726 ? 17.730 4.531 -14.689 1.00 94.50 726 SER A N 1
ATOM 5614 C CA . SER A 1 726 ? 17.803 5.396 -13.507 1.00 94.50 726 SER A CA 1
ATOM 5615 C C . SER A 1 726 ? 19.163 5.318 -12.826 1.00 94.50 726 SER A C 1
ATOM 5617 O O . SER A 1 726 ? 19.715 4.234 -12.634 1.00 94.50 726 SER A O 1
ATOM 5619 N N . ALA A 1 727 ? 19.694 6.465 -12.399 1.00 91.25 727 ALA A N 1
ATOM 5620 C CA . ALA A 1 727 ? 20.909 6.486 -11.583 1.00 91.25 727 ALA A CA 1
ATOM 5621 C C . ALA A 1 727 ? 20.651 5.966 -10.156 1.00 91.25 727 ALA A C 1
ATOM 5623 O O . ALA A 1 727 ? 21.507 5.297 -9.577 1.00 91.25 727 ALA A O 1
ATOM 5624 N N . SER A 1 728 ? 19.459 6.248 -9.617 1.00 88.69 728 SER A N 1
ATOM 5625 C CA . SER A 1 728 ? 19.007 5.825 -8.285 1.00 88.69 728 SER A CA 1
ATOM 5626 C C . SER A 1 728 ? 17.692 5.040 -8.394 1.00 88.69 728 SER A C 1
ATOM 5628 O O . SER A 1 728 ? 16.624 5.563 -8.056 1.00 88.69 728 SER A O 1
ATOM 5630 N N . PRO A 1 729 ? 17.738 3.798 -8.905 1.00 87.31 729 PRO A N 1
ATOM 5631 C CA . PRO A 1 729 ? 16.536 3.060 -9.258 1.00 87.31 729 PRO A CA 1
ATOM 5632 C C . PRO A 1 729 ? 15.729 2.612 -8.040 1.00 87.31 729 PRO A C 1
ATOM 5634 O O . PRO A 1 729 ? 16.270 2.412 -6.950 1.00 87.31 729 PRO A O 1
ATOM 5637 N N . SER A 1 730 ? 14.429 2.392 -8.242 1.00 81.81 730 SER A N 1
ATOM 5638 C CA . SER A 1 730 ? 13.594 1.703 -7.251 1.00 81.81 730 SER A CA 1
ATOM 5639 C C . SER A 1 730 ? 13.427 0.225 -7.598 1.00 81.81 730 SER A C 1
ATOM 5641 O O . SER A 1 730 ? 13.287 -0.155 -8.759 1.00 81.81 730 SER A O 1
ATOM 5643 N N . SER A 1 731 ? 13.428 -0.622 -6.568 1.00 80.94 731 SER A N 1
ATOM 5644 C CA . SER A 1 731 ? 13.211 -2.068 -6.693 1.00 80.94 731 SER A CA 1
ATOM 5645 C C . SER A 1 731 ? 12.227 -2.556 -5.624 1.00 80.94 731 SER A C 1
ATOM 5647 O O . SER A 1 731 ? 12.616 -3.294 -4.715 1.00 80.94 731 SER A O 1
ATOM 5649 N N . PRO A 1 732 ? 10.950 -2.136 -5.676 1.00 82.56 732 PRO A N 1
ATOM 5650 C CA . PRO A 1 732 ? 9.997 -2.409 -4.600 1.00 82.56 732 PRO A CA 1
ATOM 5651 C C . PRO A 1 732 ? 9.547 -3.879 -4.525 1.00 82.56 732 PRO A C 1
ATOM 5653 O O . PRO A 1 732 ? 9.035 -4.317 -3.498 1.00 82.56 732 PRO A O 1
ATOM 5656 N N . LEU A 1 733 ? 9.752 -4.664 -5.588 1.00 84.31 733 LEU A N 1
ATOM 5657 C CA . LEU A 1 733 ? 9.407 -6.084 -5.628 1.00 84.31 733 LEU A CA 1
ATOM 5658 C C . LEU A 1 733 ? 10.559 -6.933 -5.072 1.00 84.31 733 LEU A C 1
ATOM 5660 O O . LEU A 1 733 ? 11.447 -7.351 -5.812 1.00 84.31 733 LEU A O 1
ATOM 5664 N N . THR A 1 734 ? 10.518 -7.246 -3.777 1.00 74.06 734 THR A N 1
ATOM 5665 C CA . THR A 1 734 ? 11.548 -8.036 -3.062 1.00 74.06 734 THR A CA 1
ATOM 5666 C C . THR A 1 734 ? 11.898 -9.363 -3.745 1.00 74.06 734 THR A C 1
ATOM 5668 O O . THR A 1 734 ? 13.052 -9.786 -3.744 1.00 74.06 734 THR A O 1
ATOM 5671 N N . ARG A 1 735 ? 10.910 -10.027 -4.357 1.00 78.44 735 ARG A N 1
ATOM 5672 C CA . ARG A 1 735 ? 11.079 -11.292 -5.090 1.00 78.44 735 ARG A CA 1
ATOM 5673 C C . ARG A 1 735 ? 11.804 -11.135 -6.436 1.00 78.44 735 ARG A C 1
ATOM 5675 O O . ARG A 1 735 ? 12.351 -12.119 -6.936 1.00 78.44 735 ARG A O 1
ATOM 5682 N N . PHE A 1 736 ? 11.809 -9.934 -7.012 1.00 82.44 736 PHE A N 1
ATOM 5683 C CA . PHE A 1 736 ? 12.340 -9.618 -8.341 1.00 82.44 736 PHE A CA 1
ATOM 5684 C C . PHE A 1 736 ? 13.283 -8.403 -8.274 1.00 82.44 736 PHE A C 1
ATOM 5686 O O . PHE A 1 736 ? 12.921 -7.328 -8.750 1.00 82.44 736 PHE A O 1
ATOM 5693 N N . PRO A 1 737 ? 14.484 -8.549 -7.683 1.00 75.69 737 PRO A N 1
ATOM 5694 C CA . PRO A 1 737 ? 15.426 -7.446 -7.550 1.00 75.69 737 PRO A CA 1
ATOM 5695 C C . PRO A 1 737 ? 15.867 -6.972 -8.934 1.00 75.69 737 PRO A C 1
ATOM 5697 O O . PRO A 1 737 ? 16.324 -7.783 -9.752 1.00 75.69 737 PRO A O 1
ATOM 5700 N N . SER A 1 738 ? 15.713 -5.677 -9.197 1.00 78.38 738 SER A N 1
ATOM 5701 C CA . SER A 1 738 ? 16.140 -5.064 -10.452 1.00 78.38 738 SER A CA 1
ATOM 5702 C C . SER A 1 738 ? 17.657 -4.821 -10.483 1.00 78.38 738 SER A C 1
ATOM 5704 O O . SER A 1 738 ? 18.360 -4.973 -9.480 1.00 78.38 738 SER A O 1
ATOM 5706 N N . GLY A 1 739 ? 18.182 -4.573 -11.684 1.00 79.75 739 GLY A N 1
ATOM 5707 C CA . GLY A 1 739 ? 19.599 -4.299 -11.927 1.00 79.75 739 GLY A CA 1
ATOM 5708 C C . GLY A 1 739 ? 20.006 -2.856 -11.616 1.00 79.75 739 GLY A C 1
ATOM 5709 O O . GLY A 1 739 ? 19.549 -2.252 -10.653 1.00 79.75 739 GLY A O 1
ATOM 5710 N N . GLY A 1 740 ? 20.885 -2.308 -12.449 1.00 84.69 740 GLY A N 1
ATOM 5711 C CA . GLY A 1 740 ? 21.274 -0.900 -12.416 1.00 84.69 740 GLY A CA 1
ATOM 5712 C C . GLY A 1 740 ? 21.384 -0.343 -13.831 1.00 84.69 740 GLY A C 1
ATOM 5713 O O . GLY A 1 740 ? 21.059 -1.039 -14.794 1.00 84.69 740 GLY A O 1
ATOM 5714 N N . LEU A 1 741 ? 21.866 0.895 -13.930 1.00 90.31 741 LEU A N 1
ATOM 5715 C CA . LEU A 1 741 ? 21.941 1.667 -15.168 1.00 90.31 741 LEU A CA 1
ATOM 5716 C C . LEU A 1 741 ? 22.624 0.885 -16.307 1.00 90.31 741 LEU A C 1
ATOM 5718 O O . LEU A 1 741 ? 23.786 0.488 -16.204 1.00 90.31 741 LEU A O 1
ATOM 5722 N N . ASP A 1 742 ? 21.896 0.680 -17.402 1.00 92.12 742 ASP A N 1
ATOM 5723 C CA . ASP A 1 742 ? 22.309 -0.109 -18.563 1.00 92.12 742 ASP A CA 1
ATOM 5724 C C . ASP A 1 742 ? 21.601 0.418 -19.828 1.00 92.12 742 ASP A C 1
ATOM 5726 O O . ASP A 1 742 ? 20.588 -0.134 -20.269 1.00 92.12 742 ASP A O 1
ATOM 5730 N N . PRO A 1 743 ? 22.114 1.507 -20.432 1.00 93.94 743 PRO A N 1
ATOM 5731 C CA . PRO A 1 743 ? 21.433 2.183 -21.536 1.00 93.94 743 PRO A CA 1
ATOM 5732 C C . PRO A 1 743 ? 21.208 1.314 -22.783 1.00 93.94 743 PRO A C 1
ATOM 5734 O O . PRO A 1 743 ? 20.252 1.537 -23.526 1.00 93.94 743 PRO A O 1
ATOM 5737 N N . GLU A 1 744 ? 22.077 0.330 -23.035 1.00 92.38 744 GLU A N 1
ATOM 5738 C CA . GLU A 1 744 ? 21.934 -0.565 -24.189 1.00 92.38 744 GLU A CA 1
ATOM 5739 C C . GLU A 1 744 ? 20.784 -1.556 -23.981 1.00 92.38 744 GLU A C 1
ATOM 5741 O O . GLU A 1 744 ? 19.983 -1.781 -24.892 1.00 92.38 744 GLU A O 1
ATOM 5746 N N . LEU A 1 745 ? 20.681 -2.148 -22.785 1.00 92.00 745 LEU A N 1
ATOM 5747 C CA . LEU A 1 745 ? 19.566 -3.038 -22.474 1.00 92.00 745 LEU A CA 1
ATOM 5748 C C . LEU A 1 745 ? 18.252 -2.253 -22.383 1.00 92.00 745 LEU A C 1
ATOM 5750 O O . LEU A 1 745 ? 17.254 -2.694 -22.959 1.00 92.00 745 LEU A O 1
ATOM 5754 N N . ALA A 1 746 ? 18.294 -1.044 -21.808 1.00 95.25 746 ALA A N 1
ATOM 5755 C CA . ALA A 1 746 ? 17.158 -0.131 -21.770 1.00 95.25 746 ALA A CA 1
ATOM 5756 C C . ALA A 1 746 ? 16.588 0.132 -23.170 1.00 95.25 746 ALA A C 1
ATOM 5758 O O . ALA A 1 746 ? 15.383 0.013 -23.367 1.00 95.25 746 ALA A O 1
ATOM 5759 N N . ALA A 1 747 ? 17.429 0.415 -24.174 1.00 95.00 747 ALA A N 1
ATOM 5760 C CA . ALA A 1 747 ? 16.985 0.632 -25.556 1.00 95.00 747 ALA A CA 1
ATOM 5761 C C . ALA A 1 747 ? 16.184 -0.563 -26.121 1.00 95.00 747 ALA A C 1
ATOM 5763 O O . ALA A 1 747 ? 15.137 -0.393 -26.763 1.00 95.00 747 ALA A O 1
ATOM 5764 N N . ARG A 1 748 ? 16.636 -1.792 -25.836 1.00 93.06 748 ARG A N 1
ATOM 5765 C CA . ARG A 1 748 ? 15.953 -3.027 -26.257 1.00 93.06 748 ARG A CA 1
ATOM 5766 C C . ARG A 1 748 ? 14.630 -3.215 -25.513 1.00 93.06 748 ARG A C 1
ATOM 5768 O O . ARG A 1 748 ? 13.606 -3.504 -26.135 1.00 93.06 748 ARG A O 1
ATOM 5775 N N . HIS A 1 749 ? 14.636 -3.031 -24.195 1.00 95.56 749 HIS A N 1
ATOM 5776 C CA . HIS A 1 749 ? 13.458 -3.212 -23.349 1.00 95.56 749 HIS A CA 1
ATOM 5777 C C . HIS A 1 749 ? 12.399 -2.129 -23.537 1.00 95.56 749 HIS A C 1
ATOM 5779 O O . HIS A 1 749 ? 11.212 -2.451 -23.527 1.00 95.56 749 HIS A O 1
ATOM 5785 N N . MET A 1 750 ? 12.796 -0.879 -23.788 1.00 96.56 750 MET A N 1
ATOM 5786 C CA . MET A 1 750 ? 11.881 0.198 -24.168 1.00 96.56 750 MET A CA 1
ATOM 5787 C C . MET A 1 750 ? 11.124 -0.175 -25.435 1.00 96.56 750 MET A C 1
ATOM 5789 O O . MET A 1 750 ? 9.894 -0.169 -25.422 1.00 96.56 750 MET A O 1
ATOM 5793 N N . THR A 1 751 ? 11.833 -0.624 -26.478 1.00 93.50 751 THR A N 1
ATOM 5794 C CA . THR A 1 751 ? 11.185 -1.132 -27.693 1.00 93.50 751 THR A CA 1
ATOM 5795 C C . THR A 1 751 ? 10.220 -2.260 -27.329 1.00 93.50 751 THR A C 1
ATOM 5797 O O . THR A 1 751 ? 9.024 -2.148 -27.584 1.00 93.50 751 THR A O 1
ATOM 5800 N N . MET A 1 752 ? 10.680 -3.309 -26.637 1.00 93.62 752 MET A N 1
ATOM 5801 C CA . MET A 1 752 ? 9.849 -4.457 -26.241 1.00 93.62 752 MET A CA 1
ATOM 5802 C C . MET A 1 752 ? 8.577 -4.071 -25.464 1.00 93.62 752 MET A C 1
ATOM 5804 O O . MET A 1 752 ? 7.527 -4.679 -25.667 1.00 93.62 752 MET A O 1
ATOM 5808 N N . LEU A 1 753 ? 8.647 -3.056 -24.602 1.00 95.56 753 LEU A N 1
ATOM 5809 C CA . LEU A 1 753 ? 7.526 -2.546 -23.809 1.00 95.56 753 LEU A CA 1
ATOM 5810 C C . LEU A 1 753 ? 6.758 -1.408 -24.504 1.00 95.56 753 LEU A C 1
ATOM 5812 O O . LEU A 1 753 ? 5.904 -0.776 -23.879 1.00 95.56 753 LEU A O 1
ATOM 5816 N N . ASN A 1 754 ? 6.986 -1.202 -25.804 1.00 95.81 754 ASN A N 1
ATOM 5817 C CA . ASN A 1 754 ? 6.338 -0.187 -26.635 1.00 95.81 754 ASN A CA 1
ATOM 5818 C C . ASN A 1 754 ? 6.502 1.232 -26.062 1.00 95.81 754 ASN A C 1
ATOM 5820 O O . ASN A 1 754 ? 5.523 1.970 -25.970 1.00 95.81 754 ASN A O 1
ATOM 5824 N N . ALA A 1 755 ? 7.717 1.584 -25.640 1.00 96.44 755 ALA A N 1
ATOM 5825 C CA . ALA A 1 755 ? 8.112 2.902 -25.155 1.00 96.44 755 ALA A CA 1
ATOM 5826 C C . ALA A 1 755 ? 9.142 3.540 -26.102 1.00 96.44 755 ALA A C 1
ATOM 5828 O O . ALA A 1 755 ? 10.051 2.868 -26.590 1.00 96.44 755 ALA A O 1
ATOM 5829 N N . ASP A 1 756 ? 8.996 4.829 -26.398 1.00 95.88 756 ASP A N 1
ATOM 5830 C CA . ASP A 1 756 ? 9.883 5.602 -27.288 1.00 95.88 756 ASP A CA 1
ATOM 5831 C C . ASP A 1 756 ? 10.649 6.710 -26.573 1.00 95.88 756 ASP A C 1
ATOM 5833 O O . ASP A 1 756 ? 11.703 7.122 -27.050 1.00 95.88 756 ASP A O 1
ATOM 5837 N N . GLU A 1 757 ? 10.125 7.209 -25.461 1.00 97.31 757 GLU A N 1
ATOM 5838 C CA . GLU A 1 757 ? 10.659 8.378 -24.775 1.00 97.31 757 GLU A CA 1
ATOM 5839 C C . GLU A 1 757 ? 10.923 8.091 -23.307 1.00 97.31 757 GLU A C 1
ATOM 5841 O O . GLU A 1 757 ? 10.204 7.319 -22.667 1.00 97.31 757 GLU A O 1
ATOM 5846 N N . VAL A 1 758 ? 11.952 8.750 -22.780 1.00 97.88 758 VAL A N 1
ATOM 5847 C CA . VAL A 1 758 ? 12.304 8.737 -21.365 1.00 97.88 758 VAL A CA 1
ATOM 5848 C C . VAL A 1 758 ? 12.424 10.166 -20.834 1.00 97.88 758 VAL A C 1
ATOM 5850 O O . VAL A 1 758 ? 13.160 10.991 -21.380 1.00 97.88 758 VAL A O 1
ATOM 5853 N N . LEU A 1 759 ? 11.676 10.457 -19.771 1.00 98.31 759 LEU A N 1
ATOM 5854 C CA . LEU A 1 759 ? 11.777 11.683 -18.982 1.00 98.31 759 LEU A CA 1
ATOM 5855 C C . LEU A 1 759 ? 12.807 11.477 -17.866 1.00 98.31 759 LEU A C 1
ATOM 5857 O O . LEU A 1 759 ? 12.586 10.672 -16.967 1.00 98.31 759 LEU A O 1
ATOM 5861 N N . LEU A 1 760 ? 13.912 12.213 -17.911 1.00 98.00 760 LEU A N 1
ATOM 5862 C CA . LEU A 1 760 ? 15.006 12.123 -16.946 1.00 98.00 760 LEU A CA 1
ATOM 5863 C C . LEU A 1 760 ? 14.991 13.283 -15.954 1.00 98.00 760 LEU A C 1
ATOM 5865 O O . LEU A 1 760 ? 14.550 14.389 -16.281 1.00 98.00 760 LEU A O 1
ATOM 5869 N N . ARG A 1 761 ? 15.523 13.012 -14.760 1.00 94.69 761 ARG A N 1
ATOM 5870 C CA . ARG A 1 761 ? 15.698 13.957 -13.653 1.00 94.69 761 ARG A CA 1
ATOM 5871 C C . ARG A 1 761 ? 17.172 14.166 -13.303 1.00 94.69 761 ARG A C 1
ATOM 5873 O O . ARG A 1 761 ? 17.554 15.278 -12.948 1.00 94.69 761 ARG A O 1
ATOM 5880 N N . SER A 1 762 ? 17.997 13.123 -13.387 1.00 94.75 762 SER A N 1
ATOM 5881 C CA . SER A 1 762 ? 19.397 13.163 -12.974 1.00 94.75 762 SER A CA 1
ATOM 5882 C C . SER A 1 762 ? 20.341 13.415 -14.153 1.00 94.75 762 SER A C 1
ATOM 5884 O O . SER A 1 762 ? 20.227 12.836 -15.238 1.00 94.75 762 SER A O 1
ATOM 5886 N N . GLU A 1 763 ? 21.363 14.246 -13.929 1.00 94.94 763 GLU A N 1
ATOM 5887 C CA . GLU A 1 763 ? 22.433 14.449 -14.917 1.00 94.94 763 GLU A CA 1
ATOM 5888 C C . GLU A 1 763 ? 23.258 13.176 -15.153 1.00 94.94 763 GLU A C 1
ATOM 5890 O O . GLU A 1 763 ? 23.843 12.997 -16.223 1.00 94.94 763 GLU A O 1
ATOM 5895 N N . THR A 1 764 ? 23.317 12.280 -14.166 1.00 94.75 764 THR A N 1
ATOM 5896 C CA . THR A 1 764 ? 24.044 11.010 -14.266 1.00 94.75 764 THR A CA 1
ATOM 5897 C C . THR A 1 764 ? 23.384 10.086 -15.285 1.00 94.75 764 THR A C 1
ATOM 5899 O O . THR A 1 764 ? 24.057 9.648 -16.222 1.00 94.75 764 THR A O 1
ATOM 5902 N N . ALA A 1 765 ? 22.075 9.841 -15.156 1.00 95.31 765 ALA A N 1
ATOM 5903 C CA . ALA A 1 765 ? 21.325 9.047 -16.125 1.00 95.31 765 ALA A CA 1
ATOM 5904 C C . ALA A 1 765 ? 21.355 9.702 -17.508 1.00 95.31 765 ALA A C 1
ATOM 5906 O O . ALA A 1 765 ? 21.666 9.045 -18.502 1.00 95.31 765 ALA A O 1
ATOM 5907 N N . ARG A 1 766 ? 21.150 11.023 -17.568 1.00 96.56 766 ARG A N 1
ATOM 5908 C CA . ARG A 1 766 ? 21.210 11.793 -18.818 1.00 96.56 766 ARG A CA 1
ATOM 5909 C C . ARG A 1 766 ? 22.524 11.588 -19.566 1.00 96.56 766 ARG A C 1
ATOM 5911 O O . ARG A 1 766 ? 22.510 11.246 -20.748 1.00 96.56 766 ARG A O 1
ATOM 5918 N N . LYS A 1 767 ? 23.665 11.748 -18.891 1.00 96.12 767 LYS A N 1
ATOM 5919 C CA . LYS A 1 767 ? 24.986 11.541 -19.507 1.00 96.12 767 LYS A CA 1
ATOM 5920 C C . LYS A 1 767 ? 25.179 10.104 -19.978 1.00 96.12 767 LYS A C 1
ATOM 5922 O O . LYS A 1 767 ? 25.698 9.909 -21.075 1.00 96.12 767 LYS A O 1
ATOM 5927 N N . ALA A 1 768 ? 24.760 9.118 -19.187 1.00 95.12 768 ALA A N 1
ATOM 5928 C CA . ALA A 1 768 ? 24.891 7.711 -19.549 1.00 95.12 768 ALA A CA 1
ATOM 5929 C C . ALA A 1 768 ? 24.060 7.351 -20.791 1.00 95.12 768 ALA A C 1
ATOM 5931 O O . ALA A 1 768 ? 24.579 6.724 -21.717 1.00 95.12 768 ALA A O 1
ATOM 5932 N N . LEU A 1 769 ? 22.799 7.793 -20.851 1.00 96.56 769 LEU A N 1
ATOM 5933 C CA . LEU A 1 769 ? 21.920 7.524 -21.989 1.00 96.56 769 LEU A CA 1
ATOM 5934 C C . LEU A 1 769 ? 22.427 8.205 -23.265 1.00 96.56 769 LEU A C 1
ATOM 5936 O O . LEU A 1 769 ? 22.477 7.563 -24.312 1.00 96.56 769 LEU A O 1
ATOM 5940 N N . LEU A 1 770 ? 22.890 9.455 -23.191 1.00 96.69 770 LEU A N 1
ATOM 5941 C CA . LEU A 1 770 ? 23.461 10.143 -24.355 1.00 96.69 770 LEU A CA 1
ATOM 5942 C C . LEU A 1 770 ? 24.777 9.509 -24.824 1.00 96.69 770 LEU A C 1
ATOM 5944 O O . LEU A 1 770 ? 24.976 9.323 -26.025 1.00 96.69 770 LEU A O 1
ATOM 5948 N N . ALA A 1 771 ? 25.654 9.118 -23.894 1.00 96.06 771 ALA A N 1
ATOM 5949 C CA . ALA A 1 771 ? 26.922 8.461 -24.217 1.00 96.06 771 ALA A CA 1
ATOM 5950 C C . ALA A 1 771 ? 26.735 7.097 -24.902 1.00 96.06 771 ALA A C 1
ATOM 5952 O O . ALA A 1 771 ? 27.625 6.647 -25.621 1.00 96.06 771 ALA A O 1
ATOM 5953 N N . SER A 1 772 ? 25.581 6.451 -24.714 1.00 94.56 772 SER A N 1
ATOM 5954 C CA . SER A 1 772 ? 25.266 5.165 -25.343 1.00 94.56 772 SER A CA 1
ATOM 5955 C C . SER A 1 772 ? 25.046 5.249 -26.859 1.00 94.56 772 SER A C 1
ATOM 5957 O O . SER A 1 772 ? 25.154 4.239 -27.550 1.00 94.56 772 SER A O 1
ATOM 5959 N N . GLY A 1 773 ? 24.719 6.437 -27.384 1.00 95.31 773 GLY A N 1
ATOM 5960 C CA . GLY A 1 773 ? 24.410 6.647 -28.800 1.00 95.31 773 GLY A CA 1
ATOM 5961 C C . GLY A 1 773 ? 23.024 6.164 -29.251 1.00 95.31 773 GLY A C 1
ATOM 5962 O O . GLY A 1 773 ? 22.705 6.317 -30.432 1.00 95.31 773 GLY A O 1
ATOM 5963 N N . TRP A 1 774 ? 22.195 5.627 -28.347 1.00 95.75 774 TRP A N 1
ATOM 5964 C CA . TRP A 1 774 ? 20.834 5.152 -28.642 1.00 95.75 774 TRP A CA 1
ATOM 5965 C C . TRP A 1 774 ? 19.749 6.225 -28.511 1.00 95.75 774 TRP A C 1
ATOM 5967 O O . TRP A 1 774 ? 18.639 6.015 -28.990 1.00 95.75 774 TRP A O 1
ATOM 5977 N N . PHE A 1 775 ? 20.048 7.365 -27.888 1.00 97.38 775 PHE A N 1
ATOM 5978 C CA . PHE A 1 775 ? 19.050 8.366 -27.511 1.00 97.38 775 PHE A CA 1
ATOM 5979 C C . PHE A 1 775 ? 19.382 9.757 -28.060 1.00 97.38 775 PHE A C 1
ATOM 5981 O O . PHE A 1 775 ? 20.544 10.160 -28.069 1.00 97.38 775 PHE A O 1
ATOM 5988 N N . ASP A 1 776 ? 18.347 10.499 -28.457 1.00 96.75 776 ASP A N 1
ATOM 5989 C CA . ASP A 1 776 ? 18.421 11.901 -28.877 1.00 96.75 776 ASP A CA 1
ATOM 5990 C C . ASP A 1 776 ? 17.608 12.792 -27.935 1.00 96.75 776 ASP A C 1
ATOM 5992 O O . ASP A 1 776 ? 16.496 12.445 -27.542 1.00 96.75 776 ASP A O 1
ATOM 5996 N N . VAL A 1 777 ? 18.136 13.965 -27.588 1.00 97.50 777 VAL A N 1
ATOM 5997 C CA . VAL A 1 777 ? 17.394 14.964 -26.804 1.00 97.50 777 VAL A CA 1
ATOM 5998 C C . VAL A 1 777 ? 16.313 15.596 -27.681 1.00 97.50 777 VAL A C 1
ATOM 6000 O O . VAL A 1 777 ? 16.619 16.084 -28.768 1.00 97.50 777 VAL A O 1
ATOM 6003 N N . ILE A 1 778 ? 15.064 15.621 -27.206 1.00 97.31 778 ILE A N 1
ATOM 6004 C CA . ILE A 1 778 ? 13.939 16.240 -27.931 1.00 97.31 778 ILE A CA 1
ATOM 6005 C C . ILE A 1 778 ? 13.343 17.462 -27.224 1.00 97.31 778 ILE A C 1
ATOM 6007 O O . ILE A 1 778 ? 12.762 18.319 -27.885 1.00 97.31 778 ILE A O 1
ATOM 6011 N N . ALA A 1 779 ? 13.490 17.567 -25.902 1.00 96.88 779 ALA A N 1
ATOM 6012 C CA . ALA A 1 779 ? 13.097 18.740 -25.126 1.00 96.88 779 ALA A CA 1
ATOM 6013 C C . ALA A 1 779 ? 13.873 18.793 -23.808 1.00 96.88 779 ALA A C 1
ATOM 6015 O O . ALA A 1 779 ? 14.202 17.752 -23.241 1.00 96.88 779 ALA A O 1
ATOM 6016 N N . GLU A 1 780 ? 14.134 19.997 -23.303 1.00 94.50 780 GLU A N 1
ATOM 6017 C CA . GLU A 1 780 ? 14.793 20.202 -22.014 1.00 94.50 780 GLU A CA 1
ATOM 6018 C C . GLU A 1 780 ? 14.191 21.396 -21.289 1.00 94.50 780 GLU A C 1
ATOM 6020 O O . GLU A 1 780 ? 13.966 22.454 -21.876 1.00 94.50 780 GLU A O 1
ATOM 6025 N N . GLN A 1 781 ? 13.976 21.214 -19.994 1.00 91.69 781 GLN A N 1
ATOM 6026 C CA . GLN A 1 781 ? 13.650 22.271 -19.059 1.00 91.69 781 GLN A CA 1
ATOM 6027 C C . GLN A 1 781 ? 14.278 21.880 -17.714 1.00 91.69 781 GLN A C 1
ATOM 6029 O O . GLN A 1 781 ? 13.666 21.110 -16.970 1.00 91.69 781 GLN A O 1
ATOM 6034 N N . PRO A 1 782 ? 15.496 22.364 -17.393 1.00 87.94 782 PRO A N 1
ATOM 6035 C CA . PRO A 1 782 ? 16.228 21.921 -16.213 1.00 87.94 782 PRO A CA 1
ATOM 6036 C C . PRO A 1 782 ? 15.380 21.986 -14.931 1.00 87.94 782 PRO A C 1
ATOM 6038 O O . PRO A 1 782 ? 14.708 22.998 -14.707 1.00 87.94 782 PRO A O 1
ATOM 6041 N N . PRO A 1 783 ? 15.410 20.938 -14.087 1.00 93.00 783 PRO A N 1
ATOM 6042 C CA . PRO A 1 783 ? 16.310 19.776 -14.142 1.00 93.00 783 PRO A CA 1
ATOM 6043 C C . PRO A 1 783 ? 15.824 18.609 -15.032 1.00 93.00 783 PRO A C 1
ATOM 6045 O O . PRO A 1 783 ? 16.411 17.536 -14.988 1.00 93.00 783 PRO A O 1
ATOM 6048 N N . PHE A 1 784 ? 14.762 18.782 -15.821 1.00 97.31 784 PHE A N 1
ATOM 6049 C CA . PHE A 1 784 ? 14.191 17.716 -16.646 1.00 97.31 784 PHE A CA 1
ATOM 6050 C C . PHE A 1 784 ? 14.742 17.707 -18.074 1.00 97.31 784 PHE A C 1
ATOM 6052 O O . PHE A 1 784 ? 14.801 18.745 -18.742 1.00 97.31 784 PHE A O 1
ATOM 6059 N N . SER A 1 785 ? 15.033 16.510 -18.580 1.00 97.94 785 SER A N 1
ATOM 6060 C CA . SER A 1 785 ? 15.377 16.278 -19.987 1.00 97.94 785 SER A CA 1
ATOM 6061 C C . SER A 1 785 ? 14.523 15.155 -20.558 1.00 97.94 785 SER A C 1
ATOM 6063 O O . SER A 1 785 ? 14.342 14.121 -19.922 1.00 97.94 785 SER A O 1
ATOM 6065 N N . VAL A 1 786 ? 14.016 15.340 -21.773 1.00 98.25 786 VAL A N 1
ATOM 6066 C CA . VAL A 1 786 ? 13.254 14.323 -22.500 1.00 98.25 786 VAL A CA 1
ATOM 6067 C C . VAL A 1 786 ? 14.104 13.799 -23.645 1.00 98.25 786 VAL A C 1
ATOM 6069 O O . VAL A 1 786 ? 14.518 14.555 -24.530 1.00 98.25 786 VAL A O 1
ATOM 6072 N N . LEU A 1 787 ? 14.362 12.497 -23.617 1.00 98.12 787 LEU A N 1
ATOM 6073 C CA . LEU A 1 787 ? 15.152 11.800 -24.619 1.00 98.12 787 LEU A CA 1
ATOM 6074 C C . LEU A 1 787 ? 14.251 10.841 -25.396 1.00 98.12 787 LEU A C 1
ATOM 6076 O O . LEU A 1 787 ? 13.382 10.190 -24.818 1.00 98.12 787 LEU A O 1
ATOM 6080 N N . ARG A 1 788 ? 14.485 10.725 -26.701 1.00 97.31 788 ARG A N 1
ATOM 6081 C CA . ARG A 1 788 ? 13.804 9.789 -27.596 1.00 97.31 788 ARG A CA 1
ATOM 6082 C C . ARG A 1 788 ? 14.765 8.708 -28.071 1.00 97.31 788 ARG A C 1
ATOM 6084 O O . ARG A 1 788 ? 15.907 8.992 -28.422 1.00 97.31 788 ARG A O 1
ATOM 6091 N N . LEU A 1 789 ? 14.280 7.474 -28.106 1.00 96.69 789 LEU A N 1
ATOM 6092 C CA . LEU A 1 789 ? 14.995 6.314 -28.616 1.00 96.69 789 LEU A CA 1
ATOM 6093 C C . LEU A 1 789 ? 15.138 6.382 -30.146 1.00 96.69 789 LEU A C 1
ATOM 6095 O O . LEU A 1 789 ? 14.159 6.567 -30.876 1.00 96.69 789 LEU A O 1
ATOM 6099 N N . ARG A 1 790 ? 16.360 6.190 -30.648 1.00 92.94 790 ARG A N 1
ATOM 6100 C CA . ARG A 1 790 ? 16.657 6.104 -32.083 1.00 92.94 790 ARG A CA 1
ATOM 6101 C C . ARG A 1 790 ? 16.085 4.826 -32.684 1.00 92.94 790 ARG A C 1
ATOM 6103 O O . ARG A 1 790 ? 16.195 3.758 -32.095 1.00 92.94 790 ARG A O 1
ATOM 6110 N N . GLN A 1 791 ? 15.548 4.936 -33.902 1.00 78.69 791 GLN A N 1
ATOM 6111 C CA . GLN A 1 791 ? 15.055 3.793 -34.689 1.00 78.69 791 GLN A CA 1
ATOM 6112 C C . GLN A 1 791 ? 14.010 2.930 -33.954 1.00 78.69 791 GLN A C 1
ATOM 6114 O O . GLN A 1 791 ? 13.943 1.721 -34.161 1.00 78.69 791 GLN A O 1
ATOM 6119 N N . ALA A 1 792 ? 13.185 3.537 -33.097 1.00 73.19 792 ALA A N 1
ATOM 6120 C CA . ALA A 1 792 ? 12.177 2.803 -32.345 1.00 73.19 792 ALA A CA 1
ATOM 6121 C C . ALA A 1 792 ? 11.085 2.226 -33.275 1.00 73.19 792 ALA A C 1
ATOM 6123 O O . ALA A 1 792 ? 10.270 2.972 -33.819 1.00 73.19 792 ALA A O 1
ATOM 6124 N N . ASP A 1 793 ? 11.035 0.897 -33.436 1.00 78.06 793 ASP A N 1
ATOM 6125 C CA . ASP A 1 793 ? 9.917 0.190 -34.090 1.00 78.06 793 ASP A CA 1
ATOM 6126 C C . ASP A 1 793 ? 8.838 -0.148 -33.050 1.00 78.06 793 ASP A C 1
ATOM 6128 O O . ASP A 1 793 ? 8.653 -1.291 -32.617 1.00 78.06 793 ASP A O 1
ATOM 6132 N N . ASN A 1 794 ? 8.162 0.901 -32.578 1.00 81.69 794 ASN A N 1
ATOM 6133 C CA . ASN A 1 794 ? 7.135 0.793 -31.550 1.00 81.69 794 ASN A CA 1
ATOM 6134 C C . ASN A 1 794 ? 5.773 0.492 -32.166 1.00 81.69 794 ASN A C 1
ATOM 6136 O O . ASN A 1 794 ? 5.123 1.353 -32.762 1.00 81.69 794 ASN A O 1
ATOM 6140 N N . ARG A 1 795 ? 5.339 -0.759 -32.001 1.00 87.19 795 ARG A N 1
ATOM 6141 C CA . ARG A 1 795 ? 4.016 -1.233 -32.405 1.00 87.19 795 ARG A CA 1
ATOM 6142 C C . ARG A 1 795 ? 3.372 -1.962 -31.245 1.00 87.19 795 ARG A C 1
ATOM 6144 O O . ARG A 1 795 ? 3.936 -2.912 -30.707 1.00 87.19 795 ARG A O 1
ATOM 6151 N N . LEU A 1 796 ? 2.154 -1.560 -30.897 1.00 91.25 796 LEU A N 1
ATOM 6152 C CA . LEU A 1 796 ? 1.396 -2.219 -29.835 1.00 91.25 796 LEU A CA 1
ATOM 6153 C C . LEU A 1 796 ? 0.996 -3.657 -30.214 1.00 91.25 796 LEU A C 1
ATOM 6155 O O . LEU A 1 796 ? 0.889 -4.505 -29.330 1.00 91.25 796 LEU A O 1
ATOM 6159 N N . VAL A 1 797 ? 0.811 -3.929 -31.512 1.00 93.94 797 VAL A N 1
ATOM 6160 C CA . VAL A 1 797 ? 0.596 -5.269 -32.078 1.00 93.94 797 VAL A CA 1
ATOM 6161 C C . VAL A 1 797 ? 1.767 -5.608 -32.995 1.00 93.94 797 VAL A C 1
ATOM 6163 O O . VAL A 1 797 ? 1.989 -4.941 -34.005 1.00 93.94 797 VAL A O 1
ATOM 6166 N N . ASP A 1 798 ? 2.501 -6.651 -32.635 1.00 90.19 798 ASP A N 1
ATOM 6167 C CA . ASP A 1 798 ? 3.691 -7.130 -33.322 1.00 90.19 798 ASP A CA 1
ATOM 6168 C C . ASP A 1 798 ? 3.440 -8.537 -33.880 1.00 90.19 798 ASP A C 1
ATOM 6170 O O . ASP A 1 798 ? 3.219 -9.498 -33.146 1.00 90.19 798 ASP A O 1
ATOM 6174 N N . ALA A 1 799 ? 3.451 -8.639 -35.205 1.00 86.94 799 ALA A N 1
ATOM 6175 C CA . ALA A 1 799 ? 3.251 -9.878 -35.951 1.00 86.94 799 ALA A CA 1
ATOM 6176 C C . ALA A 1 799 ? 4.519 -10.289 -36.723 1.00 86.94 799 ALA A C 1
ATOM 6178 O O . ALA A 1 799 ? 4.439 -10.937 -37.770 1.00 86.94 799 ALA A O 1
ATOM 6179 N N . SER A 1 800 ? 5.689 -9.846 -36.255 1.00 82.19 800 SER A N 1
ATOM 6180 C CA . SER A 1 800 ? 6.983 -10.278 -36.780 1.00 82.19 800 SER A CA 1
ATOM 6181 C C . SER A 1 800 ? 7.342 -11.697 -36.316 1.00 82.19 800 SER A C 1
ATOM 6183 O O . SER A 1 800 ? 6.719 -12.277 -35.421 1.00 82.19 800 SER A O 1
ATOM 6185 N N . ALA A 1 801 ? 8.330 -12.299 -36.980 1.00 80.62 801 ALA A N 1
ATOM 6186 C CA . ALA A 1 801 ? 8.818 -13.620 -36.617 1.00 80.62 801 ALA A CA 1
ATOM 6187 C C . ALA A 1 801 ? 9.710 -13.542 -35.374 1.00 80.62 801 ALA A C 1
ATOM 6189 O O . ALA A 1 801 ? 10.774 -12.928 -35.410 1.00 80.62 801 ALA A O 1
ATOM 6190 N N . HIS A 1 802 ? 9.296 -14.232 -34.313 1.00 86.38 802 HIS A N 1
ATOM 6191 C CA . HIS A 1 802 ? 10.067 -14.402 -33.082 1.00 86.38 802 HIS A CA 1
ATOM 6192 C C . HIS A 1 802 ? 10.458 -15.874 -32.894 1.00 86.38 802 HIS A C 1
ATOM 6194 O O . HIS A 1 802 ? 9.726 -16.760 -33.351 1.00 86.38 802 HIS A O 1
ATOM 6200 N N . PRO A 1 803 ? 11.578 -16.170 -32.208 1.00 88.31 803 PRO A N 1
ATOM 6201 C CA . PRO A 1 803 ? 11.996 -17.534 -31.887 1.00 88.31 803 PRO A CA 1
ATOM 6202 C C . PRO A 1 803 ? 11.138 -18.123 -30.751 1.00 88.31 803 PRO A C 1
ATOM 6204 O O . PRO A 1 803 ? 11.605 -18.337 -29.631 1.00 88.31 803 PRO A O 1
ATOM 6207 N N . TRP A 1 804 ? 9.851 -18.350 -31.020 1.00 89.06 804 TRP A N 1
ATOM 6208 C CA . TRP A 1 804 ? 8.887 -18.837 -30.035 1.00 89.06 804 TRP A CA 1
ATOM 6209 C C . TRP A 1 804 ? 9.318 -20.169 -29.418 1.00 89.06 804 TRP A C 1
ATOM 6211 O O . TRP A 1 804 ? 9.688 -21.108 -30.123 1.00 89.06 804 TRP A O 1
ATOM 6221 N N . LYS A 1 805 ? 9.210 -20.275 -28.092 1.00 90.44 805 LYS A N 1
ATOM 6222 C CA . LYS A 1 805 ? 9.520 -21.505 -27.360 1.00 90.44 805 LYS A CA 1
ATOM 6223 C C . LYS A 1 805 ? 8.467 -21.791 -26.304 1.00 90.44 805 LYS A C 1
ATOM 6225 O O . LYS A 1 805 ? 8.354 -21.052 -25.326 1.00 90.44 805 LYS A O 1
ATOM 6230 N N . ILE A 1 806 ? 7.719 -22.880 -26.476 1.00 89.81 806 ILE A N 1
ATOM 6231 C CA . ILE A 1 806 ? 6.724 -23.293 -25.484 1.00 89.81 806 ILE A CA 1
ATOM 6232 C C . ILE A 1 806 ? 7.408 -23.789 -24.209 1.00 89.81 806 ILE A C 1
ATOM 6234 O O . ILE A 1 806 ? 8.349 -24.585 -24.251 1.00 89.81 806 ILE A O 1
ATOM 6238 N N . LYS A 1 807 ? 6.904 -23.325 -23.066 1.00 91.56 807 LYS A N 1
ATOM 6239 C CA . LYS A 1 807 ? 7.323 -23.729 -21.724 1.00 91.56 807 LYS A CA 1
ATOM 6240 C C . LYS A 1 807 ? 6.121 -23.981 -20.819 1.00 91.56 807 LYS A C 1
ATOM 6242 O O . LYS A 1 807 ? 5.010 -23.528 -21.096 1.00 91.56 807 LYS A O 1
ATOM 6247 N N . SER A 1 808 ? 6.372 -24.690 -19.717 1.00 89.75 808 SER A N 1
ATOM 6248 C CA . SER A 1 808 ? 5.364 -24.939 -18.683 1.00 89.75 808 SER A CA 1
ATOM 6249 C C . SER A 1 808 ? 4.880 -23.637 -18.053 1.00 89.75 808 SER A C 1
ATOM 6251 O O . SER A 1 808 ? 5.656 -22.703 -17.854 1.00 89.75 808 SER A O 1
ATOM 6253 N N . ARG A 1 809 ? 3.598 -23.608 -17.685 1.00 89.12 809 ARG A N 1
ATOM 6254 C CA . ARG A 1 809 ? 3.012 -22.518 -16.908 1.00 89.12 809 ARG A CA 1
ATOM 6255 C C . ARG A 1 809 ? 3.520 -22.469 -15.463 1.00 89.12 809 ARG A C 1
ATOM 6257 O O . ARG A 1 809 ? 3.447 -21.416 -14.834 1.00 89.12 809 ARG A O 1
ATOM 6264 N N . ASP A 1 810 ? 4.054 -23.562 -14.937 1.00 88.44 810 ASP A N 1
ATOM 6265 C CA . ASP A 1 810 ? 4.560 -23.603 -13.566 1.00 88.44 810 ASP A CA 1
ATOM 6266 C C . ASP A 1 810 ? 5.839 -22.771 -13.419 1.00 88.44 810 ASP A C 1
ATOM 6268 O O . ASP A 1 810 ? 6.778 -22.895 -14.203 1.00 88.44 810 ASP A O 1
ATOM 6272 N N . GLY A 1 811 ? 5.880 -21.897 -12.408 1.00 86.50 811 GLY A N 1
ATOM 6273 C CA . GLY A 1 811 ? 7.038 -21.032 -12.149 1.00 86.50 811 GLY A CA 1
ATOM 6274 C C . GLY A 1 811 ? 7.295 -19.959 -13.217 1.00 86.50 811 GLY A C 1
ATOM 6275 O O . GLY A 1 811 ? 8.354 -19.328 -13.200 1.00 86.50 811 GLY A O 1
ATOM 6276 N N . TRP A 1 812 ? 6.334 -19.723 -14.120 1.00 90.69 812 TRP A N 1
ATOM 6277 C CA . TRP A 1 812 ? 6.522 -18.884 -15.306 1.00 90.69 812 TRP A CA 1
ATOM 6278 C C . TRP A 1 812 ? 7.031 -17.470 -14.995 1.00 90.69 812 TRP A C 1
ATOM 6280 O O . TRP A 1 812 ? 7.902 -16.992 -15.707 1.00 90.69 812 TRP A O 1
ATOM 6290 N N . MET A 1 813 ? 6.549 -16.804 -13.934 1.00 90.62 813 MET A N 1
ATOM 6291 C CA . MET A 1 813 ? 6.953 -15.421 -13.614 1.00 90.62 813 MET A CA 1
ATOM 6292 C C . MET A 1 813 ? 8.459 -15.314 -13.348 1.00 90.62 813 MET A C 1
ATOM 6294 O O . MET A 1 813 ? 9.098 -14.352 -13.767 1.00 90.62 813 MET A O 1
ATOM 6298 N N . VAL A 1 814 ? 9.035 -16.319 -12.679 1.00 88.12 814 VAL A N 1
ATOM 6299 C CA . VAL A 1 814 ? 10.466 -16.351 -12.353 1.00 88.12 814 VAL A CA 1
ATOM 6300 C C . VAL A 1 814 ? 11.297 -16.647 -13.602 1.00 88.12 814 VAL A C 1
ATOM 6302 O O . VAL A 1 814 ? 12.283 -15.949 -13.833 1.00 88.12 814 VAL A O 1
ATOM 6305 N N . ASP A 1 815 ? 10.903 -17.619 -14.440 1.00 90.81 815 ASP A N 1
ATOM 6306 C CA . ASP A 1 815 ? 11.603 -17.863 -15.717 1.00 90.81 815 ASP A CA 1
ATOM 6307 C C . ASP A 1 815 ? 11.498 -16.655 -16.655 1.00 90.81 815 ASP A C 1
ATOM 6309 O O . ASP A 1 815 ? 12.476 -16.281 -17.295 1.00 90.81 815 ASP A O 1
ATOM 6313 N N . SER A 1 816 ? 10.331 -16.014 -16.685 1.00 93.44 816 SER A N 1
ATOM 6314 C CA . SER A 1 816 ? 10.031 -14.836 -17.495 1.00 93.44 816 SER A CA 1
ATOM 6315 C C . SER A 1 816 ? 10.910 -13.649 -17.115 1.00 93.44 816 SER A C 1
ATOM 6317 O O . SER A 1 816 ? 11.536 -13.042 -17.979 1.00 93.44 816 SER A O 1
ATOM 6319 N N . PHE A 1 817 ? 11.039 -13.370 -15.816 1.00 91.31 817 PHE A N 1
ATOM 6320 C CA . PHE A 1 817 ? 11.926 -12.320 -15.322 1.00 91.31 817 PHE A CA 1
ATOM 6321 C C . PHE A 1 817 ? 13.406 -12.623 -15.607 1.00 91.31 817 PHE A C 1
ATOM 6323 O O . PHE A 1 817 ? 14.143 -11.746 -16.053 1.00 91.31 817 PHE A O 1
ATOM 6330 N N . ARG A 1 818 ? 13.846 -13.878 -15.425 1.00 87.50 818 ARG A N 1
ATOM 6331 C CA . ARG A 1 818 ? 15.218 -14.306 -15.767 1.00 87.50 818 ARG A CA 1
ATOM 6332 C C . ARG A 1 818 ? 15.508 -14.195 -17.263 1.00 87.50 818 ARG A C 1
ATOM 6334 O O . ARG A 1 818 ? 16.604 -13.800 -17.646 1.00 87.50 818 ARG A O 1
ATOM 6341 N N . TRP A 1 819 ? 14.538 -14.544 -18.106 1.00 91.56 819 TRP A N 1
ATOM 6342 C CA . TRP A 1 819 ? 14.623 -14.353 -19.551 1.00 91.56 819 TRP A CA 1
ATOM 6343 C C . TRP A 1 819 ? 14.775 -12.872 -19.897 1.00 91.56 819 TRP A C 1
ATOM 6345 O O . TRP A 1 819 ? 15.710 -12.527 -20.611 1.00 91.56 819 TRP A O 1
ATOM 6355 N N . PHE A 1 820 ? 13.921 -12.014 -19.331 1.00 92.81 820 PHE A N 1
ATOM 6356 C CA . PHE A 1 820 ? 13.924 -10.574 -19.593 1.00 92.81 820 PHE A CA 1
ATOM 6357 C C . PHE A 1 820 ? 15.272 -9.935 -19.232 1.00 92.81 820 PHE A C 1
ATOM 6359 O O . PHE A 1 820 ? 15.766 -9.080 -19.941 1.00 92.81 820 PHE A O 1
ATOM 6366 N N . ARG A 1 821 ? 15.947 -10.408 -18.181 1.00 87.00 821 ARG A N 1
ATOM 6367 C CA . ARG A 1 821 ? 17.276 -9.899 -17.799 1.00 87.00 821 ARG A CA 1
ATOM 6368 C C . ARG A 1 821 ? 18.442 -10.427 -18.640 1.00 87.00 821 ARG A C 1
ATOM 6370 O O . ARG A 1 821 ? 19.550 -9.906 -18.537 1.00 87.00 821 ARG A O 1
ATOM 6377 N N . SER A 1 822 ? 18.247 -11.483 -19.428 1.00 85.00 822 SER A N 1
ATOM 6378 C CA . SER A 1 822 ? 19.346 -12.205 -20.074 1.00 85.00 822 SER A CA 1
ATOM 6379 C C . SER A 1 822 ? 19.529 -11.793 -21.533 1.00 85.00 822 SER A C 1
ATOM 6381 O O . SER A 1 822 ? 18.789 -12.234 -22.411 1.00 85.00 822 SER A O 1
ATOM 6383 N N . ARG A 1 823 ? 20.605 -11.047 -21.821 1.00 86.69 823 ARG A N 1
ATOM 6384 C CA . ARG A 1 823 ? 21.019 -10.665 -23.189 1.00 86.69 823 ARG A CA 1
ATOM 6385 C C . ARG A 1 823 ? 21.076 -11.846 -24.154 1.00 86.69 823 ARG A C 1
ATOM 6387 O O . ARG A 1 823 ? 20.598 -11.743 -25.281 1.00 86.69 823 ARG A O 1
ATOM 6394 N N . ARG A 1 824 ? 21.646 -12.966 -23.700 1.00 84.06 824 ARG A N 1
ATOM 6395 C CA . ARG A 1 824 ? 21.751 -14.201 -24.482 1.00 84.06 824 ARG A CA 1
ATOM 6396 C C . ARG A 1 824 ? 20.373 -14.778 -24.795 1.00 84.06 824 ARG A C 1
ATOM 6398 O O . ARG A 1 824 ? 20.058 -15.009 -25.956 1.00 84.06 824 ARG A O 1
ATOM 6405 N N . ARG A 1 825 ? 19.534 -14.986 -23.772 1.00 87.56 825 ARG A N 1
ATOM 6406 C CA . ARG A 1 825 ? 18.225 -15.627 -23.971 1.00 87.56 825 ARG A CA 1
ATOM 6407 C C . ARG A 1 825 ? 17.281 -14.765 -24.805 1.00 87.56 825 ARG A C 1
ATOM 6409 O O . ARG A 1 825 ? 16.539 -15.327 -25.599 1.00 87.56 825 ARG A O 1
ATOM 6416 N N . LEU A 1 826 ? 17.345 -13.438 -24.670 1.00 88.56 826 LEU A N 1
ATOM 6417 C CA . LEU A 1 826 ? 16.584 -12.497 -25.500 1.00 88.56 826 LEU A CA 1
ATOM 6418 C C . LEU A 1 826 ? 16.867 -12.665 -27.002 1.00 88.56 826 LEU A C 1
ATOM 6420 O O . LEU A 1 826 ? 15.972 -12.450 -27.812 1.00 88.56 826 LEU A O 1
ATOM 6424 N N . ALA A 1 827 ? 18.092 -13.049 -27.378 1.00 85.31 827 ALA A N 1
ATOM 6425 C CA . ALA A 1 827 ? 18.468 -13.279 -28.774 1.00 85.31 827 ALA A CA 1
ATOM 6426 C C . ALA A 1 827 ? 18.094 -14.684 -29.286 1.00 85.31 827 ALA A C 1
ATOM 6428 O O . ALA A 1 827 ? 17.932 -14.876 -30.489 1.00 85.31 827 ALA A O 1
ATOM 6429 N N . GLU A 1 828 ? 17.978 -15.668 -28.391 1.00 89.12 828 GLU A N 1
ATOM 6430 C CA . GLU A 1 828 ? 17.822 -17.087 -28.740 1.00 89.12 828 GLU A CA 1
ATOM 6431 C C . GLU A 1 828 ? 16.373 -17.590 -28.675 1.00 89.12 828 GLU A C 1
ATOM 6433 O O . GLU A 1 828 ? 16.011 -18.507 -29.412 1.00 89.12 828 GLU A O 1
ATOM 6438 N N . GLU A 1 829 ? 15.547 -17.050 -27.773 1.00 91.88 829 GLU A N 1
ATOM 6439 C CA . GLU A 1 829 ? 14.199 -17.563 -27.512 1.00 91.88 829 GLU A CA 1
ATOM 6440 C C . GLU A 1 829 ? 13.210 -16.470 -27.086 1.00 91.88 829 GLU A C 1
ATOM 6442 O O . GLU A 1 829 ? 13.572 -15.513 -26.409 1.00 91.88 829 GLU A O 1
ATOM 6447 N N . TRP A 1 830 ? 11.926 -16.672 -27.395 1.00 92.69 830 TRP A N 1
ATOM 6448 C CA . TRP A 1 830 ? 10.804 -15.950 -26.794 1.00 92.69 830 TRP A CA 1
ATOM 6449 C C . TRP A 1 830 ? 9.844 -16.943 -26.117 1.00 92.69 830 TRP A C 1
ATOM 6451 O O . TRP A 1 830 ? 9.105 -17.655 -26.807 1.00 92.69 830 TRP A O 1
ATOM 6461 N N . PRO A 1 831 ? 9.839 -17.037 -24.774 1.00 94.75 831 PRO A N 1
ATOM 6462 C CA . PRO A 1 831 ? 9.007 -18.001 -24.063 1.00 94.75 831 PRO A CA 1
ATOM 6463 C C . PRO A 1 831 ? 7.501 -17.753 -24.224 1.00 94.75 831 PRO A C 1
ATOM 6465 O O . PRO A 1 831 ? 7.018 -16.632 -24.045 1.00 94.75 831 PRO A O 1
ATOM 6468 N N . VAL A 1 832 ? 6.756 -18.829 -24.484 1.00 93.88 832 VAL A N 1
ATOM 6469 C CA . VAL A 1 832 ? 5.287 -18.883 -24.464 1.00 93.88 832 VAL A CA 1
ATOM 6470 C C . VAL A 1 832 ? 4.861 -19.904 -23.413 1.00 93.88 832 VAL A C 1
ATOM 6472 O O . VAL A 1 832 ? 5.222 -21.076 -23.491 1.00 93.88 832 VAL A O 1
ATOM 6475 N N . TYR A 1 833 ? 4.109 -19.466 -22.408 1.00 93.19 833 TYR A N 1
ATOM 6476 C CA . TYR A 1 833 ? 3.748 -20.280 -21.248 1.00 93.19 833 TYR A CA 1
ATOM 6477 C C . TYR A 1 833 ? 2.343 -20.853 -21.405 1.00 93.19 833 TYR A C 1
ATOM 6479 O O . TYR A 1 833 ? 1.345 -20.153 -21.186 1.00 93.19 833 TYR A O 1
ATOM 6487 N N . ALA A 1 834 ? 2.281 -22.136 -21.748 1.00 87.38 834 ALA A N 1
ATOM 6488 C CA . ALA A 1 834 ? 1.051 -22.846 -22.074 1.00 87.38 834 ALA A CA 1
ATOM 6489 C C . ALA A 1 834 ? 0.824 -24.040 -21.137 1.00 87.38 834 ALA A C 1
ATOM 6491 O O . ALA A 1 834 ? 1.762 -24.618 -20.583 1.00 87.38 834 ALA A O 1
ATOM 6492 N N . ASN A 1 835 ? -0.442 -24.427 -20.976 1.00 81.75 835 ASN A N 1
ATOM 6493 C CA . ASN A 1 835 ? -0.783 -25.696 -20.331 1.00 81.75 835 ASN A CA 1
ATOM 6494 C C . ASN A 1 835 ? -0.553 -26.855 -21.319 1.00 81.75 835 ASN A C 1
ATOM 6496 O O . ASN A 1 835 ? -0.765 -26.656 -22.516 1.00 81.75 835 ASN A O 1
ATOM 6500 N N . PRO A 1 836 ? -0.231 -28.081 -20.858 1.00 71.75 836 PRO A N 1
ATOM 6501 C CA . PRO A 1 836 ? 0.039 -29.226 -21.741 1.00 71.75 836 PRO A CA 1
ATOM 6502 C C . PRO A 1 836 ? -1.073 -29.557 -22.752 1.00 71.75 836 PRO A C 1
ATOM 6504 O O . PRO A 1 836 ? -0.819 -30.212 -23.755 1.00 71.75 836 PRO A O 1
ATOM 6507 N N . ALA A 1 837 ? -2.308 -29.123 -22.483 1.00 67.50 837 ALA A N 1
ATOM 6508 C CA . ALA A 1 837 ? -3.474 -29.349 -23.332 1.00 67.50 837 ALA A CA 1
ATOM 6509 C C . ALA A 1 837 ? -3.662 -28.309 -24.461 1.00 67.50 837 ALA A C 1
ATOM 6511 O O . ALA A 1 837 ? -4.550 -28.491 -25.290 1.00 67.50 837 ALA A O 1
ATOM 6512 N N . GLN A 1 838 ? -2.888 -27.216 -24.496 1.00 70.50 838 GLN A N 1
ATOM 6513 C CA . GLN A 1 838 ? -3.002 -26.199 -25.549 1.00 70.50 838 GLN A CA 1
ATOM 6514 C C . GLN A 1 838 ? -2.190 -26.595 -26.804 1.00 70.50 838 GLN A C 1
ATOM 6516 O O . GLN A 1 838 ? -1.065 -27.079 -26.671 1.00 70.50 838 GLN A O 1
ATOM 6521 N N . PRO A 1 839 ? -2.730 -26.409 -28.024 1.00 65.69 839 PRO A N 1
ATOM 6522 C CA . PRO A 1 839 ? -2.078 -26.837 -29.264 1.00 65.69 839 PRO A CA 1
ATOM 6523 C C . PRO A 1 839 ? -0.839 -25.995 -29.636 1.00 65.69 839 PRO A C 1
ATOM 6525 O O . PRO A 1 839 ? -0.876 -24.773 -29.625 1.00 65.69 839 PRO A O 1
ATOM 6528 N N . ASP A 1 840 ? 0.247 -26.660 -30.054 1.00 68.19 840 ASP A N 1
ATOM 6529 C CA . ASP A 1 840 ? 1.545 -26.055 -30.446 1.00 68.19 840 ASP A CA 1
ATOM 6530 C C . ASP A 1 840 ? 1.725 -25.923 -31.980 1.00 68.19 840 ASP A C 1
ATOM 6532 O O . ASP A 1 840 ? 2.817 -25.773 -32.526 1.00 68.19 840 ASP A O 1
ATOM 6536 N N . THR A 1 841 ? 0.656 -26.064 -32.762 1.00 65.06 841 THR A N 1
ATOM 6537 C CA . THR A 1 841 ? 0.789 -26.140 -34.229 1.00 65.06 841 THR A CA 1
ATOM 6538 C C . THR A 1 841 ? 1.144 -24.797 -34.876 1.00 65.06 841 THR A C 1
ATOM 6540 O O . THR A 1 841 ? 1.715 -24.790 -35.966 1.00 65.06 841 THR A O 1
ATOM 6543 N N . ALA A 1 842 ? 0.873 -23.672 -34.205 1.00 66.06 842 ALA A N 1
ATOM 6544 C CA . ALA A 1 842 ? 1.087 -22.321 -34.731 1.00 66.06 842 ALA A CA 1
ATOM 6545 C C . ALA A 1 842 ? 2.533 -21.801 -34.605 1.00 66.06 842 ALA A C 1
ATOM 6547 O O . ALA A 1 842 ? 2.917 -20.890 -35.336 1.00 66.06 842 ALA A O 1
ATOM 6548 N N . PHE A 1 843 ? 3.352 -22.377 -33.718 1.00 75.94 843 PHE A N 1
ATOM 6549 C CA . PHE A 1 843 ? 4.695 -21.862 -33.401 1.00 75.94 843 PHE A CA 1
ATOM 6550 C C . PHE A 1 843 ? 5.821 -22.512 -34.219 1.00 75.94 843 PHE A C 1
ATOM 6552 O O . PHE A 1 843 ? 6.993 -22.208 -34.024 1.00 75.94 843 PHE A O 1
ATOM 6559 N N . LYS A 1 844 ? 5.472 -23.383 -35.176 1.00 65.25 844 LYS A N 1
ATOM 6560 C CA . LYS A 1 844 ? 6.428 -24.162 -35.986 1.00 65.25 844 LYS A CA 1
ATOM 6561 C C . LYS A 1 844 ? 6.828 -23.507 -37.315 1.00 65.25 844 LYS A C 1
ATOM 6563 O O . LYS A 1 844 ? 7.719 -24.017 -37.986 1.00 65.25 844 LYS A O 1
ATOM 6568 N N . SER A 1 845 ? 6.187 -22.405 -37.715 1.00 57.41 845 SER A N 1
ATOM 6569 C CA . SER A 1 845 ? 6.417 -21.738 -39.007 1.00 57.41 845 SER A CA 1
ATOM 6570 C C . SER A 1 845 ? 6.909 -20.299 -38.820 1.00 57.41 845 SER A C 1
ATOM 6572 O O . SER A 1 845 ? 6.121 -19.416 -38.489 1.00 57.41 845 SER A O 1
ATOM 6574 N N . LEU A 1 846 ? 8.190 -20.044 -39.105 1.00 59.12 846 LEU A N 1
ATOM 6575 C CA . LEU A 1 846 ? 8.774 -18.697 -39.185 1.00 59.12 846 LEU A CA 1
ATOM 6576 C C . LEU A 1 846 ? 8.530 -18.128 -40.596 1.00 59.12 846 LEU A C 1
ATOM 6578 O O . LEU A 1 846 ? 9.043 -18.665 -41.573 1.00 59.12 846 LEU A O 1
ATOM 6582 N N . ALA A 1 847 ? 7.730 -17.067 -40.730 1.00 53.91 847 ALA A N 1
ATOM 6583 C CA . ALA A 1 847 ? 7.528 -16.368 -42.006 1.00 53.91 847 ALA A CA 1
ATOM 6584 C C . ALA A 1 847 ? 8.358 -15.072 -42.064 1.00 53.91 847 ALA A C 1
ATOM 6586 O O . ALA A 1 847 ? 8.501 -14.387 -41.060 1.00 53.91 847 ALA A O 1
ATOM 6587 N N . ALA A 1 848 ? 8.886 -14.725 -43.242 1.00 56.88 848 ALA A N 1
ATOM 6588 C CA . ALA A 1 848 ? 9.965 -13.742 -43.407 1.00 56.88 848 ALA A CA 1
ATOM 6589 C C . ALA A 1 848 ? 9.563 -12.248 -43.393 1.00 56.88 848 ALA A C 1
ATOM 6591 O O . ALA A 1 848 ? 10.447 -11.396 -43.434 1.00 56.88 848 ALA A O 1
ATOM 6592 N N . SER A 1 849 ? 8.272 -11.894 -43.364 1.00 67.31 849 SER A N 1
ATOM 6593 C CA . SER A 1 849 ? 7.830 -10.487 -43.424 1.00 67.31 849 SER A CA 1
ATOM 6594 C C . SER A 1 849 ? 6.756 -10.176 -42.374 1.00 67.31 849 SER A C 1
ATOM 6596 O O . SER A 1 849 ? 5.863 -11.006 -42.182 1.00 67.31 849 SER A O 1
ATOM 6598 N N . PRO A 1 850 ? 6.832 -9.012 -41.694 1.00 72.94 850 PRO A N 1
ATOM 6599 C CA . PRO A 1 850 ? 5.870 -8.620 -40.666 1.00 72.94 850 PRO A CA 1
ATOM 6600 C C . PRO A 1 850 ? 4.477 -8.408 -41.269 1.00 72.94 850 PRO A C 1
ATOM 6602 O O . PRO A 1 850 ? 4.352 -7.805 -42.334 1.00 72.94 850 PRO A O 1
ATOM 6605 N N . ALA A 1 851 ? 3.438 -8.898 -40.586 1.00 81.12 851 ALA A N 1
ATOM 6606 C CA . ALA A 1 851 ? 2.053 -8.723 -41.029 1.00 81.12 851 ALA A CA 1
ATOM 6607 C C . ALA A 1 851 ? 1.627 -7.247 -40.997 1.00 81.12 851 ALA A C 1
ATOM 6609 O O . ALA A 1 851 ? 2.050 -6.486 -40.119 1.00 81.12 851 ALA A O 1
ATOM 6610 N N . HIS A 1 852 ? 0.747 -6.855 -41.919 1.00 87.56 852 HIS A N 1
ATOM 6611 C CA . HIS A 1 852 ? 0.145 -5.527 -41.909 1.00 87.56 852 HIS A CA 1
ATOM 6612 C C . HIS A 1 852 ? -1.061 -5.489 -40.960 1.00 87.56 852 HIS A C 1
ATOM 6614 O O . HIS A 1 852 ? -1.998 -6.278 -41.102 1.00 87.56 852 HIS A O 1
ATOM 6620 N N . ILE A 1 853 ? -1.049 -4.544 -40.012 1.00 91.88 853 ILE A N 1
ATOM 6621 C CA . ILE A 1 853 ? -2.129 -4.316 -39.043 1.00 91.88 853 ILE A CA 1
ATOM 6622 C C . ILE A 1 853 ? -2.844 -3.005 -39.375 1.00 91.88 853 ILE A C 1
ATOM 6624 O O . ILE A 1 853 ? -2.206 -1.960 -39.481 1.00 91.88 853 ILE A O 1
ATOM 6628 N N . SER A 1 854 ? -4.169 -3.047 -39.500 1.00 92.50 854 SER A N 1
ATOM 6629 C CA . SER A 1 854 ? -5.014 -1.871 -39.750 1.00 92.50 854 SER A CA 1
ATOM 6630 C C . SER A 1 854 ? -6.209 -1.807 -38.797 1.00 92.50 854 SER A C 1
ATOM 6632 O O . SER A 1 854 ? -6.515 -2.776 -38.104 1.00 92.50 854 SER A O 1
ATOM 6634 N N . GLU A 1 855 ? -6.888 -0.654 -38.759 1.00 93.62 855 GLU A N 1
ATOM 6635 C CA . GLU A 1 855 ? -8.124 -0.442 -37.978 1.00 93.62 855 GLU A CA 1
ATOM 6636 C C . GLU A 1 855 ? -7.980 -0.779 -36.481 1.00 93.62 855 GLU A C 1
ATOM 6638 O O . GLU A 1 855 ? -8.889 -1.320 -35.849 1.00 93.62 855 GLU A O 1
ATOM 6643 N N . PHE A 1 856 ? -6.815 -0.471 -35.903 1.00 94.44 856 PHE A N 1
ATOM 6644 C CA . PHE A 1 856 ? -6.569 -0.711 -34.487 1.00 94.44 856 PHE A CA 1
ATOM 6645 C C . PHE A 1 856 ? -7.445 0.197 -33.614 1.00 94.44 856 PHE A C 1
ATOM 6647 O O . PHE A 1 856 ? -7.456 1.417 -33.771 1.00 94.44 856 PHE A O 1
ATOM 6654 N N . SER A 1 857 ? -8.143 -0.401 -32.652 1.00 94.81 857 SER A N 1
ATOM 6655 C CA . SER A 1 857 ? -8.933 0.304 -31.648 1.00 94.81 857 SER A CA 1
ATOM 6656 C C . SER A 1 857 ? -8.754 -0.346 -30.281 1.00 94.81 857 SER A C 1
ATOM 6658 O O . SER A 1 857 ? -8.817 -1.571 -30.151 1.00 94.81 857 SER A O 1
ATOM 6660 N N . LEU A 1 858 ? -8.555 0.483 -29.257 1.00 94.12 858 LEU A N 1
ATOM 6661 C CA . LEU A 1 858 ? -8.423 0.070 -27.866 1.00 94.12 858 LEU A CA 1
ATOM 6662 C C . LEU A 1 858 ? -9.414 0.849 -26.999 1.00 94.12 858 LEU A C 1
ATOM 6664 O O . LEU A 1 858 ? -9.449 2.077 -27.019 1.00 94.12 858 LEU A O 1
ATOM 6668 N N . SER A 1 859 ? -10.184 0.120 -26.200 1.00 92.31 859 SER A N 1
ATOM 6669 C CA . SER A 1 859 ? -11.035 0.645 -25.134 1.00 92.31 859 SER A CA 1
ATOM 6670 C C . SER A 1 859 ? -10.803 -0.151 -23.846 1.00 92.31 859 SER A C 1
ATOM 6672 O O . SER A 1 859 ? -10.167 -1.207 -23.859 1.00 92.31 859 SER A O 1
ATOM 6674 N N . ARG A 1 860 ? -11.382 0.293 -22.723 1.00 90.81 860 ARG A N 1
ATOM 6675 C CA . ARG A 1 860 ? -11.313 -0.444 -21.445 1.00 90.81 860 ARG A CA 1
ATOM 6676 C C . ARG A 1 860 ? -11.956 -1.835 -21.488 1.00 90.81 860 ARG A C 1
ATOM 6678 O O . ARG A 1 860 ? -11.726 -2.634 -20.586 1.00 90.81 860 ARG A O 1
ATOM 6685 N N . ARG A 1 861 ? -12.790 -2.129 -22.494 1.00 91.25 861 ARG A N 1
ATOM 6686 C CA . ARG A 1 861 ? -13.518 -3.406 -22.600 1.00 91.25 861 ARG A CA 1
ATOM 6687 C C . ARG A 1 861 ? -13.256 -4.177 -23.884 1.00 91.25 861 ARG A C 1
ATOM 6689 O O . ARG A 1 861 ? -13.711 -5.313 -24.001 1.00 91.25 861 ARG A O 1
ATOM 6696 N N . SER A 1 862 ? -12.551 -3.597 -24.846 1.00 94.50 862 SER A N 1
ATOM 6697 C CA . SER A 1 862 ? -12.303 -4.249 -26.125 1.00 94.50 862 SER A CA 1
ATOM 6698 C C . SER A 1 862 ? -11.006 -3.793 -26.765 1.00 94.50 862 SER A C 1
ATOM 6700 O O . SER A 1 862 ? -10.638 -2.626 -26.679 1.00 94.50 862 SER A O 1
ATOM 6702 N N . LEU A 1 863 ? -10.381 -4.704 -27.497 1.00 96.00 863 LEU A N 1
ATOM 6703 C CA . LEU A 1 863 ? -9.273 -4.419 -28.397 1.00 96.00 863 LEU A CA 1
ATOM 6704 C C . LEU A 1 863 ? -9.608 -5.067 -29.740 1.00 96.00 863 LEU A C 1
ATOM 6706 O O . LEU A 1 863 ? -9.962 -6.245 -29.777 1.00 96.00 863 LEU A O 1
ATOM 6710 N N . SER A 1 864 ? -9.537 -4.315 -30.835 1.00 97.00 864 SER A N 1
ATOM 6711 C CA . SER A 1 864 ? -9.772 -4.854 -32.177 1.00 97.00 864 SER A CA 1
ATOM 6712 C C . SER A 1 864 ? -8.767 -4.350 -33.197 1.00 97.00 864 SER A C 1
ATOM 6714 O O . SER A 1 864 ? -8.306 -3.218 -33.093 1.00 97.00 864 SER A O 1
ATOM 6716 N N . PHE A 1 865 ? -8.453 -5.186 -34.182 1.00 96.81 865 PHE A N 1
ATOM 6717 C CA . PHE A 1 865 ? -7.638 -4.836 -35.344 1.00 96.81 865 PHE A CA 1
ATOM 6718 C C . PHE A 1 865 ? -7.895 -5.811 -36.496 1.00 96.81 865 PHE A C 1
ATOM 6720 O O . PHE A 1 865 ? -8.467 -6.887 -36.304 1.00 96.81 865 PHE A O 1
ATOM 6727 N N . VAL A 1 866 ? -7.446 -5.446 -37.692 1.00 96.94 866 VAL A N 1
ATOM 6728 C CA . VAL A 1 866 ? -7.472 -6.297 -38.884 1.00 96.94 866 VAL A CA 1
ATOM 6729 C C . VAL A 1 866 ? -6.045 -6.700 -39.243 1.00 96.94 866 VAL A C 1
ATOM 6731 O O . VAL A 1 866 ? -5.150 -5.858 -39.255 1.00 96.94 866 VAL A O 1
ATOM 6734 N N . THR A 1 867 ? -5.840 -7.987 -39.527 1.00 94.19 867 THR A N 1
ATOM 6735 C CA . THR A 1 867 ? -4.563 -8.567 -39.968 1.00 94.19 867 THR A CA 1
ATOM 6736 C C . THR A 1 867 ? -4.696 -9.230 -41.338 1.00 94.19 867 THR A C 1
ATOM 6738 O O . THR A 1 867 ? -5.718 -9.842 -41.665 1.00 94.19 867 THR A O 1
ATOM 6741 N N . ASP A 1 868 ? -3.646 -9.134 -42.150 1.00 92.75 868 ASP A N 1
ATOM 6742 C CA . ASP A 1 868 ? -3.521 -9.857 -43.419 1.00 92.75 868 ASP A CA 1
ATOM 6743 C C . ASP A 1 868 ? -2.951 -11.278 -43.265 1.00 92.75 868 ASP A C 1
ATOM 6745 O O . ASP A 1 868 ? -2.965 -12.055 -44.222 1.00 92.75 868 ASP A O 1
ATOM 6749 N N . SER A 1 869 ? -2.504 -11.638 -42.058 1.00 88.62 869 SER A N 1
ATOM 6750 C CA . SER A 1 869 ? -1.748 -12.861 -41.781 1.00 88.62 869 SER A CA 1
ATOM 6751 C C . SER A 1 869 ? -2.412 -13.739 -40.707 1.00 88.62 869 SER A C 1
ATOM 6753 O O . SER A 1 869 ? -1.809 -13.996 -39.661 1.00 88.62 869 SER A O 1
ATOM 6755 N N . PRO A 1 870 ? -3.644 -14.243 -40.926 1.00 90.38 870 PRO A N 1
ATOM 6756 C CA . PRO A 1 870 ? -4.282 -15.162 -39.989 1.00 90.38 870 PRO A CA 1
ATOM 6757 C C . PRO A 1 870 ? -3.476 -16.462 -39.835 1.00 90.38 870 PRO A C 1
ATOM 6759 O O . PRO A 1 870 ? -2.673 -16.839 -40.690 1.00 90.38 870 PRO A O 1
ATOM 6762 N N . LYS A 1 871 ? -3.737 -17.174 -38.740 1.00 88.38 871 LYS A N 1
ATOM 6763 C CA . LYS A 1 871 ? -3.083 -18.414 -38.287 1.00 88.38 871 LYS A CA 1
ATOM 6764 C C . LYS A 1 871 ? -1.622 -18.244 -37.875 1.00 88.38 871 LYS A C 1
ATOM 6766 O O . LYS A 1 871 ? -0.901 -19.231 -37.753 1.00 88.38 871 LYS A O 1
ATOM 6771 N N . ARG A 1 872 ? -1.188 -17.001 -37.648 1.00 87.88 872 ARG A N 1
ATOM 6772 C CA . ARG A 1 872 ? 0.152 -16.661 -37.159 1.00 87.88 872 ARG A CA 1
ATOM 6773 C C . ARG A 1 872 ? 0.091 -15.955 -35.801 1.00 87.88 872 ARG A C 1
ATOM 6775 O O . ARG A 1 872 ? -0.894 -15.264 -35.537 1.00 87.88 872 ARG A O 1
ATOM 6782 N N . PRO A 1 873 ? 1.119 -16.088 -34.950 1.00 91.00 873 PRO A N 1
ATOM 6783 C CA . PRO A 1 873 ? 1.169 -15.382 -33.673 1.00 91.00 873 PRO A CA 1
ATOM 6784 C C . PRO A 1 873 ? 1.238 -13.856 -33.840 1.00 91.00 873 PRO A C 1
ATOM 6786 O O . PRO A 1 873 ? 2.014 -13.348 -34.642 1.00 91.00 873 PRO A O 1
ATOM 6789 N N . HIS A 1 874 ? 0.427 -13.144 -33.060 1.00 93.56 874 HIS A N 1
ATOM 6790 C CA . HIS A 1 874 ? 0.381 -11.689 -32.929 1.00 93.56 874 HIS A CA 1
ATOM 6791 C C . HIS A 1 874 ? 0.623 -11.335 -31.463 1.00 93.56 874 HIS A C 1
ATOM 6793 O O . HIS A 1 874 ? -0.240 -11.560 -30.608 1.00 93.56 874 HIS A O 1
ATOM 6799 N N . LEU A 1 875 ? 1.807 -10.814 -31.163 1.00 94.12 875 LEU A N 1
ATOM 6800 C CA . LEU A 1 875 ? 2.173 -10.352 -29.836 1.00 94.12 875 LEU A CA 1
ATOM 6801 C C . LEU A 1 875 ? 1.557 -8.978 -29.598 1.00 94.12 875 LEU A C 1
ATOM 6803 O O . LEU A 1 875 ? 1.880 -8.005 -30.271 1.00 94.12 875 LEU A O 1
ATOM 6807 N N . ILE A 1 876 ? 0.680 -8.886 -28.613 1.00 95.94 876 ILE A N 1
ATOM 6808 C CA . ILE A 1 876 ? 0.108 -7.622 -28.176 1.00 95.94 876 ILE A CA 1
ATOM 6809 C C . ILE A 1 876 ? 0.921 -7.197 -26.957 1.00 95.94 876 ILE A C 1
ATOM 6811 O O . ILE A 1 876 ? 0.905 -7.879 -25.933 1.00 95.94 876 ILE A O 1
ATOM 6815 N N . ARG A 1 877 ? 1.636 -6.069 -27.057 1.00 95.06 877 ARG A N 1
ATOM 6816 C CA . ARG A 1 877 ? 2.510 -5.514 -26.001 1.00 95.06 877 ARG A CA 1
ATOM 6817 C C . ARG A 1 877 ? 1.686 -4.891 -24.867 1.00 95.06 877 ARG A C 1
ATOM 6819 O O . ARG A 1 877 ? 1.855 -3.725 -24.516 1.00 95.06 877 ARG A O 1
ATOM 6826 N N . MET A 1 878 ? 0.748 -5.665 -24.334 1.00 95.50 878 MET A N 1
ATOM 6827 C CA . MET A 1 878 ? -0.187 -5.371 -23.256 1.00 95.50 878 MET A CA 1
ATOM 6828 C C . MET A 1 878 ? -0.220 -6.586 -22.321 1.00 95.50 878 MET A C 1
ATOM 6830 O O . MET A 1 878 ? -0.060 -7.719 -22.784 1.00 95.50 878 MET A O 1
ATOM 6834 N N . ALA A 1 879 ? -0.402 -6.376 -21.019 1.00 95.69 879 ALA A N 1
ATOM 6835 C CA . ALA A 1 879 ? -0.388 -7.470 -20.058 1.00 95.69 879 ALA A CA 1
ATOM 6836 C C . ALA A 1 879 ? -1.503 -8.488 -20.343 1.00 95.69 879 ALA A C 1
ATOM 6838 O O . ALA A 1 879 ? -2.648 -8.139 -20.648 1.00 95.69 879 ALA A O 1
ATOM 6839 N N . PHE A 1 880 ? -1.165 -9.765 -20.207 1.00 94.81 880 PHE A N 1
ATOM 6840 C CA . PHE A 1 880 ? -2.127 -10.853 -20.257 1.00 94.81 880 PHE A CA 1
ATOM 6841 C C . PHE A 1 880 ? -3.092 -10.777 -19.068 1.00 94.81 880 PHE A C 1
ATOM 6843 O O . PHE A 1 880 ? -2.706 -10.479 -17.942 1.00 94.81 880 PHE A O 1
ATOM 6850 N N . HIS A 1 881 ? -4.354 -11.129 -19.287 1.00 93.31 881 HIS A N 1
ATOM 6851 C CA . HIS A 1 881 ? -5.284 -11.398 -18.196 1.00 93.31 881 HIS A CA 1
ATOM 6852 C C . HIS A 1 881 ? -6.325 -12.421 -18.664 1.00 93.31 881 HIS A C 1
ATOM 6854 O O . HIS A 1 881 ? -6.804 -12.283 -19.788 1.00 93.31 881 HIS A O 1
ATOM 6860 N N . PRO A 1 882 ? -6.752 -13.396 -17.840 1.00 89.62 882 PRO A N 1
ATOM 6861 C CA . PRO A 1 882 ? -7.733 -14.412 -18.258 1.00 89.62 882 PRO A CA 1
ATOM 6862 C C . PRO A 1 882 ? -9.087 -13.855 -18.708 1.00 89.62 882 PRO A C 1
ATOM 6864 O O . PRO A 1 882 ? -9.840 -14.518 -19.416 1.00 89.62 882 PRO A O 1
ATOM 6867 N N . ARG A 1 883 ? -9.413 -12.628 -18.289 1.00 91.62 883 ARG A N 1
ATOM 6868 C CA . ARG A 1 883 ? -10.637 -11.934 -18.716 1.00 91.62 883 ARG A CA 1
ATOM 6869 C C . ARG A 1 883 ? -10.556 -11.398 -20.147 1.00 91.62 883 ARG A C 1
ATOM 6871 O O . ARG A 1 883 ? -11.600 -11.101 -20.712 1.00 91.62 883 ARG A O 1
ATOM 6878 N N . TRP A 1 884 ? -9.367 -11.293 -20.745 1.00 93.56 884 TRP A N 1
ATOM 6879 C CA . TRP A 1 884 ? -9.226 -11.002 -22.171 1.00 93.56 884 TRP A CA 1
ATOM 6880 C C . TRP A 1 884 ? -9.524 -12.258 -22.986 1.00 93.56 884 TRP A C 1
ATOM 6882 O O . TRP A 1 884 ? -8.721 -13.186 -23.039 1.00 93.56 884 TRP A O 1
ATOM 6892 N N . GLN A 1 885 ? -10.692 -12.275 -23.622 1.00 93.19 885 GLN A N 1
ATOM 6893 C CA . GLN A 1 885 ? -11.187 -13.402 -24.406 1.00 93.19 885 GLN A CA 1
ATOM 6894 C C . GLN A 1 885 ? -11.375 -12.984 -25.860 1.00 93.19 885 GLN A C 1
ATOM 6896 O O . GLN A 1 885 ? -11.789 -11.858 -26.144 1.00 93.19 885 GLN A O 1
ATOM 6901 N N . LEU A 1 886 ? -11.088 -13.888 -26.795 1.00 93.69 886 LEU A N 1
ATOM 6902 C CA . LEU A 1 886 ? -11.386 -13.652 -28.201 1.00 93.69 886 LEU A CA 1
ATOM 6903 C C . LEU A 1 886 ? -12.889 -13.805 -28.444 1.00 93.69 886 LEU A C 1
ATOM 6905 O O . LEU A 1 886 ? -13.473 -14.848 -28.175 1.00 93.69 886 LEU A O 1
ATOM 6909 N N . ALA A 1 887 ? -13.502 -12.759 -28.994 1.00 94.75 887 ALA A N 1
ATOM 6910 C CA . ALA A 1 887 ? -14.848 -12.816 -29.566 1.00 94.75 887 ALA A CA 1
ATOM 6911 C C . ALA A 1 887 ? -14.843 -13.336 -31.019 1.00 94.75 887 ALA A C 1
ATOM 6913 O O . ALA A 1 887 ? -15.898 -13.537 -31.610 1.00 94.75 887 ALA A O 1
ATOM 6914 N N . THR A 1 888 ? -13.649 -13.503 -31.587 1.00 95.31 888 THR A N 1
ATOM 6915 C CA . THR A 1 888 ? -13.348 -13.967 -32.953 1.00 95.31 888 THR A CA 1
ATOM 6916 C C . THR A 1 888 ? -12.672 -15.335 -32.868 1.00 95.31 888 THR A C 1
ATOM 6918 O O . THR A 1 888 ? -12.195 -15.719 -31.800 1.00 95.31 888 THR A O 1
ATOM 6921 N N . ALA A 1 889 ? -12.640 -16.110 -33.948 1.00 93.44 889 ALA A N 1
ATOM 6922 C CA . ALA A 1 889 ? -12.032 -17.439 -33.917 1.00 93.44 889 ALA A CA 1
ATOM 6923 C C . ALA A 1 889 ? -10.504 -17.343 -33.733 1.00 93.44 889 ALA A C 1
ATOM 6925 O O . ALA A 1 889 ? -9.822 -16.665 -34.502 1.00 93.44 889 ALA A O 1
ATOM 6926 N N . GLY A 1 890 ? -9.945 -18.040 -32.741 1.00 91.56 890 GLY A N 1
ATOM 6927 C CA . GLY A 1 890 ? -8.509 -18.035 -32.453 1.00 91.56 890 GLY A CA 1
ATOM 6928 C C . GLY A 1 890 ? -8.171 -18.489 -31.039 1.00 91.56 890 GLY A C 1
ATOM 6929 O O . GLY A 1 890 ? -9.058 -18.835 -30.262 1.00 91.56 890 GLY A O 1
ATOM 6930 N N . ASP A 1 891 ? -6.881 -18.440 -30.719 1.00 90.56 891 ASP A N 1
ATOM 6931 C CA . ASP A 1 891 ? -6.334 -18.837 -29.422 1.00 90.56 891 ASP A CA 1
ATOM 6932 C C . ASP A 1 891 ? -5.573 -17.683 -28.753 1.00 90.56 891 ASP A C 1
ATOM 6934 O O . ASP A 1 891 ? -4.958 -16.851 -29.427 1.00 90.56 891 ASP A O 1
ATOM 6938 N N . VAL A 1 892 ? -5.588 -17.655 -27.416 1.00 92.31 892 VAL A N 1
ATOM 6939 C CA . VAL A 1 892 ? -4.873 -16.673 -26.586 1.00 92.31 892 VAL A CA 1
ATOM 6940 C C . VAL A 1 892 ? -3.858 -17.388 -25.694 1.00 92.31 892 VAL A C 1
ATOM 6942 O O . VAL A 1 892 ? -4.192 -18.342 -24.990 1.00 92.31 892 VAL A O 1
ATOM 6945 N N . TYR A 1 893 ? -2.631 -16.879 -25.679 1.00 92.56 893 TYR A N 1
ATOM 6946 C CA . TYR A 1 893 ? -1.494 -17.393 -24.924 1.00 92.56 893 TYR A CA 1
ATOM 6947 C C . TYR A 1 893 ? -0.876 -16.294 -24.050 1.00 92.56 893 TYR A C 1
ATOM 6949 O O . TYR A 1 893 ? -1.032 -15.099 -24.310 1.00 92.56 893 TYR A O 1
ATOM 6957 N N . LEU A 1 894 ? -0.141 -16.715 -23.018 1.00 94.12 894 LEU A N 1
ATOM 6958 C CA . LEU A 1 894 ? 0.763 -15.843 -22.269 1.00 94.12 894 LEU A CA 1
ATOM 6959 C C . LEU A 1 894 ? 2.163 -15.959 -22.865 1.00 94.12 894 LEU A C 1
ATOM 6961 O O . LEU A 1 894 ? 2.736 -17.047 -22.868 1.00 94.12 894 LEU A O 1
ATOM 6965 N N . ALA A 1 895 ? 2.735 -14.842 -23.288 1.00 95.19 895 ALA A N 1
ATOM 6966 C CA . ALA A 1 895 ? 4.134 -14.760 -23.692 1.00 95.19 895 ALA A CA 1
ATOM 6967 C C . ALA A 1 895 ? 4.954 -13.991 -22.654 1.00 95.19 895 ALA A C 1
ATOM 6969 O O . ALA A 1 895 ? 4.423 -13.136 -21.946 1.00 95.19 895 ALA A O 1
ATOM 6970 N N . ALA A 1 896 ? 6.254 -14.260 -22.564 1.00 95.56 896 ALA A N 1
ATOM 6971 C CA . ALA A 1 896 ? 7.153 -13.432 -21.765 1.00 95.56 896 ALA A CA 1
ATOM 6972 C C . ALA A 1 896 ? 7.177 -11.967 -22.286 1.00 95.56 896 ALA A C 1
ATOM 6974 O O . ALA A 1 896 ? 6.929 -11.748 -23.474 1.00 95.56 896 ALA A O 1
ATOM 6975 N N . PRO A 1 897 ? 7.426 -10.955 -21.429 1.00 95.00 897 PRO A N 1
ATOM 6976 C CA . PRO A 1 897 ? 7.587 -11.067 -19.985 1.00 95.00 897 PRO A CA 1
ATOM 6977 C C . PRO A 1 897 ? 6.257 -11.248 -19.224 1.00 95.00 897 PRO A C 1
ATOM 6979 O O . PRO A 1 897 ? 6.258 -11.599 -18.047 1.00 95.00 897 PRO A O 1
ATOM 6982 N N . GLY A 1 898 ? 5.125 -11.052 -19.897 1.00 95.62 898 GLY A N 1
ATOM 6983 C CA . GLY A 1 898 ? 3.773 -11.220 -19.358 1.00 95.62 898 GLY A CA 1
ATOM 6984 C C . GLY A 1 898 ? 2.692 -10.752 -20.340 1.00 95.62 898 GLY A C 1
ATOM 6985 O O . GLY A 1 898 ? 1.637 -10.278 -19.923 1.00 95.62 898 GLY A O 1
ATOM 6986 N N . PHE A 1 899 ? 2.989 -10.800 -21.638 1.00 96.62 899 PHE A N 1
ATOM 6987 C CA . PHE A 1 899 ? 2.185 -10.242 -22.716 1.00 96.62 899 PHE A CA 1
ATOM 6988 C C . PHE A 1 899 ? 1.064 -11.166 -23.173 1.00 96.62 899 PHE A C 1
ATOM 6990 O O . PHE A 1 899 ? 1.124 -12.392 -23.042 1.00 96.62 899 PHE A O 1
ATOM 6997 N N . LEU A 1 900 ? 0.059 -10.542 -23.777 1.00 95.88 900 LEU A N 1
ATOM 6998 C CA . LEU A 1 900 ? -1.000 -11.207 -24.513 1.00 95.88 900 LEU A CA 1
ATOM 6999 C C . LEU A 1 900 ? -0.484 -11.630 -25.900 1.00 95.88 900 LEU A C 1
ATOM 7001 O O . LEU A 1 900 ? -0.022 -10.799 -26.678 1.00 95.88 900 LEU A O 1
ATOM 7005 N N . LEU A 1 901 ? -0.580 -12.915 -26.231 1.00 94.94 901 LEU A N 1
ATOM 7006 C CA . LEU A 1 901 ? -0.210 -13.449 -27.544 1.00 94.94 901 LEU A CA 1
ATOM 7007 C C . LEU A 1 901 ? -1.434 -14.096 -28.187 1.00 94.94 901 LEU A C 1
ATOM 7009 O O . LEU A 1 901 ? -2.041 -14.986 -27.601 1.00 94.94 901 LEU A O 1
ATOM 7013 N N . VAL A 1 902 ? -1.808 -13.652 -29.383 1.00 94.31 902 VAL A N 1
ATOM 7014 C CA . VAL A 1 902 ? -3.017 -14.110 -30.078 1.00 94.31 902 VAL A CA 1
ATOM 7015 C C . VAL A 1 902 ? -2.645 -14.857 -31.349 1.00 94.31 902 VAL A C 1
ATOM 7017 O O . VAL A 1 902 ? -1.829 -14.383 -32.129 1.00 94.31 902 VAL A O 1
ATOM 7020 N N . VAL A 1 903 ? -3.278 -16.001 -31.597 1.00 92.50 903 VAL A N 1
ATOM 7021 C CA . VAL A 1 903 ? -3.218 -16.699 -32.887 1.00 92.50 903 VAL A CA 1
ATOM 7022 C C . VAL A 1 903 ? -4.621 -16.661 -33.500 1.00 92.50 903 VAL A C 1
ATOM 7024 O O . VAL A 1 903 ? -5.454 -17.507 -33.168 1.00 92.50 903 VAL A O 1
ATOM 7027 N N . PRO A 1 904 ? -4.933 -15.669 -34.353 1.00 93.19 904 PRO A N 1
ATOM 7028 C CA . PRO A 1 904 ? -6.266 -15.531 -34.923 1.00 93.19 904 PRO A CA 1
ATOM 7029 C C . PRO A 1 904 ? -6.477 -16.542 -36.055 1.00 93.19 904 PRO A C 1
ATOM 7031 O O . PRO A 1 904 ? -5.546 -16.839 -36.794 1.00 93.19 904 PRO A O 1
ATOM 7034 N N . GLN A 1 905 ? -7.688 -17.062 -36.240 1.00 92.94 905 GLN A N 1
ATOM 7035 C CA . GLN A 1 905 ? -8.045 -17.931 -37.375 1.00 92.94 905 GLN A CA 1
ATOM 7036 C C . GLN A 1 905 ? -8.615 -17.144 -38.563 1.00 92.94 905 GLN A C 1
ATOM 7038 O O . GLN A 1 905 ? -8.657 -17.654 -39.683 1.00 92.94 905 GLN A O 1
ATOM 7043 N N . GLU A 1 906 ? -9.018 -15.897 -38.331 1.00 94.88 906 GLU A N 1
ATOM 7044 C CA . GLU A 1 906 ? -9.636 -14.997 -39.303 1.00 94.88 906 GLU A CA 1
ATOM 7045 C C . GLU A 1 906 ? -8.945 -13.622 -39.328 1.00 94.88 906 GLU A C 1
ATOM 7047 O O . GLU A 1 906 ? -8.094 -13.328 -38.490 1.00 94.88 906 GLU A O 1
ATOM 7052 N N . LYS A 1 907 ? -9.263 -12.787 -40.329 1.00 95.31 907 LYS A N 1
ATOM 7053 C CA . LYS A 1 907 ? -8.603 -11.481 -40.526 1.00 95.31 907 LYS A CA 1
ATOM 7054 C C . LYS A 1 907 ? -8.978 -10.451 -39.465 1.00 95.31 907 LYS A C 1
ATOM 7056 O O . LYS A 1 907 ? -8.154 -9.620 -39.099 1.00 95.31 907 LYS A O 1
ATOM 7061 N N . GLN A 1 908 ? -10.230 -10.464 -39.019 1.00 96.75 908 GLN A N 1
ATOM 7062 C CA . GLN A 1 908 ? -10.707 -9.542 -38.001 1.00 96.75 908 GLN A CA 1
ATOM 7063 C C . GLN A 1 908 ? -10.417 -10.134 -36.627 1.00 96.75 908 GLN A C 1
ATOM 7065 O O . GLN A 1 908 ? -10.891 -11.218 -36.308 1.00 96.75 908 GLN A O 1
ATOM 7070 N N . VAL A 1 909 ? -9.664 -9.415 -35.802 1.00 96.81 909 VAL A N 1
ATOM 7071 C CA . VAL A 1 909 ? -9.377 -9.818 -34.426 1.00 96.81 909 VAL A CA 1
ATOM 7072 C C . VAL A 1 909 ? -10.143 -8.903 -33.494 1.00 96.81 909 VAL A C 1
ATOM 7074 O O . VAL A 1 909 ? -10.030 -7.680 -33.570 1.00 96.81 909 VAL A O 1
ATOM 7077 N N . ARG A 1 910 ? -10.926 -9.496 -32.596 1.00 97.25 910 ARG A N 1
ATOM 7078 C CA . ARG A 1 910 ? -11.629 -8.779 -31.533 1.00 97.25 910 ARG A CA 1
ATOM 7079 C C . ARG A 1 910 ? -11.471 -9.514 -30.214 1.00 97.25 910 ARG A C 1
ATOM 7081 O O . ARG A 1 910 ? -11.976 -10.623 -30.047 1.00 97.25 910 ARG A O 1
ATOM 7088 N N . LEU A 1 911 ? -10.808 -8.855 -29.278 1.00 96.38 911 LEU A N 1
ATOM 7089 C CA . LEU A 1 911 ? -10.701 -9.231 -27.878 1.00 96.38 911 LEU A CA 1
ATOM 7090 C C . LEU A 1 911 ? -11.706 -8.426 -27.058 1.00 96.38 911 LEU A C 1
ATOM 7092 O O . LEU A 1 911 ? -11.898 -7.229 -27.287 1.00 96.38 911 LEU A O 1
ATOM 7096 N N . VAL A 1 912 ? -12.326 -9.078 -26.083 1.00 95.44 912 VAL A N 1
ATOM 7097 C CA . VAL A 1 912 ? -13.245 -8.464 -25.126 1.00 95.44 912 VAL A CA 1
ATOM 7098 C C . VAL A 1 912 ? -12.753 -8.770 -23.721 1.00 95.44 912 VAL A C 1
ATOM 7100 O O . VAL A 1 912 ? -12.423 -9.911 -23.406 1.00 95.44 912 VAL A O 1
ATOM 7103 N N . TYR A 1 913 ? -12.709 -7.743 -22.878 1.00 92.00 913 TYR A N 1
ATOM 7104 C CA . TYR A 1 913 ? -12.468 -7.894 -21.451 1.00 92.00 913 TYR A CA 1
ATOM 7105 C C . TYR A 1 913 ? -13.797 -8.267 -20.777 1.00 92.00 913 TYR A C 1
ATOM 7107 O O . TYR A 1 913 ? -14.669 -7.421 -20.544 1.00 92.00 913 TYR A O 1
ATOM 7115 N N . GLY A 1 914 ? -13.990 -9.573 -20.593 1.00 82.62 914 GLY A N 1
ATOM 7116 C CA . GLY A 1 914 ? -15.260 -10.202 -20.239 1.00 82.62 914 GLY A CA 1
ATOM 7117 C C . GLY A 1 914 ? -15.403 -10.572 -18.765 1.00 82.62 914 GLY A C 1
ATOM 7118 O O . GLY A 1 914 ? -14.499 -10.397 -17.951 1.00 82.62 914 GLY A O 1
ATOM 7119 N N . GLU A 1 915 ? -16.580 -11.076 -18.418 1.00 84.88 915 GLU A N 1
ATOM 7120 C CA . GLU A 1 915 ? -16.895 -11.678 -17.118 1.00 84.88 915 GLU A CA 1
ATOM 7121 C C . GLU A 1 915 ? -16.714 -13.198 -17.202 1.00 84.88 915 GLU A C 1
ATOM 7123 O O . GLU A 1 915 ? -16.912 -13.795 -18.262 1.00 84.88 915 GLU A O 1
ATOM 7128 N N . THR A 1 916 ? -16.318 -13.828 -16.100 1.00 89.19 916 THR A N 1
ATOM 7129 C CA . THR A 1 916 ? -16.256 -15.286 -15.971 1.00 89.19 916 THR A CA 1
ATOM 7130 C C . THR A 1 916 ? -17.574 -15.850 -15.432 1.00 89.19 916 THR A C 1
ATOM 7132 O O . THR A 1 916 ? -18.474 -15.131 -14.989 1.00 89.19 916 THR A O 1
ATOM 7135 N N . ALA A 1 917 ? -17.706 -17.178 -15.418 1.00 91.94 917 ALA A N 1
ATOM 7136 C CA . ALA A 1 917 ? -18.834 -17.822 -14.744 1.00 91.94 917 ALA A CA 1
ATOM 7137 C C . ALA A 1 917 ? -18.869 -17.494 -13.235 1.00 91.94 917 ALA A C 1
ATOM 7139 O O . ALA A 1 917 ? -19.950 -17.390 -12.648 1.00 91.94 917 ALA A O 1
ATOM 7140 N N . VAL A 1 918 ? -17.698 -17.293 -12.617 1.00 93.94 918 VAL A N 1
ATOM 7141 C CA . VAL A 1 918 ? -17.567 -16.917 -11.204 1.00 93.94 918 VAL A CA 1
ATOM 7142 C C . VAL A 1 918 ? -18.024 -15.476 -10.975 1.00 93.94 918 VAL A C 1
ATOM 7144 O O . VAL A 1 918 ? -18.726 -15.236 -9.992 1.00 93.94 918 VAL A O 1
ATOM 7147 N N . ASP A 1 919 ? -17.733 -14.543 -11.892 1.00 90.81 919 ASP A N 1
ATOM 7148 C CA . ASP A 1 919 ? -18.287 -13.177 -11.859 1.00 90.81 919 ASP A CA 1
ATOM 7149 C C . ASP A 1 919 ? -19.822 -13.199 -11.801 1.00 90.81 919 ASP A C 1
ATOM 7151 O O . ASP A 1 919 ? -20.435 -12.578 -10.925 1.00 90.81 919 ASP A O 1
ATOM 7155 N N . HIS A 1 920 ? -20.461 -13.953 -12.701 1.00 93.69 920 HIS A N 1
ATOM 7156 C CA . HIS A 1 920 ? -21.919 -14.059 -12.738 1.00 93.69 920 HIS A CA 1
ATOM 7157 C C . HIS A 1 920 ? -22.487 -14.693 -11.461 1.00 93.69 920 HIS A C 1
ATOM 7159 O O . HIS A 1 920 ? -23.426 -14.151 -10.870 1.00 93.69 920 HIS A O 1
ATOM 7165 N N . ALA A 1 921 ? -21.903 -15.803 -10.999 1.00 96.75 921 ALA A N 1
ATOM 7166 C CA . ALA A 1 921 ? -22.330 -16.473 -9.772 1.00 96.75 921 ALA A CA 1
ATOM 7167 C C . ALA A 1 921 ? -22.189 -15.559 -8.541 1.00 96.75 921 ALA A C 1
ATOM 7169 O O . ALA A 1 921 ? -23.115 -15.460 -7.732 1.00 96.75 921 ALA A O 1
ATOM 7170 N N . GLY A 1 922 ? -21.069 -14.841 -8.439 1.00 96.38 922 GLY A N 1
ATOM 7171 C CA . GLY A 1 922 ? -20.796 -13.891 -7.367 1.00 96.38 922 GLY A CA 1
ATOM 7172 C C . GLY A 1 922 ? -21.794 -12.735 -7.341 1.00 96.38 922 GLY A C 1
ATOM 7173 O O . GLY A 1 922 ? -22.331 -12.412 -6.282 1.00 96.38 922 GLY A O 1
ATOM 7174 N N . ARG A 1 923 ? -22.124 -12.146 -8.497 1.00 94.88 923 ARG A N 1
ATOM 7175 C CA . ARG A 1 923 ? -23.131 -11.071 -8.589 1.00 94.88 923 ARG A CA 1
ATOM 7176 C C . ARG A 1 923 ? -24.530 -11.540 -8.205 1.00 94.88 923 ARG A C 1
ATOM 7178 O O . ARG A 1 923 ? -25.234 -10.820 -7.495 1.00 94.88 923 ARG A O 1
ATOM 7185 N N . ILE A 1 924 ? -24.928 -12.740 -8.631 1.00 97.31 924 ILE A N 1
ATOM 7186 C CA . ILE A 1 924 ? -26.209 -13.340 -8.232 1.00 97.31 924 ILE A CA 1
ATOM 7187 C C . ILE A 1 924 ? -26.234 -13.553 -6.712 1.00 97.31 924 ILE A C 1
ATOM 7189 O O . ILE A 1 924 ? -27.210 -13.176 -6.060 1.00 97.31 924 ILE A O 1
ATOM 7193 N N . ALA A 1 925 ? -25.153 -14.085 -6.130 1.00 98.19 925 ALA A N 1
ATOM 7194 C CA . ALA A 1 925 ? -25.031 -14.265 -4.685 1.00 98.19 925 ALA A CA 1
ATOM 7195 C C . ALA A 1 925 ? -25.135 -12.928 -3.927 1.00 98.19 925 ALA A C 1
ATOM 7197 O O . ALA A 1 925 ? -25.915 -12.829 -2.975 1.00 98.19 925 ALA A O 1
ATOM 7198 N N . SER A 1 926 ? -24.442 -11.883 -4.391 1.00 97.62 926 SER A N 1
ATOM 7199 C CA . SER A 1 926 ? -24.536 -10.530 -3.828 1.00 97.62 926 SER A CA 1
ATOM 7200 C C . SER A 1 926 ? -25.955 -9.972 -3.915 1.00 97.62 926 SER A C 1
ATOM 7202 O O . SER A 1 926 ? -26.470 -9.459 -2.922 1.00 97.62 926 SER A O 1
ATOM 7204 N N . ALA A 1 927 ? -26.626 -10.105 -5.063 1.00 97.44 927 ALA A N 1
ATOM 7205 C CA . ALA A 1 927 ? -27.989 -9.613 -5.252 1.00 97.44 927 ALA A CA 1
ATOM 7206 C C . ALA A 1 927 ? -28.986 -10.310 -4.310 1.00 97.44 927 ALA A C 1
ATOM 7208 O O . ALA A 1 927 ? -29.770 -9.644 -3.629 1.00 97.44 927 ALA A O 1
ATOM 7209 N N . LEU A 1 928 ? -28.921 -11.641 -4.205 1.00 98.06 928 LEU A N 1
ATOM 7210 C CA . LEU A 1 928 ? -29.760 -12.420 -3.290 1.00 98.06 928 LEU A CA 1
ATOM 7211 C C . LEU A 1 928 ? -29.481 -12.074 -1.822 1.00 98.06 928 LEU A C 1
ATOM 7213 O O . LEU A 1 928 ? -30.417 -11.940 -1.030 1.00 98.06 928 LEU A O 1
ATOM 7217 N N . ALA A 1 929 ? -28.214 -11.877 -1.457 1.00 98.06 929 ALA A N 1
ATOM 7218 C CA . ALA A 1 929 ? -27.821 -11.465 -0.115 1.00 98.06 929 ALA A CA 1
ATOM 7219 C C . ALA A 1 929 ? -28.332 -10.053 0.229 1.00 98.06 929 ALA A C 1
ATOM 7221 O O . ALA A 1 929 ? -28.882 -9.846 1.313 1.00 98.06 929 ALA A O 1
ATOM 7222 N N . CYS A 1 930 ? -28.243 -9.098 -0.702 1.00 97.31 930 CYS A N 1
ATOM 7223 C CA . CYS A 1 930 ? -28.817 -7.760 -0.551 1.00 97.31 930 CYS A CA 1
ATOM 7224 C C . CYS A 1 930 ? -30.342 -7.814 -0.367 1.00 97.31 930 CYS A C 1
ATOM 7226 O O . CYS A 1 930 ? -30.873 -7.211 0.570 1.00 97.31 930 CYS A O 1
ATOM 7228 N N . LEU A 1 931 ? -31.050 -8.591 -1.196 1.00 97.06 931 LEU A N 1
ATOM 7229 C CA . LEU A 1 931 ? -32.495 -8.808 -1.061 1.00 97.06 931 LEU A CA 1
ATOM 7230 C C . LEU A 1 931 ? -32.850 -9.424 0.297 1.00 97.06 931 LEU A C 1
ATOM 7232 O O . LEU A 1 931 ? -33.802 -8.984 0.947 1.00 97.06 931 LEU A O 1
ATOM 7236 N N . PHE A 1 932 ? -32.063 -10.397 0.763 1.00 96.94 932 PHE A N 1
ATOM 7237 C CA . PHE A 1 932 ? -32.223 -10.987 2.089 1.00 96.94 932 PHE A CA 1
ATOM 7238 C C . PHE A 1 932 ? -32.076 -9.940 3.203 1.00 96.94 932 PHE A C 1
ATOM 7240 O O . PHE A 1 932 ? -32.929 -9.881 4.092 1.00 96.94 932 PHE A O 1
ATOM 7247 N N . VAL A 1 933 ? -31.048 -9.085 3.154 1.00 96.06 933 VAL A N 1
ATOM 7248 C CA . VAL A 1 933 ? -30.823 -8.019 4.150 1.00 96.06 933 VAL A CA 1
ATOM 7249 C C . VAL A 1 933 ? -31.993 -7.032 4.174 1.00 96.06 933 VAL A C 1
ATOM 7251 O O . VAL A 1 933 ? -32.499 -6.706 5.253 1.00 96.06 933 VAL A O 1
ATOM 7254 N N . VAL A 1 934 ? -32.479 -6.604 3.004 1.00 94.06 934 VAL A N 1
ATOM 7255 C CA . VAL A 1 934 ? -33.637 -5.701 2.888 1.00 94.06 934 VAL A CA 1
ATOM 7256 C C . VAL A 1 934 ? -34.900 -6.358 3.455 1.00 94.06 934 VAL A C 1
ATOM 7258 O O . VAL A 1 934 ? -35.573 -5.775 4.311 1.00 94.06 934 VAL A O 1
ATOM 7261 N N . ALA A 1 935 ? -35.199 -7.598 3.054 1.00 92.88 935 ALA A N 1
ATOM 7262 C CA . ALA A 1 935 ? -36.360 -8.344 3.539 1.00 92.88 935 ALA A CA 1
ATOM 7263 C C . ALA A 1 935 ? -36.307 -8.579 5.059 1.00 92.88 935 ALA A C 1
ATOM 7265 O O . ALA A 1 935 ? -37.322 -8.445 5.755 1.00 92.88 935 ALA A O 1
ATOM 7266 N N . TYR A 1 936 ? -35.119 -8.884 5.591 1.00 90.75 936 TYR A N 1
ATOM 7267 C CA . TYR A 1 936 ? -34.877 -9.008 7.025 1.00 90.75 936 TYR A CA 1
ATOM 7268 C C . TYR A 1 936 ? -35.138 -7.678 7.746 1.00 90.75 936 TYR A C 1
ATOM 7270 O O . TYR A 1 936 ? -35.866 -7.652 8.742 1.00 90.75 936 TYR A O 1
ATOM 7278 N N . GLY A 1 937 ? -34.624 -6.562 7.218 1.00 86.44 937 GLY A N 1
ATOM 7279 C CA . GLY A 1 937 ? -34.835 -5.220 7.762 1.00 86.44 937 GLY A CA 1
ATOM 7280 C C . GLY A 1 937 ? -36.313 -4.816 7.838 1.00 86.44 937 GLY A C 1
ATOM 7281 O O . GLY A 1 937 ? -36.764 -4.324 8.876 1.00 86.44 937 GLY A O 1
ATOM 7282 N N . VAL A 1 938 ? -37.095 -5.082 6.785 1.00 85.00 938 VAL A N 1
ATOM 7283 C CA . VAL A 1 938 ? -38.540 -4.774 6.735 1.00 85.00 938 VAL A CA 1
ATOM 7284 C C . VAL A 1 938 ? -39.332 -5.606 7.747 1.00 85.00 938 VAL A C 1
ATOM 7286 O O . VAL A 1 938 ? -40.140 -5.056 8.501 1.00 85.00 938 VAL A O 1
ATOM 7289 N N . ARG A 1 939 ? -39.083 -6.922 7.824 1.00 83.56 939 ARG A N 1
ATOM 7290 C CA . ARG A 1 939 ? -39.757 -7.806 8.794 1.00 83.56 939 ARG A CA 1
ATOM 7291 C C . ARG A 1 939 ? -39.431 -7.424 10.236 1.00 83.56 939 ARG A C 1
ATOM 7293 O O . ARG A 1 939 ? -40.322 -7.395 11.082 1.00 83.56 939 ARG A O 1
ATOM 7300 N N . HIS A 1 940 ? -38.178 -7.076 10.517 1.00 72.94 940 HIS A N 1
ATOM 7301 C CA . HIS A 1 940 ? -37.740 -6.774 11.877 1.00 72.94 940 HIS A CA 1
ATOM 7302 C C . HIS A 1 940 ? -38.165 -5.376 12.361 1.00 72.94 940 HIS A C 1
ATOM 7304 O O . HIS A 1 940 ? -38.338 -5.185 13.566 1.00 72.94 940 HIS A O 1
ATOM 7310 N N . ARG A 1 941 ? -38.405 -4.416 11.449 1.00 63.31 941 ARG A N 1
ATOM 7311 C CA . ARG A 1 941 ? -39.075 -3.140 11.775 1.00 63.31 941 ARG A CA 1
ATOM 7312 C C . ARG A 1 941 ? -40.527 -3.348 12.217 1.00 63.31 941 ARG A C 1
ATOM 7314 O O . ARG A 1 941 ? -40.976 -2.649 13.116 1.00 63.31 941 ARG A O 1
ATOM 7321 N N . ARG A 1 942 ? -41.231 -4.337 11.652 1.00 54.31 942 ARG A N 1
ATOM 7322 C CA . ARG A 1 942 ? -42.618 -4.681 12.030 1.00 54.31 942 ARG A CA 1
ATOM 7323 C C . ARG A 1 942 ? -42.721 -5.472 13.343 1.00 54.31 942 ARG A C 1
ATOM 7325 O O . ARG A 1 942 ? -43.767 -5.450 13.974 1.00 54.31 942 ARG A O 1
ATOM 7332 N N . ALA A 1 943 ? -41.645 -6.138 13.770 1.00 54.69 943 ALA A N 1
ATOM 7333 C CA . ALA A 1 943 ? -41.619 -6.996 14.962 1.00 54.69 943 ALA A CA 1
ATOM 7334 C C . ALA A 1 943 ? -41.046 -6.330 16.237 1.00 54.69 943 ALA A C 1
ATOM 7336 O O . ALA A 1 943 ? -41.059 -6.933 17.312 1.00 54.69 943 ALA A O 1
ATOM 7337 N N . SER A 1 944 ? -40.525 -5.100 16.160 1.00 43.34 944 SER A N 1
ATOM 7338 C CA . SER A 1 944 ? -39.883 -4.432 17.305 1.00 43.34 944 SER A CA 1
ATOM 7339 C C . SER A 1 944 ? -40.883 -3.674 18.189 1.00 43.34 944 SER A C 1
ATOM 7341 O O . SER A 1 944 ? -40.920 -2.448 18.181 1.00 43.34 944 SER A O 1
ATOM 7343 N N . ALA A 1 945 ? -41.644 -4.415 19.004 1.00 35.31 945 ALA A N 1
ATOM 7344 C CA . ALA A 1 945 ? -42.393 -3.897 20.162 1.00 35.31 945 ALA A CA 1
ATOM 7345 C C . ALA A 1 945 ? -42.025 -4.593 21.495 1.00 35.31 945 ALA A C 1
ATOM 7347 O O . ALA A 1 945 ? -42.670 -4.375 22.515 1.00 35.31 945 ALA A O 1
ATOM 7348 N N . GLY A 1 946 ? -40.959 -5.400 21.537 1.00 40.53 946 GLY A N 1
ATOM 7349 C CA . GLY A 1 946 ? -40.545 -6.082 22.767 1.00 40.53 946 GLY A CA 1
ATOM 7350 C C . GLY A 1 946 ? -39.050 -6.368 22.820 1.00 40.53 946 GLY A C 1
ATOM 7351 O O . GLY A 1 946 ? -38.586 -7.405 22.350 1.00 40.53 946 GLY A O 1
ATOM 7352 N N . THR A 1 947 ? -38.270 -5.470 23.421 1.00 42.41 947 THR A N 1
ATOM 7353 C CA . THR A 1 947 ? -36.873 -5.753 23.776 1.00 42.41 947 THR A CA 1
ATOM 7354 C C . THR A 1 947 ? -36.819 -6.306 25.196 1.00 42.41 947 THR A C 1
ATOM 7356 O O . THR A 1 947 ? -36.877 -5.548 26.167 1.00 42.41 947 THR A O 1
ATOM 7359 N N . GLY A 1 948 ? -36.707 -7.629 25.325 1.00 36.66 948 GLY A N 1
ATOM 7360 C CA . GLY A 1 948 ? -36.333 -8.264 26.588 1.00 36.66 948 GLY A CA 1
ATOM 7361 C C . GLY A 1 948 ? -34.988 -7.715 27.071 1.00 36.66 948 GLY A C 1
ATOM 7362 O O . GLY A 1 948 ? -34.049 -7.577 26.285 1.00 36.66 948 GLY A O 1
ATOM 7363 N N . LYS A 1 949 ? -34.910 -7.352 28.355 1.00 37.03 949 LYS A N 1
ATOM 7364 C CA . LYS A 1 949 ? -33.676 -6.855 28.975 1.00 37.03 949 LYS A CA 1
ATOM 7365 C C . LYS A 1 949 ? -32.594 -7.945 28.897 1.00 37.03 949 LYS A C 1
ATOM 7367 O O . LYS A 1 949 ? -32.881 -9.080 29.273 1.00 37.03 949 LYS A O 1
ATOM 7372 N N . PRO A 1 950 ? -31.360 -7.629 28.470 1.00 41.25 950 PRO A N 1
ATOM 7373 C CA . PRO A 1 950 ? -30.262 -8.585 28.526 1.00 41.25 950 PRO A CA 1
ATOM 7374 C C . PRO A 1 950 ? -29.981 -8.943 29.989 1.00 41.25 950 PRO A C 1
ATOM 7376 O O . PRO A 1 950 ? -29.675 -8.078 30.812 1.00 41.25 950 PRO A O 1
ATOM 7379 N N . THR A 1 951 ? -30.107 -10.220 30.334 1.00 38.12 951 THR A N 1
ATOM 7380 C CA . THR A 1 951 ? -29.732 -10.735 31.652 1.00 38.12 951 THR A CA 1
ATOM 7381 C C . THR A 1 951 ? -28.216 -10.899 31.706 1.00 38.12 951 THR A C 1
ATOM 7383 O O . THR A 1 951 ? -27.673 -11.876 31.198 1.00 38.12 951 THR A O 1
ATOM 7386 N N . CYS A 1 952 ? -27.520 -9.935 32.310 1.00 40.75 952 CYS A N 1
ATOM 7387 C CA . CYS A 1 952 ? -26.094 -10.052 32.620 1.00 40.75 952 CYS A CA 1
ATOM 7388 C C . CYS A 1 952 ? -25.908 -11.019 33.796 1.00 40.75 952 CYS A C 1
ATOM 7390 O O . CYS A 1 952 ? -26.260 -10.679 34.926 1.00 40.75 952 CYS A O 1
ATOM 7392 N N . ARG A 1 953 ? -25.342 -12.202 33.546 1.00 50.66 953 ARG A N 1
ATOM 7393 C CA . ARG A 1 953 ? -24.795 -13.060 34.607 1.00 50.66 953 ARG A CA 1
ATOM 7394 C C . ARG A 1 953 ? -23.299 -12.750 34.790 1.00 50.66 953 ARG A C 1
ATOM 7396 O O . ARG A 1 953 ? -22.643 -12.410 33.804 1.00 50.66 953 ARG A O 1
ATOM 7403 N N . PRO A 1 954 ? -22.763 -12.792 36.021 1.00 53.00 954 PRO A N 1
ATOM 7404 C CA . PRO A 1 954 ? -21.337 -12.582 36.271 1.00 53.00 954 PRO A CA 1
ATOM 7405 C C . PRO A 1 954 ? -20.476 -13.636 35.560 1.00 53.00 954 PRO A C 1
ATOM 7407 O O . PRO A 1 954 ? -20.934 -14.747 35.292 1.00 53.00 954 PRO A O 1
ATOM 7410 N N . LEU A 1 955 ? -19.231 -13.266 35.246 1.00 59.00 955 LEU A N 1
ATOM 7411 C CA . LEU A 1 955 ? -18.282 -14.138 34.561 1.00 59.00 955 LEU A CA 1
ATOM 7412 C C . LEU A 1 955 ? -17.901 -15.327 35.450 1.00 59.00 955 LEU A C 1
ATOM 7414 O O . LEU A 1 955 ? -17.392 -15.137 36.554 1.00 59.00 955 LEU A O 1
ATOM 7418 N N . GLU A 1 956 ? -18.086 -16.549 34.956 1.00 66.75 956 GLU A N 1
ATOM 7419 C CA . GLU A 1 956 ? -17.555 -17.742 35.616 1.00 66.75 956 GLU A CA 1
ATOM 7420 C C . GLU A 1 956 ? -16.024 -17.756 35.528 1.00 66.75 956 GLU A C 1
ATOM 7422 O O . GLU A 1 956 ? -15.453 -17.609 34.446 1.00 66.75 956 GLU A O 1
ATOM 7427 N N . ARG A 1 957 ? -15.349 -17.982 36.664 1.00 68.56 957 ARG A N 1
ATOM 7428 C CA . ARG A 1 957 ? -13.876 -18.015 36.779 1.00 68.56 957 ARG A CA 1
ATOM 7429 C C . ARG A 1 957 ? -13.218 -18.935 35.741 1.00 68.56 957 ARG A C 1
ATOM 7431 O O . ARG A 1 957 ? -12.140 -18.626 35.243 1.00 68.56 957 ARG A O 1
ATOM 7438 N N . GLN A 1 958 ? -13.887 -20.031 35.385 1.00 74.31 958 GLN A N 1
ATOM 7439 C CA . GLN A 1 958 ? -13.422 -20.995 34.390 1.00 74.31 958 GLN A CA 1
ATOM 7440 C C . GLN A 1 958 ? -13.277 -20.381 32.988 1.00 74.31 958 GLN A C 1
ATOM 7442 O O . GLN A 1 958 ? -12.325 -20.688 32.280 1.00 74.31 958 GLN A O 1
ATOM 7447 N N . LYS A 1 959 ? -14.157 -19.456 32.592 1.00 79.31 959 LYS A N 1
ATOM 7448 C CA . LYS A 1 959 ? -14.063 -18.785 31.288 1.00 79.31 959 LYS A CA 1
ATOM 7449 C C . LYS A 1 959 ? -12.890 -17.817 31.194 1.00 79.31 959 LYS A C 1
ATOM 7451 O O . LYS A 1 959 ? -12.278 -17.712 30.138 1.00 79.31 959 LYS A O 1
ATOM 7456 N N . THR A 1 960 ? -12.567 -17.116 32.282 1.00 81.25 960 THR A N 1
ATOM 7457 C CA . THR A 1 960 ? -11.372 -16.258 32.332 1.00 81.25 960 THR A CA 1
ATOM 7458 C C . THR A 1 960 ? -10.113 -17.081 32.070 1.00 81.25 960 THR A C 1
ATOM 7460 O O . THR A 1 960 ? -9.258 -16.648 31.307 1.00 81.25 960 THR A O 1
ATOM 7463 N N . ILE A 1 961 ? -10.032 -18.286 32.648 1.00 84.62 961 ILE A N 1
ATOM 7464 C CA . ILE A 1 961 ? -8.908 -19.208 32.436 1.00 84.62 961 ILE A CA 1
ATOM 7465 C C . ILE A 1 961 ? -8.794 -19.593 30.957 1.00 84.62 961 ILE A C 1
ATOM 7467 O O . ILE A 1 961 ? -7.698 -19.535 30.415 1.00 84.62 961 ILE A O 1
ATOM 7471 N N . TRP A 1 962 ? -9.905 -19.907 30.281 1.00 87.81 962 TRP A N 1
ATOM 7472 C CA . TRP A 1 962 ? -9.887 -20.245 28.852 1.00 87.81 962 TRP A CA 1
ATOM 7473 C C . TRP A 1 962 ? -9.396 -19.100 27.959 1.00 87.81 962 TRP A C 1
ATOM 7475 O O . TRP A 1 962 ? -8.593 -19.339 27.062 1.00 87.81 962 TRP A O 1
ATOM 7485 N N . TRP A 1 963 ? -9.822 -17.859 28.218 1.00 89.81 963 TRP A N 1
ATOM 7486 C CA . TRP A 1 963 ? -9.307 -16.692 27.492 1.00 89.81 963 TRP A CA 1
ATOM 7487 C C . TRP A 1 963 ? -7.801 -16.508 27.695 1.00 89.81 963 TRP A C 1
ATOM 7489 O O . TRP A 1 963 ? -7.063 -16.349 26.727 1.00 89.81 963 TRP A O 1
ATOM 7499 N N . LEU A 1 964 ? -7.339 -16.573 28.948 1.00 89.50 964 LEU A N 1
ATOM 7500 C CA . LEU A 1 964 ? -5.919 -16.431 29.273 1.00 89.50 964 LEU A CA 1
ATOM 7501 C C . LEU A 1 964 ? -5.077 -17.564 28.673 1.00 89.50 964 LEU A C 1
ATOM 7503 O O . LEU A 1 964 ? -3.989 -17.301 28.171 1.00 89.50 964 LEU A O 1
ATOM 7507 N N . ALA A 1 965 ? -5.588 -18.797 28.670 1.00 89.19 965 ALA A N 1
ATOM 7508 C CA . ALA A 1 965 ? -4.942 -19.932 28.018 1.00 89.19 965 ALA A CA 1
ATOM 7509 C C . ALA A 1 965 ? -4.855 -19.740 26.496 1.00 89.19 965 ALA A C 1
ATOM 7511 O O . ALA A 1 965 ? -3.812 -20.020 25.912 1.00 89.19 965 ALA A O 1
ATOM 7512 N N . GLY A 1 966 ? -5.907 -19.210 25.859 1.00 89.81 966 GLY A N 1
ATOM 7513 C CA . GLY A 1 966 ? -5.893 -18.862 24.436 1.00 89.81 966 GLY A CA 1
ATOM 7514 C C . GLY A 1 966 ? -4.834 -17.807 24.100 1.00 89.81 966 GLY A C 1
ATOM 7515 O O . GLY A 1 966 ? -4.050 -18.001 23.174 1.00 89.81 966 GLY A O 1
ATOM 7516 N N . ILE A 1 967 ? -4.757 -16.732 24.894 1.00 92.62 967 ILE A N 1
ATOM 7517 C CA . ILE A 1 967 ? -3.716 -15.698 24.764 1.00 92.62 967 ILE A CA 1
ATOM 7518 C C . ILE A 1 967 ? -2.323 -16.316 24.936 1.00 92.62 967 ILE A C 1
ATOM 7520 O O . ILE A 1 967 ? -1.475 -16.158 24.063 1.00 92.62 967 ILE A O 1
ATOM 7524 N N . ALA A 1 968 ? -2.091 -17.062 26.019 1.00 92.69 968 ALA A N 1
ATOM 7525 C CA . ALA A 1 968 ? -0.800 -17.691 26.289 1.00 92.69 968 ALA A CA 1
ATOM 7526 C C . ALA A 1 968 ? -0.382 -18.655 25.166 1.00 92.69 968 ALA A C 1
ATOM 7528 O O . ALA A 1 968 ? 0.762 -18.620 24.726 1.00 92.69 968 ALA A O 1
ATOM 7529 N N . SER A 1 969 ? -1.313 -19.462 24.651 1.00 92.19 969 SER A N 1
ATOM 7530 C CA . SER A 1 969 ? -1.054 -20.379 23.538 1.00 92.19 969 SER A CA 1
ATOM 7531 C C . SER A 1 969 ? -0.647 -19.643 22.262 1.00 92.19 969 SER A C 1
ATOM 7533 O O . SER A 1 969 ? 0.278 -20.083 21.584 1.00 92.19 969 SER A O 1
ATOM 7535 N N . MET A 1 970 ? -1.311 -18.533 21.923 1.00 94.88 970 MET A N 1
ATOM 7536 C CA . MET A 1 970 ? -0.952 -17.739 20.742 1.00 94.88 970 MET A CA 1
ATOM 7537 C C . MET A 1 970 ? 0.380 -17.009 20.924 1.00 94.88 970 MET A C 1
ATOM 7539 O O . MET A 1 970 ? 1.145 -16.934 19.972 1.00 94.88 970 MET A O 1
ATOM 7543 N N . LEU A 1 971 ? 0.699 -16.535 22.134 1.00 94.12 971 LEU A N 1
ATOM 7544 C CA . LEU A 1 971 ? 2.008 -15.948 22.440 1.00 94.12 971 LEU A CA 1
ATOM 7545 C C . LEU A 1 971 ? 3.139 -16.972 22.310 1.00 94.12 971 LEU A C 1
ATOM 7547 O O . LEU A 1 971 ? 4.166 -16.671 21.710 1.00 94.12 971 LEU A O 1
ATOM 7551 N N . VAL A 1 972 ? 2.940 -18.193 22.819 1.00 94.38 972 VAL A N 1
ATOM 7552 C CA . VAL A 1 972 ? 3.892 -19.297 22.627 1.00 94.38 972 VAL A CA 1
ATOM 7553 C C . VAL A 1 972 ? 4.028 -19.622 21.140 1.00 94.38 972 VAL A C 1
ATOM 7555 O O . VAL A 1 972 ? 5.144 -19.735 20.645 1.00 94.38 972 VAL A O 1
ATOM 7558 N N . GLY A 1 973 ? 2.915 -19.703 20.405 1.00 93.25 973 GLY A N 1
ATOM 7559 C CA . GLY A 1 973 ? 2.929 -19.902 18.955 1.00 93.25 973 GLY A CA 1
ATOM 7560 C C . GLY A 1 973 ? 3.700 -18.808 18.209 1.00 93.25 973 GLY A C 1
ATOM 7561 O O . GLY A 1 973 ? 4.535 -19.123 17.368 1.00 93.25 973 GLY A O 1
ATOM 7562 N N . ALA A 1 974 ? 3.479 -17.538 18.555 1.00 91.00 974 ALA A N 1
ATOM 7563 C CA . ALA A 1 974 ? 4.174 -16.397 17.965 1.00 91.00 974 ALA A CA 1
ATOM 7564 C C . ALA A 1 974 ? 5.682 -16.456 18.249 1.00 91.00 974 ALA A C 1
ATOM 7566 O O . ALA A 1 974 ? 6.486 -16.307 17.334 1.00 91.00 974 ALA A O 1
ATOM 7567 N N . ALA A 1 975 ? 6.072 -16.768 19.490 1.00 90.69 975 ALA A N 1
ATOM 7568 C CA . ALA A 1 975 ? 7.473 -16.935 19.870 1.00 90.69 975 ALA A CA 1
ATOM 7569 C C . ALA A 1 975 ? 8.149 -18.100 19.123 1.00 90.69 975 ALA A C 1
ATOM 7571 O O . ALA A 1 975 ? 9.281 -17.959 18.665 1.00 90.69 975 ALA A O 1
ATOM 7572 N N . LEU A 1 976 ? 7.452 -19.229 18.943 1.00 91.06 976 LEU A N 1
ATOM 7573 C CA . LEU A 1 976 ? 7.952 -20.364 18.160 1.00 91.06 976 LEU A CA 1
ATOM 7574 C C . LEU A 1 976 ? 8.103 -20.013 16.673 1.00 91.06 976 LEU A C 1
ATOM 7576 O O . LEU A 1 976 ? 9.100 -20.381 16.050 1.00 91.06 976 LEU A O 1
ATOM 7580 N N . LEU A 1 977 ? 7.145 -19.286 16.093 1.00 89.19 977 LEU A N 1
ATOM 7581 C CA . LEU A 1 977 ? 7.230 -18.816 14.707 1.00 89.19 977 LEU A CA 1
ATOM 7582 C C . LEU A 1 977 ? 8.369 -17.806 14.517 1.00 89.19 977 LEU A C 1
ATOM 7584 O O . LEU A 1 977 ? 9.116 -17.915 13.546 1.00 89.19 977 LEU A O 1
ATOM 7588 N N . ALA A 1 978 ? 8.551 -16.883 15.460 1.00 85.00 978 ALA A N 1
ATOM 7589 C CA . ALA A 1 978 ? 9.656 -15.932 15.439 1.00 85.00 978 ALA A CA 1
ATOM 7590 C C . ALA A 1 978 ? 11.013 -16.648 15.556 1.00 85.00 978 ALA A C 1
ATOM 7592 O O . ALA A 1 978 ? 11.893 -16.435 14.725 1.00 85.00 978 ALA A O 1
ATOM 7593 N N . GLY A 1 979 ? 11.161 -17.566 16.519 1.00 83.94 979 GLY A N 1
ATOM 7594 C CA . GLY A 1 979 ? 12.406 -18.311 16.738 1.00 83.94 979 GLY A CA 1
ATOM 7595 C C . GLY A 1 979 ? 12.769 -19.276 15.604 1.00 83.94 979 GLY A C 1
ATOM 7596 O O . GLY A 1 979 ? 13.944 -19.527 15.360 1.00 83.94 979 GLY A O 1
ATOM 7597 N N . THR A 1 980 ? 11.779 -19.788 14.865 1.00 86.12 980 THR A N 1
ATOM 7598 C CA . THR A 1 980 ? 11.995 -20.647 13.682 1.00 86.12 980 THR A CA 1
ATOM 7599 C C . THR A 1 980 ? 12.017 -19.870 12.364 1.00 86.12 980 THR A C 1
ATOM 7601 O O . THR A 1 980 ? 12.004 -20.478 11.292 1.00 86.12 980 THR A O 1
ATOM 7604 N N . SER A 1 981 ? 12.017 -18.535 12.404 1.00 86.06 981 SER A N 1
ATOM 7605 C CA . SER A 1 981 ? 12.052 -17.700 11.202 1.00 86.06 981 SER A CA 1
ATOM 7606 C C . SER A 1 981 ? 13.379 -17.867 10.453 1.00 86.06 981 SER A C 1
ATOM 7608 O O . SER A 1 981 ? 14.439 -18.021 11.064 1.00 86.06 981 SER A O 1
ATOM 7610 N N . ALA A 1 982 ? 13.335 -17.858 9.119 1.00 89.12 982 ALA A N 1
ATOM 7611 C CA . ALA A 1 982 ? 14.547 -17.824 8.299 1.00 89.12 982 ALA A CA 1
ATOM 7612 C C . ALA A 1 982 ? 15.289 -16.487 8.475 1.00 89.12 982 ALA A C 1
ATOM 7614 O O . ALA A 1 982 ? 16.514 -16.459 8.545 1.00 89.12 982 ALA A O 1
ATOM 7615 N N . GLU A 1 983 ? 14.538 -15.401 8.680 1.00 87.19 983 GLU A N 1
ATOM 7616 C CA . GLU A 1 983 ? 15.094 -14.071 8.945 1.00 87.19 983 GLU A CA 1
ATOM 7617 C C . GLU A 1 983 ? 15.814 -13.989 10.286 1.00 87.19 983 GLU A C 1
ATOM 7619 O O . GLU A 1 983 ? 16.800 -13.271 10.412 1.00 87.19 983 GLU A O 1
ATOM 7624 N N . HIS A 1 984 ? 15.384 -14.770 11.279 1.00 86.81 984 HIS A N 1
ATOM 7625 C CA . HIS A 1 984 ? 16.106 -14.840 12.543 1.00 86.81 984 HIS A CA 1
ATOM 7626 C C . HIS A 1 984 ? 17.497 -15.464 12.360 1.00 86.81 984 HIS A C 1
ATOM 7628 O O . HIS A 1 984 ? 18.475 -14.932 12.876 1.00 86.81 984 HIS A O 1
ATOM 7634 N N . ALA A 1 985 ? 17.616 -16.535 11.564 1.00 91.69 985 ALA A N 1
ATOM 7635 C CA . ALA A 1 985 ? 18.931 -17.080 11.218 1.00 91.69 985 ALA A CA 1
ATOM 7636 C C . ALA A 1 985 ? 19.761 -16.086 10.402 1.00 91.69 985 ALA A C 1
ATOM 7638 O O . ALA A 1 985 ? 20.941 -15.918 10.683 1.00 91.69 985 ALA A O 1
ATOM 7639 N N . TYR A 1 986 ? 19.155 -15.362 9.461 1.00 92.50 986 TYR A N 1
ATOM 7640 C CA . TYR A 1 986 ? 19.863 -14.317 8.722 1.00 92.50 986 TYR A CA 1
ATOM 7641 C C . TYR A 1 986 ? 20.422 -13.216 9.643 1.00 92.50 986 TYR A C 1
ATOM 7643 O O . TYR A 1 986 ? 21.583 -12.828 9.516 1.00 92.50 986 TYR A O 1
ATOM 7651 N N . GLN A 1 987 ? 19.636 -12.762 10.626 1.00 90.44 987 GLN A N 1
ATOM 7652 C CA . GLN A 1 987 ? 20.074 -11.795 11.641 1.00 90.44 987 GLN A CA 1
ATOM 7653 C C . GLN A 1 987 ? 21.200 -12.343 12.526 1.00 90.44 987 GLN A C 1
ATOM 7655 O O . GLN A 1 987 ? 22.171 -11.632 12.780 1.00 90.44 987 GLN A O 1
ATOM 7660 N N . LEU A 1 988 ? 21.115 -13.608 12.956 1.00 92.50 988 LEU A N 1
ATOM 7661 C CA . LEU A 1 988 ? 22.203 -14.279 13.678 1.00 92.50 988 LEU A CA 1
ATOM 7662 C C . LEU A 1 988 ? 23.472 -14.383 12.820 1.00 92.50 988 LEU A C 1
ATOM 7664 O O . LEU A 1 988 ? 24.575 -14.235 13.343 1.00 92.50 988 LEU A O 1
ATOM 7668 N N . GLY A 1 989 ? 23.325 -14.575 11.506 1.00 95.38 989 GLY A N 1
ATOM 7669 C CA . GLY A 1 989 ? 24.422 -14.516 10.541 1.00 95.38 989 GLY A CA 1
ATOM 7670 C C . GLY A 1 989 ? 25.130 -13.161 10.556 1.00 95.38 989 GLY A C 1
ATOM 7671 O O . GLY A 1 989 ? 26.352 -13.109 10.683 1.00 95.38 989 GLY A O 1
ATOM 7672 N N . TRP A 1 990 ? 24.375 -12.060 10.526 1.00 95.38 990 TRP A N 1
ATOM 7673 C CA . TRP A 1 990 ? 24.919 -10.700 10.625 1.00 95.38 990 TRP A CA 1
ATOM 7674 C C . TRP A 1 990 ? 25.537 -10.371 11.983 1.00 95.38 990 TRP A C 1
ATOM 7676 O O . TRP A 1 990 ? 26.584 -9.720 12.043 1.00 95.38 990 TRP A O 1
ATOM 7686 N N . GLN A 1 991 ? 24.935 -10.842 13.074 1.00 94.69 991 GLN A N 1
ATOM 7687 C CA . GLN A 1 991 ? 25.520 -10.707 14.403 1.00 94.69 991 GLN A CA 1
ATOM 7688 C C . GLN A 1 991 ? 26.868 -11.440 14.469 1.00 94.69 991 GLN A C 1
ATOM 7690 O O . GLN A 1 991 ? 27.876 -10.844 14.839 1.00 94.69 991 GLN A O 1
ATOM 7695 N N . ALA A 1 992 ? 26.923 -12.686 13.991 1.00 96.56 992 ALA A N 1
ATOM 7696 C CA . ALA A 1 992 ? 28.158 -13.459 13.918 1.00 96.56 992 ALA A CA 1
ATOM 7697 C C . ALA A 1 992 ? 29.206 -12.819 12.988 1.00 96.56 992 ALA A C 1
ATOM 7699 O O . ALA A 1 992 ? 30.392 -12.853 13.307 1.00 96.56 992 ALA A O 1
ATOM 7700 N N . MET A 1 993 ? 28.799 -12.205 11.868 1.00 95.94 993 MET A N 1
ATOM 7701 C CA . MET A 1 993 ? 29.698 -11.419 11.007 1.00 95.94 993 MET A CA 1
ATOM 7702 C C . MET A 1 993 ? 30.310 -10.237 11.758 1.00 95.94 993 MET A C 1
ATOM 7704 O O . MET A 1 993 ? 31.516 -10.017 11.670 1.00 95.94 993 MET A O 1
ATOM 7708 N N . THR A 1 994 ? 29.492 -9.502 12.513 1.00 95.38 994 THR A N 1
ATOM 7709 C CA . THR A 1 994 ? 29.924 -8.340 13.306 1.00 95.38 994 THR A CA 1
ATOM 7710 C C . THR A 1 994 ? 30.900 -8.759 14.407 1.00 95.38 994 THR A C 1
ATOM 7712 O O . THR A 1 994 ? 31.930 -8.118 14.605 1.00 95.38 994 THR A O 1
ATOM 7715 N N . ASP A 1 995 ? 30.637 -9.902 15.040 1.00 96.44 995 ASP A N 1
ATOM 7716 C CA . ASP A 1 995 ? 31.488 -10.506 16.070 1.00 96.44 995 ASP A CA 1
ATOM 7717 C C . ASP A 1 995 ? 32.711 -11.252 15.488 1.00 96.44 995 ASP A C 1
ATOM 7719 O O . ASP A 1 995 ? 33.447 -11.915 16.221 1.00 96.44 995 ASP A O 1
ATOM 7723 N N . SER A 1 996 ? 32.946 -11.173 14.170 1.00 96.94 996 SER A N 1
ATOM 7724 C CA . SER A 1 996 ? 34.027 -11.871 13.446 1.00 96.94 996 SER A CA 1
ATOM 7725 C C . SER A 1 996 ? 34.010 -13.407 13.577 1.00 96.94 996 SER A C 1
ATOM 7727 O O . SER A 1 996 ? 35.014 -14.084 13.346 1.00 96.94 996 SER A O 1
ATOM 7729 N N . GLN A 1 997 ? 32.861 -13.997 13.912 1.00 97.81 997 GLN A N 1
ATOM 7730 C CA . GLN A 1 997 ? 32.640 -15.442 14.017 1.00 97.81 997 GLN A CA 1
ATOM 7731 C C . GLN A 1 997 ? 32.240 -16.042 12.659 1.00 97.81 997 GLN A C 1
ATOM 7733 O O . GLN A 1 997 ? 31.150 -16.590 12.482 1.00 97.81 997 GLN A O 1
ATOM 7738 N N . TYR A 1 998 ? 33.140 -15.966 11.677 1.00 97.75 998 TYR A N 1
ATOM 7739 C CA . TYR A 1 998 ? 32.830 -16.257 10.271 1.00 97.75 998 TYR A CA 1
ATOM 7740 C C . TYR A 1 998 ? 32.300 -17.675 9.988 1.00 97.75 998 TYR A C 1
ATOM 7742 O O . TYR A 1 998 ? 31.469 -17.857 9.103 1.00 97.75 998 TYR A O 1
ATOM 7750 N N . ALA A 1 999 ? 32.731 -18.690 10.746 1.00 96.88 999 ALA A N 1
ATOM 7751 C CA . ALA A 1 999 ? 32.213 -20.054 10.588 1.00 96.88 999 ALA A CA 1
ATOM 7752 C C . ALA A 1 999 ? 30.738 -20.172 11.016 1.00 96.88 999 ALA A C 1
ATOM 7754 O O . ALA A 1 999 ? 29.947 -20.824 10.335 1.00 96.88 999 ALA A O 1
ATOM 7755 N N . ALA A 1 1000 ? 30.366 -19.520 12.123 1.00 97.25 1000 ALA A N 1
ATOM 7756 C CA . ALA A 1 1000 ? 28.983 -19.467 12.584 1.00 97.25 1000 ALA A CA 1
ATOM 7757 C C . ALA A 1 1000 ? 28.126 -18.630 11.626 1.00 97.25 1000 ALA A C 1
ATOM 7759 O O . ALA A 1 1000 ? 27.037 -19.057 11.254 1.00 97.25 1000 ALA A O 1
ATOM 7760 N N . ALA A 1 1001 ? 28.655 -17.496 11.151 1.00 97.94 1001 ALA A N 1
ATOM 7761 C CA . ALA A 1 1001 ? 27.993 -16.668 10.148 1.00 97.94 1001 ALA A CA 1
ATOM 7762 C C . ALA A 1 1001 ? 27.654 -17.461 8.876 1.00 97.94 1001 ALA A C 1
ATOM 7764 O O . ALA A 1 1001 ? 26.497 -17.487 8.462 1.00 97.94 1001 ALA A O 1
ATOM 7765 N N . ALA A 1 1002 ? 28.630 -18.176 8.301 1.00 97.69 1002 ALA A N 1
ATOM 7766 C CA . ALA A 1 1002 ? 28.412 -19.013 7.121 1.00 97.69 1002 ALA A CA 1
ATOM 7767 C C . ALA A 1 1002 ? 27.333 -20.084 7.359 1.00 97.69 1002 ALA A C 1
ATOM 7769 O O . ALA A 1 1002 ? 26.465 -20.286 6.510 1.00 97.69 1002 ALA A O 1
ATOM 7770 N N . HIS A 1 1003 ? 27.341 -20.734 8.529 1.00 97.44 1003 HIS A N 1
ATOM 7771 C CA . HIS A 1 1003 ? 26.318 -21.713 8.899 1.00 97.44 1003 HIS A CA 1
ATOM 7772 C C . HIS A 1 1003 ? 24.912 -21.098 8.944 1.00 97.44 1003 HIS A C 1
ATOM 7774 O O . HIS A 1 1003 ? 23.990 -21.637 8.331 1.00 97.44 1003 HIS A O 1
ATOM 7780 N N . TYR A 1 1004 ? 24.755 -19.960 9.622 1.00 97.69 1004 TYR A N 1
ATOM 7781 C CA . TYR A 1 1004 ? 23.465 -19.284 9.745 1.00 97.69 1004 TYR A CA 1
ATOM 7782 C C . TYR A 1 1004 ? 22.939 -18.764 8.405 1.00 97.69 1004 TYR A C 1
ATOM 7784 O O . TYR A 1 1004 ? 21.751 -18.911 8.123 1.00 97.69 1004 TYR A O 1
ATOM 7792 N N . PHE A 1 1005 ? 23.806 -18.225 7.544 1.00 97.94 1005 PHE A N 1
ATOM 7793 C CA . PHE A 1 1005 ? 23.405 -17.801 6.204 1.00 97.94 1005 PHE A CA 1
ATOM 7794 C C . PHE A 1 1005 ? 22.983 -18.980 5.313 1.00 97.94 1005 PHE A C 1
ATOM 7796 O O . PHE A 1 1005 ? 21.985 -18.879 4.606 1.00 97.94 1005 PHE A O 1
ATOM 7803 N N . LEU A 1 1006 ? 23.667 -20.128 5.381 1.00 97.25 1006 LEU A N 1
ATOM 7804 C CA . LEU A 1 1006 ? 23.252 -21.335 4.648 1.00 97.25 1006 LEU A CA 1
ATOM 7805 C C . LEU A 1 1006 ? 21.935 -21.924 5.168 1.00 97.25 1006 LEU A C 1
ATOM 7807 O O . LEU A 1 1006 ? 21.159 -22.485 4.397 1.00 97.25 1006 LEU A O 1
ATOM 7811 N N . ASP A 1 1007 ? 21.679 -21.830 6.470 1.00 96.00 1007 ASP A N 1
ATOM 7812 C CA . ASP A 1 1007 ? 20.395 -22.222 7.049 1.00 96.00 1007 ASP A CA 1
ATOM 7813 C C . ASP A 1 1007 ? 19.268 -21.259 6.628 1.00 96.00 1007 ASP A C 1
ATOM 7815 O O . ASP A 1 1007 ? 18.179 -21.703 6.254 1.00 96.00 1007 ASP A O 1
ATOM 7819 N N . ALA A 1 1008 ? 19.541 -19.950 6.589 1.00 94.56 1008 ALA A N 1
ATOM 7820 C CA . ALA A 1 1008 ? 18.612 -18.954 6.061 1.00 94.56 1008 ALA A CA 1
ATOM 7821 C C . ALA A 1 1008 ? 18.301 -19.189 4.570 1.00 94.56 1008 ALA A C 1
ATOM 7823 O O . ALA A 1 1008 ? 17.129 -19.173 4.195 1.00 94.56 1008 ALA A O 1
ATOM 7824 N N . GLU A 1 1009 ? 19.304 -19.490 3.734 1.00 95.00 1009 GLU A N 1
ATOM 7825 C CA . GLU A 1 1009 ? 19.121 -19.793 2.303 1.00 95.00 1009 GLU A CA 1
ATOM 7826 C C . GLU A 1 1009 ? 18.137 -20.945 2.076 1.00 95.00 1009 GLU A C 1
ATOM 7828 O O . GLU A 1 1009 ? 17.233 -20.835 1.256 1.00 95.00 1009 GLU A O 1
ATOM 7833 N N . LYS A 1 1010 ? 18.236 -22.029 2.848 1.00 93.56 1010 LYS A N 1
ATOM 7834 C CA . LYS A 1 1010 ? 17.341 -23.189 2.690 1.00 93.56 1010 LYS A CA 1
ATOM 7835 C C . LYS A 1 1010 ? 15.893 -22.904 3.085 1.00 93.56 1010 LYS A C 1
ATOM 7837 O O . LYS A 1 1010 ? 14.995 -23.618 2.642 1.00 93.56 1010 LYS A O 1
ATOM 7842 N N . ARG A 1 1011 ? 15.670 -21.926 3.969 1.00 90.38 1011 ARG A N 1
ATOM 7843 C CA . ARG A 1 1011 ? 14.365 -21.659 4.599 1.00 90.38 1011 ARG A CA 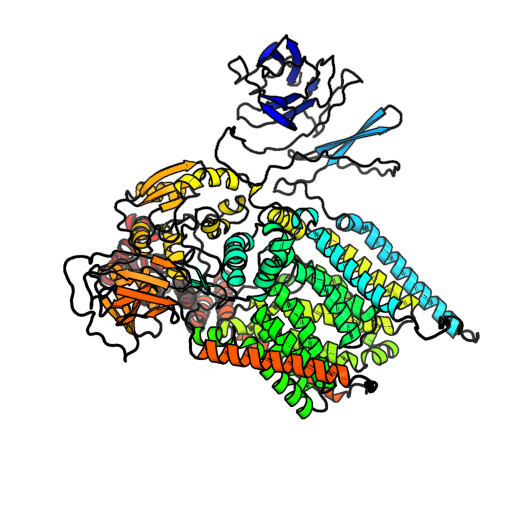1
ATOM 7844 C C . ARG A 1 1011 ? 13.681 -20.386 4.093 1.00 90.38 1011 ARG A C 1
ATOM 7846 O O . ARG A 1 1011 ? 12.494 -20.213 4.356 1.00 90.38 1011 ARG A O 1
ATOM 7853 N N . ARG A 1 1012 ? 14.397 -19.494 3.402 1.00 87.31 1012 ARG A N 1
ATOM 7854 C CA . ARG A 1 1012 ? 13.843 -18.277 2.785 1.00 87.31 1012 ARG A CA 1
ATOM 7855 C C . ARG A 1 1012 ? 12.989 -18.619 1.561 1.00 87.31 1012 ARG A C 1
ATOM 7857 O O . ARG A 1 1012 ? 13.296 -19.549 0.821 1.00 87.31 1012 ARG 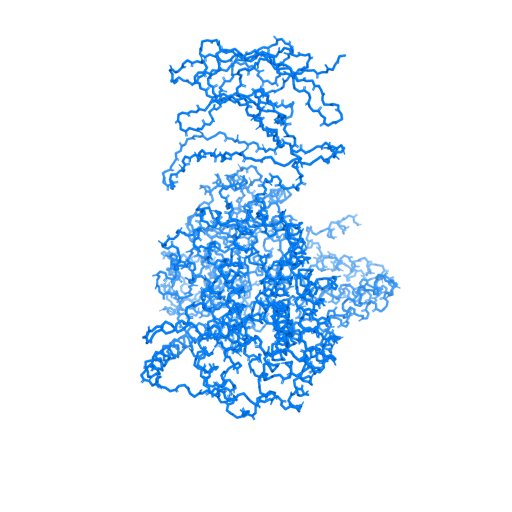A O 1
ATOM 7864 N N . ASN A 1 1013 ? 11.924 -17.845 1.345 1.00 79.00 1013 ASN A N 1
ATOM 7865 C CA . ASN A 1 1013 ? 10.864 -18.162 0.376 1.00 79.00 1013 ASN A CA 1
ATOM 7866 C C . ASN A 1 1013 ? 11.082 -17.591 -1.035 1.00 79.00 1013 ASN A C 1
ATOM 7868 O O . ASN A 1 1013 ? 10.403 -18.025 -1.968 1.00 79.00 1013 ASN A O 1
ATOM 7872 N N . SER A 1 1014 ? 11.978 -16.614 -1.206 1.00 78.81 1014 SER A N 1
ATOM 7873 C CA . SER A 1 1014 ? 12.190 -15.936 -2.488 1.00 78.81 1014 SER A CA 1
ATOM 7874 C C . SER A 1 1014 ? 13.595 -16.206 -3.044 1.00 78.81 1014 SER A C 1
ATOM 7876 O O . SER A 1 1014 ? 14.562 -16.169 -2.280 1.00 78.81 1014 SER A O 1
ATOM 7878 N N . PRO A 1 1015 ? 13.747 -16.422 -4.368 1.00 82.75 1015 PRO A N 1
ATOM 7879 C CA . PRO A 1 1015 ? 15.059 -16.619 -4.987 1.00 82.75 1015 PRO A CA 1
ATOM 7880 C C . PRO A 1 1015 ? 16.054 -15.495 -4.676 1.00 82.75 1015 PRO A C 1
ATOM 7882 O O . PRO A 1 1015 ? 17.227 -15.762 -4.466 1.00 82.75 1015 PRO A O 1
ATOM 7885 N N . ALA A 1 1016 ? 15.580 -14.251 -4.585 1.00 81.25 1016 ALA A N 1
ATOM 7886 C CA . ALA A 1 1016 ? 16.404 -13.093 -4.250 1.00 81.25 1016 ALA A CA 1
ATOM 7887 C C . ALA A 1 1016 ? 16.975 -13.155 -2.823 1.00 81.25 1016 ALA A C 1
ATOM 7889 O O . ALA A 1 1016 ? 18.165 -12.930 -2.612 1.00 81.25 1016 ALA A O 1
ATOM 7890 N N . ALA A 1 1017 ? 16.144 -13.506 -1.836 1.00 86.31 1017 ALA A N 1
ATOM 7891 C CA . ALA A 1 1017 ? 16.586 -13.622 -0.449 1.00 86.31 1017 ALA A CA 1
ATOM 7892 C C . ALA A 1 1017 ? 17.494 -14.848 -0.241 1.00 86.31 1017 ALA A C 1
ATOM 7894 O O . ALA A 1 1017 ? 18.400 -14.814 0.597 1.00 86.31 1017 ALA A O 1
ATOM 7895 N N . GLN A 1 1018 ? 17.259 -15.923 -1.002 1.00 91.06 1018 GLN A N 1
ATOM 7896 C CA . GLN A 1 1018 ? 18.123 -17.105 -1.047 1.00 91.06 1018 GLN A CA 1
ATOM 7897 C C . GLN A 1 1018 ? 19.491 -16.774 -1.659 1.00 91.06 1018 GLN A C 1
ATOM 7899 O O . GLN A 1 1018 ? 20.516 -17.135 -1.084 1.00 91.06 1018 GLN A O 1
ATOM 7904 N N . GLU A 1 1019 ? 19.514 -16.043 -2.777 1.00 91.31 1019 GLU A N 1
ATOM 7905 C CA . GLU A 1 1019 ? 20.731 -15.553 -3.433 1.00 91.31 1019 GLU A CA 1
ATOM 7906 C C . GLU A 1 1019 ? 21.571 -14.690 -2.488 1.00 91.31 1019 GLU A C 1
ATOM 7908 O O . GLU A 1 1019 ? 22.757 -14.958 -2.310 1.00 91.31 1019 GLU A O 1
ATOM 7913 N N . GLU A 1 1020 ? 20.955 -13.702 -1.833 1.00 92.31 1020 GLU A N 1
ATOM 7914 C CA . GLU A 1 1020 ? 21.625 -12.842 -0.851 1.00 92.31 1020 GLU A CA 1
ATOM 7915 C C . GLU A 1 1020 ? 22.233 -13.662 0.298 1.00 92.31 1020 GLU A C 1
ATOM 7917 O O . GLU A 1 1020 ? 23.398 -13.481 0.654 1.00 92.31 1020 GLU A O 1
ATOM 7922 N N . SER A 1 1021 ? 21.468 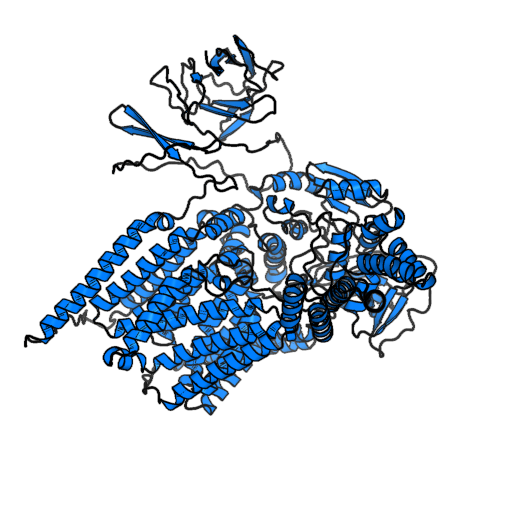-14.597 0.872 1.00 95.25 1021 SER A N 1
ATOM 7923 C CA . SER A 1 1021 ? 21.978 -15.475 1.933 1.00 95.25 1021 SER A CA 1
ATOM 7924 C C . SER A 1 1021 ? 23.150 -16.331 1.448 1.00 95.25 1021 SER A C 1
ATOM 7926 O O . SER A 1 1021 ? 24.145 -16.472 2.156 1.00 95.25 1021 SER A O 1
ATOM 7928 N N . LEU A 1 1022 ? 23.083 -16.866 0.228 1.00 96.88 1022 LEU A N 1
ATOM 7929 C CA . LEU A 1 1022 ? 24.174 -17.654 -0.338 1.00 96.88 1022 LEU A CA 1
ATOM 7930 C C . LEU A 1 1022 ? 25.429 -16.808 -0.594 1.00 96.88 1022 LEU A C 1
ATOM 7932 O O . LEU A 1 1022 ? 26.539 -17.287 -0.354 1.00 96.88 1022 LEU A O 1
ATOM 7936 N N . PHE A 1 1023 ? 25.263 -15.556 -1.030 1.00 97.31 1023 PHE A N 1
ATOM 7937 C CA . PHE A 1 1023 ? 26.365 -14.613 -1.209 1.00 97.31 1023 PHE A CA 1
ATOM 7938 C C . PHE A 1 1023 ? 27.084 -14.359 0.116 1.00 97.31 1023 PHE A C 1
ATOM 7940 O O . PHE A 1 1023 ? 28.299 -14.543 0.212 1.00 97.31 1023 PHE A O 1
ATOM 7947 N N . TRP A 1 1024 ? 26.338 -14.007 1.166 1.00 97.88 1024 TRP A N 1
ATOM 7948 C CA . TRP A 1 1024 ? 26.930 -13.741 2.477 1.00 97.88 1024 TRP A CA 1
ATOM 7949 C C . TRP A 1 1024 ? 27.532 -14.991 3.118 1.00 97.88 1024 TRP A C 1
ATOM 7951 O O . TRP A 1 1024 ? 28.563 -14.891 3.783 1.00 97.88 1024 TRP A O 1
ATOM 7961 N N . ALA A 1 1025 ? 26.976 -16.178 2.855 1.00 98.06 1025 ALA A N 1
ATOM 7962 C CA . ALA A 1 1025 ? 27.609 -17.439 3.231 1.00 98.06 1025 ALA A CA 1
ATOM 7963 C C . ALA A 1 1025 ? 28.970 -17.628 2.538 1.00 98.06 1025 ALA A C 1
ATOM 7965 O O . ALA A 1 1025 ? 29.959 -17.940 3.204 1.00 98.06 1025 ALA A O 1
ATOM 7966 N N . ALA A 1 1026 ? 29.044 -17.405 1.221 1.00 98.06 1026 ALA A N 1
ATOM 7967 C CA . ALA A 1 1026 ? 30.294 -17.486 0.463 1.00 98.06 1026 ALA A CA 1
ATOM 7968 C C . ALA A 1 1026 ? 31.327 -16.472 0.976 1.00 98.06 1026 ALA A C 1
ATOM 7970 O O . ALA A 1 1026 ? 32.491 -16.818 1.193 1.00 98.06 1026 ALA A O 1
ATOM 7971 N N . ARG A 1 1027 ? 30.882 -15.243 1.257 1.00 98.06 1027 ARG A N 1
ATOM 7972 C CA . ARG A 1 1027 ? 31.723 -14.164 1.775 1.00 98.06 1027 ARG A CA 1
ATOM 7973 C C . ARG A 1 1027 ? 32.257 -14.449 3.176 1.00 98.06 1027 ARG A C 1
ATOM 7975 O O . ARG A 1 1027 ? 33.442 -14.240 3.426 1.00 98.06 1027 ARG A O 1
ATOM 7982 N N . ALA A 1 1028 ? 31.424 -14.956 4.082 1.00 97.94 1028 ALA A N 1
ATOM 7983 C CA . ALA A 1 1028 ? 31.853 -15.365 5.417 1.00 97.94 1028 ALA A CA 1
ATOM 7984 C C . ALA A 1 1028 ? 32.902 -16.491 5.341 1.00 97.94 1028 ALA A C 1
ATOM 7986 O O . ALA A 1 1028 ? 33.941 -16.427 5.998 1.00 97.94 1028 ALA A O 1
ATOM 7987 N N . THR A 1 1029 ? 32.691 -17.485 4.475 1.00 98.12 1029 THR A N 1
ATOM 7988 C CA . THR A 1 1029 ? 33.658 -18.571 4.237 1.00 98.12 1029 THR A CA 1
ATOM 7989 C C . THR A 1 1029 ? 34.978 -18.062 3.644 1.00 98.12 1029 THR A C 1
ATOM 7991 O O . THR A 1 1029 ? 36.051 -18.529 4.038 1.00 98.12 1029 THR A O 1
ATOM 7994 N N . GLU A 1 1030 ? 34.928 -17.062 2.757 1.00 97.19 1030 GLU A N 1
ATOM 7995 C CA . GLU A 1 1030 ? 36.117 -16.378 2.231 1.00 97.19 1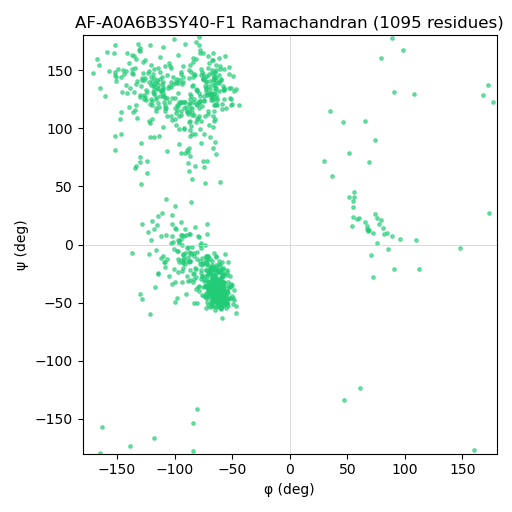030 GLU A CA 1
ATOM 7996 C C . GLU A 1 1030 ? 36.894 -15.675 3.356 1.00 97.19 1030 GLU A C 1
ATOM 7998 O O . GLU A 1 1030 ? 38.104 -15.871 3.475 1.00 97.19 1030 GLU A O 1
ATOM 8003 N N . LEU A 1 1031 ? 36.208 -14.916 4.220 1.00 96.69 1031 LEU A N 1
ATOM 8004 C CA . LEU A 1 1031 ? 36.812 -14.207 5.359 1.00 96.69 1031 LEU A CA 1
ATOM 8005 C C . LEU A 1 1031 ? 37.396 -15.155 6.416 1.00 96.69 1031 LEU A C 1
ATOM 8007 O O . LEU A 1 1031 ? 38.389 -14.823 7.060 1.00 96.69 1031 LEU A O 1
ATOM 8011 N N . ARG A 1 1032 ? 36.834 -16.362 6.557 1.00 96.00 1032 ARG A N 1
ATOM 8012 C CA . ARG A 1 1032 ? 37.399 -17.447 7.377 1.00 96.00 1032 ARG A CA 1
ATOM 8013 C C . ARG A 1 1032 ? 38.733 -17.978 6.824 1.00 96.00 1032 ARG A C 1
ATOM 8015 O O . ARG A 1 1032 ? 39.486 -18.602 7.568 1.00 96.00 1032 ARG A O 1
ATOM 8022 N N . GLY A 1 1033 ? 39.018 -17.765 5.539 1.00 95.06 1033 GLY A N 1
ATOM 8023 C CA . GLY A 1 1033 ? 40.223 -18.240 4.854 1.00 95.06 1033 GLY A CA 1
ATOM 8024 C C . GLY A 1 1033 ? 40.062 -19.563 4.095 1.00 95.06 1033 GLY A C 1
ATOM 8025 O O . GLY A 1 1033 ? 41.042 -20.051 3.534 1.00 95.06 1033 GLY A O 1
ATOM 8026 N N . ASN A 1 1034 ? 38.855 -20.146 4.022 1.00 95.75 1034 ASN A N 1
ATOM 8027 C CA . ASN A 1 1034 ? 38.621 -21.376 3.254 1.00 95.75 1034 ASN A CA 1
ATOM 8028 C C . ASN A 1 1034 ? 38.263 -21.063 1.790 1.00 95.75 1034 ASN A C 1
ATOM 8030 O O . ASN A 1 1034 ? 37.099 -21.071 1.391 1.00 95.75 1034 ASN A O 1
ATOM 8034 N N . LEU A 1 1035 ? 39.282 -20.762 0.982 1.00 95.75 1035 LEU A N 1
ATOM 8035 C CA . LEU A 1 1035 ? 39.096 -20.243 -0.378 1.00 95.75 1035 LEU A CA 1
ATOM 8036 C C . LEU A 1 1035 ? 38.413 -21.230 -1.338 1.00 95.75 1035 LEU A C 1
ATOM 8038 O O . LEU A 1 1035 ? 37.670 -20.789 -2.213 1.00 95.75 1035 LEU A O 1
ATOM 8042 N N . SER A 1 1036 ? 38.646 -22.540 -1.186 1.00 95.69 1036 SER A N 1
ATOM 8043 C CA . SER A 1 1036 ? 38.027 -23.559 -2.050 1.00 95.69 1036 SER A CA 1
ATOM 8044 C C . SER A 1 1036 ? 36.521 -23.631 -1.820 1.00 95.69 1036 SER A C 1
ATOM 8046 O O . SER A 1 1036 ? 35.750 -23.510 -2.766 1.00 95.69 1036 SER A O 1
ATOM 8048 N N . GLU A 1 1037 ? 36.104 -23.744 -0.557 1.00 96.94 1037 GLU A N 1
ATOM 8049 C CA . GLU A 1 1037 ? 34.687 -23.811 -0.187 1.00 96.94 1037 GLU A CA 1
ATOM 8050 C C . GLU A 1 1037 ? 33.952 -22.514 -0.564 1.00 96.94 1037 GLU A C 1
ATOM 8052 O O . GLU A 1 1037 ? 32.851 -22.557 -1.107 1.00 96.94 1037 GLU A O 1
ATOM 8057 N N . ALA A 1 1038 ? 34.582 -21.351 -0.360 1.00 97.62 1038 ALA A N 1
ATOM 8058 C CA . ALA A 1 1038 ? 34.024 -20.076 -0.804 1.00 97.62 1038 ALA A CA 1
ATOM 8059 C C . ALA A 1 1038 ? 33.825 -20.037 -2.331 1.00 97.62 1038 ALA A C 1
ATOM 8061 O O . ALA A 1 1038 ? 32.770 -19.618 -2.807 1.00 97.62 1038 ALA A O 1
ATOM 8062 N N . ALA A 1 1039 ? 34.805 -20.513 -3.108 1.00 97.19 1039 ALA A N 1
ATOM 8063 C CA . ALA A 1 1039 ? 34.704 -20.580 -4.564 1.00 97.19 1039 ALA A CA 1
ATOM 8064 C C . ALA A 1 1039 ? 33.617 -21.560 -5.042 1.00 97.19 1039 ALA A C 1
ATOM 8066 O O . ALA A 1 1039 ? 32.989 -21.312 -6.071 1.00 97.19 1039 ALA A O 1
ATOM 8067 N N . ASP A 1 1040 ? 33.370 -22.655 -4.320 1.00 97.31 1040 ASP A N 1
ATOM 8068 C CA . ASP A 1 1040 ? 32.261 -23.576 -4.603 1.00 97.31 1040 ASP A CA 1
ATOM 8069 C C . ASP A 1 1040 ? 30.899 -22.923 -4.318 1.00 97.31 1040 ASP A C 1
ATOM 8071 O O . ASP A 1 1040 ? 29.968 -23.055 -5.115 1.00 97.31 1040 ASP A O 1
ATOM 8075 N N . LEU A 1 1041 ? 30.781 -22.156 -3.228 1.00 97.62 1041 LEU A N 1
ATOM 8076 C CA . LEU A 1 1041 ? 29.555 -21.425 -2.891 1.00 97.62 1041 LEU A CA 1
ATOM 8077 C C . LEU A 1 1041 ? 29.244 -20.308 -3.898 1.00 97.62 1041 LEU A C 1
ATOM 8079 O O . LEU A 1 1041 ? 28.102 -20.203 -4.348 1.00 97.62 1041 LEU A O 1
ATOM 8083 N N . TYR A 1 1042 ? 30.245 -19.522 -4.313 1.00 97.81 1042 TYR A N 1
ATOM 8084 C CA . TYR A 1 1042 ? 30.062 -18.535 -5.385 1.00 97.81 1042 TYR A CA 1
ATOM 8085 C C . TYR A 1 1042 ? 29.688 -19.209 -6.712 1.00 97.81 1042 TYR A C 1
ATOM 8087 O O . TYR A 1 1042 ? 28.814 -18.708 -7.417 1.00 97.81 1042 TYR A O 1
ATOM 8095 N N . LEU A 1 1043 ? 30.285 -20.363 -7.042 1.00 96.56 1043 LEU A N 1
ATOM 8096 C CA . LEU A 1 1043 ? 29.917 -21.131 -8.236 1.00 96.56 1043 LEU A CA 1
ATOM 8097 C C . LEU A 1 1043 ? 28.454 -21.601 -8.178 1.00 96.56 1043 LEU A C 1
ATOM 8099 O O . LEU A 1 1043 ? 27.719 -21.418 -9.149 1.00 96.56 1043 LEU A O 1
ATOM 8103 N N . LYS A 1 1044 ? 28.014 -22.143 -7.032 1.00 95.88 1044 LYS A N 1
ATOM 8104 C CA . LYS A 1 1044 ? 26.610 -22.523 -6.799 1.00 95.88 1044 LYS A CA 1
ATOM 8105 C C . LYS A 1 1044 ? 25.680 -21.329 -7.026 1.00 95.88 1044 LYS A C 1
ATOM 8107 O O . LYS A 1 1044 ? 24.657 -21.476 -7.690 1.00 95.88 1044 LYS A O 1
ATOM 8112 N N . LEU A 1 1045 ? 26.040 -20.155 -6.501 1.00 94.88 1045 LEU A N 1
ATOM 8113 C CA . LEU A 1 1045 ? 25.241 -18.938 -6.642 1.00 94.88 1045 LEU A CA 1
ATOM 8114 C C . LEU A 1 1045 ? 25.081 -18.546 -8.109 1.00 94.88 1045 LEU A C 1
ATOM 8116 O O . LEU A 1 1045 ? 23.956 -18.435 -8.592 1.00 94.88 1045 LEU A O 1
ATOM 8120 N N . VAL A 1 1046 ? 26.185 -18.389 -8.841 1.00 92.38 1046 VAL A N 1
ATOM 8121 C CA . VAL A 1 1046 ? 26.116 -17.917 -10.231 1.00 92.38 1046 VAL A CA 1
ATOM 8122 C C . VAL A 1 1046 ? 25.439 -18.938 -11.149 1.00 92.38 1046 VAL A C 1
ATOM 8124 O O . VAL A 1 1046 ? 24.859 -18.554 -12.157 1.00 92.38 1046 VAL A O 1
ATOM 8127 N N . GLN A 1 1047 ? 25.465 -20.233 -10.829 1.00 90.50 1047 GLN A N 1
ATOM 8128 C CA . GLN A 1 1047 ? 24.731 -21.247 -11.595 1.00 90.50 1047 GLN A CA 1
ATOM 8129 C C . GLN A 1 1047 ? 23.217 -21.221 -11.339 1.00 90.50 1047 GLN A C 1
ATOM 8131 O O . GLN A 1 1047 ? 22.446 -21.563 -12.234 1.00 90.50 1047 GLN A O 1
ATOM 8136 N N . ALA A 1 1048 ? 22.789 -20.842 -10.133 1.00 87.25 1048 ALA A N 1
ATOM 8137 C CA . ALA A 1 1048 ? 21.387 -20.891 -9.721 1.00 87.25 1048 ALA A CA 1
ATOM 8138 C C . ALA A 1 1048 ? 20.620 -19.573 -9.944 1.00 87.25 1048 ALA A C 1
ATOM 8140 O O . ALA A 1 1048 ? 19.383 -19.595 -10.038 1.00 87.25 1048 ALA A O 1
ATOM 8141 N N . TYR A 1 1049 ? 21.334 -18.445 -10.021 1.00 85.38 1049 TYR A N 1
ATOM 8142 C CA . TYR A 1 1049 ? 20.756 -17.101 -10.006 1.00 85.38 1049 TYR A CA 1
ATOM 8143 C C . TYR A 1 1049 ? 21.337 -16.180 -11.091 1.00 85.38 1049 TYR A C 1
ATOM 8145 O O . TYR A 1 1049 ? 22.441 -16.389 -11.594 1.00 85.38 1049 TYR A O 1
ATOM 8153 N N . ASP A 1 1050 ? 20.575 -15.127 -11.402 1.00 77.75 1050 ASP A N 1
ATOM 8154 C CA . ASP A 1 1050 ? 20.926 -14.032 -12.324 1.00 77.75 1050 ASP A CA 1
ATOM 8155 C C . ASP A 1 1050 ? 20.711 -12.647 -11.662 1.00 77.75 1050 ASP A C 1
ATOM 8157 O O . ASP A 1 1050 ? 20.571 -11.643 -12.361 1.00 77.75 1050 ASP A O 1
ATOM 8161 N N . GLY A 1 1051 ? 20.608 -12.595 -10.324 1.00 76.75 1051 GLY A N 1
ATOM 8162 C CA . GLY A 1 1051 ? 20.165 -11.426 -9.560 1.00 76.75 1051 GLY A CA 1
ATOM 8163 C C . GLY A 1 1051 ? 21.236 -10.377 -9.250 1.00 76.75 1051 GLY A C 1
ATOM 8164 O O . GLY A 1 1051 ? 22.162 -10.160 -10.030 1.00 76.75 1051 GLY A O 1
ATOM 8165 N N . TYR A 1 1052 ? 21.038 -9.633 -8.159 1.00 81.44 1052 TYR A N 1
ATOM 8166 C CA . TYR A 1 1052 ? 21.864 -8.475 -7.782 1.00 81.44 1052 TYR A CA 1
ATOM 8167 C C . TYR A 1 1052 ? 23.293 -8.867 -7.372 1.00 81.44 1052 TYR A C 1
ATOM 8169 O O . TYR A 1 1052 ? 24.244 -8.157 -7.689 1.00 81.44 1052 TYR A O 1
ATOM 8177 N N . TRP A 1 1053 ? 23.466 -10.012 -6.708 1.00 89.25 1053 TRP A N 1
ATOM 8178 C CA . TRP A 1 1053 ? 24.753 -10.450 -6.156 1.00 89.25 1053 TRP A CA 1
ATOM 8179 C C . TRP A 1 1053 ? 25.603 -11.237 -7.158 1.00 89.25 1053 TRP A C 1
ATOM 8181 O O . TRP A 1 1053 ? 26.764 -11.558 -6.886 1.00 89.25 1053 TRP A O 1
ATOM 8191 N N . VAL A 1 1054 ? 25.055 -11.552 -8.333 1.00 90.19 1054 VAL A N 1
ATOM 8192 C CA . VAL A 1 1054 ? 25.739 -12.340 -9.367 1.00 90.19 1054 VAL A CA 1
ATOM 8193 C C . VAL A 1 1054 ? 26.984 -11.646 -9.931 1.00 90.19 1054 VAL A C 1
ATOM 8195 O O . VAL A 1 1054 ? 28.018 -12.314 -9.987 1.00 90.19 1054 VAL A O 1
ATOM 8198 N N . PRO A 1 1055 ? 26.974 -10.349 -10.304 1.00 91.12 1055 PRO A N 1
ATOM 8199 C CA . PRO A 1 1055 ? 28.166 -9.698 -10.853 1.00 91.12 1055 PRO A CA 1
ATOM 8200 C C . PRO A 1 1055 ? 29.351 -9.701 -9.878 1.00 91.12 1055 PRO A C 1
ATOM 8202 O O . PRO A 1 1055 ? 30.479 -10.013 -10.266 1.00 91.12 1055 PRO A O 1
ATOM 8205 N N . GLU A 1 1056 ? 29.094 -9.431 -8.595 1.00 95.00 1056 GLU A N 1
ATOM 8206 C CA . GLU A 1 1056 ? 30.121 -9.504 -7.550 1.00 95.00 1056 GLU A CA 1
ATOM 8207 C C . GLU A 1 1056 ? 30.607 -10.942 -7.343 1.00 95.00 1056 GLU A C 1
ATOM 8209 O O . GLU A 1 1056 ? 31.809 -11.192 -7.272 1.00 95.00 1056 GLU A O 1
ATOM 8214 N N . SER A 1 1057 ? 29.686 -11.909 -7.316 1.00 96.19 1057 SER A N 1
ATOM 8215 C CA . SER A 1 1057 ? 30.024 -13.328 -7.169 1.00 96.19 1057 SER A CA 1
ATOM 8216 C C . SER A 1 1057 ? 30.886 -13.844 -8.320 1.00 96.19 1057 SER A C 1
ATOM 8218 O O . SER A 1 1057 ? 31.838 -14.583 -8.079 1.00 96.19 1057 SER A O 1
ATOM 8220 N N . LEU A 1 1058 ? 30.603 -13.433 -9.562 1.00 96.06 1058 LEU A N 1
ATOM 8221 C CA . LEU A 1 1058 ? 31.428 -13.759 -10.728 1.00 96.06 1058 LEU A CA 1
ATOM 8222 C C . LEU A 1 1058 ? 32.834 -13.169 -10.581 1.00 96.06 1058 LEU A C 1
ATOM 8224 O O . LEU A 1 1058 ? 33.813 -13.882 -10.788 1.00 96.06 1058 LEU A O 1
ATOM 8228 N N . TYR A 1 1059 ? 32.954 -11.908 -10.155 1.00 97.06 1059 TYR A N 1
ATOM 8229 C CA . TYR A 1 1059 ? 34.252 -11.284 -9.880 1.00 97.06 1059 TYR A CA 1
ATOM 8230 C C . TYR A 1 1059 ? 35.044 -12.028 -8.795 1.00 97.06 1059 TYR A C 1
ATOM 8232 O O . TYR A 1 1059 ? 36.225 -12.343 -8.979 1.00 97.06 1059 TYR A O 1
ATOM 8240 N N . CYS A 1 1060 ? 34.394 -12.358 -7.678 1.00 96.94 1060 CYS A N 1
ATOM 8241 C CA . CYS A 1 1060 ? 34.998 -13.145 -6.607 1.00 96.94 1060 CYS A CA 1
ATOM 8242 C C . CYS A 1 1060 ? 35.442 -14.524 -7.115 1.00 96.94 1060 CYS A C 1
ATOM 8244 O O . CYS A 1 1060 ? 36.553 -14.961 -6.808 1.00 96.94 1060 CYS A O 1
ATOM 8246 N N . LEU A 1 1061 ? 34.629 -15.180 -7.947 1.00 96.62 1061 LEU A N 1
ATOM 8247 C CA . LEU A 1 1061 ? 34.940 -16.480 -8.533 1.00 96.62 1061 LEU A CA 1
ATOM 8248 C C . LEU A 1 1061 ? 36.164 -16.418 -9.460 1.00 96.62 1061 LEU A C 1
ATOM 8250 O O . LEU A 1 1061 ? 37.041 -17.272 -9.332 1.00 96.62 1061 LEU A O 1
ATOM 8254 N N . VAL A 1 1062 ? 36.278 -15.391 -10.313 1.00 96.81 1062 VAL A N 1
ATOM 8255 C CA . VAL A 1 1062 ? 37.463 -15.146 -11.165 1.00 96.81 1062 VAL A CA 1
ATOM 8256 C C . VAL A 1 1062 ? 38.730 -15.076 -10.310 1.00 96.81 1062 VAL A C 1
ATOM 8258 O O . VAL A 1 1062 ? 39.704 -15.786 -10.564 1.00 96.81 1062 VAL A O 1
ATOM 8261 N N . LYS A 1 1063 ? 38.704 -14.266 -9.245 1.00 95.38 1063 LYS A N 1
ATOM 8262 C CA . LYS A 1 1063 ? 39.848 -14.072 -8.345 1.00 95.38 1063 LYS A CA 1
ATOM 8263 C C . LYS A 1 1063 ? 40.210 -15.348 -7.581 1.00 95.38 1063 LYS A C 1
ATOM 8265 O O . LYS A 1 1063 ? 41.389 -15.684 -7.471 1.00 95.38 1063 LYS A O 1
ATOM 8270 N N . LEU A 1 1064 ? 39.223 -16.037 -7.008 1.00 96.19 1064 LEU A N 1
ATOM 8271 C CA . LEU A 1 1064 ? 39.461 -17.207 -6.161 1.00 96.19 1064 LEU A CA 1
ATOM 8272 C C . LEU A 1 1064 ? 39.893 -18.427 -6.980 1.00 96.19 1064 LEU A C 1
ATOM 8274 O O . LEU A 1 1064 ? 40.886 -19.058 -6.627 1.00 96.19 1064 LEU A O 1
ATOM 8278 N N . ARG A 1 1065 ? 39.221 -18.728 -8.100 1.00 95.25 1065 ARG A N 1
ATOM 8279 C CA . ARG A 1 1065 ? 39.603 -19.846 -8.980 1.00 95.25 1065 ARG A CA 1
ATOM 8280 C C . ARG A 1 1065 ? 40.950 -19.614 -9.650 1.00 95.25 1065 ARG A C 1
ATOM 8282 O O . ARG A 1 1065 ? 41.747 -20.545 -9.708 1.00 95.25 1065 ARG A O 1
ATOM 8289 N N . GLY A 1 1066 ? 41.259 -18.368 -10.023 1.00 91.88 1066 GLY A N 1
ATOM 8290 C CA . GLY A 1 1066 ? 42.592 -17.992 -10.497 1.00 91.88 1066 GLY A CA 1
ATOM 8291 C C . GLY A 1 1066 ? 43.690 -18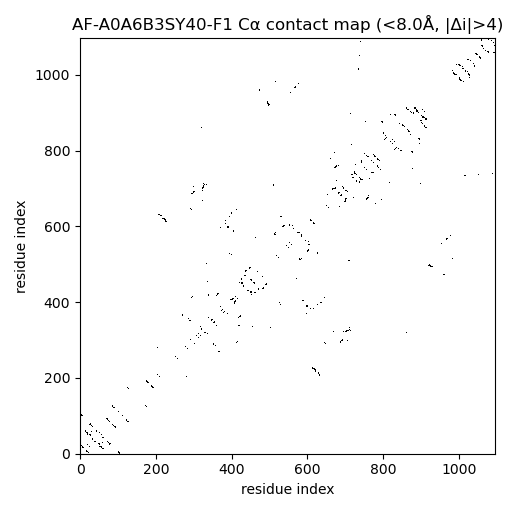.299 -9.472 1.00 91.88 1066 GLY A C 1
ATOM 8292 O O . GLY A 1 1066 ? 44.700 -18.905 -9.817 1.00 91.88 1066 GLY A O 1
ATOM 8293 N N . LYS A 1 1067 ? 43.470 -17.976 -8.188 1.00 93.12 1067 LYS A N 1
ATOM 8294 C CA . LYS A 1 1067 ? 44.407 -18.324 -7.099 1.00 93.12 1067 LYS A CA 1
ATOM 8295 C C . LYS A 1 1067 ? 44.527 -19.828 -6.845 1.00 93.12 1067 LYS A C 1
ATOM 8297 O O . LYS A 1 1067 ? 45.580 -20.277 -6.406 1.00 93.12 1067 LYS A O 1
ATOM 8302 N N . LEU A 1 1068 ? 43.459 -20.584 -7.086 1.00 93.94 1068 LEU A N 1
ATOM 8303 C CA . LEU A 1 1068 ? 43.416 -22.040 -6.915 1.00 93.94 1068 LEU A CA 1
ATOM 8304 C C . LEU A 1 1068 ? 43.934 -22.811 -8.146 1.00 93.94 1068 LEU A C 1
ATOM 8306 O O . LEU A 1 1068 ? 43.982 -24.036 -8.106 1.00 93.94 1068 LEU A O 1
ATOM 8310 N N . GLY A 1 1069 ? 44.323 -22.122 -9.227 1.00 92.88 1069 GLY A N 1
ATOM 8311 C CA . GLY A 1 1069 ? 44.839 -22.740 -10.454 1.00 92.88 1069 GLY A CA 1
ATOM 8312 C C . GLY A 1 1069 ? 43.771 -23.270 -11.421 1.00 92.88 1069 GLY A C 1
ATOM 8313 O O . GLY A 1 1069 ? 44.117 -23.919 -12.405 1.00 92.88 1069 GLY A O 1
ATOM 8314 N N . ASP A 1 1070 ? 42.486 -22.983 -11.194 1.00 94.31 1070 ASP A N 1
ATOM 8315 C CA . ASP A 1 1070 ? 41.384 -23.362 -12.089 1.00 94.31 1070 ASP A CA 1
ATOM 8316 C C . ASP A 1 1070 ? 41.112 -22.249 -13.115 1.00 94.31 1070 ASP A C 1
ATOM 8318 O O . ASP A 1 1070 ? 40.199 -21.426 -12.980 1.00 94.31 1070 ASP A O 1
ATOM 8322 N N . ALA A 1 1071 ? 41.959 -22.206 -14.145 1.00 92.12 1071 ALA A N 1
ATOM 8323 C CA . ALA A 1 1071 ? 41.895 -21.191 -15.194 1.00 92.12 1071 ALA A CA 1
ATOM 8324 C C . ALA A 1 1071 ? 40.624 -21.287 -16.059 1.00 92.12 1071 ALA A C 1
ATOM 8326 O O . ALA A 1 1071 ? 40.163 -20.270 -16.573 1.00 92.12 1071 ALA A O 1
ATOM 8327 N N . VAL A 1 1072 ? 40.040 -22.482 -16.208 1.00 94.50 1072 VAL A N 1
ATOM 8328 C CA . VAL A 1 1072 ? 38.860 -22.703 -17.060 1.00 94.50 1072 VAL A CA 1
ATOM 8329 C C . VAL A 1 1072 ? 37.628 -22.070 -16.426 1.00 94.50 1072 VAL A C 1
ATOM 8331 O O . VAL A 1 1072 ? 36.962 -21.253 -17.062 1.00 94.50 1072 VAL A O 1
ATOM 8334 N N . THR A 1 1073 ? 37.349 -22.382 -15.157 1.00 92.81 1073 THR A N 1
ATOM 8335 C CA . THR A 1 1073 ? 36.197 -21.801 -14.455 1.00 92.81 1073 THR A CA 1
ATOM 8336 C C . THR A 1 1073 ? 36.363 -20.293 -14.279 1.00 92.81 1073 THR A C 1
ATOM 8338 O O . THR A 1 1073 ? 35.397 -19.547 -14.441 1.00 92.81 1073 THR A O 1
ATOM 8341 N N . ALA A 1 1074 ? 37.586 -19.823 -13.997 1.00 94.00 1074 ALA A N 1
ATOM 8342 C CA . ALA A 1 1074 ? 37.878 -18.393 -13.923 1.00 94.00 1074 ALA A CA 1
ATOM 8343 C C . ALA A 1 1074 ? 37.634 -17.684 -15.268 1.00 94.00 1074 ALA A C 1
ATOM 8345 O O . ALA A 1 1074 ? 37.028 -16.615 -15.286 1.00 94.00 1074 ALA A O 1
ATOM 8346 N N . GLY A 1 1075 ? 38.051 -18.288 -16.388 1.00 94.62 1075 GLY A N 1
ATOM 8347 C CA . GLY A 1 1075 ? 37.799 -17.771 -17.735 1.00 94.62 1075 GLY A CA 1
ATOM 8348 C C . GLY A 1 1075 ? 36.306 -17.666 -18.046 1.00 94.62 1075 GLY A C 1
ATOM 8349 O O . GLY A 1 1075 ? 35.825 -16.587 -18.375 1.00 94.62 1075 GLY A O 1
ATOM 8350 N N . LEU A 1 1076 ? 35.546 -18.741 -17.817 1.00 94.12 1076 LEU A N 1
ATOM 8351 C CA . LEU A 1 1076 ? 34.094 -18.753 -18.037 1.00 94.12 1076 LEU A CA 1
ATOM 8352 C C . LEU A 1 1076 ? 33.354 -17.717 -17.174 1.00 94.12 1076 LEU A C 1
ATOM 8354 O O . LEU A 1 1076 ? 32.425 -17.059 -17.646 1.00 94.12 1076 LEU A O 1
ATOM 8358 N N . ALA A 1 1077 ? 33.761 -17.552 -15.911 1.00 94.69 1077 ALA A N 1
ATOM 8359 C CA . ALA A 1 1077 ? 33.183 -16.549 -15.020 1.00 94.69 1077 ALA A CA 1
ATOM 8360 C C . ALA A 1 1077 ? 33.499 -15.118 -15.485 1.00 94.69 1077 ALA A C 1
ATOM 8362 O O . ALA A 1 1077 ? 32.621 -14.253 -15.443 1.00 94.69 1077 ALA A O 1
ATOM 8363 N N . LYS A 1 1078 ? 34.729 -14.881 -15.964 1.00 95.56 1078 LYS A N 1
ATOM 8364 C CA . LYS A 1 1078 ? 35.155 -13.602 -16.545 1.00 95.56 1078 LYS A CA 1
ATOM 8365 C C . LYS A 1 1078 ? 34.343 -13.276 -17.794 1.00 95.56 1078 LYS A C 1
ATOM 8367 O O . LYS A 1 1078 ? 33.796 -12.180 -17.876 1.00 95.56 1078 LYS A O 1
ATOM 8372 N N . ASP A 1 1079 ? 34.210 -14.226 -18.713 1.00 93.50 1079 ASP A N 1
ATOM 8373 C CA . ASP A 1 1079 ? 33.458 -14.035 -19.954 1.00 93.50 1079 ASP A CA 1
ATOM 8374 C C . ASP A 1 1079 ? 31.993 -13.709 -19.666 1.00 93.50 1079 ASP A C 1
ATOM 8376 O O . ASP A 1 1079 ? 31.450 -12.748 -20.210 1.00 93.50 1079 ASP A O 1
ATOM 8380 N N . ARG A 1 1080 ? 31.358 -14.444 -18.743 1.00 90.25 1080 ARG A N 1
ATOM 8381 C CA . ARG A 1 1080 ? 29.976 -14.155 -18.348 1.00 90.25 1080 ARG A CA 1
ATOM 8382 C C . ARG A 1 1080 ? 29.833 -12.771 -17.718 1.00 90.25 1080 ARG A C 1
ATOM 8384 O O . ARG A 1 1080 ? 28.922 -12.042 -18.086 1.00 90.25 1080 ARG A O 1
ATOM 8391 N N . LEU A 1 1081 ? 30.726 -12.380 -16.806 1.00 92.38 1081 LEU A N 1
ATOM 8392 C CA . LEU A 1 1081 ? 30.674 -11.058 -16.173 1.00 92.38 1081 LEU A CA 1
ATOM 8393 C C . LEU A 1 1081 ? 30.782 -9.928 -17.205 1.00 92.38 1081 LEU A C 1
ATOM 8395 O O . LEU A 1 1081 ? 30.029 -8.959 -17.139 1.00 92.38 1081 LEU A O 1
ATOM 8399 N N . LEU A 1 1082 ? 31.703 -10.060 -18.160 1.00 91.81 1082 LEU A N 1
ATOM 8400 C CA . LEU A 1 1082 ? 31.947 -9.036 -19.172 1.00 91.81 1082 LEU A CA 1
ATOM 8401 C C . LEU A 1 1082 ? 30.843 -8.958 -20.230 1.00 91.81 1082 LEU A C 1
ATOM 8403 O O . LEU A 1 1082 ? 30.605 -7.865 -20.740 1.00 91.81 1082 LEU A O 1
ATOM 8407 N N . ASN A 1 1083 ? 30.182 -10.076 -20.540 1.00 87.19 1083 ASN A N 1
ATOM 8408 C CA . ASN A 1 1083 ? 29.143 -10.142 -21.569 1.00 87.19 1083 ASN A CA 1
ATOM 8409 C C . ASN A 1 1083 ? 27.737 -9.860 -21.021 1.00 87.19 1083 ASN A C 1
ATOM 8411 O O . ASN A 1 1083 ? 26.974 -9.125 -21.647 1.00 87.19 1083 ASN A O 1
ATOM 8415 N N . ASP A 1 1084 ? 27.390 -10.415 -19.858 1.00 83.44 1084 ASP A N 1
ATOM 8416 C CA . ASP A 1 1084 ? 26.043 -10.286 -19.290 1.00 83.44 1084 ASP A CA 1
ATOM 8417 C C . ASP A 1 1084 ? 25.890 -9.006 -18.452 1.00 83.44 1084 ASP A C 1
ATOM 8419 O O . ASP A 1 1084 ? 24.806 -8.421 -18.428 1.00 83.44 1084 ASP A O 1
ATOM 8423 N N . TYR A 1 1085 ? 26.975 -8.536 -17.816 1.00 86.88 1085 TYR A N 1
ATOM 8424 C CA . TYR A 1 1085 ? 26.979 -7.372 -16.916 1.00 86.88 1085 TYR A CA 1
ATOM 8425 C C . TYR A 1 1085 ? 28.074 -6.338 -17.263 1.00 86.88 1085 TYR A C 1
ATOM 8427 O O . TYR A 1 1085 ? 28.835 -5.918 -16.378 1.00 86.88 1085 TYR A O 1
ATOM 8435 N N . PRO A 1 1086 ? 28.163 -5.886 -18.532 1.00 86.69 1086 PRO A N 1
ATOM 8436 C CA . PRO A 1 1086 ? 29.284 -5.098 -19.055 1.00 86.69 1086 PRO A CA 1
ATOM 8437 C C . PRO A 1 1086 ? 29.487 -3.736 -18.380 1.00 86.69 1086 PRO A C 1
ATOM 8439 O O . PRO A 1 1086 ? 30.596 -3.198 -18.453 1.00 86.69 1086 PRO A O 1
ATOM 8442 N N . TYR A 1 1087 ? 28.443 -3.182 -17.759 1.00 84.75 1087 TYR A N 1
ATOM 8443 C CA . TYR A 1 1087 ? 28.446 -1.872 -17.097 1.00 84.75 1087 TYR A CA 1
ATOM 8444 C C . TYR A 1 1087 ? 28.531 -1.956 -15.569 1.00 84.75 1087 TYR A C 1
ATOM 8446 O O . TYR A 1 1087 ? 28.541 -0.929 -14.900 1.00 84.75 1087 TYR A O 1
ATOM 8454 N N . SER A 1 1088 ? 28.613 -3.161 -14.998 1.00 85.69 1088 SER A N 1
ATOM 8455 C CA . SER A 1 1088 ? 28.783 -3.309 -13.551 1.00 85.69 1088 SER A CA 1
ATOM 8456 C C . SER A 1 1088 ? 30.161 -2.816 -13.092 1.00 85.69 1088 SER A C 1
ATOM 8458 O O . SER A 1 1088 ? 31.170 -3.003 -13.782 1.00 85.69 1088 SER A O 1
ATOM 8460 N N . ASP A 1 1089 ? 30.237 -2.276 -11.873 1.00 88.44 1089 ASP A N 1
ATOM 8461 C CA . ASP A 1 1089 ? 31.512 -1.909 -11.234 1.00 88.44 1089 ASP A CA 1
ATOM 8462 C C . ASP A 1 1089 ? 32.503 -3.082 -11.213 1.00 88.44 1089 ASP A C 1
ATOM 8464 O O . ASP A 1 1089 ? 33.719 -2.912 -11.326 1.00 88.44 1089 ASP A O 1
ATOM 8468 N N . TRP A 1 1090 ? 31.976 -4.299 -11.099 1.00 93.12 1090 TRP A N 1
ATOM 8469 C CA . TRP A 1 1090 ? 32.736 -5.540 -11.081 1.00 93.12 1090 TRP A CA 1
ATOM 8470 C C . TRP A 1 1090 ? 33.343 -5.874 -12.444 1.00 93.12 1090 TRP A C 1
ATOM 8472 O O . TRP A 1 1090 ? 34.517 -6.237 -12.504 1.00 93.12 1090 TRP A O 1
ATOM 8482 N N . ALA A 1 1091 ? 32.607 -5.676 -13.542 1.00 91.50 1091 ALA A N 1
ATOM 8483 C CA . ALA A 1 1091 ? 33.154 -5.808 -14.891 1.00 91.50 1091 ALA A CA 1
ATOM 8484 C C . ALA A 1 1091 ? 34.273 -4.786 -15.145 1.00 91.50 1091 ALA A C 1
ATOM 8486 O O . ALA A 1 1091 ? 35.322 -5.143 -15.682 1.00 91.50 1091 ALA A O 1
ATOM 8487 N N . THR A 1 1092 ? 34.102 -3.540 -14.691 1.00 90.50 1092 THR A N 1
ATOM 8488 C CA . THR A 1 1092 ? 35.143 -2.501 -14.778 1.00 90.50 1092 THR A CA 1
ATOM 8489 C C . THR A 1 1092 ? 36.405 -2.901 -14.012 1.00 90.50 1092 THR A C 1
ATOM 8491 O O . THR A 1 1092 ? 37.506 -2.825 -14.560 1.00 90.50 1092 THR A O 1
ATOM 8494 N N . LYS A 1 1093 ? 36.261 -3.420 -12.783 1.00 93.50 1093 LYS A N 1
ATOM 8495 C CA . LYS A 1 1093 ? 37.390 -3.944 -11.995 1.00 93.50 1093 LYS A CA 1
ATOM 8496 C C . LYS A 1 1093 ? 38.112 -5.088 -12.710 1.00 93.50 1093 LYS A C 1
ATOM 8498 O O . LYS A 1 1093 ? 39.339 -5.083 -12.737 1.00 93.50 1093 LYS A O 1
ATOM 8503 N N . VAL A 1 1094 ? 37.389 -6.025 -13.330 1.00 93.62 1094 VAL A N 1
ATOM 8504 C CA . VAL A 1 1094 ? 38.008 -7.119 -14.106 1.00 93.62 1094 VAL A CA 1
ATOM 8505 C C . VAL A 1 1094 ? 38.736 -6.623 -15.347 1.00 93.62 1094 VAL A C 1
ATOM 8507 O O . VAL A 1 1094 ? 39.766 -7.187 -15.686 1.00 93.62 1094 VAL A O 1
ATOM 8510 N N . ARG A 1 1095 ? 38.230 -5.594 -16.037 1.00 91.31 1095 ARG A N 1
ATOM 8511 C CA . ARG A 1 1095 ? 38.922 -5.010 -17.201 1.00 91.31 1095 ARG A CA 1
ATOM 8512 C C . ARG A 1 1095 ? 40.218 -4.294 -16.814 1.00 91.31 1095 ARG A C 1
ATOM 8514 O O . ARG A 1 1095 ? 41.118 -4.204 -17.638 1.00 91.31 1095 ARG A O 1
ATOM 8521 N N . SER A 1 1096 ? 40.289 -3.765 -15.590 1.00 87.25 1096 SER A N 1
ATOM 8522 C CA . SER A 1 1096 ? 41.470 -3.059 -15.072 1.00 87.25 1096 SER A CA 1
ATOM 8523 C C . SER A 1 1096 ? 42.591 -3.976 -14.563 1.00 87.25 1096 SER A C 1
ATOM 8525 O O . SER A 1 1096 ? 43.688 -3.487 -14.297 1.00 87.25 1096 SER A O 1
ATOM 8527 N N . GLN A 1 1097 ? 42.304 -5.273 -14.398 1.00 79.38 1097 GLN A N 1
ATOM 8528 C CA . GLN A 1 1097 ? 43.238 -6.322 -13.972 1.00 79.38 1097 GLN A CA 1
ATOM 8529 C C . GLN A 1 1097 ? 43.716 -7.121 -15.179 1.00 79.38 1097 GLN A C 1
ATOM 8531 O O . GLN A 1 1097 ? 44.928 -7.425 -15.209 1.00 79.38 1097 GLN A O 1
#

Sequence (1097 aa):
MADQVTFDIAGDGPQIVVTQRGNATAFFPEAFLLDSHGQWLRLSGTGTGAELAPGQSLRFLKPPTGAAFPATPLLLRFQDKAGVGFGQIAFLEPTSVVNALTVDRAENGRLNLRRTNADAVMSWLLAAPISVMPSMRPEVDRLPAPMPALPIRWRDPGRSTQDDRTVDDPGPGETVLLHEMHRNGKTEFAIQPISRQADGYFIQQPFWLNKTSWFQWLTVLSGLGAVGTLLVNRRARTQRMAPWAVWKEQIYLGSGLRLRLGCAAMDGLVALLFAVLIASVLHPVLLNSASLPTGGDTASHLLYAWIFAKETFAAGELTSWMPEVFGGFPLLSYYFPLPFIVTALLEPFLGFAAGLKWAMVLPALCLPGVVVLVSRHVLGFRSMTAYCAALGCFSFLVHEENAIWGGNLLGVLAGEFAYSYGMLFSVLTLALWFRAARDGRGWVWAGVFEALTGLCHGYALLMVGFGSLLLLIGMQDRKRAFLSLAKGHILAFSLLGGWLWPLLEMHAYTIPNDGVTPVNSVRELLPQSLWPLYGAAGTVMLAGAFPSVRTYCHSARIEVVLFFLTVATLALFAWSGANRIGLADLRFFPYVWLLTAIAVGWLIGMTFQSFHFPARVLMTLALLAGTLAWTAPRIQVAPQWAQWNFSGLEVKPQWQVLTTLFPTLSGSMTSPRLLFEHDADNHDLGSTRVLESLPLFLGGRPVLEGLYMESSLLASAIYQLQAEVSASPSSPLTRFPSGGLDPELAARHMTMLNADEVLLRSETARKALLASGWFDVIAEQPPFSVLRLRQADNRLVDASAHPWKIKSRDGWMVDSFRWFRSRRRLAEEWPVYANPAQPDTAFKSLAASPAHISEFSLSRRSLSFVTDSPKRPHLIRMAFHPRWQLATAGDVYLAAPGFLLVVPQEKQVRLVYGETAVDHAGRIASALACLFVVAYGVRHRRASAGTGKPTCRPLERQKTIWWLAGIASMLVGAALLAGTSAEHAYQLGWQAMTDSQYAAAAHYFLDAEKRRNSPAAQEESLFWAARATELRGNLSEAADLYLKLVQAYDGYWVPESLYCLVKLRGKLGDAVTAGLAKDRLLNDYPYSDWATKVRSQ

InterPro domains:
  IPR011990 Tetratricopeptide-like helical domain superfamily [G3DSA:1.25.40.10] (973-1097)
  IPR018776 Membrane protein, 6-pyruvoyl-tetrahydropterin synthase-related domain [PF10131] (332-761)

Organism: NCBI:txid2709383

Solvent-accessible surface area (backbone atoms only — not comparable to full-atom values): 57925 Å² total; per-residue (Å²): 131,79,66,20,53,19,46,36,53,45,78,58,87,68,29,41,36,42,27,29,68,18,85,33,70,46,17,47,75,44,44,28,36,48,45,99,79,74,45,75,44,74,43,56,63,79,59,89,64,60,64,41,45,60,70,36,70,48,41,27,45,60,78,97,72,88,75,64,86,40,74,56,31,39,36,39,37,34,19,42,93,86,69,50,58,79,46,53,50,44,37,77,62,67,55,93,73,63,74,56,51,52,43,50,63,72,60,88,72,42,78,60,74,61,82,79,67,94,85,74,76,70,68,71,63,60,67,77,86,79,85,82,86,81,90,86,86,90,88,84,88,85,72,86,76,84,73,72,84,77,80,87,79,84,83,87,85,92,77,88,81,90,82,92,77,90,80,84,76,66,64,99,78,65,41,53,52,66,45,82,41,85,53,96,96,41,79,47,76,46,82,44,83,42,79,81,60,100,78,85,68,92,72,84,68,41,73,67,42,79,35,35,69,59,23,45,52,46,16,52,55,24,42,53,49,20,52,49,54,53,52,54,53,54,56,53,70,76,43,99,62,82,76,85,74,79,80,69,82,72,82,80,71,83,75,101,71,84,80,67,59,67,63,55,49,49,53,51,50,53,26,47,49,53,23,50,57,50,41,45,42,45,40,62,70,37,39,67,30,82,33,47,49,20,19,48,49,30,20,24,45,50,38,57,47,45,49,36,37,71,49,38,46,66,70,75,39,79,54,47,49,38,60,44,27,37,39,23,34,56,41,50,47,84,47,54,49,46,51,49,51,46,19,42,68,33,20,88,80,58,38,59,32,14,11,42,46,45,45,43,47,46,33,67,40,43,34,34,31,49,42,31,50,39,31,38,75,61,69,63,44,55,70,64,19,14,51,34,17,18,49,24,36,46,28,46,31,63,30,76,78,56,46,82,51,39,59,21,51,39,6,36,54,38,41,41,24,39,50,24,38,3,53,40,32,27,61,51,23,48,46,36,38,54,39,10,38,73,69,65,49,58,25,66,60,20,11,53,36,41,26,53,7,44,35,19,18,64,68,30,30,51,51,37,55,61,37,54,58,57,50,58,70,60,45,88,56,40,67,52,21,48,55,31,48,54,55,13,49,54,42,13,55,24,49,34,10,56,52,52,44,43,29,64,76,50,50,87,58,42,54,71,44,51,54,80,82,84,81,90,48,76,60,66,81,53,47,73,45,42,45,62,57,54,52,48,33,54,54,45,57,62,48,43,76,40,69,67,35,37,60,52,57,51,35,54,64,42,59,57,38,52,48,36,44,40,39,17,38,48,22,47,29,42,33,41,46,26,39,83,76,38,33,56,19,54,63,28,44,46,45,31,53,42,33,40,27,30,31,42,14,34,54,44,22,44,46,36,64,62,47,59,72,71,30,30,51,25,46,52,48,15,51,52,24,42,42,47,32,63,33,28,80,67,58,63,62,51,43,51,50,30,50,58,13,29,56,14,36,84,72,21,68,55,33,59,54,54,56,73,48,36,81,79,65,42,41,34,72,84,43,64,20,40,40,59,46,41,41,75,73,40,36,60,39,39,14,59,42,34,71,47,20,42,28,76,73,16,65,36,17,14,30,45,56,56,78,65,43,45,55,27,61,29,31,58,60,46,35,31,42,36,4,13,53,7,78,55,50,62,57,87,47,65,68,49,59,32,68,53,58,32,48,71,60,26,56,54,46,31,33,66,60,23,29,42,36,38,42,36,62,50,70,65,27,50,51,49,37,49,73,62,70,51,43,43,83,78,50,75,52,88,72,35,39,32,33,32,48,62,89,62,78,65,49,61,68,40,39,53,72,68,54,59,36,84,40,61,54,74,67,37,69,59,55,20,49,55,39,73,71,28,72,67,45,61,76,66,43,41,51,30,43,43,59,94,87,60,85,70,78,58,69,77,68,84,56,99,67,62,51,58,77,43,79,73,47,79,57,61,48,36,40,34,34,36,41,79,50,52,56,36,59,33,41,32,56,32,38,50,52,91,43,60,37,69,82,36,62,61,50,81,45,40,25,56,66,31,19,28,28,34,33,33,66,43,42,62,44,35,36,32,55,54,82,53,74,52,36,55,54,13,38,52,37,18,52,53,38,50,52,48,53,52,54,50,51,58,54,50,67,77,63,70,85,73,84,77,78,84,81,84,60,71,62,58,71,69,42,56,50,44,52,52,48,51,39,52,52,36,52,52,49,20,51,52,39,42,72,67,30,31,65,48,31,38,50,50,14,53,51,25,48,74,73,68,37,22,70,60,12,19,51,25,12,50,52,14,26,77,58,42,93,33,70,42,57,21,48,52,23,40,50,52,17,18,50,23,31,41,76,64,64,44,53,67,64,16,35,51,38,28,49,53,44,53,74,76,47,85,54,73,62,32,51,56,33,27,47,51,30,26,55,42,27,48,74,72,68,38,57,65,64,15,47,54,30,46,54,47,29,48,69,72,38,58,75,39,74,46,28,52,52,58,72,76,103

Foldseek 3Di:
DFFKWKWDWDDDPQKIKIFTATQHKFADKWKWWQDPLRDTHTFDWPDPGGIHHHGRIIITGHDPPPDDPPQIKMKIWTADNVRFTQFMWIQPHGDPDGDMWIWGDDDQNDTDTDDPDDPGDTAGWGAGDDDDDDDDDDDDDDDPDDDRDDPDDDDDDPDDDDDDDDDGGDDPDWGWHFDWDDDPNDTDTDTDTDDDDPPRDDFPAQPLLVCLVVLVVLLVVLQVLLVVVVVVVVVVVVDPDDDPPPPPPPPPDDDDDDDPPPVVVVLVVLLVVLLCVLVSLLPVVLLLDQFAFFAAQSLQVLQLLCCCLPPAVVVVHQWFWACQAQLIFIRCLQHFRPLSVQLSVQCVPRNNRSSNSCSLCVLLSRQLSLQLCLVCPLLNHDNLLSSLLSLLLSLLQQFDLDQPLAQHLSVSLNVLSLLSQLNSLLVNLQSQLLSCLAVLDSLLVSLVSLLSSVSRDDLSNVLSLVLSLCSCLFHPPSVSSVVSSVVSVLLNCLLNLLRVLSSVVFVVLFAFQLDADDDPDPCSLPTQLCVLLVVLLVVLVVVCVDPLLVVLCLFPSVVVLLSLQLSLLVLLLCLLCVSVVRHYSSNSSSSVSSSNSSSSSSSSLSSLVSDDDSSSVSVSSSSSSVSSSRSSNVRDVSSVSSCLGSVHQVPQPVSVLVLVCLVVQADASQAFAEEEAQDPVCVSSSHSQNVSSCCVRRHNRHYHHGDRLRSHLSSLLSQQLNQQQYQDGDQSNLQRGHEHHNLVLNLVSSLLLLHFKYKYQDPVSVVSNVVVVQWDWDDDRPPITMITGPPRPRDQKWQAFFQEDEDELPPLLVVLSVCSLFPVNRVHYKYWHDHPPDDPPQNPDHDHDIWDWAPFDDDRFKTKIFTPDAQHKIWRSHADDPLWDWPAAWDWTAIGPGTIIIRGNHGITMTGSHDDPSSVSSVVSSVVSVVVSVVVVVVVVVVPPDDDDDDTDGRDPVSVVSSVVSSVVSVVSSVVSNVPALVVLQVVLVVCVVVLVLVSNLVSLCSSLVRDDHLSSNLVSLLSSLVSCVSVVVLVVSLVSLVVSCVSDDHHCNLVSLLSNLVSCVVVVNNPSNVVSLVCSCPSPVPDPSVVVSVVD

Mean predicted aligned error: 13.99 Å

Nearest PDB structures (foldseek):
  2xev-assembly1_A  TM=8.694E-01  e=1.198E-02  Xanthomonas campestris
  3qky-assembly1_A  TM=8.217E-01  e=2.776E-02  Rhodothermus marinus DSM 4252
  2dba-assembly1_A  TM=7.025E-01  e=1.718E-02  Homo sapiens
  2ho1-assembly1_A  TM=4.754E-01  e=3.186E-01  Pseudomonas aeruginosa PAO1
  8hmd-assembly1_C  TM=1.742E-01  e=2.052E-01  Tetrahymena thermophila